Protein AF-0000000080291249 (afdb_homodimer)

Structure (mmCIF, N/CA/C/O backbone):
data_AF-0000000080291249-model_v1
#
loop_
_entity.id
_entity.type
_entity.pdbx_description
1 polymer Serpin
#
loop_
_atom_site.group_PDB
_atom_site.id
_atom_site.type_symbol
_atom_site.label_atom_id
_atom_site.label_alt_id
_atom_site.label_comp_id
_atom_site.label_asym_id
_atom_site.label_entity_id
_atom_site.label_seq_id
_atom_site.pdbx_PDB_ins_code
_atom_site.Cartn_x
_atom_site.Cartn_y
_atom_site.Cartn_z
_atom_site.occupancy
_atom_site.B_iso_or_equiv
_atom_site.auth_seq_id
_atom_site.auth_comp_id
_atom_site.auth_asym_id
_atom_site.auth_atom_id
_atom_site.pdbx_PDB_model_num
ATOM 1 N N . MET A 1 1 ? 54.781 2.268 -13.32 1 18.75 1 MET A N 1
ATOM 2 C CA . MET A 1 1 ? 55.75 1.278 -12.797 1 18.75 1 MET A CA 1
ATOM 3 C C . MET A 1 1 ? 55.531 1.074 -11.305 1 18.75 1 MET A C 1
ATOM 5 O O . MET A 1 1 ? 56.094 0.142 -10.719 1 18.75 1 MET A O 1
ATOM 9 N N . ILE A 1 2 ? 55.094 2.141 -10.609 1 20.12 2 ILE A N 1
ATOM 10 C CA . ILE A 1 2 ? 55.5 2.18 -9.211 1 20.12 2 ILE A CA 1
ATOM 11 C C . ILE A 1 2 ? 54.844 1.035 -8.438 1 20.12 2 ILE A C 1
ATOM 13 O O . ILE A 1 2 ? 53.625 0.86 -8.492 1 20.12 2 ILE A O 1
ATOM 17 N N . ARG A 1 3 ? 55.656 0.105 -7.914 1 17.25 3 ARG A N 1
ATOM 18 C CA . ARG A 1 3 ? 55.844 -1.175 -7.242 1 17.25 3 ARG A CA 1
ATOM 19 C C . ARG A 1 3 ? 55.344 -1.119 -5.805 1 17.25 3 ARG A C 1
ATOM 21 O O . ARG A 1 3 ? 56.094 -0.794 -4.887 1 17.25 3 ARG A O 1
ATOM 28 N N . LYS A 1 4 ? 54.219 -0.349 -5.617 1 20.56 4 LYS A N 1
ATOM 29 C CA . LYS A 1 4 ? 53.938 -0.054 -4.219 1 20.56 4 LYS A CA 1
ATOM 30 C C . LYS A 1 4 ? 53.875 -1.331 -3.387 1 20.56 4 LYS A C 1
ATOM 32 O O . LYS A 1 4 ? 53.312 -2.34 -3.816 1 20.56 4 LYS A O 1
ATOM 37 N N . LYS A 1 5 ? 54.625 -1.367 -2.299 1 19.59 5 LYS A N 1
ATOM 38 C CA . LYS A 1 5 ? 55.281 -2.182 -1.276 1 19.59 5 LYS A CA 1
ATOM 39 C C . LYS A 1 5 ? 54.25 -2.893 -0.403 1 19.59 5 LYS A C 1
ATOM 41 O O . LYS A 1 5 ? 53.406 -2.244 0.234 1 19.59 5 LYS A O 1
ATOM 46 N N . TYR A 1 6 ? 53.719 -4.094 -0.68 1 19.66 6 TYR A N 1
ATOM 47 C CA . TYR A 1 6 ? 52.688 -5.008 -0.162 1 19.66 6 TYR A CA 1
ATOM 48 C C . TYR A 1 6 ? 53.062 -5.52 1.22 1 19.66 6 TYR A C 1
ATOM 50 O O . TYR A 1 6 ? 53.594 -6.629 1.354 1 19.66 6 TYR A O 1
ATOM 58 N N . GLU A 1 7 ? 53.812 -4.602 2.094 1 20.09 7 GLU A N 1
ATOM 59 C CA . GLU A 1 7 ? 54.5 -5.379 3.115 1 20.09 7 GLU A CA 1
ATOM 60 C C . GLU A 1 7 ? 53.531 -6.16 3.979 1 20.09 7 GLU A C 1
ATOM 62 O O . GLU A 1 7 ? 52.406 -5.68 4.262 1 20.09 7 GLU A O 1
ATOM 67 N N . PRO A 1 8 ? 53.719 -7.508 4.27 1 19.94 8 PRO A N 1
ATOM 68 C CA . PRO A 1 8 ? 53.062 -8.695 4.828 1 19.94 8 PRO A CA 1
ATOM 69 C C . PRO A 1 8 ? 52.875 -8.617 6.344 1 19.94 8 PRO A C 1
ATOM 71 O O . PRO A 1 8 ? 53.844 -8.43 7.074 1 19.94 8 PRO A O 1
ATOM 74 N N . PHE A 1 9 ? 51.938 -7.75 6.875 1 20.11 9 PHE A N 1
ATOM 75 C CA . PHE A 1 9 ? 51.844 -7.473 8.305 1 20.11 9 PHE A CA 1
ATOM 76 C C . PHE A 1 9 ? 51.812 -8.766 9.109 1 20.11 9 PHE A C 1
ATOM 78 O O . PHE A 1 9 ? 51.062 -9.695 8.781 1 20.11 9 PHE A O 1
ATOM 85 N N . VAL A 1 10 ? 52.875 -9.109 9.859 1 18.33 10 VAL A N 1
ATOM 86 C CA . VAL A 1 10 ? 53.438 -10.18 10.664 1 18.33 10 VAL A CA 1
ATOM 87 C C . VAL A 1 10 ? 52.469 -10.578 11.773 1 18.33 10 VAL A C 1
ATOM 89 O O . VAL A 1 10 ? 51.719 -9.742 12.281 1 18.33 10 VAL A O 1
ATOM 92 N N . CYS A 1 11 ? 52.281 -11.93 12.125 1 18.94 11 CYS A N 1
ATOM 93 C CA . CYS A 1 11 ? 51.625 -13.047 12.773 1 18.94 11 CYS A CA 1
ATOM 94 C C . CYS A 1 11 ? 51.812 -13 14.289 1 18.94 11 CYS A C 1
ATOM 96 O O . CYS A 1 11 ? 51.594 -14 14.977 1 18.94 11 CYS A O 1
ATOM 98 N N . GLY A 1 12 ? 52.031 -11.742 14.945 1 18.14 12 GLY A N 1
ATOM 99 C CA . GLY A 1 12 ? 52.719 -11.914 16.219 1 18.14 12 GLY A CA 1
ATOM 100 C C . GLY A 1 12 ? 51.938 -12.781 17.203 1 18.14 12 GLY A C 1
ATOM 101 O O . GLY A 1 12 ? 50.719 -12.812 17.172 1 18.14 12 GLY A O 1
ATOM 102 N N . THR A 1 13 ? 52.594 -13.766 17.875 1 19.3 13 THR A N 1
ATOM 103 C CA . THR A 1 13 ? 52.531 -14.953 18.719 1 19.3 13 THR A CA 1
ATOM 104 C C . THR A 1 13 ? 52.062 -14.602 20.125 1 19.3 13 THR A C 1
ATOM 106 O O . THR A 1 13 ? 51.938 -15.484 20.969 1 19.3 13 THR A O 1
ATOM 109 N N . VAL A 1 14 ? 51.062 -13.672 20.375 1 18.58 14 VAL A N 1
ATOM 110 C CA . VAL A 1 14 ? 51.031 -13.25 21.781 1 18.58 14 VAL A CA 1
ATOM 111 C C . VAL A 1 14 ? 50.812 -14.461 22.672 1 18.58 14 VAL A C 1
ATOM 113 O O . VAL A 1 14 ? 49.812 -15.18 22.516 1 18.58 14 VAL A O 1
ATOM 116 N N . LEU A 1 15 ? 51.812 -15 23.359 1 18.58 15 LEU A N 1
ATOM 117 C CA . LEU A 1 15 ? 52.125 -16.062 24.297 1 18.58 15 LEU A CA 1
ATOM 118 C C . LEU A 1 15 ? 51.312 -15.891 25.594 1 18.58 15 LEU A C 1
ATOM 120 O O . LEU A 1 15 ? 51.625 -15.023 26.406 1 18.58 15 LEU A O 1
ATOM 124 N N . VAL A 1 16 ? 50.031 -15.594 25.641 1 18.75 16 VAL A N 1
ATOM 125 C CA . VAL A 1 16 ? 49.531 -15.266 26.969 1 18.75 16 VAL A CA 1
ATOM 126 C C . VAL A 1 16 ? 49.688 -16.469 27.906 1 18.75 16 VAL A C 1
ATOM 128 O O . VAL A 1 16 ? 49.281 -17.578 27.562 1 18.75 16 VAL A O 1
ATOM 131 N N . SER A 1 17 ? 50.625 -16.375 28.891 1 18.33 17 SER A N 1
ATOM 132 C CA . SER A 1 17 ? 51.156 -17.203 29.969 1 18.33 17 SER A CA 1
ATOM 133 C C . SER A 1 17 ? 50.062 -17.734 30.859 1 18.33 17 SER A C 1
ATOM 135 O O . SER A 1 17 ? 49.125 -17 31.203 1 18.33 17 SER A O 1
ATOM 137 N N . PHE A 1 18 ? 49.906 -19.125 31 1 19.25 18 PHE A N 1
ATOM 138 C CA . PHE A 1 18 ? 49.094 -20.156 31.656 1 19.25 18 PHE A CA 1
ATOM 139 C C . PHE A 1 18 ? 49.25 -20.078 33.188 1 19.25 18 PHE A C 1
ATOM 141 O O . PHE A 1 18 ? 50 -20.828 33.781 1 19.25 18 PHE A O 1
ATOM 148 N N . MET A 1 19 ? 49.5 -18.906 33.844 1 17.97 19 MET A N 1
ATOM 149 C CA . MET A 1 19 ? 49.938 -19.109 35.219 1 17.97 19 MET A CA 1
ATOM 150 C C . MET A 1 19 ? 48.938 -19.906 36.031 1 17.97 19 MET A C 1
ATOM 152 O O . MET A 1 19 ? 47.75 -19.562 36.062 1 17.97 19 MET A O 1
ATOM 156 N N . ALA A 1 20 ? 49.312 -21.25 36.406 1 19.53 20 ALA A N 1
ATOM 157 C CA . ALA A 1 20 ? 48.875 -22.438 37.125 1 19.53 20 ALA A CA 1
ATOM 158 C C . ALA A 1 20 ? 48.594 -22.094 38.594 1 19.53 20 ALA A C 1
ATOM 160 O O . ALA A 1 20 ? 49.531 -21.859 39.375 1 19.53 20 ALA A O 1
ATOM 161 N N . LEU A 1 21 ? 47.594 -21.25 38.969 1 18.16 21 LEU A N 1
ATOM 162 C CA . LEU A 1 21 ? 47.406 -20.938 40.375 1 18.16 21 LEU A CA 1
ATOM 163 C C . LEU A 1 21 ? 47.281 -22.219 41.188 1 18.16 21 LEU A C 1
ATOM 165 O O . LEU A 1 21 ? 46.375 -23.016 40.969 1 18.16 21 LEU A O 1
ATOM 169 N N . SER A 1 22 ? 48.375 -22.781 41.812 1 18.95 22 SER A N 1
ATOM 170 C CA . SER A 1 22 ? 48.719 -23.906 42.688 1 18.95 22 SER A CA 1
ATOM 171 C C . SER A 1 22 ? 47.781 -23.984 43.906 1 18.95 22 SER A C 1
ATOM 173 O O . SER A 1 22 ? 47.406 -25.062 44.344 1 18.95 22 SER A O 1
ATOM 175 N N . LEU A 1 23 ? 47.656 -23 44.75 1 19.19 23 LEU A N 1
ATOM 176 C CA . LEU A 1 23 ? 47.875 -23.297 46.156 1 19.19 23 LEU A CA 1
ATOM 177 C C . LEU A 1 23 ? 46.656 -23.938 46.812 1 19.19 23 LEU A C 1
ATOM 179 O O . LEU A 1 23 ? 46.656 -24.234 48 1 19.19 23 LEU A O 1
ATOM 183 N N . ILE A 1 24 ? 45.406 -23.719 46.344 1 19.92 24 ILE A N 1
ATOM 184 C CA . ILE A 1 24 ? 44.469 -23.719 47.469 1 19.92 24 ILE A CA 1
ATOM 185 C C . ILE A 1 24 ? 44.375 -25.109 48.062 1 19.92 24 ILE A C 1
ATOM 187 O O . ILE A 1 24 ? 44.188 -26.094 47.344 1 19.92 24 ILE A O 1
ATOM 191 N N . GLY A 1 25 ? 44.844 -25.344 49.375 1 19.56 25 GLY A N 1
ATOM 192 C CA . GLY A 1 25 ? 44.938 -26.359 50.438 1 19.56 25 GLY A CA 1
ATOM 193 C C . GLY A 1 25 ? 43.688 -27.203 50.562 1 19.56 25 GLY A C 1
ATOM 194 O O . GLY A 1 25 ? 42.625 -26.844 50.031 1 19.56 25 GLY A O 1
ATOM 195 N N . ALA A 1 26 ? 43.688 -28.25 51.531 1 21.97 26 ALA A N 1
ATOM 196 C CA . ALA A 1 26 ? 43.156 -29.562 51.844 1 21.97 26 ALA A CA 1
ATOM 197 C C . ALA A 1 26 ? 41.688 -29.484 52.281 1 21.97 26 ALA A C 1
ATOM 199 O O . ALA A 1 26 ? 41.094 -30.484 52.656 1 21.97 26 ALA A O 1
ATOM 200 N N . THR A 1 27 ? 41.156 -28.234 52.5 1 21.72 27 THR A N 1
ATOM 201 C CA . THR A 1 27 ? 40.188 -28.297 53.594 1 21.72 27 THR A CA 1
ATOM 202 C C . THR A 1 27 ? 39.031 -29.203 53.188 1 21.72 27 THR A C 1
ATOM 204 O O . THR A 1 27 ? 38.75 -29.406 52 1 21.72 27 THR A O 1
ATOM 207 N N . VAL A 1 28 ? 38.125 -29.516 54.25 1 24.14 28 VAL A N 1
ATOM 208 C CA . VAL A 1 28 ? 37.156 -30.547 54.562 1 24.14 28 VAL A CA 1
ATOM 209 C C . VAL A 1 28 ? 36.031 -30.516 53.531 1 24.14 28 VAL A C 1
ATOM 211 O O . VAL A 1 28 ? 35.625 -29.453 53.062 1 24.14 28 VAL A O 1
ATOM 214 N N . ARG A 1 29 ? 35.812 -31.703 52.938 1 25.09 29 ARG A N 1
ATOM 215 C CA . ARG A 1 29 ? 34.906 -32.156 51.875 1 25.09 29 ARG A CA 1
ATOM 216 C C . ARG A 1 29 ? 33.469 -31.75 52.188 1 25.09 29 ARG A C 1
ATOM 218 O O . ARG A 1 29 ? 32.781 -32.406 52.969 1 25.09 29 ARG A O 1
ATOM 225 N N . PRO A 1 30 ? 33.156 -30.391 52.5 1 25.97 30 PRO A N 1
ATOM 226 C CA . PRO A 1 30 ? 31.766 -30.328 52.938 1 25.97 30 PRO A CA 1
ATOM 227 C C . PRO A 1 30 ? 30.797 -30.906 51.906 1 25.97 30 PRO A C 1
ATOM 229 O O . PRO A 1 30 ? 31.094 -30.938 50.719 1 25.97 30 PRO A O 1
ATOM 232 N N . ASP A 1 31 ? 29.75 -31.625 52.406 1 24.52 31 ASP A N 1
ATOM 233 C CA . ASP A 1 31 ? 28.703 -32.406 51.719 1 24.52 31 ASP A CA 1
ATOM 234 C C . ASP A 1 31 ? 28.047 -31.594 50.625 1 24.52 31 ASP A C 1
ATOM 236 O O . ASP A 1 31 ? 27.688 -30.438 50.812 1 24.52 31 ASP A O 1
ATOM 240 N N . ALA A 1 32 ? 28.312 -31.953 49.344 1 26.94 32 ALA A N 1
ATOM 241 C CA . ALA A 1 32 ? 28.047 -31.516 48 1 26.94 32 ALA A CA 1
ATOM 242 C C . ALA A 1 32 ? 26.547 -31.25 47.781 1 26.94 32 ALA A C 1
ATOM 244 O O . ALA A 1 32 ? 26.141 -30.703 46.781 1 26.94 32 ALA A O 1
ATOM 245 N N . LYS A 1 33 ? 25.703 -32.031 48.625 1 31.77 33 LYS A N 1
ATOM 246 C CA . LYS A 1 33 ? 24.344 -32.25 48.125 1 31.77 33 LYS A CA 1
ATOM 247 C C . LYS A 1 33 ? 23.531 -30.953 48.219 1 31.77 33 LYS A C 1
ATOM 249 O O . LYS A 1 33 ? 22.688 -30.672 47.375 1 31.77 33 LYS A O 1
ATOM 254 N N . SER A 1 34 ? 23.562 -30.375 49.531 1 30.98 34 SER A N 1
ATOM 255 C CA . SER A 1 34 ? 22.5 -29.438 49.812 1 30.98 34 SER A CA 1
ATOM 256 C C . SER A 1 34 ? 22.719 -28.094 49.125 1 30.98 34 SER A C 1
ATOM 258 O O . SER A 1 34 ? 21.812 -27.266 49.094 1 30.98 34 SER A O 1
ATOM 260 N N . LEU A 1 35 ? 24.047 -27.828 48.906 1 30.36 35 LEU A N 1
ATOM 261 C CA . LEU A 1 35 ? 24.266 -26.469 48.406 1 30.36 35 LEU A CA 1
ATOM 262 C C . LEU A 1 35 ? 23.797 -26.344 46.969 1 30.36 35 LEU A C 1
ATOM 264 O O . LEU A 1 35 ? 23.484 -25.234 46.5 1 30.36 35 LEU A O 1
ATOM 268 N N . ASP A 1 36 ? 23.891 -27.562 46.375 1 32.16 36 ASP A N 1
ATOM 269 C CA . ASP A 1 36 ? 23.609 -27.438 44.969 1 32.16 36 ASP A CA 1
ATOM 270 C C . ASP A 1 36 ? 22.125 -27.141 44.719 1 32.16 36 ASP A C 1
ATOM 272 O O . ASP A 1 36 ? 21.766 -26.438 43.781 1 32.16 36 ASP A O 1
ATOM 276 N N . GLU A 1 37 ? 21.328 -27.703 45.688 1 31.78 37 GLU A N 1
ATOM 277 C CA . GLU A 1 37 ? 19.906 -27.516 45.438 1 31.78 37 GLU A CA 1
ATOM 278 C C . GLU A 1 37 ? 19.469 -26.094 45.75 1 31.78 37 GLU A C 1
ATOM 280 O O . GLU A 1 37 ? 18.656 -25.516 45.031 1 31.78 37 GLU A O 1
ATOM 285 N N . LYS A 1 38 ? 20.031 -25.5 46.812 1 39.62 38 LYS A N 1
ATOM 286 C CA . LYS A 1 38 ? 19.641 -24.141 47.125 1 39.62 38 LYS A CA 1
ATOM 287 C C . LYS A 1 38 ? 20.141 -23.156 46.062 1 39.62 38 LYS A C 1
ATOM 289 O O . LYS A 1 38 ? 19.453 -22.203 45.719 1 39.62 38 LYS A O 1
ATOM 294 N N . ASN A 1 39 ? 21.438 -23.375 45.75 1 37 39 ASN A N 1
ATOM 295 C CA . ASN A 1 39 ? 21.922 -22.5 44.688 1 37 39 ASN A CA 1
ATOM 296 C C . ASN A 1 39 ? 21.188 -22.75 43.375 1 37 39 ASN A C 1
ATOM 298 O O . ASN A 1 39 ? 21.031 -21.844 42.562 1 37 39 ASN A O 1
ATOM 302 N N . LEU A 1 40 ? 20.797 -24.062 43.188 1 35.59 40 LEU A N 1
ATOM 303 C CA . LEU A 1 40 ? 19.938 -24.312 42.062 1 35.59 40 LEU A CA 1
ATOM 304 C C . LEU A 1 40 ? 18.562 -23.672 42.25 1 35.59 40 LEU A C 1
ATOM 306 O O . LEU A 1 40 ? 18.016 -23.078 41.312 1 35.59 40 LEU A O 1
ATOM 310 N N . LEU A 1 41 ? 18.031 -23.766 43.562 1 36.97 41 LEU A N 1
ATOM 311 C CA . LEU A 1 41 ? 16.734 -23.141 43.781 1 36.97 41 LEU A CA 1
ATOM 312 C C . LEU A 1 41 ? 16.844 -21.625 43.719 1 36.97 41 LEU A C 1
ATOM 314 O O . LEU A 1 41 ? 15.945 -20.953 43.188 1 36.97 41 LEU A O 1
ATOM 318 N N . LYS A 1 42 ? 17.859 -21.047 44.281 1 38.44 42 LYS A N 1
ATOM 319 C CA . LYS A 1 42 ? 18.047 -19.609 44.156 1 38.44 42 LYS A CA 1
ATOM 320 C C . LYS A 1 42 ? 18.297 -19.234 42.688 1 38.44 42 LYS A C 1
ATOM 322 O O . LYS A 1 42 ? 17.859 -18.172 42.25 1 38.44 42 LYS A O 1
ATOM 327 N N . ARG A 1 43 ? 19.109 -20.016 41.969 1 37.06 43 ARG A N 1
ATOM 328 C CA . ARG A 1 43 ? 19.234 -19.75 40.531 1 37.06 43 ARG A CA 1
ATOM 329 C C . ARG A 1 43 ? 17.922 -19.969 39.812 1 37.06 43 ARG A C 1
ATOM 331 O O . ARG A 1 43 ? 17.578 -19.234 38.875 1 37.06 43 ARG A O 1
ATOM 338 N N . MET A 1 44 ? 17.188 -21.031 40.281 1 37.44 44 MET A N 1
ATOM 339 C CA . MET A 1 44 ? 15.852 -21.172 39.719 1 37.44 44 MET A CA 1
ATOM 340 C C . MET A 1 44 ? 14.945 -20.031 40.188 1 37.44 44 MET A C 1
ATOM 342 O O . MET A 1 44 ? 14.086 -19.578 39.438 1 37.44 44 MET A O 1
ATOM 346 N N . GLU A 1 45 ? 15.047 -19.578 41.438 1 39.81 45 GLU A N 1
ATOM 347 C CA . GLU A 1 45 ? 14.281 -18.422 41.844 1 39.81 45 GLU A CA 1
ATOM 348 C C . GLU A 1 45 ? 14.758 -17.156 41.125 1 39.81 45 GLU A C 1
ATOM 350 O O . GLU A 1 45 ? 13.953 -16.297 40.781 1 39.81 45 GLU A O 1
ATOM 355 N N . ILE A 1 46 ? 16.078 -16.922 40.969 1 36.75 46 ILE A N 1
ATOM 356 C CA . ILE A 1 46 ? 16.562 -15.805 40.156 1 36.75 46 ILE A CA 1
ATOM 357 C C . ILE A 1 46 ? 16.172 -16 38.688 1 36.75 46 ILE A C 1
ATOM 359 O O . ILE A 1 46 ? 15.727 -15.062 38.031 1 36.75 46 ILE A O 1
ATOM 363 N N . PHE A 1 47 ? 16.406 -17.25 38.094 1 34.38 47 PHE A N 1
ATOM 364 C CA . PHE A 1 47 ? 15.859 -17.469 36.75 1 34.38 47 PHE A CA 1
ATOM 365 C C . PHE A 1 47 ? 14.344 -17.328 36.75 1 34.38 47 PHE A C 1
ATOM 367 O O . PHE A 1 47 ? 13.766 -16.781 35.812 1 34.38 47 PHE A O 1
ATOM 374 N N . ASP A 1 48 ? 13.641 -17.844 37.781 1 36.56 48 ASP A N 1
ATOM 375 C CA . ASP A 1 48 ? 12.203 -17.609 37.906 1 36.56 48 ASP A CA 1
ATOM 376 C C . ASP A 1 48 ? 11.906 -16.125 38.125 1 36.56 48 ASP A C 1
ATOM 378 O O . ASP A 1 48 ? 10.914 -15.602 37.625 1 36.56 48 ASP A O 1
ATOM 382 N N . SER A 1 49 ? 12.656 -15.461 38.969 1 35.28 49 SER A N 1
ATOM 383 C CA . SER A 1 49 ? 12.469 -14.031 39.156 1 35.28 49 SER A CA 1
ATOM 384 C C . SER A 1 49 ? 12.914 -13.258 37.906 1 35.28 49 SER A C 1
ATOM 386 O O . SER A 1 49 ? 12.336 -12.227 37.562 1 35.28 49 SER A O 1
ATOM 388 N N . ILE A 1 50 ? 14.148 -13.5 37.312 1 31.72 50 ILE A N 1
ATOM 389 C CA . ILE A 1 50 ? 14.492 -12.883 36.031 1 31.72 50 ILE A CA 1
ATOM 390 C C . ILE A 1 50 ? 13.508 -13.328 34.969 1 31.72 50 ILE A C 1
ATOM 392 O O . ILE A 1 50 ? 13.062 -12.523 34.125 1 31.72 50 ILE A O 1
ATOM 396 N N . ASN A 1 51 ? 13.148 -14.656 34.844 1 31.22 51 ASN A N 1
ATOM 397 C CA . ASN A 1 51 ? 12.047 -14.992 33.938 1 31.22 51 ASN A CA 1
ATOM 398 C C . ASN A 1 51 ? 10.75 -14.328 34.375 1 31.22 51 ASN A C 1
ATOM 400 O O . ASN A 1 51 ? 9.875 -14.055 33.531 1 31.22 51 ASN A O 1
ATOM 404 N N . LYS A 1 52 ? 10.344 -14.102 35.562 1 32.81 52 LYS A N 1
ATOM 405 C CA . LYS A 1 52 ? 9.164 -13.359 36.031 1 32.81 52 LYS A CA 1
ATOM 406 C C . LYS A 1 52 ? 9.32 -11.867 35.75 1 32.81 52 LYS A C 1
ATOM 408 O O . LYS A 1 52 ? 8.336 -11.164 35.531 1 32.81 52 LYS A O 1
ATOM 413 N N . GLN A 1 53 ? 10.328 -11.094 36.25 1 29.89 53 GLN A N 1
ATOM 414 C CA . GLN A 1 53 ? 10.531 -9.68 35.969 1 29.89 53 GLN A CA 1
ATOM 415 C C . GLN A 1 53 ? 10.82 -9.453 34.469 1 29.89 53 GLN A C 1
ATOM 417 O O . GLN A 1 53 ? 10.398 -8.453 33.906 1 29.89 53 GLN A O 1
ATOM 422 N N . PHE A 1 54 ? 11.875 -10.023 33.812 1 30.77 54 PHE A N 1
ATOM 423 C CA . PHE A 1 54 ? 12.141 -9.875 32.375 1 30.77 54 PHE A CA 1
ATOM 424 C C . PHE A 1 54 ? 11.055 -10.562 31.562 1 30.77 54 PHE A C 1
ATOM 426 O O . PHE A 1 54 ? 10.992 -10.398 30.344 1 30.77 54 PHE A O 1
ATOM 433 N N . LEU A 1 55 ? 10.508 -11.641 32.062 1 31.28 55 LEU A N 1
ATOM 434 C CA . LEU A 1 55 ? 9.281 -12.148 31.469 1 31.28 55 LEU A CA 1
ATOM 435 C C . LEU A 1 55 ? 8.094 -11.25 31.812 1 31.28 55 LEU A C 1
ATOM 437 O O . LEU A 1 55 ? 7.289 -11.586 32.688 1 31.28 55 LEU A O 1
ATOM 441 N N . SER A 1 56 ? 8.375 -10.039 32.188 1 29.97 56 SER A N 1
ATOM 442 C CA . SER A 1 56 ? 7.066 -9.391 32.188 1 29.97 56 SER A CA 1
ATOM 443 C C . SER A 1 56 ? 6.203 -9.883 31.031 1 29.97 56 SER A C 1
ATOM 445 O O . SER A 1 56 ? 6.668 -9.969 29.891 1 29.97 56 SER A O 1
ATOM 447 N N . PRO A 1 57 ? 5.137 -10.461 31.359 1 31.98 57 PRO A N 1
ATOM 448 C CA . PRO A 1 57 ? 4.277 -11.234 30.469 1 31.98 57 PRO A CA 1
ATOM 449 C C . PRO A 1 57 ? 4.258 -10.68 29.047 1 31.98 57 PRO A C 1
ATOM 451 O O . PRO A 1 57 ? 4.273 -11.445 28.078 1 31.98 57 PRO A O 1
ATOM 454 N N . GLY A 1 58 ? 3.738 -9.516 28.844 1 33.38 58 GLY A N 1
ATOM 455 C CA . GLY A 1 58 ? 2.881 -9.062 27.766 1 33.38 58 GLY A CA 1
ATOM 456 C C . GLY A 1 58 ? 3.65 -8.695 26.516 1 33.38 58 GLY A C 1
ATOM 457 O O . GLY A 1 58 ? 3.115 -8.031 25.625 1 33.38 58 GLY A O 1
ATOM 458 N N . ILE A 1 59 ? 4.93 -8.336 26.625 1 35.38 59 ILE A N 1
ATOM 459 C CA . ILE A 1 59 ? 5.379 -7.832 25.344 1 35.38 59 ILE A CA 1
ATOM 460 C C . ILE A 1 59 ? 5.297 -8.945 24.297 1 35.38 59 ILE A C 1
ATOM 462 O O . ILE A 1 59 ? 6.016 -9.938 24.375 1 35.38 59 ILE A O 1
ATOM 466 N N . SER A 1 60 ? 4.227 -9.336 23.828 1 38.75 60 SER A N 1
ATOM 467 C CA . SER A 1 60 ? 3.918 -10.266 22.75 1 38.75 60 SER A CA 1
ATOM 468 C C . SER A 1 60 ? 4.969 -10.195 21.641 1 38.75 60 SER A C 1
ATOM 470 O O . SER A 1 60 ? 5.398 -9.109 21.25 1 38.75 60 SER A O 1
ATOM 472 N N . THR A 1 61 ? 5.953 -11.133 21.516 1 41.78 61 THR A N 1
ATOM 473 C CA . THR A 1 61 ? 6.953 -11.508 20.516 1 41.78 61 THR A CA 1
ATOM 474 C C . THR A 1 61 ? 6.516 -11.07 19.125 1 41.78 61 THR A C 1
ATOM 476 O O . THR A 1 61 ? 7.34 -10.977 18.219 1 41.78 61 THR A O 1
ATOM 479 N N . TYR A 1 62 ? 5.227 -11.07 18.953 1 43.19 62 TYR A N 1
ATOM 480 C CA . TYR A 1 62 ? 4.773 -10.875 17.578 1 43.19 62 TYR A CA 1
ATOM 481 C C . TYR A 1 62 ? 5.316 -9.57 17.016 1 43.19 62 TYR A C 1
ATOM 483 O O . TYR A 1 62 ? 5.648 -9.492 15.828 1 43.19 62 TYR A O 1
ATOM 491 N N . ASP A 1 63 ? 5.383 -8.438 18.016 1 50.53 63 ASP A N 1
ATOM 492 C CA . ASP A 1 63 ? 5.805 -7.125 17.547 1 50.53 63 ASP A CA 1
ATOM 493 C C . ASP A 1 63 ? 7.262 -7.145 17.094 1 50.53 63 ASP A C 1
ATOM 495 O O . ASP A 1 63 ? 7.777 -6.145 16.594 1 50.53 63 ASP A O 1
ATOM 499 N N . ASP A 1 64 ? 7.906 -8.312 17.125 1 57.22 64 ASP A N 1
ATOM 500 C CA . ASP A 1 64 ? 9.352 -8.133 17.125 1 57.22 64 ASP A CA 1
ATOM 501 C C . ASP A 1 64 ? 9.906 -8.203 15.703 1 57.22 64 ASP A C 1
ATOM 503 O O . ASP A 1 64 ? 11.031 -7.762 15.445 1 57.22 64 ASP A O 1
ATOM 507 N N . PHE A 1 65 ? 9.023 -8.617 14.789 1 69.12 65 PHE A N 1
ATOM 508 C CA . PHE A 1 65 ? 9.711 -8.664 13.5 1 69.12 65 PHE A CA 1
ATOM 509 C C . PHE A 1 65 ? 9.359 -7.438 12.664 1 69.12 65 PHE A C 1
ATOM 511 O O . PHE A 1 65 ? 8.188 -7.125 12.469 1 69.12 65 PHE A O 1
ATOM 518 N N . ASP A 1 66 ? 10.383 -6.59 12.516 1 79 66 ASP A N 1
ATOM 519 C CA . ASP A 1 66 ? 10.219 -5.465 11.602 1 79 66 ASP A CA 1
ATOM 520 C C . ASP A 1 66 ? 10.641 -5.848 10.18 1 79 66 ASP A C 1
ATOM 522 O O . ASP A 1 66 ? 11.836 -5.879 9.867 1 79 66 ASP A O 1
ATOM 526 N N . ASP A 1 67 ? 9.742 -6.234 9.43 1 83.94 67 ASP A N 1
ATOM 527 C CA . ASP A 1 67 ? 9.969 -6.555 8.023 1 83.94 67 ASP A CA 1
ATOM 528 C C . ASP A 1 67 ? 9.398 -5.461 7.117 1 83.94 67 ASP A C 1
ATOM 530 O O . ASP A 1 67 ? 8.406 -5.676 6.418 1 83.94 67 ASP A O 1
ATOM 534 N N . TYR A 1 68 ? 10.227 -4.449 6.988 1 88.88 68 TYR A N 1
ATOM 535 C CA . TYR A 1 68 ? 9.75 -3.252 6.309 1 88.88 68 TYR A CA 1
ATOM 536 C C . TYR A 1 68 ? 9.852 -3.406 4.793 1 88.88 68 TYR A C 1
ATOM 538 O O . TYR A 1 68 ? 10.93 -3.709 4.27 1 88.88 68 TYR A O 1
ATOM 546 N N . VAL A 1 69 ? 8.742 -3.246 4.078 1 90.81 69 VAL A N 1
ATOM 547 C CA . VAL A 1 69 ? 8.648 -3.07 2.631 1 90.81 69 VAL A CA 1
ATOM 548 C C . VAL A 1 69 ? 7.906 -1.772 2.314 1 90.81 69 VAL A C 1
ATOM 550 O O . VAL A 1 69 ? 6.77 -1.576 2.748 1 90.81 69 VAL A O 1
ATOM 553 N N . PRO A 1 70 ? 8.594 -0.871 1.562 1 93 70 PRO A N 1
ATOM 554 C CA . PRO A 1 70 ? 7.918 0.389 1.243 1 93 70 PRO A CA 1
ATOM 555 C C . PRO A 1 70 ? 6.633 0.182 0.447 1 93 70 PRO A C 1
ATOM 557 O O . PRO A 1 70 ? 6.48 -0.832 -0.24 1 93 70 PRO A O 1
ATOM 560 N N . PHE A 1 71 ? 5.719 1.112 0.612 1 91.56 71 PHE A N 1
ATOM 561 C CA . PHE A 1 71 ? 4.516 1.136 -0.209 1 91.56 71 PHE A CA 1
ATOM 562 C C . PHE A 1 71 ? 4.867 1.033 -1.688 1 91.56 71 PHE A C 1
ATOM 564 O O . PHE A 1 71 ? 5.781 1.711 -2.164 1 91.56 71 PHE A O 1
ATOM 571 N N . SER A 1 72 ? 4.164 0.194 -2.393 1 89.06 72 SER A N 1
ATOM 572 C CA . SER A 1 72 ? 4.512 -0.166 -3.764 1 89.06 72 SER A CA 1
ATOM 573 C C . SER A 1 72 ? 4.137 0.946 -4.738 1 89.06 72 SER A C 1
ATOM 575 O O . SER A 1 72 ? 3.053 0.928 -5.32 1 89.06 72 SER A O 1
ATOM 577 N N . SER A 1 73 ? 5.055 1.871 -4.977 1 90.75 73 SER A N 1
ATOM 578 C CA . SER A 1 73 ? 4.902 2.973 -5.922 1 90.75 73 SER A CA 1
ATOM 579 C C . SER A 1 73 ? 6.254 3.561 -6.305 1 90.75 73 SER A C 1
ATOM 581 O O . SER A 1 73 ? 7.23 3.428 -5.562 1 90.75 73 SER A O 1
ATOM 583 N N . ASP A 1 74 ? 6.289 4.203 -7.457 1 90.75 74 ASP A N 1
ATOM 584 C CA . ASP A 1 74 ? 7.527 4.828 -7.926 1 90.75 74 ASP A CA 1
ATOM 585 C C . ASP A 1 74 ? 7.777 6.156 -7.211 1 90.75 74 ASP A C 1
ATOM 587 O O . ASP A 1 74 ? 8.914 6.633 -7.16 1 90.75 74 ASP A O 1
ATOM 591 N N . ALA A 1 75 ? 6.664 6.688 -6.812 1 92.31 75 ALA A N 1
ATOM 592 C CA . ALA A 1 75 ? 6.742 8.008 -6.199 1 92.31 75 ALA A CA 1
ATOM 593 C C . ALA A 1 75 ? 5.613 8.219 -5.195 1 92.31 75 ALA A C 1
ATOM 595 O O . ALA A 1 75 ? 4.645 7.453 -5.172 1 92.31 75 ALA A O 1
ATOM 596 N N . HIS A 1 76 ? 5.801 9.188 -4.328 1 93 76 HIS A N 1
ATOM 597 C CA . HIS A 1 76 ? 4.684 9.625 -3.498 1 93 76 HIS A CA 1
ATOM 598 C C . HIS A 1 76 ? 3.648 10.383 -4.32 1 93 76 HIS A C 1
ATOM 600 O O . HIS A 1 76 ? 3.924 10.789 -5.453 1 93 76 HIS A O 1
ATOM 606 N N . ASP A 1 77 ? 2.479 10.5 -3.715 1 92.81 77 ASP A N 1
ATOM 607 C CA . ASP A 1 77 ? 1.412 11.281 -4.336 1 92.81 77 ASP A CA 1
ATOM 608 C C . ASP A 1 77 ? 1.93 12.641 -4.812 1 92.81 77 ASP A C 1
ATOM 610 O O . ASP A 1 77 ? 2.516 13.391 -4.031 1 92.81 77 ASP A O 1
ATOM 614 N N . ARG A 1 78 ? 1.719 12.945 -6.094 1 92.81 78 ARG A N 1
ATOM 615 C CA . ARG A 1 78 ? 2.338 14.109 -6.727 1 92.81 78 ARG A CA 1
ATOM 616 C C . ARG A 1 78 ? 1.823 15.406 -6.113 1 92.81 78 ARG A C 1
ATOM 618 O O . ARG A 1 78 ? 2.57 16.375 -5.992 1 92.81 78 ARG A O 1
ATOM 625 N N . PHE A 1 79 ? 0.581 15.484 -5.852 1 95 79 PHE A N 1
ATOM 626 C CA . PHE A 1 79 ? 0.042 16.688 -5.23 1 95 79 PHE A CA 1
ATOM 627 C C . PHE A 1 79 ? 0.679 16.922 -3.867 1 95 79 PHE A C 1
ATOM 629 O O . PHE A 1 79 ? 1.11 18.031 -3.562 1 95 79 PHE A O 1
ATOM 636 N N . SER A 1 80 ? 0.672 15.883 -3.076 1 94.88 80 SER A N 1
ATOM 637 C CA . SER A 1 80 ? 1.268 15.992 -1.747 1 94.88 80 SER A CA 1
ATOM 638 C C . SER A 1 80 ? 2.723 16.438 -1.829 1 94.88 80 SER A C 1
ATOM 640 O O . SER A 1 80 ? 3.154 17.297 -1.059 1 94.88 80 SER A O 1
ATOM 642 N N . TRP A 1 81 ? 3.404 15.883 -2.756 1 95.19 81 TRP A N 1
ATOM 643 C CA . TRP A 1 81 ? 4.805 16.234 -2.951 1 95.19 81 TRP A CA 1
ATOM 644 C C . TRP A 1 81 ? 4.941 17.703 -3.365 1 95.19 81 TRP A C 1
ATOM 646 O O . TRP A 1 81 ? 5.793 18.422 -2.842 1 95.19 81 TRP A O 1
ATOM 656 N N . GLY A 1 82 ? 4.125 18.094 -4.344 1 95.44 82 GLY A N 1
ATOM 657 C CA . GLY A 1 82 ? 4.148 19.484 -4.766 1 95.44 82 GLY A CA 1
ATOM 658 C C . GLY A 1 82 ? 3.871 20.453 -3.635 1 95.44 82 GLY A C 1
ATOM 659 O O . GLY A 1 82 ? 4.559 21.469 -3.496 1 95.44 82 GLY A O 1
ATOM 660 N N . LEU A 1 83 ? 2.881 20.156 -2.834 1 96.19 83 LEU A N 1
ATOM 661 C CA . LEU A 1 83 ? 2.525 21 -1.69 1 96.19 83 LEU A CA 1
ATOM 662 C C . LEU A 1 83 ? 3.682 21.078 -0.699 1 96.19 83 LEU A C 1
ATOM 664 O O . LEU A 1 83 ? 4.023 22.156 -0.226 1 96.19 83 LEU A O 1
ATOM 668 N N . LEU A 1 84 ? 4.277 19.969 -0.433 1 95.62 84 LEU A N 1
ATOM 669 C CA . LEU A 1 84 ? 5.383 19.906 0.516 1 95.62 84 LEU A CA 1
ATOM 670 C C . LEU A 1 84 ? 6.57 20.719 0.023 1 95.62 84 LEU A C 1
ATOM 672 O O . LEU A 1 84 ? 7.125 21.531 0.772 1 95.62 84 LEU A O 1
ATOM 676 N N . LYS A 1 85 ? 6.91 20.5 -1.184 1 94.56 85 LYS A N 1
ATOM 677 C CA . LYS A 1 85 ? 8.047 21.219 -1.751 1 94.56 85 LYS A CA 1
ATOM 678 C C . LYS A 1 85 ? 7.84 22.719 -1.691 1 94.56 85 LYS A C 1
ATOM 680 O O . LYS A 1 85 ? 8.75 23.469 -1.314 1 94.56 85 LYS A O 1
ATOM 685 N N . LEU A 1 86 ? 6.68 23.141 -2.037 1 94.88 86 LEU A N 1
ATOM 686 C CA . LEU A 1 86 ? 6.367 24.578 -2.057 1 94.88 86 LEU A CA 1
ATOM 687 C C . LEU A 1 86 ? 6.441 25.172 -0.654 1 94.88 86 LEU A C 1
ATOM 689 O O . LEU A 1 86 ? 7.078 26.203 -0.447 1 94.88 86 LEU A O 1
ATOM 693 N N . VAL A 1 87 ? 5.836 24.562 0.305 1 95.75 87 VAL A N 1
ATOM 694 C CA . VAL A 1 87 ? 5.742 25.094 1.657 1 95.75 87 VAL A CA 1
ATOM 695 C C . VAL A 1 87 ? 7.109 25.031 2.336 1 95.75 87 VAL A C 1
ATOM 697 O O . VAL A 1 87 ? 7.523 25.984 3.006 1 95.75 87 VAL A O 1
ATOM 700 N N . LEU A 1 88 ? 7.801 23.922 2.168 1 95.06 88 LEU A N 1
ATOM 701 C CA . LEU A 1 88 ? 9.102 23.75 2.803 1 95.06 88 LEU A CA 1
ATOM 702 C C . LEU A 1 88 ? 10.102 24.781 2.262 1 95.06 88 LEU A C 1
ATOM 704 O O . LEU A 1 88 ? 10.938 25.281 3.01 1 95.06 88 LEU A O 1
ATOM 708 N N . LYS A 1 89 ? 10 25.078 1.031 1 93 89 LYS A N 1
ATOM 709 C CA . LYS A 1 89 ? 10.93 26.016 0.413 1 93 89 LYS A CA 1
ATOM 710 C C . LYS A 1 89 ? 10.586 27.469 0.778 1 93 89 LYS A C 1
ATOM 712 O O . LYS A 1 89 ? 11.477 28.297 0.946 1 93 89 LYS A O 1
ATOM 717 N N . GLU A 1 90 ? 9.383 27.719 0.895 1 93.19 90 GLU A N 1
ATOM 718 C CA . GLU A 1 90 ? 8.914 29.078 1.139 1 93.19 90 GLU A CA 1
ATOM 719 C C . GLU A 1 90 ? 9.219 29.516 2.568 1 93.19 90 GLU A C 1
ATOM 721 O O . GLU A 1 90 ? 9.562 30.672 2.807 1 93.19 90 GLU A O 1
ATOM 726 N N . GLU A 1 91 ? 9.086 28.641 3.492 1 94.12 91 GLU A N 1
ATOM 727 C CA . GLU A 1 91 ? 9.172 29 4.906 1 94.12 91 GLU A CA 1
ATOM 728 C C . GLU A 1 91 ? 10.617 29 5.391 1 94.12 91 GLU A C 1
ATOM 730 O O . GLU A 1 91 ? 11.414 28.141 4.996 1 94.12 91 GLU A O 1
ATOM 735 N N . LYS A 1 92 ? 10.961 29.922 6.262 1 92.19 92 LYS A N 1
ATOM 736 C CA . LYS A 1 92 ? 12.32 30.047 6.766 1 92.19 92 LYS A CA 1
ATOM 737 C C . LYS A 1 92 ? 12.414 29.609 8.227 1 92.19 92 LYS A C 1
ATOM 739 O O . LYS A 1 92 ? 13.391 29.922 8.914 1 92.19 92 LYS A O 1
ATOM 744 N N . THR A 1 93 ? 11.438 28.953 8.711 1 93.88 93 THR A N 1
ATOM 745 C CA . THR A 1 93 ? 11.375 28.406 10.062 1 93.88 93 THR A CA 1
ATOM 746 C C . THR A 1 93 ? 11.094 26.906 10.023 1 93.88 93 THR A C 1
ATOM 748 O O . THR A 1 93 ? 11.07 26.297 8.945 1 93.88 93 THR A O 1
ATOM 751 N N . ASN A 1 94 ? 11.055 26.297 11.242 1 94.94 94 ASN A N 1
ATOM 752 C CA . ASN A 1 94 ? 10.57 24.922 11.289 1 94.94 94 ASN A CA 1
ATOM 753 C C . ASN A 1 94 ? 9.164 24.812 10.711 1 94.94 94 ASN A C 1
ATOM 755 O O . ASN A 1 94 ? 8.328 25.703 10.906 1 94.94 94 ASN A O 1
ATOM 759 N N . VAL A 1 95 ? 9.016 23.781 9.977 1 95.62 95 VAL A N 1
ATOM 760 C CA . VAL A 1 95 ? 7.738 23.594 9.297 1 95.62 95 VAL A CA 1
ATOM 761 C C . VAL A 1 95 ? 7.219 22.188 9.555 1 95.62 95 VAL A C 1
ATOM 763 O O . VAL A 1 95 ? 7.996 21.234 9.586 1 95.62 95 VAL A O 1
ATOM 766 N N . ILE A 1 96 ? 5.949 22.094 9.797 1 94.5 96 ILE A N 1
ATOM 767 C CA . ILE A 1 96 ? 5.25 20.812 9.773 1 94.5 96 ILE A CA 1
ATOM 768 C C . ILE A 1 96 ? 3.869 21 9.148 1 94.5 96 ILE A C 1
ATOM 770 O O . ILE A 1 96 ? 3.123 21.906 9.523 1 94.5 96 ILE A O 1
ATOM 774 N N . ILE A 1 97 ? 3.533 20.219 8.195 1 95.19 97 ILE A N 1
ATOM 775 C CA . ILE A 1 97 ? 2.225 20.25 7.555 1 95.19 97 ILE A CA 1
ATOM 776 C C . ILE A 1 97 ? 1.734 18.812 7.32 1 95.19 97 ILE A C 1
ATOM 778 O O . ILE A 1 97 ? 2.514 17.859 7.398 1 95.19 97 ILE A O 1
ATOM 782 N N . SER A 1 98 ? 0.504 18.672 7.098 1 95.94 98 SER A N 1
ATOM 783 C CA . SER A 1 98 ? -0.099 17.375 6.777 1 95.94 98 SER A CA 1
ATOM 784 C C . SER A 1 98 ? -0.74 17.391 5.395 1 95.94 98 SER A C 1
ATOM 786 O O . SER A 1 98 ? -1.918 17.734 5.254 1 95.94 98 SER A O 1
ATOM 788 N N . PRO A 1 99 ? -0.004 16.953 4.402 1 95.62 99 PRO A N 1
ATOM 789 C CA . PRO A 1 99 ? -0.609 16.875 3.072 1 95.62 99 PRO A CA 1
ATOM 790 C C . PRO A 1 99 ? -1.863 16 3.041 1 95.62 99 PRO A C 1
ATOM 792 O O . PRO A 1 99 ? -2.791 16.281 2.275 1 95.62 99 PRO A O 1
ATOM 795 N N . PHE A 1 100 ? -1.904 15 3.828 1 94.75 100 PHE A N 1
ATOM 796 C CA . PHE A 1 100 ? -3.059 14.109 3.895 1 94.75 100 PHE A CA 1
ATOM 797 C C . PHE A 1 100 ? -4.32 14.891 4.254 1 94.75 100 PHE A C 1
ATOM 799 O O . PHE A 1 100 ? -5.363 14.719 3.615 1 94.75 100 PHE A O 1
ATOM 806 N N . SER A 1 101 ? -4.219 15.711 5.227 1 94.5 101 SER A N 1
ATOM 807 C CA . SER A 1 101 ? -5.375 16.453 5.711 1 94.5 101 SER A CA 1
ATOM 808 C C . SER A 1 101 ? -5.84 17.484 4.688 1 94.5 101 SER A C 1
ATOM 810 O O . SER A 1 101 ? -7.035 17.766 4.574 1 94.5 101 SER A O 1
ATOM 812 N N . ILE A 1 102 ? -4.887 18.062 4.039 1 94.75 102 ILE A N 1
ATOM 813 C CA . ILE A 1 102 ? -5.25 19.016 3.004 1 94.75 102 ILE A CA 1
ATOM 814 C C . ILE A 1 102 ? -5.984 18.312 1.872 1 94.75 102 ILE A C 1
ATOM 816 O O . ILE A 1 102 ? -6.992 18.812 1.365 1 94.75 102 ILE A O 1
ATOM 820 N N . LYS A 1 103 ? -5.488 17.203 1.517 1 94.38 103 LYS A N 1
ATOM 821 C CA . LYS A 1 103 ? -6.168 16.406 0.493 1 94.38 103 LYS A CA 1
ATOM 822 C C . LYS A 1 103 ? -7.578 16.031 0.938 1 94.38 103 LYS A C 1
ATOM 824 O O . LYS A 1 103 ? -8.5 15.992 0.125 1 94.38 103 LYS A O 1
ATOM 829 N N . LEU A 1 104 ? -7.68 15.68 2.154 1 94.31 104 LEU A N 1
ATOM 830 C CA . LEU A 1 104 ? -8.992 15.375 2.713 1 94.31 104 LEU A CA 1
ATOM 831 C C . LEU A 1 104 ? -9.953 16.547 2.527 1 94.31 104 LEU A C 1
ATOM 833 O O . LEU A 1 104 ? -11.086 16.359 2.086 1 94.31 104 LEU A O 1
ATOM 837 N N . LEU A 1 105 ? -9.492 17.734 2.803 1 94.06 105 LEU A N 1
ATOM 838 C CA . LEU A 1 105 ? -10.312 18.938 2.643 1 94.06 105 LEU A CA 1
ATOM 839 C C . LEU A 1 105 ? -10.711 19.141 1.183 1 94.06 105 LEU A C 1
ATOM 841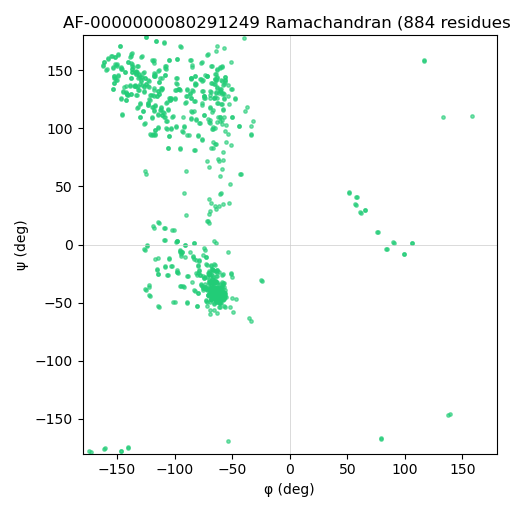 O O . LEU A 1 105 ? -11.852 19.484 0.891 1 94.06 105 LEU A O 1
ATOM 845 N N . LEU A 1 106 ? -9.805 18.938 0.314 1 94.56 106 LEU A N 1
ATOM 846 C CA . LEU A 1 106 ? -10.078 19.125 -1.106 1 94.56 106 LEU A CA 1
ATOM 847 C C . LEU A 1 106 ? -11.039 18.047 -1.616 1 94.56 106 LEU A C 1
ATOM 849 O O . LEU A 1 106 ? -11.875 18.328 -2.479 1 94.56 106 LEU A O 1
ATOM 853 N N . ALA A 1 107 ? -10.859 16.828 -1.125 1 93.88 107 ALA A N 1
ATOM 854 C CA . ALA A 1 107 ? -11.781 15.75 -1.482 1 93.88 107 ALA A CA 1
ATOM 855 C C . ALA A 1 107 ? -13.211 16.078 -1.056 1 93.88 107 ALA A C 1
ATOM 857 O O . ALA A 1 107 ? -14.156 15.852 -1.808 1 93.88 107 ALA A O 1
ATOM 858 N N . VAL A 1 108 ? -13.305 16.609 0.1 1 93.19 108 VAL A N 1
ATOM 859 C CA . VAL A 1 108 ? -14.602 17.016 0.634 1 93.19 108 VAL A CA 1
ATOM 860 C C . VAL A 1 108 ? -15.219 18.094 -0.257 1 93.19 108 VAL A C 1
ATOM 862 O O . VAL A 1 108 ? -16.422 18.047 -0.548 1 93.19 108 VAL A O 1
ATOM 865 N N . LEU A 1 109 ? -14.469 19.016 -0.689 1 93.12 109 LEU A N 1
ATOM 866 C CA . LEU A 1 109 ? -14.961 20.078 -1.555 1 93.12 109 LEU A CA 1
ATOM 867 C C . LEU A 1 109 ? -15.359 19.531 -2.92 1 93.12 109 LEU A C 1
ATOM 869 O O . LEU A 1 109 ? -16.297 20.031 -3.545 1 93.12 109 LEU A O 1
ATOM 873 N N . ALA A 1 110 ? -14.617 18.594 -3.363 1 93.06 110 ALA A N 1
ATOM 874 C CA . ALA A 1 110 ? -14.906 17.984 -4.66 1 93.06 110 ALA A CA 1
ATOM 875 C C . ALA A 1 110 ? -16.312 17.391 -4.684 1 93.06 110 ALA A C 1
ATOM 877 O O . ALA A 1 110 ? -16.984 17.406 -5.715 1 93.06 110 ALA A O 1
ATOM 878 N N . GLU A 1 111 ? -16.766 16.891 -3.588 1 91.75 111 GLU A N 1
ATOM 879 C CA . GLU A 1 111 ? -18.109 16.312 -3.477 1 91.75 111 GLU A CA 1
ATOM 880 C C . GLU A 1 111 ? -19.188 17.359 -3.727 1 91.75 111 GLU A C 1
ATOM 882 O O . GLU A 1 111 ? -20.312 17.031 -4.07 1 91.75 111 GLU A O 1
ATOM 887 N N . ALA A 1 112 ? -18.859 18.562 -3.57 1 92.12 112 ALA A N 1
ATOM 888 C CA . ALA A 1 112 ? -19.844 19.641 -3.666 1 92.12 112 ALA A CA 1
ATOM 889 C C . ALA A 1 112 ? -19.875 20.234 -5.07 1 92.12 112 ALA A C 1
ATOM 891 O O . ALA A 1 112 ? -20.719 21.078 -5.383 1 92.12 112 ALA A O 1
ATOM 892 N N . THR A 1 113 ? -18.969 19.844 -5.902 1 92.12 113 THR A N 1
ATOM 893 C CA . THR A 1 113 ? -18.828 20.5 -7.199 1 92.12 113 THR A CA 1
ATOM 894 C C . THR A 1 113 ? -19.922 20.047 -8.156 1 92.12 113 THR A C 1
ATOM 896 O O . THR A 1 113 ? -20.5 18.969 -7.977 1 92.12 113 THR A O 1
ATOM 899 N N . SER A 1 114 ? -20.156 20.891 -9.109 1 89.06 114 SER A N 1
ATOM 900 C CA . SER A 1 114 ? -21.031 20.516 -10.219 1 89.06 114 SER A CA 1
ATOM 901 C C . SER A 1 114 ? -20.25 19.766 -11.297 1 89.06 114 SER A C 1
ATOM 903 O O . SER A 1 114 ? -19.062 20 -11.484 1 89.06 114 SER A O 1
ATOM 905 N N . ASN A 1 115 ? -20.984 18.953 -11.992 1 89.94 115 ASN A N 1
ATOM 906 C CA . ASN A 1 115 ? -20.328 18.094 -12.984 1 89.94 115 ASN A CA 1
ATOM 907 C C . ASN A 1 115 ? -19.766 18.906 -14.148 1 89.94 115 ASN A C 1
ATOM 909 O O . ASN A 1 115 ? -20.375 19.891 -14.586 1 89.94 115 ASN A O 1
ATOM 913 N N . ASN A 1 116 ? -18.625 18.578 -14.594 1 92.5 116 ASN A N 1
ATOM 914 C CA . ASN A 1 116 ? -17.953 19.078 -15.789 1 92.5 116 ASN A CA 1
ATOM 915 C C . ASN A 1 116 ? -17.609 20.562 -15.656 1 92.5 116 ASN A C 1
ATOM 917 O O . ASN A 1 116 ? -17.781 21.328 -16.609 1 92.5 116 ASN A O 1
ATOM 921 N N . THR A 1 117 ? -17.375 21.047 -14.508 1 93.62 117 THR A N 1
ATOM 922 C CA . THR A 1 117 ? -16.922 22.422 -14.273 1 93.62 117 THR A CA 1
ATOM 923 C C . THR A 1 117 ? -15.406 22.469 -14.086 1 93.62 117 THR A C 1
ATOM 925 O O . THR A 1 117 ? -14.781 21.438 -13.82 1 93.62 117 THR A O 1
ATOM 928 N N . GLN A 1 118 ? -14.883 23.641 -14.289 1 94.69 118 GLN A N 1
ATOM 929 C CA . GLN A 1 118 ? -13.461 23.844 -14.039 1 94.69 118 GLN A CA 1
ATOM 930 C C . GLN A 1 118 ? -13.109 23.562 -12.578 1 94.69 118 GLN A C 1
ATOM 932 O O . GLN A 1 118 ? -12.062 22.984 -12.281 1 94.69 118 GLN A O 1
ATOM 937 N N . THR A 1 119 ? -13.961 23.922 -11.688 1 95.25 119 THR A N 1
ATOM 938 C CA . THR A 1 119 ? -13.789 23.672 -10.266 1 95.25 119 THR A CA 1
ATOM 939 C C . THR A 1 119 ? -13.617 22.188 -9.984 1 95.25 119 THR A C 1
ATOM 941 O O . THR A 1 119 ? -12.695 21.781 -9.273 1 95.25 119 THR A O 1
ATOM 944 N N . GLN A 1 120 ? -14.422 21.422 -10.586 1 94.69 120 GLN A N 1
ATOM 945 C CA . GLN A 1 120 ? -14.359 19.984 -10.391 1 94.69 120 GLN A CA 1
ATOM 946 C C . GLN A 1 120 ? -13.062 19.406 -10.953 1 94.69 120 GLN A C 1
ATOM 948 O O . GLN A 1 120 ? -12.422 18.578 -10.305 1 94.69 120 GLN A O 1
ATOM 953 N N . ARG A 1 121 ? -12.719 19.859 -12.07 1 95.31 121 ARG A N 1
ATOM 954 C CA . ARG A 1 121 ? -11.516 19.359 -12.727 1 95.31 121 ARG A CA 1
ATOM 955 C C . ARG A 1 121 ? -10.273 19.641 -11.891 1 95.31 121 ARG A C 1
ATOM 957 O O . ARG A 1 121 ? -9.414 18.766 -11.727 1 95.31 121 ARG A O 1
ATOM 964 N N . GLU A 1 122 ? -10.188 20.844 -11.375 1 95.81 122 GLU A N 1
ATOM 965 C CA . GLU A 1 122 ? -9.047 21.219 -10.555 1 95.81 122 GLU A CA 1
ATOM 966 C C . GLU A 1 122 ? -8.977 20.375 -9.281 1 95.81 122 GLU A C 1
ATOM 968 O O . GLU A 1 122 ? -7.902 19.891 -8.914 1 95.81 122 GLU A O 1
ATOM 973 N N . LEU A 1 123 ? -10.078 20.156 -8.68 1 95.19 123 LEU A N 1
ATOM 974 C CA . LEU A 1 123 ? -10.094 19.406 -7.434 1 95.19 123 LEU A CA 1
ATOM 975 C C . LEU A 1 123 ? -9.812 17.922 -7.684 1 95.19 123 LEU A C 1
ATOM 977 O O . LEU A 1 123 ? -9.062 17.297 -6.934 1 95.19 123 LEU A O 1
ATOM 981 N N . LEU A 1 124 ? -10.312 17.359 -8.727 1 92.69 124 LEU A N 1
ATOM 982 C CA . LEU A 1 124 ? -10.102 15.945 -9.039 1 92.69 124 LEU A CA 1
ATOM 983 C C . LEU A 1 124 ? -8.656 15.68 -9.445 1 92.69 124 LEU A C 1
ATOM 985 O O . LEU A 1 124 ? -8.164 14.562 -9.305 1 92.69 124 LEU A O 1
ATOM 989 N N . SER A 1 125 ? -8 16.672 -9.891 1 92.75 125 SER A N 1
ATOM 990 C CA . SER A 1 125 ? -6.613 16.516 -10.305 1 92.75 125 SER A CA 1
ATOM 991 C C . SER A 1 125 ? -5.707 16.234 -9.109 1 92.75 125 SER A C 1
ATOM 993 O O . SER A 1 125 ? -4.562 15.797 -9.281 1 92.75 125 SER A O 1
ATOM 995 N N . THR A 1 126 ? -6.199 16.531 -7.906 1 92.56 126 THR A N 1
ATOM 996 C CA . THR A 1 126 ? -5.395 16.297 -6.711 1 92.56 126 THR A CA 1
ATOM 997 C C . THR A 1 126 ? -5.523 14.852 -6.238 1 92.56 126 THR A C 1
ATOM 999 O O . THR A 1 126 ? -4.773 14.414 -5.363 1 92.56 126 THR A O 1
ATOM 1002 N N . LEU A 1 127 ? -6.461 14.172 -6.848 1 86.94 127 LEU A N 1
ATOM 1003 C CA . LEU A 1 127 ? -6.734 12.789 -6.477 1 86.94 127 LEU A CA 1
ATOM 1004 C C . LEU A 1 127 ? -6.059 11.828 -7.445 1 86.94 127 LEU A C 1
ATOM 1006 O O . LEU A 1 127 ? -6.539 11.625 -8.562 1 86.94 127 LEU A O 1
ATOM 1010 N N . GLU A 1 128 ? -4.965 11.211 -7.129 1 81.31 128 GLU A N 1
ATOM 1011 C CA . GLU A 1 128 ? -4.164 10.477 -8.102 1 81.31 128 GLU A CA 1
ATOM 1012 C C . GLU A 1 128 ? -4.406 8.969 -7.984 1 81.31 128 GLU A C 1
ATOM 1014 O O . GLU A 1 128 ? -4.723 8.312 -8.977 1 81.31 128 GLU A O 1
ATOM 1019 N N . ASP A 1 129 ? -4.348 8.406 -6.867 1 79.88 129 ASP A N 1
ATOM 1020 C CA . ASP A 1 129 ? -4.352 6.953 -6.711 1 79.88 129 ASP A CA 1
ATOM 1021 C C . ASP A 1 129 ? -5.777 6.402 -6.758 1 79.88 129 ASP A C 1
ATOM 1023 O O . ASP A 1 129 ? -6.004 5.305 -7.27 1 79.88 129 ASP A O 1
ATOM 1027 N N . ILE A 1 130 ? -6.703 7.105 -6.141 1 85.88 130 ILE A N 1
ATOM 1028 C CA . ILE A 1 130 ? -8.109 6.723 -6.137 1 85.88 130 ILE A CA 1
ATOM 1029 C C . ILE A 1 130 ? -8.945 7.82 -6.789 1 85.88 130 ILE A C 1
ATOM 1031 O O . ILE A 1 130 ? -9.039 8.93 -6.262 1 85.88 130 ILE A O 1
ATOM 1035 N N . LYS A 1 131 ? -9.594 7.445 -7.867 1 84.31 131 LYS A N 1
ATOM 1036 C CA . LYS A 1 131 ? -10.289 8.461 -8.656 1 84.31 131 LYS A CA 1
ATOM 1037 C C . LYS A 1 131 ? -11.797 8.234 -8.625 1 84.31 131 LYS A C 1
ATOM 1039 O O . LYS A 1 131 ? -12.578 9.18 -8.773 1 84.31 131 LYS A O 1
ATOM 1044 N N . SER A 1 132 ? -12.164 7.004 -8.391 1 88.25 132 SER A N 1
ATOM 1045 C CA . SER A 1 132 ? -13.586 6.707 -8.281 1 88.25 132 SER A CA 1
ATOM 1046 C C . SER A 1 132 ? -14.18 7.316 -7.016 1 88.25 132 SER A C 1
ATOM 1048 O O . SER A 1 132 ? -13.633 7.156 -5.926 1 88.25 132 SER A O 1
ATOM 1050 N N . ALA A 1 133 ? -15.336 8 -7.215 1 87.38 133 ALA A N 1
ATOM 1051 C CA . ALA A 1 133 ? -15.977 8.656 -6.074 1 87.38 133 ALA A CA 1
ATOM 1052 C C . ALA A 1 133 ? -16.328 7.641 -4.988 1 87.38 133 ALA A C 1
ATOM 1054 O O . ALA A 1 133 ? -16.109 7.895 -3.801 1 87.38 133 ALA A O 1
ATOM 1055 N N . ASP A 1 134 ? -16.781 6.512 -5.406 1 88.38 134 ASP A N 1
ATOM 1056 C CA . ASP A 1 134 ? -17.172 5.484 -4.441 1 88.38 134 ASP A CA 1
ATOM 1057 C C . ASP A 1 134 ? -15.953 4.938 -3.701 1 88.38 134 ASP A C 1
ATOM 1059 O O . ASP A 1 134 ? -15.984 4.766 -2.48 1 88.38 134 ASP A O 1
ATOM 1063 N N . ASN A 1 135 ? -14.922 4.703 -4.438 1 90.81 135 ASN A N 1
ATOM 1064 C CA . ASN A 1 135 ? -13.711 4.184 -3.811 1 90.81 135 ASN A CA 1
ATOM 1065 C C . ASN A 1 135 ? -13.055 5.227 -2.91 1 90.81 135 ASN A C 1
ATOM 1067 O O . ASN A 1 135 ? -12.5 4.887 -1.864 1 90.81 135 ASN A O 1
ATOM 1071 N N . LEU A 1 136 ? -13.188 6.434 -3.381 1 92.19 136 LEU A N 1
ATOM 1072 C CA . LEU A 1 136 ? -12.617 7.512 -2.584 1 92.19 136 LEU A CA 1
ATOM 1073 C C . LEU A 1 136 ? -13.336 7.645 -1.247 1 92.19 136 LEU A C 1
ATOM 1075 O O . LEU A 1 136 ? -12.695 7.785 -0.203 1 92.19 136 LEU A O 1
ATOM 1079 N N . ARG A 1 137 ? -14.656 7.609 -1.291 1 93.25 137 ARG A N 1
ATOM 1080 C CA . ARG A 1 137 ? -15.453 7.645 -0.072 1 93.25 137 ARG A CA 1
ATOM 1081 C C . ARG A 1 137 ? -15.117 6.469 0.84 1 93.25 137 ARG A C 1
ATOM 1083 O O . ARG A 1 137 ? -14.922 6.648 2.045 1 93.25 137 ARG A O 1
ATOM 1090 N N . GLY A 1 138 ? -15.039 5.324 0.239 1 92.12 138 GLY A N 1
ATOM 1091 C CA . GLY A 1 138 ? -14.672 4.152 1.014 1 92.12 138 GLY A CA 1
ATOM 1092 C C . GLY A 1 138 ? -13.289 4.254 1.633 1 92.12 138 GLY A C 1
ATOM 1093 O O . GLY A 1 138 ? -13.094 3.879 2.791 1 92.12 138 GLY A O 1
ATOM 1094 N N . PHE A 1 139 ? -12.359 4.75 0.938 1 92.62 139 PHE A N 1
ATOM 1095 C CA . PHE A 1 139 ? -10.977 4.91 1.385 1 92.62 139 PHE A CA 1
ATOM 1096 C C . PHE A 1 139 ? -10.906 5.824 2.602 1 92.62 139 PHE A C 1
ATOM 1098 O O . PHE A 1 139 ? -10.352 5.449 3.637 1 92.62 139 PHE A O 1
ATOM 1105 N N . TYR A 1 140 ? -11.469 7.012 2.48 1 94.31 140 TYR A N 1
ATOM 1106 C CA . TYR A 1 140 ? -11.383 7.965 3.582 1 94.31 140 TYR A CA 1
ATOM 1107 C C . TYR A 1 140 ? -12.164 7.469 4.793 1 94.31 140 TYR A C 1
ATOM 1109 O O . TYR A 1 140 ? -11.727 7.637 5.934 1 94.31 140 TYR A O 1
ATOM 1117 N N . ARG A 1 141 ? -13.305 6.887 4.562 1 94 141 ARG A N 1
ATOM 1118 C CA . ARG A 1 141 ? -14.078 6.355 5.676 1 94 141 ARG A CA 1
ATOM 1119 C C . ARG A 1 141 ? -13.273 5.32 6.457 1 94 141 ARG A C 1
ATOM 1121 O O . ARG A 1 141 ? -13.18 5.398 7.684 1 94 141 ARG A O 1
ATOM 1128 N N . LYS A 1 142 ? -12.656 4.453 5.785 1 92.75 142 LYS A N 1
ATOM 1129 C CA . LYS A 1 142 ? -11.906 3.379 6.426 1 92.75 142 LYS A CA 1
ATOM 1130 C C . LYS A 1 142 ? -10.625 3.904 7.066 1 92.75 142 LYS A C 1
ATOM 1132 O O . LYS A 1 142 ? -10.305 3.551 8.203 1 92.75 142 LYS A O 1
ATOM 1137 N N . LEU A 1 143 ? -9.938 4.648 6.328 1 93 143 LEU A N 1
ATOM 1138 C CA . LEU A 1 143 ? -8.664 5.141 6.832 1 93 143 LEU A CA 1
ATOM 1139 C C . LEU A 1 143 ? -8.867 6.027 8.055 1 93 143 LEU A C 1
ATOM 1141 O O . LEU A 1 143 ? -8.148 5.895 9.047 1 93 143 LEU A O 1
ATOM 1145 N N . LEU A 1 144 ? -9.852 6.926 7.98 1 93.75 144 LEU A N 1
ATOM 1146 C CA . LEU A 1 144 ? -10.102 7.812 9.109 1 93.75 144 LEU A CA 1
ATOM 1147 C C . LEU A 1 144 ? -10.57 7.02 10.328 1 93.75 144 LEU A C 1
ATOM 1149 O O . LEU A 1 144 ? -10.164 7.309 11.461 1 93.75 144 LEU A O 1
ATOM 1153 N N . ALA A 1 145 ? -11.375 6.035 10.117 1 90.25 145 ALA A N 1
ATOM 1154 C CA . ALA A 1 145 ? -11.789 5.168 11.219 1 90.25 145 ALA A CA 1
ATOM 1155 C C . ALA A 1 145 ? -10.578 4.477 11.852 1 90.25 145 ALA A C 1
ATOM 1157 O O . ALA A 1 145 ? -10.484 4.383 13.078 1 90.25 145 ALA A O 1
ATOM 1158 N N . SER A 1 146 ? -9.727 4.043 11 1 89.25 146 SER A N 1
ATOM 1159 C CA . SER A 1 146 ? -8.508 3.375 11.469 1 89.25 146 SER A CA 1
ATOM 1160 C C . SER A 1 146 ? -7.609 4.34 12.227 1 89.25 146 SER A C 1
ATOM 1162 O O . SER A 1 146 ? -7.078 4 13.289 1 89.25 146 SER A O 1
ATOM 1164 N N . LEU A 1 147 ? -7.457 5.504 11.703 1 89.62 147 LEU A N 1
ATOM 1165 C CA . LEU A 1 147 ? -6.562 6.5 12.281 1 89.62 147 LEU A CA 1
ATOM 1166 C C . LEU A 1 147 ? -7.09 6.988 13.633 1 89.62 147 LEU A C 1
ATOM 1168 O O . LEU A 1 147 ? -6.305 7.305 14.531 1 89.62 147 LEU A O 1
ATOM 1172 N N . LYS A 1 148 ? -8.32 7.02 13.742 1 86.94 148 LYS A N 1
ATOM 1173 C CA . LYS A 1 148 ? -8.93 7.598 14.938 1 86.94 148 LYS A CA 1
ATOM 1174 C C . LYS A 1 148 ? -9.266 6.52 15.961 1 86.94 148 LYS A C 1
ATOM 1176 O O . LYS A 1 148 ? -9.75 6.82 17.047 1 86.94 148 LYS A O 1
ATOM 1181 N N . LYS A 1 149 ? -9.055 5.32 15.539 1 82.69 149 LYS A N 1
ATOM 1182 C CA . LYS A 1 149 ? -9.305 4.23 16.469 1 82.69 149 LYS A CA 1
ATOM 1183 C C . LYS A 1 149 ? -8.367 4.316 17.672 1 82.69 149 LYS A C 1
ATOM 1185 O O . LYS A 1 149 ? -7.18 4.609 17.531 1 82.69 149 LYS A O 1
ATOM 1190 N N . GLU A 1 150 ? -8.945 4.141 18.828 1 80.06 150 GLU A N 1
ATOM 1191 C CA . GLU A 1 150 ? -8.141 4.199 20.062 1 80.06 150 GLU A CA 1
ATOM 1192 C C . GLU A 1 150 ? -7.047 3.137 20.047 1 80.06 150 GLU A C 1
ATOM 1194 O O . GLU A 1 150 ? -7.281 1.997 19.641 1 80.06 150 GLU A O 1
ATOM 1199 N N . ASN A 1 151 ? -5.836 3.564 20.359 1 79.62 151 ASN A N 1
ATOM 1200 C CA . ASN A 1 151 ? -4.648 2.717 20.422 1 79.62 151 ASN A CA 1
ATOM 1201 C C . ASN A 1 151 ? -3.727 3.115 21.562 1 79.62 151 ASN A C 1
ATOM 1203 O O . ASN A 1 151 ? -3.543 4.305 21.844 1 79.62 151 ASN A O 1
ATOM 1207 N N . PRO A 1 152 ? -3.26 2.146 22.234 1 78.19 152 PRO A N 1
ATOM 1208 C CA . PRO A 1 152 ? -2.422 2.479 23.391 1 78.19 152 PRO A CA 1
ATOM 1209 C C . PRO A 1 152 ? -1.047 3.008 23 1 78.19 152 PRO A C 1
ATOM 1211 O O . PRO A 1 152 ? -0.343 3.594 23.828 1 78.19 152 PRO A O 1
ATOM 1214 N N . TYR A 1 153 ? -0.689 2.779 21.812 1 80.44 153 TYR A N 1
ATOM 1215 C CA . TYR A 1 153 ? 0.685 3.078 21.422 1 80.44 153 TYR A CA 1
ATOM 1216 C C . TYR A 1 153 ? 0.773 4.43 20.719 1 80.44 153 TYR A C 1
ATOM 1218 O O . TYR A 1 153 ? 1.857 5.008 20.609 1 80.44 153 TYR A O 1
ATOM 1226 N N . TYR A 1 154 ? -0.34 4.852 20.188 1 82.88 154 TYR A N 1
ATOM 1227 C CA . TYR A 1 154 ? -0.321 6.148 19.516 1 82.88 154 TYR A CA 1
ATOM 1228 C C . TYR A 1 154 ? -1.691 6.812 19.578 1 82.88 154 TYR A C 1
ATOM 1230 O O . TYR A 1 154 ? -2.707 6.141 19.766 1 82.88 154 TYR A O 1
ATOM 1238 N N . SER A 1 155 ? -1.685 8.133 19.484 1 83.25 155 SER A N 1
ATOM 1239 C CA . SER A 1 155 ? -2.895 8.938 19.344 1 83.25 155 SER A CA 1
ATOM 1240 C C . SER A 1 155 ? -2.738 9.984 18.25 1 83.25 155 SER A C 1
ATOM 1242 O O . SER A 1 155 ? -1.685 10.609 18.125 1 83.25 155 SER A O 1
ATOM 1244 N N . LEU A 1 156 ? -3.658 9.977 17.422 1 88.12 156 LEU A N 1
ATOM 1245 C CA . LEU A 1 156 ? -3.723 10.961 16.344 1 88.12 156 LEU A CA 1
ATOM 1246 C C . LEU A 1 156 ? -5 11.789 16.438 1 88.12 156 LEU A C 1
ATOM 1248 O O . LEU A 1 156 ? -6.102 11.25 16.344 1 88.12 156 LEU A O 1
ATOM 1252 N N . ASN A 1 157 ? -4.836 13.047 16.812 1 89.44 157 ASN A N 1
ATOM 1253 C CA . ASN A 1 157 ? -5.938 13.992 16.688 1 89.44 157 ASN A CA 1
ATOM 1254 C C . ASN A 1 157 ? -5.996 14.617 15.297 1 89.44 157 ASN A C 1
ATOM 1256 O O . ASN A 1 157 ? -5.105 15.375 14.914 1 89.44 157 ASN A O 1
ATOM 1260 N N . LEU A 1 158 ? -6.941 14.234 14.562 1 92.38 158 LEU A N 1
ATOM 1261 C CA . LEU A 1 158 ? -7.152 14.719 13.203 1 92.38 158 LEU A CA 1
ATOM 1262 C C . LEU A 1 158 ? -8.594 15.172 13 1 92.38 158 LEU A C 1
ATOM 1264 O O . LEU A 1 158 ? -9.516 14.352 12.984 1 92.38 158 LEU A O 1
ATOM 1268 N N . GLU A 1 159 ? -8.75 16.469 12.875 1 92.56 159 GLU A N 1
ATOM 1269 C CA . GLU A 1 159 ? -10.109 16.984 12.719 1 92.56 159 GLU A CA 1
ATOM 1270 C C . GLU A 1 159 ? -10.172 18.031 11.594 1 92.56 159 GLU A C 1
ATOM 1272 O O . GLU A 1 159 ? -9.266 18.844 11.445 1 92.56 159 GLU A O 1
ATOM 1277 N N . THR A 1 160 ? -11.188 17.891 10.828 1 94 160 THR A N 1
ATOM 1278 C CA . THR A 1 160 ? -11.484 18.797 9.734 1 94 160 THR A CA 1
ATOM 1279 C C . THR A 1 160 ? -12.875 19.406 9.898 1 94 160 THR A C 1
ATOM 1281 O O . THR A 1 160 ? -13.812 18.719 10.32 1 94 160 THR A O 1
ATOM 1284 N N . ARG A 1 161 ? -12.953 20.688 9.562 1 94.94 161 ARG A N 1
ATOM 1285 C CA . ARG A 1 161 ? -14.242 21.359 9.633 1 94.94 161 ARG A CA 1
ATOM 1286 C C . ARG A 1 161 ? -14.328 22.484 8.609 1 94.94 161 ARG A C 1
ATOM 1288 O O . ARG A 1 161 ? -13.344 23.188 8.359 1 94.94 161 ARG A O 1
ATOM 1295 N N . ILE A 1 162 ? -15.516 22.594 8.039 1 94.62 162 ILE A N 1
ATOM 1296 C CA . ILE A 1 162 ? -15.82 23.719 7.152 1 94.62 162 ILE A CA 1
ATOM 1297 C C . ILE A 1 162 ? -16.672 24.734 7.887 1 94.62 162 ILE A C 1
ATOM 1299 O O . ILE A 1 162 ? -17.703 24.391 8.469 1 94.62 162 ILE A O 1
ATOM 1303 N N . PHE A 1 163 ? -16.234 25.984 7.906 1 94.94 163 PHE A N 1
ATOM 1304 C CA . PHE A 1 163 ? -17.031 27.078 8.445 1 94.94 163 PHE A CA 1
ATOM 1305 C C . PHE A 1 163 ? -17.562 27.969 7.324 1 94.94 163 PHE A C 1
ATOM 1307 O O . PHE A 1 163 ? -16.781 28.484 6.523 1 94.94 163 PHE A O 1
ATOM 1314 N N . ALA A 1 164 ? -18.812 28.078 7.293 1 93.69 164 ALA A N 1
ATOM 1315 C CA . ALA A 1 164 ? -19.469 28.875 6.258 1 93.69 164 ALA A CA 1
ATOM 1316 C C . ALA A 1 164 ? -20.156 30.094 6.855 1 93.69 164 ALA A C 1
ATOM 1318 O O . ALA A 1 164 ? -20.594 30.062 8.008 1 93.69 164 ALA A O 1
ATOM 1319 N N . SER A 1 165 ? -20.203 31.141 5.992 1 92.88 165 SER A N 1
ATOM 1320 C CA . SER A 1 165 ? -20.953 32.312 6.41 1 92.88 165 SER A CA 1
ATOM 1321 C C . SER A 1 165 ? -22.406 31.984 6.691 1 92.88 165 SER A C 1
ATOM 1323 O O . SER A 1 165 ? -22.969 31.062 6.094 1 92.88 165 SER A O 1
ATOM 1325 N N . GLU A 1 166 ? -23.031 32.719 7.527 1 89.88 166 GLU A N 1
ATOM 1326 C CA . GLU A 1 166 ? -24.391 32.469 7.996 1 89.88 166 GLU A CA 1
ATOM 1327 C C . GLU A 1 166 ? -25.391 32.5 6.844 1 89.88 166 GLU A C 1
ATOM 1329 O O . GLU A 1 166 ? -26.438 31.859 6.898 1 89.88 166 GLU A O 1
ATOM 1334 N N . PHE A 1 167 ? -25.078 33.156 5.793 1 86 167 PHE A N 1
ATOM 1335 C CA . PHE A 1 167 ? -26.047 33.312 4.703 1 86 167 PHE A CA 1
ATOM 1336 C C . PHE A 1 167 ? -26 32.062 3.795 1 86 167 PHE A C 1
ATOM 1338 O O . PHE A 1 167 ? -26.891 31.891 2.957 1 86 167 PHE A O 1
ATOM 1345 N N . ILE A 1 168 ? -25.016 31.281 3.977 1 87.25 168 ILE A N 1
ATOM 1346 C CA . ILE A 1 168 ? -24.938 30.016 3.234 1 87.25 168 ILE A CA 1
ATOM 1347 C C . ILE A 1 168 ? -25.703 28.922 3.979 1 87.25 168 ILE A C 1
ATOM 1349 O O . ILE A 1 168 ? -25.5 28.734 5.18 1 87.25 168 ILE A O 1
ATOM 1353 N N . GLU A 1 169 ? -26.547 28.219 3.287 1 86.38 169 GLU A N 1
ATOM 1354 C CA . GLU A 1 169 ? -27.266 27.062 3.838 1 86.38 169 GLU A CA 1
ATOM 1355 C C . GLU A 1 169 ? -26.844 25.781 3.143 1 86.38 169 GLU A C 1
ATOM 1357 O O . GLU A 1 169 ? -27.391 25.438 2.09 1 86.38 169 GLU A O 1
ATOM 1362 N N . PRO A 1 170 ? -25.984 25.062 3.82 1 86.56 170 PRO A N 1
ATOM 1363 C CA . PRO A 1 170 ? -25.531 23.828 3.176 1 86.56 170 PRO A CA 1
ATOM 1364 C C . PRO A 1 170 ? -26.656 22.812 2.988 1 86.56 170 PRO A C 1
ATOM 1366 O O . PRO A 1 170 ? -27.531 22.688 3.852 1 86.56 170 PRO A O 1
ATOM 1369 N N . GLU A 1 171 ? -26.594 22.047 1.915 1 87.06 171 GLU A N 1
ATOM 1370 C CA . GLU A 1 171 ? -27.531 20.969 1.693 1 87.06 171 GLU A CA 1
ATOM 1371 C C . GLU A 1 171 ? -27.375 19.875 2.742 1 87.06 171 GLU A C 1
ATOM 1373 O O . GLU A 1 171 ? -26.25 19.5 3.084 1 87.06 171 GLU A O 1
ATOM 1378 N N . GLN A 1 172 ? -28.516 19.391 3.205 1 87.5 172 GLN A N 1
ATOM 1379 C CA . GLN A 1 172 ? -28.5 18.375 4.242 1 87.5 172 GLN A CA 1
ATOM 1380 C C . GLN A 1 172 ? -27.797 17.109 3.754 1 87.5 172 GLN A C 1
ATOM 1382 O O . GLN A 1 172 ? -27.078 16.453 4.512 1 87.5 172 GLN A O 1
ATOM 1387 N N . ARG A 1 173 ? -28.078 16.828 2.537 1 90.5 173 ARG A N 1
ATOM 1388 C CA . ARG A 1 173 ? -27.469 15.633 1.972 1 90.5 173 ARG A CA 1
ATOM 1389 C C . ARG A 1 173 ? -25.953 15.758 1.946 1 90.5 173 ARG A C 1
ATOM 1391 O O . ARG A 1 173 ? -25.234 14.781 2.201 1 90.5 173 ARG A O 1
ATOM 1398 N N . TYR A 1 174 ? -25.516 16.922 1.637 1 91.69 174 TYR A N 1
ATOM 1399 C CA . TYR A 1 174 ? -24.078 17.156 1.593 1 91.69 174 TYR A CA 1
ATOM 1400 C C . TYR A 1 174 ? -23.469 17.062 2.986 1 91.69 174 TYR A C 1
ATOM 1402 O O . TYR A 1 174 ? -22.438 16.406 3.18 1 91.69 174 TYR A O 1
ATOM 1410 N N . ALA A 1 175 ? -24.078 17.641 3.953 1 91.12 175 ALA A N 1
ATOM 1411 C CA . ALA A 1 175 ? -23.578 17.625 5.328 1 91.12 175 ALA A CA 1
ATOM 1412 C C . ALA A 1 175 ? -23.531 16.188 5.863 1 91.12 175 ALA A C 1
ATOM 1414 O O . ALA A 1 175 ? -22.562 15.82 6.551 1 91.12 175 ALA A O 1
ATOM 1415 N N . ALA A 1 176 ? -24.531 15.438 5.535 1 92.56 176 ALA A N 1
ATOM 1416 C CA . ALA A 1 176 ? -24.578 14.047 5.98 1 92.56 176 ALA A CA 1
ATOM 1417 C C . ALA A 1 176 ? -23.453 13.234 5.352 1 92.56 176 ALA A C 1
ATOM 1419 O O . ALA A 1 176 ? -22.828 12.406 6.016 1 92.56 176 ALA A O 1
ATOM 1420 N N . MET A 1 177 ? -23.234 13.453 4.125 1 92 177 MET A N 1
ATOM 1421 C CA . MET A 1 177 ? -22.172 12.758 3.406 1 92 177 MET A CA 1
ATOM 1422 C C . MET A 1 177 ? -20.812 13.086 3.996 1 92 177 MET A C 1
ATOM 1424 O O . MET A 1 177 ? -19.969 12.203 4.18 1 92 177 MET A O 1
ATOM 1428 N N . LEU A 1 178 ? -20.594 14.367 4.32 1 93.62 178 LEU A N 1
ATOM 1429 C CA . LEU A 1 178 ? -19.328 14.805 4.914 1 93.62 178 LEU A CA 1
ATOM 1430 C C . LEU A 1 178 ? -19.062 14.07 6.223 1 93.62 178 LEU A C 1
ATOM 1432 O O . LEU A 1 178 ? -17.938 13.617 6.461 1 93.62 178 LEU A O 1
ATOM 1436 N N . PHE A 1 179 ? -20.031 13.977 6.961 1 92.44 179 PHE A N 1
ATOM 1437 C CA . PHE A 1 179 ? -19.891 13.344 8.266 1 92.44 179 PHE A CA 1
ATOM 1438 C C . PHE A 1 179 ? -19.688 11.836 8.109 1 92.44 179 PHE A C 1
ATOM 1440 O O . PHE A 1 179 ? -18.797 11.258 8.734 1 92.44 179 PHE A O 1
ATOM 1447 N N . SER A 1 180 ? -20.422 11.172 7.254 1 93.06 180 SER A N 1
ATOM 1448 C CA . SER A 1 180 ? -20.453 9.711 7.141 1 93.06 180 SER A CA 1
ATOM 1449 C C . SER A 1 180 ? -19.188 9.18 6.492 1 93.06 180 SER A C 1
ATOM 1451 O O . SER A 1 180 ? -18.672 8.133 6.895 1 93.06 180 SER A O 1
ATOM 1453 N N . TYR A 1 181 ? -18.641 9.891 5.516 1 93.38 181 TYR A N 1
ATOM 1454 C CA . TYR A 1 181 ? -17.547 9.328 4.738 1 93.38 181 TYR A CA 1
ATOM 1455 C C . TYR A 1 181 ? -16.219 9.984 5.109 1 93.38 181 TYR A C 1
ATOM 1457 O O . TYR A 1 181 ? -15.164 9.359 5.004 1 93.38 181 TYR A O 1
ATOM 1465 N N . TYR A 1 182 ? -16.297 11.227 5.602 1 94.56 182 TYR A N 1
ATOM 1466 C CA . TYR A 1 182 ? -15.055 11.977 5.742 1 94.56 182 TYR A CA 1
ATOM 1467 C C . TYR A 1 182 ? -14.867 12.461 7.172 1 94.56 182 TYR A C 1
ATOM 1469 O O . TYR A 1 182 ? -13.875 13.117 7.488 1 94.56 182 TYR A O 1
ATOM 1477 N N . ASP A 1 183 ? -15.758 12.188 8.008 1 93.94 183 ASP A N 1
ATOM 1478 C CA . ASP A 1 183 ? -15.703 12.633 9.398 1 93.94 183 ASP A CA 1
ATOM 1479 C C . ASP A 1 183 ? -15.445 14.133 9.484 1 93.94 183 ASP A C 1
ATOM 1481 O O . ASP A 1 183 ? -14.547 14.57 10.203 1 93.94 183 ASP A O 1
ATOM 1485 N N . THR A 1 184 ? -16.109 14.828 8.695 1 93.62 184 THR A N 1
ATOM 1486 C CA . THR A 1 184 ? -15.977 16.281 8.617 1 93.62 184 THR A CA 1
ATOM 1487 C C . THR A 1 184 ? -17.312 16.969 8.867 1 93.62 184 THR A C 1
ATOM 1489 O O . THR A 1 184 ? -18.344 16.5 8.391 1 93.62 184 THR A O 1
ATOM 1492 N N . GLY A 1 185 ? -17.281 18.031 9.68 1 92.88 185 GLY A N 1
ATOM 1493 C CA . GLY A 1 185 ? -18.484 18.828 9.922 1 92.88 185 GLY A CA 1
ATOM 1494 C C . GLY A 1 185 ? -18.484 20.156 9.188 1 92.88 185 GLY A C 1
ATOM 1495 O O . GLY A 1 185 ? -17.438 20.609 8.719 1 92.88 185 GLY A O 1
ATOM 1496 N N . ILE A 1 186 ? -19.688 20.656 9.039 1 93.38 186 ILE A N 1
ATOM 1497 C CA . ILE A 1 186 ? -19.875 22 8.492 1 93.38 186 ILE A CA 1
ATOM 1498 C C . ILE A 1 186 ? -20.734 22.828 9.453 1 93.38 186 ILE A C 1
ATOM 1500 O O . ILE A 1 186 ? -21.734 22.344 9.977 1 93.38 186 ILE A O 1
ATOM 1504 N N . GLU A 1 187 ? -20.266 24.016 9.727 1 93.38 187 GLU A N 1
ATOM 1505 C CA . GLU A 1 187 ? -20.938 24.906 10.656 1 93.38 187 GLU A CA 1
ATOM 1506 C C . GLU A 1 187 ? -21.047 26.328 10.094 1 93.38 187 GLU A C 1
ATOM 1508 O O . GLU A 1 187 ? -20.141 26.797 9.406 1 93.38 187 GLU A O 1
ATOM 1513 N N . ARG A 1 188 ? -22.109 26.969 10.438 1 93.94 188 ARG A N 1
ATOM 1514 C CA . ARG A 1 188 ? -22.312 28.359 10.023 1 93.94 188 ARG A CA 1
ATOM 1515 C C . ARG A 1 188 ? -21.922 29.328 11.133 1 93.94 188 ARG A C 1
ATOM 1517 O O . ARG A 1 188 ? -22.188 29.078 12.312 1 93.94 188 ARG A O 1
ATOM 1524 N N . LEU A 1 189 ? -21.25 30.391 10.656 1 95.69 189 LEU A N 1
ATOM 1525 C CA . LEU A 1 189 ? -20.828 31.422 11.594 1 95.69 189 LEU A CA 1
ATOM 1526 C C . LEU A 1 189 ? -21.156 32.812 11.062 1 95.69 189 LEU A C 1
ATOM 1528 O O . LEU A 1 189 ? -21.25 33 9.844 1 95.69 189 LEU A O 1
ATOM 1532 N N . ASN A 1 190 ? -21.422 33.75 11.961 1 96.06 190 ASN A N 1
ATOM 1533 C CA . ASN A 1 190 ? -21.5 35.156 11.594 1 96.06 190 ASN A CA 1
ATOM 1534 C C . ASN A 1 190 ? -20.125 35.812 11.469 1 96.06 190 ASN A C 1
ATOM 1536 O O . ASN A 1 190 ? -19.609 36.375 12.438 1 96.06 190 ASN A O 1
ATOM 1540 N N . PHE A 1 191 ? -19.578 35.844 10.273 1 94.38 191 PHE A N 1
ATOM 1541 C CA . PHE A 1 191 ? -18.203 36.281 10.055 1 94.38 191 PHE A CA 1
ATOM 1542 C C . PHE A 1 191 ? -18.078 37.781 10.234 1 94.38 191 PHE A C 1
ATOM 1544 O O . PHE A 1 191 ? -16.984 38.344 10.281 1 94.38 191 PHE A O 1
ATOM 1551 N N . THR A 1 192 ? -19.156 38.469 10.336 1 94.81 192 THR A N 1
ATOM 1552 C CA . THR A 1 192 ? -19.094 39.875 10.648 1 94.81 192 THR A CA 1
ATOM 1553 C C . THR A 1 192 ? -18.625 40.094 12.086 1 94.81 192 THR A C 1
ATOM 1555 O O . THR A 1 192 ? -18.078 41.156 12.422 1 94.81 192 THR A O 1
ATOM 1558 N N . ASP A 1 193 ? -18.969 39.156 12.914 1 96.19 193 ASP A N 1
ATOM 1559 C CA . ASP A 1 193 ? -18.344 39.125 14.234 1 96.19 193 ASP A CA 1
ATOM 1560 C C . ASP A 1 193 ? -16.984 38.438 14.172 1 96.19 193 ASP A C 1
ATOM 1562 O O . ASP A 1 193 ? -16.844 37.281 14.602 1 96.19 193 ASP A O 1
ATOM 1566 N N . GLU A 1 194 ? -16.047 39.188 13.766 1 95.75 194 GLU A N 1
ATOM 1567 C CA . GLU A 1 194 ? -14.727 38.656 13.453 1 95.75 194 GLU A CA 1
ATOM 1568 C C . GLU A 1 194 ? -14.086 38 14.68 1 95.75 194 GLU A C 1
ATOM 1570 O O . GLU A 1 194 ? -13.578 36.875 14.609 1 95.75 194 GLU A O 1
ATOM 1575 N N . GLN A 1 195 ? -14.125 38.719 15.82 1 95.88 195 GLN A N 1
ATOM 1576 C CA . GLN A 1 195 ? -13.5 38.188 17.031 1 95.88 195 GLN A CA 1
ATOM 1577 C C . GLN A 1 195 ? -14.242 36.969 17.562 1 95.88 195 GLN A C 1
ATOM 1579 O O . GLN A 1 195 ? -13.625 35.969 17.953 1 95.88 195 GLN A O 1
ATOM 1584 N N . GLY A 1 196 ? -15.516 37.094 17.656 1 96.62 196 GLY A N 1
ATOM 1585 C CA . GLY A 1 196 ? -16.312 35.969 18.109 1 96.62 196 GLY A CA 1
ATOM 1586 C C . GLY A 1 196 ? -16.125 34.719 17.266 1 96.62 196 GLY A C 1
ATOM 1587 O O . GLY A 1 196 ? -16.047 33.594 17.781 1 96.62 196 GLY A O 1
ATOM 1588 N N . SER A 1 197 ? -16.094 34.906 15.961 1 96.88 197 SER A N 1
ATOM 1589 C CA . SER A 1 197 ? -15.883 33.812 15.047 1 96.88 197 SER A CA 1
ATOM 1590 C C . SER A 1 197 ? -14.5 33.188 15.234 1 96.88 197 SER A C 1
ATOM 1592 O O . SER A 1 197 ? -14.359 31.953 15.242 1 96.88 197 SER A O 1
ATOM 1594 N N . ALA A 1 198 ? -13.508 34.031 15.336 1 96.56 198 ALA A N 1
ATOM 1595 C CA . ALA A 1 198 ? -12.148 33.531 15.562 1 96.56 198 ALA A CA 1
ATOM 1596 C C . ALA A 1 198 ? -12.07 32.719 16.844 1 96.56 198 ALA A C 1
ATOM 1598 O O . ALA A 1 198 ? -11.469 31.641 16.875 1 96.56 198 ALA A O 1
ATOM 1599 N N . ASP A 1 199 ? -12.672 33.25 17.922 1 96.88 199 ASP A N 1
ATOM 1600 C CA . ASP A 1 199 ? -12.672 32.531 19.203 1 96.88 199 ASP A CA 1
ATOM 1601 C C . ASP A 1 199 ? -13.359 31.172 19.078 1 96.88 199 ASP A C 1
ATOM 1603 O O . ASP A 1 199 ? -12.898 30.188 19.656 1 96.88 199 ASP A O 1
ATOM 1607 N N . PHE A 1 200 ? -14.43 31.172 18.391 1 96.56 200 PHE A N 1
ATOM 1608 C CA . PHE A 1 200 ? -15.172 29.938 18.219 1 96.56 200 PHE A CA 1
ATOM 1609 C C . PHE A 1 200 ? -14.328 28.891 17.5 1 96.56 200 PHE A C 1
ATOM 1611 O O . PHE A 1 200 ? -14.25 27.734 17.938 1 96.56 200 PHE A O 1
ATOM 1618 N N . ILE A 1 201 ? -13.727 29.266 16.438 1 95.88 201 ILE A N 1
ATOM 1619 C CA . ILE A 1 201 ? -12.906 28.359 15.633 1 95.88 201 ILE A CA 1
ATOM 1620 C C . ILE A 1 201 ? -11.703 27.891 16.438 1 95.88 201 ILE A C 1
ATOM 1622 O O . ILE A 1 201 ? -11.352 26.703 16.422 1 95.88 201 ILE A O 1
ATOM 1626 N N . ASN A 1 202 ? -11.078 28.781 17.156 1 96.5 202 ASN A N 1
ATOM 1627 C CA . ASN A 1 202 ? -9.922 28.438 17.984 1 96.5 202 ASN A CA 1
ATOM 1628 C C . ASN A 1 202 ? -10.305 27.5 19.125 1 96.5 202 ASN A C 1
ATOM 1630 O O . ASN A 1 202 ? -9.531 26.609 19.5 1 96.5 202 ASN A O 1
ATOM 1634 N N . ASN A 1 203 ? -11.453 27.719 19.672 1 96.56 203 ASN A N 1
ATOM 1635 C CA . ASN A 1 203 ? -11.945 26.797 20.688 1 96.56 203 ASN A CA 1
ATOM 1636 C C . ASN A 1 203 ? -12.18 25.391 20.094 1 96.56 203 ASN A C 1
ATOM 1638 O O . ASN A 1 203 ? -11.883 24.391 20.75 1 96.56 203 ASN A O 1
ATOM 1642 N N . TRP A 1 204 ? -12.727 25.328 18.969 1 94.44 204 TRP A N 1
ATOM 1643 C CA . TRP A 1 204 ? -12.875 24.047 18.281 1 94.44 204 TRP A CA 1
ATOM 1644 C C . TRP A 1 204 ? -11.516 23.391 18.078 1 94.44 204 TRP A C 1
ATOM 1646 O O . TRP A 1 204 ? -11.367 22.188 18.312 1 94.44 204 TRP A O 1
ATOM 1656 N N . CYS A 1 205 ? -10.602 24.141 17.609 1 94.12 205 CYS A N 1
ATOM 1657 C CA . CYS A 1 205 ? -9.258 23.625 17.359 1 94.12 205 CYS A CA 1
ATOM 1658 C C . CYS A 1 205 ? -8.656 23.047 18.641 1 94.12 205 CYS A C 1
ATOM 1660 O O . CYS A 1 205 ? -8.094 21.953 18.641 1 94.12 205 CYS A O 1
ATOM 1662 N N . ALA A 1 206 ? -8.781 23.75 19.734 1 94.81 206 ALA A N 1
ATOM 1663 C CA . ALA A 1 206 ? -8.258 23.312 21.031 1 94.81 206 ALA A CA 1
ATOM 1664 C C . ALA A 1 206 ? -8.922 22.016 21.484 1 94.81 206 ALA A C 1
ATOM 1666 O O . ALA A 1 206 ? -8.25 21.094 21.938 1 94.81 206 ALA A O 1
ATOM 1667 N N . ASN A 1 207 ? -10.188 21.984 21.359 1 93.44 207 ASN A N 1
ATOM 1668 C CA . ASN A 1 207 ? -10.93 20.797 21.734 1 93.44 207 ASN A CA 1
ATOM 1669 C C . ASN A 1 207 ? -10.57 19.594 20.859 1 93.44 207 ASN A C 1
ATOM 1671 O O . ASN A 1 207 ? -10.406 18.484 21.359 1 93.44 207 ASN A O 1
ATOM 1675 N N . ALA A 1 208 ? -10.43 19.875 19.594 1 89.75 208 ALA A N 1
ATOM 1676 C CA . ALA A 1 208 ? -10.141 18.828 18.609 1 89.75 208 ALA A CA 1
ATOM 1677 C C . ALA A 1 208 ? -8.773 18.203 18.859 1 89.75 208 ALA A C 1
ATOM 1679 O O . ALA A 1 208 ? -8.531 17.062 18.469 1 89.75 208 ALA A O 1
ATOM 1680 N N . THR A 1 209 ? -7.879 18.859 19.516 1 90.62 209 THR A N 1
ATOM 1681 C CA . THR A 1 209 ? -6.516 18.375 19.703 1 90.62 209 THR A CA 1
ATOM 1682 C C . THR A 1 209 ? -6.223 18.188 21.188 1 90.62 209 THR A C 1
ATOM 1684 O O . THR A 1 209 ? -5.062 18.188 21.609 1 90.62 209 THR A O 1
ATOM 1687 N N . ASN A 1 210 ? -7.297 18.172 21.953 1 89.06 210 ASN A N 1
ATOM 1688 C CA . ASN A 1 210 ? -7.188 17.984 23.406 1 89.06 210 ASN A CA 1
ATOM 1689 C C . ASN A 1 210 ? -6.293 19.031 24.031 1 89.06 210 ASN A C 1
ATOM 1691 O O . ASN A 1 210 ? -5.453 18.719 24.875 1 89.06 210 ASN A O 1
ATOM 1695 N N . GLY A 1 211 ? -6.348 20.188 23.5 1 90.94 211 GLY A N 1
ATOM 1696 C CA . GLY A 1 211 ? -5.668 21.328 24.078 1 90.94 211 GLY A CA 1
ATOM 1697 C C . GLY A 1 211 ? -4.25 21.5 23.578 1 90.94 211 GLY A C 1
ATOM 1698 O O . GLY A 1 211 ? -3.564 22.469 23.938 1 90.94 211 GLY A O 1
ATOM 1699 N N . HIS A 1 212 ? -3.76 20.703 22.688 1 86.88 212 HIS A N 1
ATOM 1700 C CA . HIS A 1 212 ? -2.381 20.781 22.219 1 86.88 212 HIS A CA 1
ATOM 1701 C C . HIS A 1 212 ? -2.188 21.938 21.25 1 86.88 212 HIS A C 1
ATOM 1703 O O . HIS A 1 212 ? -1.13 22.578 21.25 1 86.88 212 HIS A O 1
ATOM 1709 N N . LEU A 1 213 ? -3.225 22.172 20.438 1 89.69 213 LEU A N 1
ATOM 1710 C CA . LEU A 1 213 ? -3.191 23.281 19.5 1 89.69 213 LEU A CA 1
ATOM 1711 C C . LEU A 1 213 ? -4.242 24.328 19.859 1 89.69 213 LEU A C 1
ATOM 1713 O O . LEU A 1 213 ? -5.426 24 19.969 1 89.69 213 LEU A O 1
ATOM 1717 N N . LYS A 1 214 ? -3.951 25.609 19.922 1 87.19 214 LYS A N 1
ATOM 1718 C CA . LYS A 1 214 ? -4.906 26.562 20.484 1 87.19 214 LYS A CA 1
ATOM 1719 C C . LYS A 1 214 ? -5.246 27.656 19.469 1 87.19 214 LYS A C 1
ATOM 1721 O O . LYS A 1 214 ? -6.336 28.234 19.5 1 87.19 214 LYS A O 1
ATOM 1726 N N . SER A 1 215 ? -4.398 28.109 18.656 1 89.62 215 SER A N 1
ATOM 1727 C CA . SER A 1 215 ? -4.637 29.266 17.797 1 89.62 215 SER A CA 1
ATOM 1728 C C . SER A 1 215 ? -4.484 28.906 16.312 1 89.62 215 SER A C 1
ATOM 1730 O O . SER A 1 215 ? -3.42 29.109 15.734 1 89.62 215 SER A O 1
ATOM 1732 N N . LEU A 1 216 ? -5.641 28.594 15.727 1 92.31 216 LEU A N 1
ATOM 1733 C CA . LEU A 1 216 ? -5.66 28.203 14.32 1 92.31 216 LEU A CA 1
ATOM 1734 C C . LEU A 1 216 ? -5.902 29.422 13.43 1 92.31 216 LEU A C 1
ATOM 1736 O O . LEU A 1 216 ? -5.383 29.5 12.312 1 92.31 216 LEU A O 1
ATOM 1740 N N . VAL A 1 217 ? -6.758 30.375 13.93 1 93.56 217 VAL A N 1
ATOM 1741 C CA . VAL A 1 217 ? -7.117 31.516 13.102 1 93.56 217 VAL A CA 1
ATOM 1742 C C . VAL A 1 217 ? -6.98 32.812 13.906 1 93.56 217 VAL A C 1
ATOM 1744 O O . VAL A 1 217 ? -7.031 32.781 15.133 1 93.56 217 VAL A O 1
ATOM 1747 N N . SER A 1 218 ? -6.738 33.875 13.133 1 92.25 218 SER A N 1
ATOM 1748 C CA . SER A 1 218 ? -6.793 35.219 13.672 1 92.25 218 SER A CA 1
ATOM 1749 C C . SER A 1 218 ? -8.008 36 13.148 1 92.25 218 SER A C 1
ATOM 1751 O O . SER A 1 218 ? -8.719 35.5 12.273 1 92.25 218 SER A O 1
ATOM 1753 N N . LYS A 1 219 ? -8.195 37.156 13.68 1 92.5 219 LYS A N 1
ATOM 1754 C CA . LYS A 1 219 ? -9.281 38 13.211 1 92.5 219 LYS A CA 1
ATOM 1755 C C . LYS A 1 219 ? -9.141 38.312 11.727 1 92.5 219 LYS A C 1
ATOM 1757 O O . LYS A 1 219 ? -10.133 38.406 11.008 1 92.5 219 LYS A O 1
ATOM 1762 N N . ASP A 1 220 ? -7.961 38.469 11.32 1 91 220 ASP A N 1
ATOM 1763 C CA . ASP A 1 220 ? -7.684 38.812 9.938 1 91 220 ASP A CA 1
ATOM 1764 C C . ASP A 1 220 ? -8.07 37.688 8.992 1 91 220 ASP A C 1
ATOM 1766 O O . ASP A 1 220 ? -8.477 37.938 7.852 1 91 220 ASP A O 1
ATOM 1770 N N . ASN A 1 221 ? -8 36.5 9.453 1 91.31 221 ASN A N 1
ATOM 1771 C CA . ASN A 1 221 ? -8.391 35.344 8.664 1 91.31 221 ASN A CA 1
ATOM 1772 C C . ASN A 1 221 ? -9.906 35.281 8.453 1 91.31 221 ASN A C 1
ATOM 1774 O O . ASN A 1 221 ? -10.383 34.625 7.512 1 91.31 221 ASN A O 1
ATOM 1778 N N . ILE A 1 222 ? -10.617 35.875 9.344 1 93 222 ILE A N 1
ATOM 1779 C CA . ILE A 1 222 ? -12.07 35.812 9.352 1 93 222 ILE A CA 1
ATOM 1780 C C . ILE A 1 222 ? -12.648 36.938 8.484 1 93 222 ILE A C 1
ATOM 1782 O O . ILE A 1 222 ? -13.719 36.781 7.895 1 93 222 ILE A O 1
ATOM 1786 N N . LYS A 1 223 ? -11.93 38 8.367 1 92.94 223 LYS A N 1
ATOM 1787 C CA . LYS A 1 223 ? -12.414 39.188 7.668 1 92.94 223 LYS A CA 1
ATOM 1788 C C . LYS A 1 223 ? -12.82 38.875 6.234 1 92.94 223 LYS A C 1
ATOM 1790 O O . LYS A 1 223 ? -12.055 38.25 5.5 1 92.94 223 LYS A O 1
ATOM 1795 N N . ASN A 1 224 ? -14.031 39.219 5.887 1 89.94 224 ASN A N 1
ATOM 1796 C CA . ASN A 1 224 ? -14.586 39.062 4.547 1 89.94 224 ASN A CA 1
ATOM 1797 C C . ASN A 1 224 ? -14.633 37.594 4.121 1 89.94 224 ASN A C 1
ATOM 1799 O O . ASN A 1 224 ? -14.547 37.281 2.934 1 89.94 224 ASN A O 1
ATOM 1803 N N . SER A 1 225 ? -14.727 36.688 5.117 1 92.69 225 SER A N 1
ATOM 1804 C CA . SER A 1 225 ? -14.719 35.25 4.797 1 92.69 225 SER A CA 1
ATOM 1805 C C . SER A 1 225 ? -16.109 34.781 4.379 1 92.69 225 SER A C 1
ATOM 1807 O O . SER A 1 225 ? -17.109 35.312 4.848 1 92.69 225 SER A O 1
ATOM 1809 N N . VAL A 1 226 ? -16.172 33.875 3.465 1 92.19 226 VAL A N 1
ATOM 1810 C CA . VAL A 1 226 ? -17.391 33.188 3.061 1 92.19 226 VAL A CA 1
ATOM 1811 C C . VAL A 1 226 ? -17.312 31.703 3.438 1 92.19 226 VAL A C 1
ATOM 1813 O O . VAL A 1 226 ? -18.219 31.188 4.098 1 92.19 226 VAL A O 1
ATOM 1816 N N . LEU A 1 227 ? -16.266 31.047 3.014 1 93.38 227 LEU A N 1
ATOM 1817 C CA . LEU A 1 227 ? -16 29.656 3.336 1 93.38 227 LEU A CA 1
ATOM 1818 C C . LEU A 1 227 ? -14.57 29.484 3.844 1 93.38 227 LEU A C 1
ATOM 1820 O O . LEU A 1 227 ? -13.617 29.859 3.164 1 93.38 227 LEU A O 1
ATOM 1824 N N . LEU A 1 228 ? -14.453 28.969 5.062 1 94.88 228 LEU A N 1
ATOM 1825 C CA . LEU A 1 228 ? -13.156 28.641 5.637 1 94.88 228 LEU A CA 1
ATOM 1826 C C . LEU A 1 228 ? -12.984 27.141 5.785 1 94.88 228 LEU A C 1
ATOM 1828 O O . LEU A 1 228 ? -13.797 26.484 6.43 1 94.88 228 LEU A O 1
ATOM 1832 N N . LEU A 1 229 ? -11.969 26.562 5.082 1 95.5 229 LEU A N 1
ATOM 1833 C CA . LEU A 1 229 ? -11.578 25.172 5.27 1 95.5 229 LEU A CA 1
ATOM 1834 C C . LEU A 1 229 ? -10.5 25.062 6.34 1 95.5 229 LEU A C 1
ATOM 1836 O O . LEU A 1 229 ? -9.438 25.672 6.227 1 95.5 229 LEU A O 1
ATOM 1840 N N . THR A 1 230 ? -10.789 24.266 7.383 1 95.25 230 THR A N 1
ATOM 1841 C CA . THR A 1 230 ? -9.867 24.234 8.516 1 95.25 230 THR A CA 1
ATOM 1842 C C . THR A 1 230 ? -9.5 22.797 8.875 1 95.25 230 THR A C 1
ATOM 1844 O O . THR A 1 230 ? -10.32 21.891 8.742 1 95.25 230 THR A O 1
ATOM 1847 N N . ASN A 1 231 ? -8.297 22.672 9.266 1 94.5 231 ASN A N 1
ATOM 1848 C CA . ASN A 1 231 ? -7.777 21.375 9.695 1 94.5 231 ASN A CA 1
ATOM 1849 C C . ASN A 1 231 ? -6.832 21.531 10.883 1 94.5 231 ASN A C 1
ATOM 1851 O O . ASN A 1 231 ? -5.977 22.406 10.898 1 94.5 231 ASN A O 1
ATOM 1855 N N . ALA A 1 232 ? -7.043 20.781 11.875 1 93.69 232 ALA A N 1
ATOM 1856 C CA . ALA A 1 232 ? -6.145 20.656 13.023 1 93.69 232 ALA A CA 1
ATOM 1857 C C . ALA A 1 232 ? -5.66 19.219 13.188 1 93.69 232 ALA A C 1
ATOM 1859 O O . ALA A 1 232 ? -6.461 18.281 13.203 1 93.69 232 ALA A O 1
ATOM 1860 N N . ILE A 1 233 ? -4.363 19.047 13.289 1 92.94 233 ILE A N 1
ATOM 1861 C CA . ILE A 1 233 ? -3.822 17.703 13.375 1 92.94 233 ILE A CA 1
ATOM 1862 C C . ILE A 1 233 ? -2.658 17.672 14.359 1 92.94 233 ILE A C 1
ATOM 1864 O O . ILE A 1 233 ? -1.77 18.516 14.312 1 92.94 233 ILE A O 1
ATOM 1868 N N . TYR A 1 234 ? -2.699 16.766 15.266 1 90.62 234 TYR A N 1
ATOM 1869 C CA . TYR A 1 234 ? -1.666 16.562 16.281 1 90.62 234 TYR A CA 1
ATOM 1870 C C . TYR A 1 234 ? -1.377 15.07 16.469 1 90.62 234 TYR A C 1
ATOM 1872 O O . TYR A 1 234 ? -2.299 14.273 16.656 1 90.62 234 TYR A O 1
ATOM 1880 N N . PHE A 1 235 ? -0.095 14.734 16.422 1 86.69 235 PHE A N 1
ATOM 1881 C CA . PHE A 1 235 ? 0.292 13.328 16.531 1 86.69 235 PHE A CA 1
ATOM 1882 C C . PHE A 1 235 ? 1.151 13.094 17.766 1 86.69 235 PHE A C 1
ATOM 1884 O O . PHE A 1 235 ? 2.051 13.883 18.062 1 86.69 235 PHE A O 1
ATOM 1891 N N . HIS A 1 236 ? 0.756 12.031 18.422 1 83.5 236 HIS A N 1
ATOM 1892 C CA . HIS A 1 236 ? 1.564 11.5 19.516 1 83.5 236 HIS A CA 1
ATOM 1893 C C . HIS A 1 236 ? 1.737 9.992 19.391 1 83.5 236 HIS A C 1
ATOM 1895 O O . HIS A 1 236 ? 0.752 9.25 19.359 1 83.5 236 HIS A O 1
ATOM 1901 N N . GLY A 1 237 ? 2.977 9.531 19.219 1 85.44 237 GLY A N 1
ATOM 1902 C CA . GLY A 1 237 ? 3.234 8.109 19.109 1 85.44 237 GLY A CA 1
ATOM 1903 C C . GLY A 1 237 ? 4.449 7.656 19.891 1 85.44 237 GLY A C 1
ATOM 1904 O O . GLY A 1 237 ? 5.344 8.453 20.172 1 85.44 237 GLY A O 1
ATOM 1905 N N . THR A 1 238 ? 4.434 6.398 20.234 1 84.5 238 THR A N 1
ATOM 1906 C CA . THR A 1 238 ? 5.547 5.781 20.938 1 84.5 238 THR A CA 1
ATOM 1907 C C . THR A 1 238 ? 6.453 5.023 19.969 1 84.5 238 THR A C 1
ATOM 1909 O O . THR A 1 238 ? 5.969 4.262 19.125 1 84.5 238 THR A O 1
ATOM 1912 N N . TRP A 1 239 ? 7.746 5.32 20.188 1 87.62 239 TRP A N 1
ATOM 1913 C CA . TRP A 1 239 ? 8.695 4.629 19.328 1 87.62 239 TRP A CA 1
ATOM 1914 C C . TRP A 1 239 ? 8.664 3.125 19.578 1 87.62 239 TRP A C 1
ATOM 1916 O O . TRP A 1 239 ? 8.562 2.682 20.719 1 87.62 239 TRP A O 1
ATOM 1926 N N . ARG A 1 240 ? 8.805 2.379 18.469 1 84.81 240 ARG A N 1
ATOM 1927 C CA . ARG A 1 240 ? 9.008 0.944 18.641 1 84.81 240 ARG A CA 1
ATOM 1928 C C . ARG A 1 240 ? 10.266 0.662 19.469 1 84.81 240 ARG A C 1
ATOM 1930 O O . ARG A 1 240 ? 10.258 -0.201 20.344 1 84.81 240 ARG A O 1
ATOM 1937 N N . ARG A 1 241 ? 11.328 1.395 19.094 1 85.12 241 ARG A N 1
ATOM 1938 C CA . ARG A 1 241 ? 12.57 1.394 19.859 1 85.12 241 ARG A CA 1
ATOM 1939 C C . ARG A 1 241 ? 12.797 2.736 20.547 1 85.12 241 ARG A C 1
ATOM 1941 O O . ARG A 1 241 ? 13.148 3.721 19.891 1 85.12 241 ARG A O 1
ATOM 1948 N N . GLN A 1 242 ? 12.711 2.713 21.812 1 85.94 242 GLN A N 1
ATOM 1949 C CA . GLN A 1 242 ? 12.758 3.971 22.547 1 85.94 242 GLN A CA 1
ATOM 1950 C C . GLN A 1 242 ? 14.195 4.395 22.828 1 85.94 242 GLN A C 1
ATOM 1952 O O . GLN A 1 242 ? 15.062 3.555 23.078 1 85.94 242 GLN A O 1
ATOM 1957 N N . PHE A 1 243 ? 14.336 5.645 22.75 1 88.88 243 PHE A N 1
ATOM 1958 C CA . PHE A 1 243 ? 15.641 6.211 23.062 1 88.88 243 PHE A CA 1
ATOM 1959 C C . PHE A 1 243 ? 15.93 6.141 24.562 1 88.88 243 PHE A C 1
ATOM 1961 O O . PHE A 1 243 ? 15.023 6.316 25.375 1 88.88 243 PHE A O 1
ATOM 1968 N N . ASN A 1 244 ? 17.141 5.938 24.938 1 83.06 244 ASN A N 1
ATOM 1969 C CA . ASN A 1 244 ? 17.406 5.641 26.344 1 83.06 244 ASN A CA 1
ATOM 1970 C C . ASN A 1 244 ? 18.438 6.586 26.922 1 83.06 244 ASN A C 1
ATOM 1972 O O . ASN A 1 244 ? 18.75 6.516 28.125 1 83.06 244 ASN A O 1
ATOM 1976 N N . GLU A 1 245 ? 19 7.422 26.172 1 84.88 245 GLU A N 1
ATOM 1977 C CA . GLU A 1 245 ? 20.016 8.375 26.641 1 84.88 245 GLU A CA 1
ATOM 1978 C C . GLU A 1 245 ? 19.75 9.766 26.078 1 84.88 245 GLU A C 1
ATOM 1980 O O . GLU A 1 245 ? 19.344 9.922 24.922 1 84.88 245 GLU A O 1
ATOM 1985 N N . THR A 1 246 ? 19.906 10.695 27.016 1 89.56 246 THR A N 1
ATOM 1986 C CA . THR A 1 246 ? 19.781 12.086 26.594 1 89.56 246 THR A CA 1
ATOM 1987 C C . THR A 1 246 ? 21.016 12.883 27 1 89.56 246 THR A C 1
ATOM 1989 O O . THR A 1 246 ? 21.609 12.609 28.047 1 89.56 246 THR A O 1
ATOM 1992 N N . TYR A 1 247 ? 21.438 13.805 26.188 1 90.81 247 TYR A N 1
ATOM 1993 C CA . TYR A 1 247 ? 22.547 14.688 26.516 1 90.81 247 TYR A CA 1
ATOM 1994 C C . TYR A 1 247 ? 22.438 16 25.734 1 90.81 247 TYR A C 1
ATOM 1996 O O . TYR A 1 247 ? 21.688 16.094 24.766 1 90.81 247 TYR A O 1
ATOM 2004 N N . GLU A 1 248 ? 23.188 16.938 26.266 1 93.62 248 GLU A N 1
ATOM 2005 C CA . GLU A 1 248 ? 23.266 18.219 25.562 1 93.62 248 GLU A CA 1
ATOM 2006 C C . GLU A 1 248 ? 24.406 18.219 24.547 1 93.62 248 GLU A C 1
ATOM 2008 O O . GLU A 1 248 ? 25.5 17.734 24.844 1 93.62 248 GLU A O 1
ATOM 2013 N N . GLY A 1 249 ? 24.109 18.656 23.391 1 93.38 249 GLY A N 1
ATOM 2014 C CA . GLY A 1 249 ? 25.094 18.734 22.328 1 93.38 249 GLY A CA 1
ATOM 2015 C C . GLY A 1 249 ? 24.891 19.906 21.391 1 93.38 249 GLY A C 1
ATOM 2016 O O . GLY A 1 249 ? 23.984 20.719 21.609 1 93.38 249 GLY A O 1
ATOM 2017 N N . LEU A 1 250 ? 25.734 20 20.359 1 93.75 250 LEU A N 1
ATOM 2018 C CA . LEU A 1 250 ? 25.688 21.141 19.453 1 93.75 250 LEU A CA 1
ATOM 2019 C C . LEU A 1 250 ? 24.875 20.812 18.203 1 93.75 250 LEU A C 1
ATOM 2021 O O . LEU A 1 250 ? 24.984 19.703 17.672 1 93.75 250 LEU A O 1
ATOM 2025 N N . PHE A 1 251 ? 24 21.719 17.828 1 94.44 251 PHE A N 1
ATOM 2026 C CA . PHE A 1 251 ? 23.281 21.703 16.562 1 94.44 251 PHE A CA 1
ATOM 2027 C C . PHE A 1 251 ? 23.734 22.844 15.672 1 94.44 251 PHE A C 1
ATOM 2029 O O . PHE A 1 251 ? 23.812 23.984 16.109 1 94.44 251 PHE A O 1
ATOM 2036 N N . PHE A 1 252 ? 24 22.531 14.414 1 92.62 252 PHE A N 1
ATOM 2037 C CA . PHE A 1 252 ? 24.531 23.516 13.484 1 92.62 252 PHE A CA 1
ATOM 2038 C C . PHE A 1 252 ? 23.469 23.953 12.484 1 92.62 252 PHE A C 1
ATOM 2040 O O . PHE A 1 252 ? 23.281 23.297 11.453 1 92.62 252 PHE A O 1
ATOM 2047 N N . LYS A 1 253 ? 22.875 25.062 12.727 1 91.38 253 LYS A N 1
ATOM 2048 C CA . LYS A 1 253 ? 21.938 25.594 11.742 1 91.38 253 LYS A CA 1
ATOM 2049 C C . LYS A 1 253 ? 22.625 25.875 10.414 1 91.38 253 LYS A C 1
ATOM 2051 O O . LYS A 1 253 ? 22.047 25.641 9.352 1 91.38 253 LYS A O 1
ATOM 2056 N N . THR A 1 254 ? 23.734 26.547 10.508 1 86.94 254 THR A N 1
ATOM 2057 C CA . THR A 1 254 ? 24.734 26.719 9.461 1 86.94 254 THR A CA 1
ATOM 2058 C C . THR A 1 254 ? 26.125 26.375 9.992 1 86.94 254 THR A C 1
ATOM 2060 O O . THR A 1 254 ? 26.328 26.234 11.203 1 86.94 254 THR A O 1
ATOM 2063 N N . PRO A 1 255 ? 26.969 26.141 9.07 1 82.69 255 PRO A N 1
ATOM 2064 C CA . PRO A 1 255 ? 28.312 25.797 9.547 1 82.69 255 PRO A CA 1
ATOM 2065 C C . PRO A 1 255 ? 28.859 26.797 10.562 1 82.69 255 PRO A C 1
ATOM 2067 O O . PRO A 1 255 ? 29.672 26.438 11.406 1 82.69 255 PRO A O 1
ATOM 2070 N N . ASN A 1 256 ? 28.391 28 10.516 1 85.88 256 ASN A N 1
ATOM 2071 C CA . ASN A 1 256 ? 28.922 29.047 11.391 1 85.88 256 ASN A CA 1
ATOM 2072 C C . ASN A 1 256 ? 27.938 29.422 12.484 1 85.88 256 ASN A C 1
ATOM 2074 O O . ASN A 1 256 ? 28.172 30.359 13.25 1 85.88 256 ASN A O 1
ATOM 2078 N N . ALA A 1 257 ? 26.812 28.766 12.594 1 89.69 257 ALA A N 1
ATOM 2079 C CA . ALA A 1 257 ? 25.797 29.062 13.602 1 89.69 257 ALA A CA 1
ATOM 2080 C C . ALA A 1 257 ? 25.453 27.812 14.398 1 89.69 257 ALA A C 1
ATOM 2082 O O . ALA A 1 257 ? 24.734 26.938 13.906 1 89.69 257 ALA A O 1
ATOM 2083 N N . GLU A 1 258 ? 26 27.844 15.617 1 90.62 258 GLU A N 1
ATOM 2084 C CA . GLU A 1 258 ? 25.766 26.672 16.453 1 90.62 258 GLU A CA 1
ATOM 2085 C C . GLU A 1 258 ? 24.891 27 17.656 1 90.62 258 GLU A C 1
ATOM 2087 O O . GLU A 1 258 ? 24.953 28.125 18.172 1 90.62 258 GLU A O 1
ATOM 2092 N N . THR A 1 259 ? 24.047 26.125 18.031 1 92.5 259 THR A N 1
ATOM 2093 C CA . THR A 1 259 ? 23.219 26.219 19.219 1 92.5 259 THR A CA 1
ATOM 2094 C C . THR A 1 259 ? 23.266 24.906 20.016 1 92.5 259 THR A C 1
ATOM 2096 O O . THR A 1 259 ? 23.469 23.828 19.438 1 92.5 259 THR A O 1
ATOM 2099 N N . ARG A 1 260 ? 23.141 25.016 21.328 1 93.44 260 ARG A N 1
ATOM 2100 C CA . ARG A 1 260 ? 23.062 23.812 22.156 1 93.44 260 ARG A CA 1
ATOM 2101 C C . ARG A 1 260 ? 21.625 23.297 22.234 1 93.44 260 ARG A C 1
ATOM 2103 O O . ARG A 1 260 ? 20.688 24.062 22.422 1 93.44 260 ARG A O 1
ATOM 2110 N N . VAL A 1 261 ? 21.547 22 22.031 1 94.06 261 VAL A N 1
ATOM 2111 C CA . VAL A 1 261 ? 20.219 21.375 22.078 1 94.06 261 VAL A CA 1
ATOM 2112 C C . VAL A 1 261 ? 20.297 20.062 22.828 1 94.06 261 VAL A C 1
ATOM 2114 O O . VAL A 1 261 ? 21.391 19.547 23.109 1 94.06 261 VAL A O 1
ATOM 2117 N N . GLN A 1 262 ? 19.094 19.562 23.234 1 93.81 262 GLN A N 1
ATOM 2118 C CA . GLN A 1 262 ? 19 18.25 23.859 1 93.81 262 GLN A CA 1
ATOM 2119 C C . GLN A 1 262 ? 18.891 17.141 22.812 1 93.81 262 GLN A C 1
ATOM 2121 O O . GLN A 1 262 ? 18 17.172 21.969 1 93.81 262 GLN A O 1
ATOM 2126 N N . TYR A 1 263 ? 19.812 16.203 22.969 1 94.12 263 TYR A N 1
ATOM 2127 C CA . TYR A 1 263 ? 19.797 15.062 22.062 1 94.12 263 TYR A CA 1
ATOM 2128 C C . TYR A 1 263 ? 19.328 13.805 22.781 1 94.12 263 TYR A C 1
ATOM 2130 O O . TYR A 1 263 ? 19.453 13.695 24 1 94.12 263 TYR A O 1
ATOM 2138 N N . MET A 1 264 ? 18.75 12.938 22.016 1 93.62 264 MET A N 1
ATOM 2139 C CA . MET A 1 264 ? 18.453 11.57 22.438 1 93.62 264 MET A CA 1
ATOM 2140 C C . MET A 1 264 ? 19.203 10.562 21.562 1 93.62 264 MET A C 1
ATOM 2142 O O . MET A 1 264 ? 19.359 10.773 20.359 1 93.62 264 MET A O 1
ATOM 2146 N N . THR A 1 265 ? 19.609 9.445 22.172 1 93.19 265 THR A N 1
ATOM 2147 C CA . THR A 1 265 ? 20.422 8.492 21.438 1 93.19 265 THR A CA 1
ATOM 2148 C C . THR A 1 265 ? 19.969 7.059 21.703 1 93.19 265 THR A C 1
ATOM 2150 O O . THR A 1 265 ? 19.438 6.77 22.781 1 93.19 265 THR A O 1
ATOM 2153 N N . ILE A 1 266 ? 20.125 6.234 20.734 1 91.75 266 ILE A N 1
ATOM 2154 C CA . ILE A 1 266 ? 19.875 4.801 20.844 1 91.75 266 ILE A CA 1
ATOM 2155 C C . ILE A 1 266 ? 20.766 4.047 19.844 1 91.75 266 ILE A C 1
ATOM 2157 O O . ILE A 1 266 ? 21.062 4.559 18.766 1 91.75 266 ILE A O 1
ATOM 2161 N N . THR A 1 267 ? 21.25 2.881 20.234 1 91.25 267 THR A N 1
ATOM 2162 C CA . THR A 1 267 ? 21.906 1.958 19.312 1 91.25 267 THR A CA 1
ATOM 2163 C C . THR A 1 267 ? 21.078 0.694 19.125 1 91.25 267 THR A C 1
ATOM 2165 O O . THR A 1 267 ? 20.766 -0.007 20.094 1 91.25 267 THR A O 1
ATOM 2168 N N . ASP A 1 268 ? 20.625 0.497 17.938 1 91.62 268 ASP A N 1
ATOM 2169 C CA . ASP A 1 268 ? 19.812 -0.651 17.578 1 91.62 268 ASP A CA 1
ATOM 2170 C C . ASP A 1 268 ? 19.812 -0.882 16.062 1 91.62 268 ASP A C 1
ATOM 2172 O O . ASP A 1 268 ? 20.609 -0.275 15.344 1 91.62 268 ASP A O 1
ATOM 2176 N N . TYR A 1 269 ? 19.031 -1.832 15.625 1 90.81 269 TYR A N 1
ATOM 2177 C CA . TYR A 1 269 ? 18.891 -2.082 14.195 1 90.81 269 TYR A CA 1
ATOM 2178 C C . TYR A 1 269 ? 17.75 -1.247 13.609 1 90.81 269 TYR A C 1
ATOM 2180 O O . TYR A 1 269 ? 16.656 -1.209 14.164 1 90.81 269 TYR A O 1
ATOM 2188 N N . PHE A 1 270 ? 18.094 -0.527 12.531 1 94.25 270 PHE A N 1
ATOM 2189 C CA . PHE A 1 270 ? 17.125 0.292 11.812 1 94.25 270 PHE A CA 1
ATOM 2190 C C . PHE A 1 270 ? 17.297 0.128 10.305 1 94.25 270 PHE A C 1
ATOM 2192 O O . PHE A 1 270 ? 18.344 -0.308 9.836 1 94.25 270 PHE A O 1
ATOM 2199 N N . TYR A 1 271 ? 16.219 0.35 9.641 1 95.88 271 TYR A N 1
ATOM 2200 C CA . TYR A 1 271 ? 16.359 0.496 8.195 1 95.88 271 TYR A CA 1
ATOM 2201 C C . TYR A 1 271 ? 16.969 1.851 7.844 1 95.88 271 TYR A C 1
ATOM 2203 O O . TYR A 1 271 ? 16.484 2.891 8.297 1 95.88 271 TYR A O 1
ATOM 2211 N N . TYR A 1 272 ? 18.031 1.773 7.039 1 95.31 272 TYR A N 1
ATOM 2212 C CA . TYR A 1 272 ? 18.922 2.908 6.797 1 95.31 272 TYR A CA 1
ATOM 2213 C C . TYR A 1 272 ? 19.578 2.807 5.43 1 95.31 272 TYR A C 1
ATOM 2215 O O . TYR A 1 272 ? 19.781 1.704 4.918 1 95.31 272 TYR A O 1
ATOM 2223 N N . TYR A 1 273 ? 19.766 3.998 4.82 1 96.12 273 TYR A N 1
ATOM 2224 C CA . TYR A 1 273 ? 20.531 4.043 3.582 1 96.12 273 TYR A CA 1
ATOM 2225 C C . TYR A 1 273 ? 21.359 5.324 3.496 1 96.12 273 TYR A C 1
ATOM 2227 O O . TYR A 1 273 ? 20.875 6.402 3.838 1 96.12 273 TYR A O 1
ATOM 2235 N N . ASP A 1 274 ? 22.609 5.148 3.168 1 94.25 274 ASP A N 1
ATOM 2236 C CA . ASP A 1 274 ? 23.531 6.266 2.984 1 94.25 274 ASP A CA 1
ATOM 2237 C C . ASP A 1 274 ? 23.766 6.535 1.502 1 94.25 274 ASP A C 1
ATOM 2239 O O . ASP A 1 274 ? 24.594 5.871 0.874 1 94.25 274 ASP A O 1
ATOM 2243 N N . HIS A 1 275 ? 23.094 7.527 0.975 1 88.75 275 HIS A N 1
ATOM 2244 C CA . HIS A 1 275 ? 23.219 7.93 -0.422 1 88.75 275 HIS A CA 1
ATOM 2245 C C . HIS A 1 275 ? 24.234 9.062 -0.574 1 88.75 275 HIS A C 1
ATOM 2247 O O . HIS A 1 275 ? 24.672 9.648 0.42 1 88.75 275 HIS A O 1
ATOM 2253 N N . MET A 1 276 ? 24.578 9.375 -1.799 1 82.44 276 MET A N 1
ATOM 2254 C CA . MET A 1 276 ? 25.562 10.414 -2.088 1 82.44 276 MET A CA 1
ATOM 2255 C C . MET A 1 276 ? 25.078 11.781 -1.625 1 82.44 276 MET A C 1
ATOM 2257 O O . MET A 1 276 ? 25.859 12.586 -1.118 1 82.44 276 MET A O 1
ATOM 2261 N N . ASN A 1 277 ? 23.781 12.023 -1.658 1 88.19 277 ASN A N 1
ATOM 2262 C CA . ASN A 1 277 ? 23.281 13.359 -1.39 1 88.19 277 ASN A CA 1
ATOM 2263 C C . ASN A 1 277 ? 22.578 13.438 -0.032 1 88.19 277 ASN A C 1
ATOM 2265 O O . ASN A 1 277 ? 22.391 14.531 0.506 1 88.19 277 ASN A O 1
ATOM 2269 N N . ALA A 1 278 ? 22.188 12.375 0.52 1 93.69 278 ALA A N 1
ATOM 2270 C CA . ALA A 1 278 ? 21.453 12.391 1.786 1 93.69 278 ALA A CA 1
ATOM 2271 C C . ALA A 1 278 ? 21.484 11.008 2.445 1 93.69 278 ALA A C 1
ATOM 2273 O O . ALA A 1 278 ? 21.641 9.992 1.769 1 93.69 278 ALA A O 1
ATOM 2274 N N . LYS A 1 279 ? 21.344 11 3.748 1 95.88 279 LYS A N 1
ATOM 2275 C CA . LYS A 1 279 ? 21.031 9.797 4.508 1 95.88 279 LYS A CA 1
ATOM 2276 C C . LYS A 1 279 ? 19.547 9.711 4.832 1 95.88 279 LYS A C 1
ATOM 2278 O O . LYS A 1 279 ? 18.906 10.727 5.086 1 95.88 279 LYS A O 1
ATOM 2283 N N . ILE A 1 280 ? 19.047 8.477 4.785 1 97.62 280 ILE A N 1
ATOM 2284 C CA . ILE A 1 280 ? 17.656 8.289 5.176 1 97.62 280 ILE A CA 1
ATOM 2285 C C . ILE A 1 280 ? 17.562 7.242 6.289 1 97.62 280 ILE A C 1
ATOM 2287 O O . ILE A 1 280 ? 18.281 6.234 6.258 1 97.62 280 ILE A O 1
ATOM 2291 N N . LEU A 1 281 ? 16.703 7.559 7.266 1 97.88 281 LEU A N 1
ATOM 2292 C CA . LEU A 1 281 ? 16.469 6.695 8.422 1 97.88 281 LEU A CA 1
ATOM 2293 C C . LEU A 1 281 ? 14.984 6.492 8.664 1 97.88 281 LEU A C 1
ATOM 2295 O O . LEU A 1 281 ? 14.195 7.441 8.594 1 97.88 281 LEU A O 1
ATOM 2299 N N . ARG A 1 282 ? 14.578 5.199 8.891 1 97.69 282 ARG A N 1
ATOM 2300 C CA . ARG A 1 282 ? 13.203 4.879 9.281 1 97.69 282 ARG A CA 1
ATOM 2301 C C . ARG A 1 282 ? 13.109 4.648 10.789 1 97.69 282 ARG A C 1
ATOM 2303 O O . ARG A 1 282 ? 13.875 3.861 11.352 1 97.69 282 ARG A O 1
ATOM 2310 N N . LEU A 1 283 ? 12.234 5.359 11.43 1 95.81 283 LEU A N 1
ATOM 2311 C CA . LEU A 1 283 ? 11.914 5.203 12.844 1 95.81 283 LEU A CA 1
ATOM 2312 C C . LEU A 1 283 ? 10.461 4.781 13.031 1 95.81 283 LEU A C 1
ATOM 2314 O O . LEU A 1 283 ? 9.562 5.625 13.07 1 95.81 283 LEU A O 1
ATOM 2318 N N . PRO A 1 284 ? 10.242 3.479 13.219 1 94.12 284 PRO A N 1
ATOM 2319 C CA . PRO A 1 284 ? 8.859 3.004 13.344 1 94.12 284 PRO A CA 1
ATOM 2320 C C . PRO A 1 284 ? 8.266 3.287 14.719 1 94.12 284 PRO A C 1
ATOM 2322 O O . PRO A 1 284 ? 8.969 3.211 15.734 1 94.12 284 PRO A O 1
ATOM 2325 N N . TYR A 1 285 ? 7.027 3.627 14.719 1 90 285 TYR A N 1
ATOM 2326 C CA . TYR A 1 285 ? 6.25 3.717 15.953 1 90 285 TYR A CA 1
ATOM 2327 C C . TYR A 1 285 ? 5.664 2.359 16.328 1 90 285 TYR A C 1
ATOM 2329 O O . TYR A 1 285 ? 5.555 1.47 15.484 1 90 285 TYR A O 1
ATOM 2337 N N . ARG A 1 286 ? 5.348 2.232 17.531 1 84.94 286 ARG A N 1
ATOM 2338 C CA . ARG A 1 286 ? 4.641 1.028 17.953 1 84.94 286 ARG A CA 1
ATOM 2339 C C . ARG A 1 286 ? 3.275 0.932 17.281 1 84.94 286 ARG A C 1
ATOM 2341 O O . ARG A 1 286 ? 2.664 1.951 16.953 1 84.94 286 ARG A O 1
ATOM 2348 N N . GLY A 1 287 ? 2.84 -0.311 17.094 1 79.62 287 GLY A N 1
ATOM 2349 C CA . GLY A 1 287 ? 1.538 -0.529 16.484 1 79.62 287 GLY A CA 1
ATOM 2350 C C . GLY A 1 287 ? 1.622 -0.856 15.008 1 79.62 287 GLY A C 1
ATOM 2351 O O . GLY A 1 287 ? 0.623 -1.234 14.391 1 79.62 287 GLY A O 1
ATOM 2352 N N . LYS A 1 288 ? 2.775 -0.75 14.391 1 81.56 288 LYS A N 1
ATOM 2353 C CA . LYS A 1 288 ? 3.055 -1.132 13.008 1 81.56 288 LYS A CA 1
ATOM 2354 C C . LYS A 1 288 ? 2.143 -0.385 12.039 1 81.56 288 LYS A C 1
ATOM 2356 O O . LYS A 1 288 ? 1.574 -0.987 11.125 1 81.56 288 LYS A O 1
ATOM 2361 N N . LYS A 1 289 ? 1.971 0.812 12.328 1 86.94 289 LYS A N 1
ATOM 2362 C CA . LYS A 1 289 ? 1.112 1.621 11.469 1 86.94 289 LYS A CA 1
ATOM 2363 C C . LYS A 1 289 ? 1.868 2.824 10.914 1 86.94 289 LYS A C 1
ATOM 2365 O O . LYS A 1 289 ? 1.794 3.113 9.719 1 86.94 289 LYS A O 1
ATOM 2370 N N . PHE A 1 290 ? 2.635 3.465 11.828 1 91.44 290 PHE A N 1
ATOM 2371 C CA . PHE A 1 290 ? 3.307 4.703 11.453 1 91.44 290 PHE A CA 1
ATOM 2372 C C . PHE A 1 290 ? 4.82 4.551 11.555 1 91.44 290 PHE A C 1
ATOM 2374 O O . PHE A 1 290 ? 5.32 3.875 12.461 1 91.44 290 PHE A O 1
ATOM 2381 N N . SER A 1 291 ? 5.484 5.211 10.641 1 95.44 291 SER A N 1
ATOM 2382 C CA . SER A 1 291 ? 6.934 5.371 10.742 1 95.44 291 SER A CA 1
ATOM 2383 C C . SER A 1 291 ? 7.359 6.789 10.367 1 95.44 291 SER A C 1
ATOM 2385 O O . SER A 1 291 ? 6.797 7.395 9.461 1 95.44 291 SER A O 1
ATOM 2387 N N . MET A 1 292 ? 8.305 7.23 11.047 1 95.56 292 MET A N 1
ATOM 2388 C CA . MET A 1 292 ? 8.945 8.484 10.68 1 95.56 292 MET A CA 1
ATOM 2389 C C . MET A 1 2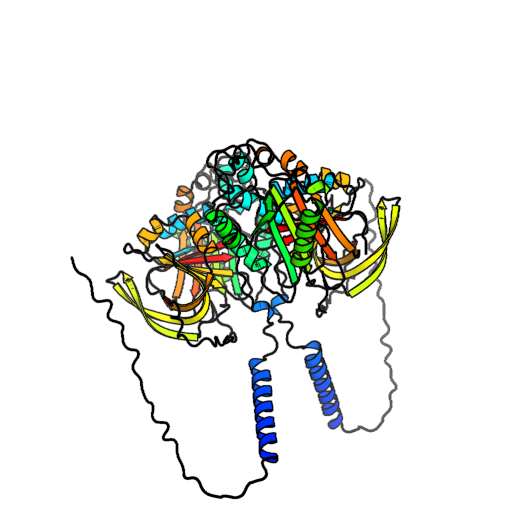92 ? 10.203 8.234 9.852 1 95.56 292 MET A C 1
ATOM 2391 O O . MET A 1 292 ? 10.992 7.344 10.18 1 95.56 292 MET A O 1
ATOM 2395 N N . PHE A 1 293 ? 10.305 8.961 8.836 1 97.62 293 PHE A N 1
ATOM 2396 C CA . PHE A 1 293 ? 11.516 8.953 8.016 1 97.62 293 PHE A CA 1
ATOM 2397 C C . PHE A 1 293 ? 12.258 10.273 8.141 1 97.62 293 PHE A C 1
ATOM 2399 O O . PHE A 1 293 ? 11.648 11.344 8.109 1 97.62 293 PHE A O 1
ATOM 2406 N N . ILE A 1 294 ? 13.539 10.203 8.312 1 97.56 294 ILE A N 1
ATOM 2407 C CA . ILE A 1 294 ? 14.391 11.391 8.375 1 97.56 294 ILE A CA 1
ATOM 2408 C C . ILE A 1 294 ? 15.344 11.406 7.188 1 97.56 294 ILE A C 1
ATOM 2410 O O . ILE A 1 294 ? 16.016 10.414 6.91 1 97.56 294 ILE A O 1
ATOM 2414 N N . LEU A 1 295 ? 15.367 12.469 6.5 1 97.38 295 LEU A N 1
ATOM 2415 C CA . LEU A 1 295 ? 16.344 12.742 5.453 1 97.38 295 LEU A CA 1
ATOM 2416 C C . LEU A 1 295 ? 17.375 13.773 5.922 1 97.38 295 LEU A C 1
ATOM 2418 O O . LEU A 1 295 ? 17.016 14.922 6.199 1 97.38 295 LEU A O 1
ATOM 2422 N N . LEU A 1 296 ? 18.578 13.336 5.992 1 96.38 296 LEU A N 1
ATOM 2423 C CA . LEU A 1 296 ? 19.672 14.195 6.43 1 96.38 296 LEU A CA 1
ATOM 2424 C C . LEU A 1 296 ? 20.562 14.578 5.258 1 96.38 296 LEU A C 1
ATOM 2426 O O . LEU A 1 296 ? 21.344 13.758 4.781 1 96.38 296 LEU A O 1
ATOM 2430 N N . PRO A 1 297 ? 20.469 15.844 4.805 1 94.56 297 PRO A N 1
ATOM 2431 C CA . PRO A 1 297 ? 21.266 16.266 3.656 1 94.56 297 PRO A CA 1
ATOM 2432 C C . PRO A 1 297 ? 22.766 16.219 3.934 1 94.56 297 PRO A C 1
ATOM 2434 O O . PRO A 1 297 ? 23.203 16.516 5.047 1 94.56 297 PRO A O 1
ATOM 2437 N N . LYS A 1 298 ? 23.594 15.805 2.941 1 86.88 298 LYS A N 1
ATOM 2438 C CA . LYS A 1 298 ? 25.047 15.766 3.039 1 86.88 298 LYS A CA 1
ATOM 2439 C C . LYS A 1 298 ? 25.672 17 2.396 1 86.88 298 LYS A C 1
ATOM 2441 O O . LYS A 1 298 ? 26.812 17.359 2.699 1 86.88 298 LYS A O 1
ATOM 2446 N N . ASN A 1 299 ? 25.031 17.594 1.548 1 69.56 299 ASN A N 1
ATOM 2447 C CA . ASN A 1 299 ? 25.641 18.578 0.661 1 69.56 299 ASN A CA 1
ATOM 2448 C C . ASN A 1 299 ? 26.062 19.828 1.422 1 69.56 299 ASN A C 1
ATOM 2450 O O . ASN A 1 299 ? 25.469 20.172 2.441 1 69.56 299 ASN A O 1
ATOM 2454 N N . ASP A 1 300 ? 26.984 20.391 0.875 1 70.75 300 ASP A N 1
ATOM 2455 C CA . ASP A 1 300 ? 27.547 21.625 1.385 1 70.75 300 ASP A CA 1
ATOM 2456 C C . ASP A 1 300 ? 26.547 22.781 1.267 1 70.75 300 ASP A C 1
ATOM 2458 O O . ASP A 1 300 ? 26.656 23.781 1.988 1 70.75 300 ASP A O 1
ATOM 2462 N N . GLY A 1 301 ? 25.641 22.625 0.436 1 74.69 301 GLY A N 1
ATOM 2463 C CA . GLY A 1 301 ? 24.719 23.719 0.192 1 74.69 301 GLY A CA 1
ATOM 2464 C C . GLY A 1 301 ? 23.578 23.781 1.199 1 74.69 301 GLY A C 1
ATOM 2465 O O . GLY A 1 301 ? 22.766 24.703 1.171 1 74.69 301 GLY A O 1
ATOM 2466 N N . GLY A 1 302 ? 23.531 22.953 2.133 1 83.44 302 GLY A N 1
ATOM 2467 C CA . GLY A 1 302 ? 22.562 23 3.207 1 83.44 302 GLY A CA 1
ATOM 2468 C C . GLY A 1 302 ? 21.203 22.453 2.803 1 83.44 302 GLY A C 1
ATOM 2469 O O . GLY A 1 302 ? 21.062 21.812 1.76 1 83.44 302 GLY A O 1
ATOM 2470 N N . ILE A 1 303 ? 20.156 22.672 3.564 1 91.12 303 ILE A N 1
ATOM 2471 C CA . ILE A 1 303 ? 18.812 22.094 3.414 1 91.12 303 ILE A CA 1
ATOM 2472 C C . ILE A 1 303 ? 18.094 22.766 2.25 1 91.12 303 ILE A C 1
ATOM 2474 O O . ILE A 1 303 ? 17.297 22.141 1.557 1 91.12 303 ILE A O 1
ATOM 2478 N N . GLU A 1 304 ? 18.438 24.031 1.975 1 90.38 304 GLU A N 1
ATOM 2479 C CA . GLU A 1 304 ? 17.797 24.75 0.878 1 90.38 304 GLU A CA 1
ATOM 2480 C C . GLU A 1 304 ? 18.141 24.125 -0.47 1 90.38 304 GLU A C 1
ATOM 2482 O O . GLU A 1 304 ? 17.25 23.875 -1.29 1 90.38 304 GLU A O 1
ATOM 2487 N N . GLN A 1 305 ? 19.406 23.938 -0.675 1 91.06 305 GLN A N 1
ATOM 2488 C CA . GLN A 1 305 ? 19.828 23.297 -1.911 1 91.06 305 GLN A CA 1
ATOM 2489 C C . GLN A 1 305 ? 19.281 21.875 -2.012 1 91.06 305 GLN A C 1
ATOM 2491 O O . GLN A 1 305 ? 18.906 21.422 -3.096 1 91.06 305 GLN A O 1
ATOM 2496 N N . PHE A 1 306 ? 19.312 21.25 -0.955 1 93.06 306 PHE A N 1
ATOM 2497 C CA . PHE A 1 306 ? 18.781 19.891 -0.916 1 93.06 306 PHE A CA 1
ATOM 2498 C C . PHE A 1 306 ? 17.312 19.859 -1.35 1 93.06 306 PHE A C 1
ATOM 2500 O O . PHE A 1 306 ? 16.938 19.047 -2.195 1 93.06 306 PHE A O 1
ATOM 2507 N N . LEU A 1 307 ? 16.531 20.766 -0.819 1 93.5 307 LEU A N 1
ATOM 2508 C CA . LEU A 1 307 ? 15.109 20.844 -1.146 1 93.5 307 LEU A CA 1
ATOM 2509 C C . LEU A 1 307 ? 14.914 21.203 -2.613 1 93.5 307 LEU A C 1
ATOM 2511 O O . LEU A 1 307 ? 13.953 20.734 -3.244 1 93.5 307 LEU A O 1
ATOM 2515 N N . ASP A 1 308 ? 15.812 21.938 -3.148 1 91.12 308 ASP A N 1
ATOM 2516 C CA . ASP A 1 308 ? 15.719 22.328 -4.551 1 91.12 308 ASP A CA 1
ATOM 2517 C C . ASP A 1 308 ? 15.961 21.141 -5.473 1 91.12 308 ASP A C 1
ATOM 2519 O O . ASP A 1 308 ? 15.336 21.031 -6.527 1 91.12 308 ASP A O 1
ATOM 2523 N N . THR A 1 309 ? 16.797 20.234 -5.047 1 91.19 309 THR A N 1
ATOM 2524 C CA . THR A 1 309 ? 17.25 19.188 -5.953 1 91.19 309 THR A CA 1
ATOM 2525 C C . THR A 1 309 ? 16.531 17.875 -5.676 1 91.19 309 THR A C 1
ATOM 2527 O O . THR A 1 309 ? 16.531 16.953 -6.508 1 91.19 309 THR A O 1
ATOM 2530 N N . LEU A 1 310 ? 15.969 17.781 -4.535 1 91.44 310 LEU A N 1
ATOM 2531 C CA . LEU A 1 310 ? 15.312 16.531 -4.145 1 91.44 310 LEU A CA 1
ATOM 2532 C C . LEU A 1 310 ? 14.102 16.25 -5.031 1 91.44 310 LEU A C 1
ATOM 2534 O O . LEU A 1 310 ? 13.227 17.109 -5.176 1 91.44 310 LEU A O 1
ATOM 2538 N N . LYS A 1 311 ? 14.102 15.062 -5.605 1 93.88 311 LYS A N 1
ATOM 2539 C CA . LYS A 1 311 ? 12.984 14.664 -6.465 1 93.88 311 LYS A CA 1
ATOM 2540 C C . LYS A 1 311 ? 12.117 13.609 -5.785 1 93.88 311 LYS A C 1
ATOM 2542 O O . LYS A 1 311 ? 12.602 12.836 -4.961 1 93.88 311 LYS A O 1
ATOM 2547 N N . ASN A 1 312 ? 10.859 13.602 -6.207 1 94.38 312 ASN A N 1
ATOM 2548 C CA . ASN A 1 312 ? 9.867 12.711 -5.625 1 94.38 312 ASN A CA 1
ATOM 2549 C C . ASN A 1 312 ? 10.258 11.242 -5.797 1 94.38 312 ASN A C 1
ATOM 2551 O O . ASN A 1 312 ? 10.219 10.469 -4.836 1 94.38 312 ASN A O 1
ATOM 2555 N N . ASP A 1 313 ? 10.609 10.828 -6.961 1 92.19 313 ASP A N 1
ATOM 2556 C CA . ASP A 1 313 ? 10.953 9.445 -7.25 1 92.19 313 ASP A CA 1
ATOM 2557 C C . ASP A 1 313 ? 12.266 9.047 -6.566 1 92.19 313 ASP A C 1
ATOM 2559 O O . ASP A 1 313 ? 12.477 7.879 -6.238 1 92.19 313 ASP A O 1
ATOM 2563 N N . GLN A 1 314 ? 13.125 10.008 -6.293 1 92.31 314 GLN A N 1
ATOM 2564 C CA . GLN A 1 314 ? 14.375 9.742 -5.59 1 92.31 314 GLN A CA 1
ATOM 2565 C C . GLN A 1 314 ? 14.125 9.359 -4.137 1 92.31 314 GLN A C 1
ATOM 2567 O O . GLN A 1 314 ? 14.812 8.492 -3.59 1 92.31 314 GLN A O 1
ATOM 2572 N N . VAL A 1 315 ? 13.195 10.047 -3.521 1 94.56 315 VAL A N 1
ATOM 2573 C CA . VAL A 1 315 ? 12.875 9.711 -2.139 1 94.56 315 VAL A CA 1
ATOM 2574 C C . VAL A 1 315 ? 12.398 8.258 -2.055 1 94.56 315 VAL A C 1
ATOM 2576 O O . VAL A 1 315 ? 12.797 7.523 -1.148 1 94.56 315 VAL A O 1
ATOM 2579 N N . LYS A 1 316 ? 11.57 7.867 -2.967 1 94.06 316 LYS A N 1
ATOM 2580 C CA . LYS A 1 316 ? 11.094 6.488 -3 1 94.06 316 LYS A CA 1
ATOM 2581 C C . LYS A 1 316 ? 12.242 5.52 -3.268 1 94.06 316 LYS A C 1
ATOM 2583 O O . LYS A 1 316 ? 12.305 4.438 -2.68 1 94.06 316 LYS A O 1
ATOM 2588 N N . THR A 1 317 ? 13.141 5.902 -4.164 1 94.19 317 THR A N 1
ATOM 2589 C CA . THR A 1 317 ? 14.32 5.086 -4.422 1 94.19 317 THR A CA 1
ATOM 2590 C C . THR A 1 317 ? 15.125 4.887 -3.143 1 94.19 317 THR A C 1
ATOM 2592 O O . THR A 1 317 ? 15.562 3.771 -2.848 1 94.19 317 THR A O 1
ATOM 2595 N N . LEU A 1 318 ? 15.297 5.957 -2.428 1 95.38 318 LEU A N 1
ATOM 2596 C CA . LEU A 1 318 ? 16.016 5.863 -1.162 1 95.38 318 LEU A CA 1
ATOM 2597 C C . LEU A 1 318 ? 15.328 4.879 -0.219 1 95.38 318 LEU A C 1
ATOM 2599 O O . LEU A 1 318 ? 16 4.074 0.436 1 95.38 318 LEU A O 1
ATOM 2603 N N . GLN A 1 319 ? 14.039 4.934 -0.137 1 95.94 319 GLN A N 1
ATOM 2604 C CA . GLN A 1 319 ? 13.297 4.023 0.728 1 95.94 319 GLN A CA 1
ATOM 2605 C C . GLN A 1 319 ? 13.5 2.572 0.306 1 95.94 319 GLN A C 1
ATOM 2607 O O . GLN A 1 319 ? 13.695 1.695 1.15 1 95.94 319 GLN A O 1
ATOM 2612 N N . PHE A 1 320 ? 13.453 2.32 -1.011 1 93.31 320 PHE A N 1
ATOM 2613 C CA . PHE A 1 320 ? 13.594 0.962 -1.521 1 93.31 320 PHE A CA 1
ATOM 2614 C C . PHE A 1 320 ? 15.008 0.437 -1.265 1 93.31 320 PHE A C 1
ATOM 2616 O O . PHE A 1 320 ? 15.211 -0.774 -1.154 1 93.31 320 PHE A O 1
ATOM 2623 N N . MET A 1 321 ? 15.969 1.305 -1.081 1 93.31 321 MET A N 1
ATOM 2624 C CA . MET A 1 321 ? 17.359 0.898 -0.958 1 93.31 321 MET A CA 1
ATOM 2625 C C . MET A 1 321 ? 17.75 0.713 0.505 1 93.31 321 MET A C 1
ATOM 2627 O O . MET A 1 321 ? 18.828 0.204 0.807 1 93.31 321 MET A O 1
ATOM 2631 N N . MET A 1 322 ? 16.906 1.048 1.382 1 95.12 322 MET A N 1
ATOM 2632 C CA . MET A 1 322 ? 17.219 0.931 2.801 1 95.12 322 MET A CA 1
ATOM 2633 C C . MET A 1 322 ? 17.453 -0.526 3.189 1 95.12 322 MET A C 1
ATOM 2635 O O . MET A 1 322 ? 16.766 -1.421 2.699 1 95.12 322 MET A O 1
ATOM 2639 N N . GLU A 1 323 ? 18.375 -0.745 4.059 1 91.56 323 GLU A N 1
ATOM 2640 C CA . GLU A 1 323 ? 18.688 -2.062 4.605 1 91.56 323 GLU A CA 1
ATOM 2641 C C . GLU A 1 323 ? 18.766 -2.02 6.129 1 91.56 323 GLU A C 1
ATOM 2643 O O . GLU A 1 323 ? 19.156 -1.001 6.707 1 91.56 323 GLU A O 1
ATOM 2648 N N . GLU A 1 324 ? 18.312 -3.088 6.738 1 90.5 324 GLU A N 1
ATOM 2649 C CA . GLU A 1 324 ? 18.469 -3.172 8.188 1 90.5 324 GLU A CA 1
ATOM 2650 C C . GLU A 1 324 ? 19.922 -3.107 8.602 1 90.5 324 GLU A C 1
ATOM 2652 O O . GLU A 1 324 ? 20.734 -3.938 8.18 1 90.5 324 GLU A O 1
ATOM 2657 N N . THR A 1 325 ? 20.281 -2.127 9.414 1 91.81 325 THR A N 1
ATOM 2658 C CA . THR A 1 325 ? 21.656 -1.84 9.797 1 91.81 325 THR A CA 1
ATOM 2659 C C . THR A 1 325 ? 21.75 -1.495 11.281 1 91.81 325 THR A C 1
ATOM 2661 O O . THR A 1 325 ? 20.875 -0.803 11.82 1 91.81 325 THR A O 1
ATOM 2664 N N . LYS A 1 326 ? 22.703 -1.998 11.945 1 91.38 326 LYS A N 1
ATOM 2665 C CA . LYS A 1 326 ? 22.969 -1.545 13.305 1 91.38 326 LYS A CA 1
ATOM 2666 C C . LYS A 1 326 ? 23.516 -0.12 13.312 1 91.38 326 LYS A C 1
ATOM 2668 O O . LYS A 1 326 ? 24.562 0.15 12.742 1 91.38 326 LYS A O 1
ATOM 2673 N N . LEU A 1 327 ? 22.766 0.756 13.93 1 93.44 327 LEU A N 1
ATOM 2674 C CA . LEU A 1 327 ? 23.047 2.186 13.859 1 93.44 327 LEU A CA 1
ATOM 2675 C C . LEU A 1 327 ? 23.016 2.812 15.25 1 93.44 327 LEU A C 1
ATOM 2677 O O . LEU A 1 327 ? 22.156 2.467 16.062 1 93.44 327 LEU A O 1
ATOM 2681 N N . LYS A 1 328 ? 23.984 3.645 15.484 1 94.06 328 LYS A N 1
ATOM 2682 C CA . LYS A 1 328 ? 23.797 4.602 16.578 1 94.06 328 LYS A CA 1
ATOM 2683 C C . LYS A 1 328 ? 23.062 5.848 16.094 1 94.06 328 LYS A C 1
ATOM 2685 O O . LYS A 1 328 ? 23.594 6.633 15.305 1 94.06 328 LYS A O 1
ATOM 2690 N N . VAL A 1 329 ? 21.922 6.027 16.609 1 95.75 329 VAL A N 1
ATOM 2691 C CA . VAL A 1 329 ? 21.078 7.121 16.172 1 95.75 329 VAL A CA 1
ATOM 2692 C C . VAL A 1 329 ? 21.078 8.234 17.219 1 95.75 329 VAL A C 1
ATOM 2694 O O . VAL A 1 329 ? 20.875 7.977 18.406 1 95.75 329 VAL A O 1
ATOM 2697 N N . THR A 1 330 ? 21.391 9.398 16.797 1 95.38 330 THR A N 1
ATOM 2698 C CA . THR A 1 330 ? 21.328 10.594 17.641 1 95.38 330 THR A CA 1
ATOM 2699 C C . THR A 1 330 ? 20.422 11.648 17.016 1 95.38 330 THR A C 1
ATOM 2701 O O . THR A 1 330 ? 20.672 12.141 15.914 1 95.38 330 THR A O 1
ATOM 2704 N N . LEU A 1 331 ? 19.375 12 17.75 1 95.75 331 LEU A N 1
ATOM 2705 C CA . LEU A 1 331 ? 18.391 12.953 17.266 1 95.75 331 LEU A CA 1
ATOM 2706 C C . LEU A 1 331 ? 18.141 14.055 18.297 1 95.75 331 LEU A C 1
ATOM 2708 O O . LEU A 1 331 ? 18.109 13.789 19.5 1 95.75 331 LEU A O 1
ATOM 2712 N N . PRO A 1 332 ? 17.984 15.25 17.828 1 95.12 332 PRO A N 1
ATOM 2713 C CA . PRO A 1 332 ? 17.562 16.297 18.766 1 95.12 332 PRO A CA 1
ATOM 2714 C C . PRO A 1 332 ? 16.109 16.156 19.203 1 95.12 332 PRO A C 1
ATOM 2716 O O . PRO A 1 332 ? 15.258 15.766 18.406 1 95.12 332 PRO A O 1
ATOM 2719 N N . LYS A 1 333 ? 15.844 16.5 20.422 1 92.31 333 LYS A N 1
ATOM 2720 C CA . LYS A 1 333 ? 14.469 16.656 20.875 1 92.31 333 LYS A CA 1
ATOM 2721 C C . LYS A 1 333 ? 13.859 17.953 20.359 1 92.31 333 LYS A C 1
ATOM 2723 O O . LYS A 1 333 ? 14.539 18.984 20.297 1 92.31 333 LYS A O 1
ATOM 2728 N N . PHE A 1 334 ? 12.656 17.844 20.016 1 89.62 334 PHE A N 1
ATOM 2729 C CA . PHE A 1 334 ? 12.016 19.078 19.578 1 89.62 334 PHE A CA 1
ATOM 2730 C C . PHE A 1 334 ? 10.5 18.953 19.672 1 89.62 334 PHE A C 1
ATOM 2732 O O . PHE A 1 334 ? 9.953 17.859 19.656 1 89.62 334 PHE A O 1
ATOM 2739 N N . HIS A 1 335 ? 9.898 20.031 19.891 1 88.19 335 HIS A N 1
ATOM 2740 C CA . HIS A 1 335 ? 8.453 20.234 19.891 1 88.19 335 HIS A CA 1
ATOM 2741 C C . HIS A 1 335 ? 8.086 21.594 19.281 1 88.19 335 HIS A C 1
ATOM 2743 O O . HIS A 1 335 ? 8.656 22.625 19.672 1 88.19 335 HIS A O 1
ATOM 2749 N N . PHE A 1 336 ? 7.254 21.531 18.281 1 85.62 336 PHE A N 1
ATOM 2750 C CA . PHE A 1 336 ? 6.797 22.797 17.719 1 85.62 336 PHE A CA 1
ATOM 2751 C C . PHE A 1 336 ? 5.477 22.625 16.984 1 85.62 336 PHE A C 1
ATOM 2753 O O . PHE A 1 336 ? 5.023 21.484 16.766 1 85.62 336 PHE A O 1
ATOM 2760 N N . GLU A 1 337 ? 4.844 23.672 16.828 1 89.62 337 GLU A N 1
ATOM 2761 C CA . GLU A 1 337 ? 3.623 23.766 16.031 1 89.62 337 GLU A CA 1
ATOM 2762 C C . GLU A 1 337 ? 3.799 24.703 14.844 1 89.62 337 GLU A C 1
ATOM 2764 O O . GLU A 1 337 ? 4.707 25.531 14.836 1 89.62 337 GLU A O 1
ATOM 2769 N N . PHE A 1 338 ? 3.008 24.5 13.875 1 90.44 338 PHE A N 1
ATOM 2770 C CA . PHE A 1 338 ? 3.059 25.312 12.656 1 90.44 338 PHE A CA 1
ATOM 2771 C C . PHE A 1 338 ? 1.663 25.484 12.07 1 90.44 338 PHE A C 1
ATOM 2773 O O . PHE A 1 338 ? 0.871 24.547 12.039 1 90.44 338 PHE A O 1
ATOM 2780 N N . ASP A 1 339 ? 1.292 26.703 11.867 1 91.69 339 ASP A N 1
ATOM 2781 C CA . ASP A 1 339 ? 0.032 26.984 11.188 1 91.69 339 ASP A CA 1
ATOM 2782 C C . ASP A 1 339 ? 0.273 27.734 9.883 1 91.69 339 ASP A C 1
ATOM 2784 O O . ASP A 1 339 ? 1.218 28.516 9.773 1 91.69 339 ASP A O 1
ATOM 2788 N N . LYS A 1 340 ? -0.551 27.5 8.898 1 91.75 340 LYS A N 1
ATOM 2789 C CA . LYS A 1 340 ? -0.376 28.125 7.59 1 91.75 340 LYS A CA 1
ATOM 2790 C C . LYS A 1 340 ? -1.71 28.25 6.863 1 91.75 340 LYS A C 1
ATOM 2792 O O . LYS A 1 340 ? -2.553 27.359 6.934 1 91.75 340 LYS A O 1
ATOM 2797 N N . ASN A 1 341 ? -1.892 29.453 6.32 1 94.19 341 ASN A N 1
ATOM 2798 C CA . ASN A 1 341 ? -2.904 29.594 5.281 1 94.19 341 ASN A CA 1
ATOM 2799 C C . ASN A 1 341 ? -2.418 29.031 3.947 1 94.19 341 ASN A C 1
ATOM 2801 O O . ASN A 1 341 ? -1.453 29.547 3.371 1 94.19 341 ASN A O 1
ATOM 2805 N N . LEU A 1 342 ? -3.078 28.047 3.385 1 95.31 342 LEU A N 1
ATOM 2806 C CA . LEU A 1 342 ? -2.568 27.297 2.24 1 95.31 342 LEU A CA 1
ATOM 2807 C C . LEU A 1 342 ? -3.219 27.781 0.946 1 95.31 342 LEU A C 1
ATOM 2809 O O . LEU A 1 342 ? -3.066 27.141 -0.099 1 95.31 342 LEU A O 1
ATOM 2813 N N . LYS A 1 343 ? -3.91 28.906 1 1 94.44 343 LYS A N 1
ATOM 2814 C CA . LYS A 1 343 ? -4.566 29.438 -0.193 1 94.44 343 LYS A CA 1
ATOM 2815 C C . LYS A 1 343 ? -3.561 29.641 -1.325 1 94.44 343 LYS A C 1
ATOM 2817 O O . LYS A 1 343 ? -3.729 29.094 -2.418 1 94.44 343 LYS A O 1
ATOM 2822 N N . GLU A 1 344 ? -2.502 30.359 -1.06 1 94.5 344 GLU A N 1
ATOM 2823 C CA . GLU A 1 344 ? -1.552 30.703 -2.113 1 94.5 344 GLU A CA 1
ATOM 2824 C C . GLU A 1 344 ? -0.842 29.469 -2.643 1 94.5 344 GLU A C 1
ATOM 2826 O O . GLU A 1 344 ? -0.749 29.266 -3.855 1 94.5 344 GLU A O 1
ATOM 2831 N N . PRO A 1 345 ? -0.375 28.594 -1.725 1 95.06 345 PRO A N 1
ATOM 2832 C CA . PRO A 1 345 ? 0.222 27.344 -2.23 1 95.06 345 PRO A CA 1
ATOM 2833 C C . PRO A 1 345 ? -0.735 26.547 -3.113 1 95.06 345 PRO A C 1
ATOM 2835 O O . PRO A 1 345 ? -0.316 25.969 -4.121 1 95.06 345 PRO A O 1
ATOM 2838 N N . LEU A 1 346 ? -1.971 26.469 -2.756 1 96.06 346 LEU A N 1
ATOM 2839 C CA . LEU A 1 346 ? -2.943 25.719 -3.537 1 96.06 346 LEU A CA 1
ATOM 2840 C C . LEU A 1 346 ? -3.146 26.344 -4.91 1 96.06 346 LEU A C 1
ATOM 2842 O O . LEU A 1 346 ? -3.238 25.641 -5.918 1 96.06 346 LEU A O 1
ATOM 2846 N N . ILE A 1 347 ? -3.209 27.672 -4.984 1 96.25 347 ILE A N 1
ATOM 2847 C CA . ILE A 1 347 ? -3.324 28.391 -6.25 1 96.25 347 ILE A CA 1
ATOM 2848 C C . ILE A 1 347 ? -2.113 28.078 -7.129 1 96.25 347 ILE A C 1
ATOM 2850 O O . ILE A 1 347 ? -2.26 27.781 -8.32 1 96.25 347 ILE A O 1
ATOM 2854 N N . ASP A 1 348 ? -0.943 28.078 -6.535 1 95.88 348 ASP A N 1
ATOM 2855 C CA . ASP A 1 348 ? 0.292 27.812 -7.262 1 95.88 348 ASP A CA 1
ATOM 2856 C C . ASP A 1 348 ? 0.299 26.391 -7.82 1 95.88 348 ASP A C 1
ATOM 2858 O O . ASP A 1 348 ? 0.922 26.125 -8.852 1 95.88 348 ASP A O 1
ATOM 2862 N N . LEU A 1 349 ? -0.42 25.516 -7.176 1 96.31 349 LEU A N 1
ATOM 2863 C CA . LEU A 1 349 ? -0.458 24.109 -7.598 1 96.31 349 LEU A CA 1
ATOM 2864 C C . LEU A 1 349 ? -1.594 23.875 -8.586 1 96.31 349 LEU A C 1
ATOM 2866 O O . LEU A 1 349 ? -1.835 22.734 -9 1 96.31 349 LEU A O 1
ATOM 2870 N N . GLY A 1 350 ? -2.346 24.891 -8.898 1 95.75 350 GLY A N 1
ATOM 2871 C CA . GLY A 1 350 ? -3.336 24.781 -9.953 1 95.75 350 GLY A CA 1
ATOM 2872 C C . GLY A 1 350 ? -4.762 24.703 -9.438 1 95.75 350 GLY A C 1
ATOM 2873 O O . GLY A 1 350 ? -5.699 24.531 -10.211 1 95.75 350 GLY A O 1
ATOM 2874 N N . ILE A 1 351 ? -4.977 24.766 -8.188 1 96.44 351 ILE A N 1
ATOM 2875 C CA . ILE A 1 351 ? -6.309 24.875 -7.609 1 96.44 351 ILE A CA 1
ATOM 2876 C C . ILE A 1 351 ? -6.672 26.359 -7.426 1 96.44 351 ILE A C 1
ATOM 2878 O O . ILE A 1 351 ? -6.324 26.969 -6.414 1 96.44 351 ILE A O 1
ATOM 2882 N N . ARG A 1 352 ? -7.457 26.859 -8.305 1 97.19 352 ARG A N 1
ATOM 2883 C CA . ARG A 1 352 ? -7.645 28.312 -8.367 1 97.19 352 ARG A CA 1
ATOM 2884 C C . ARG A 1 352 ? -9.125 28.672 -8.289 1 97.19 352 ARG A C 1
ATOM 2886 O O . ARG A 1 352 ? -9.5 29.609 -7.59 1 97.19 352 ARG A O 1
ATOM 2893 N N . ASP A 1 353 ? -9.922 27.875 -8.914 1 95.56 353 ASP A N 1
ATOM 2894 C CA . ASP A 1 353 ? -11.305 28.266 -9.148 1 95.56 353 ASP A CA 1
ATOM 2895 C C . ASP A 1 353 ? -12.086 28.375 -7.84 1 95.56 353 ASP A C 1
ATOM 2897 O O . ASP A 1 353 ? -12.977 29.203 -7.703 1 95.56 353 ASP A O 1
ATOM 2901 N N . ILE A 1 354 ? -11.75 27.562 -6.93 1 94.69 354 ILE A N 1
ATOM 2902 C CA . ILE A 1 354 ? -12.516 27.531 -5.688 1 94.69 354 ILE A CA 1
ATOM 2903 C C . ILE A 1 354 ? -12.352 28.859 -4.941 1 94.69 354 ILE A C 1
ATOM 2905 O O . ILE A 1 354 ? -13.141 29.172 -4.047 1 94.69 354 ILE A O 1
ATOM 2909 N N . PHE A 1 355 ? -11.367 29.625 -5.277 1 95 355 PHE A N 1
ATOM 2910 C CA . PHE A 1 355 ? -11.07 30.875 -4.578 1 95 355 PHE A CA 1
ATOM 2911 C C . PHE A 1 355 ? -11.656 32.062 -5.328 1 95 355 PHE A C 1
ATOM 2913 O O . PHE A 1 355 ? -11.43 33.219 -4.945 1 95 355 PHE A O 1
ATOM 2920 N N . THR A 1 356 ? -12.336 31.828 -6.371 1 94.38 356 THR A N 1
ATOM 2921 C CA . THR A 1 356 ? -12.859 32.906 -7.207 1 94.38 356 THR A CA 1
ATOM 2922 C C . THR A 1 356 ? -14.391 32.875 -7.195 1 94.38 356 THR A C 1
ATOM 2924 O O . THR A 1 356 ? -15.008 31.969 -6.664 1 94.38 356 THR A O 1
ATOM 2927 N N . ASP A 1 357 ? -14.969 33.875 -7.836 1 90.94 357 ASP A N 1
ATOM 2928 C CA . ASP A 1 357 ? -16.422 34 -7.938 1 90.94 357 ASP A CA 1
ATOM 2929 C C . ASP A 1 357 ? -16.984 32.969 -8.938 1 90.94 357 ASP A C 1
ATOM 2931 O O . ASP A 1 357 ? -18.203 32.812 -9.031 1 90.94 357 ASP A O 1
ATOM 2935 N N . HIS A 1 358 ? -16.156 32.25 -9.578 1 90 358 HIS A N 1
ATOM 2936 C CA . HIS A 1 358 ? -16.594 31.266 -10.578 1 90 358 HIS A CA 1
ATOM 2937 C C . HIS A 1 358 ? -16.641 29.859 -9.984 1 90 358 HIS A C 1
ATOM 2939 O O . HIS A 1 358 ? -16.984 28.906 -10.68 1 90 358 HIS A O 1
ATOM 2945 N N . ALA A 1 359 ? -16.344 29.828 -8.703 1 92.44 359 ALA A N 1
ATOM 2946 C CA . ALA A 1 359 ? -16.359 28.516 -8.055 1 92.44 359 ALA A CA 1
ATOM 2947 C C . ALA A 1 359 ? -17.734 27.859 -8.195 1 92.44 359 ALA A C 1
ATOM 2949 O O . ALA A 1 359 ? -18.766 28.516 -8.008 1 92.44 359 ALA A O 1
ATOM 2950 N N . SER A 1 360 ? -17.734 26.578 -8.641 1 90.88 360 SER A N 1
ATOM 2951 C CA . SER A 1 360 ? -18.969 25.812 -8.789 1 90.88 360 SER A CA 1
ATOM 2952 C C . SER A 1 360 ? -19.109 24.781 -7.672 1 90.88 360 SER A C 1
ATOM 2954 O O . SER A 1 360 ? -18.688 23.625 -7.824 1 90.88 360 SER A O 1
ATOM 2956 N N . LEU A 1 361 ? -19.797 25.172 -6.637 1 90.75 361 LEU A N 1
ATOM 2957 C CA . LEU A 1 361 ? -19.969 24.328 -5.457 1 90.75 361 LEU A CA 1
ATOM 2958 C C . LEU A 1 361 ? -21.453 24.156 -5.133 1 90.75 361 LEU A C 1
ATOM 2960 O O . LEU A 1 361 ? -21.875 24.422 -4.008 1 90.75 361 LEU A O 1
ATOM 2964 N N . ALA A 1 362 ? -22.125 23.578 -6.004 1 84 362 ALA A N 1
ATOM 2965 C CA . ALA A 1 362 ? -23.578 23.5 -5.938 1 84 362 ALA A CA 1
ATOM 2966 C C . ALA A 1 362 ? -24.031 22.594 -4.785 1 84 362 ALA A C 1
ATOM 2968 O O . ALA A 1 362 ? -25.125 22.766 -4.254 1 84 362 ALA A O 1
ATOM 2969 N N . GLY A 1 363 ? -23.203 21.703 -4.461 1 81.69 363 GLY A N 1
ATOM 2970 C CA . GLY A 1 363 ? -23.547 20.812 -3.361 1 81.69 363 GLY A CA 1
ATOM 2971 C C . GLY A 1 363 ? -23.547 21.516 -2.012 1 81.69 363 GLY A C 1
ATOM 2972 O O . GLY A 1 363 ? -24.188 21.047 -1.065 1 81.69 363 GLY A O 1
ATOM 2973 N N . LEU A 1 364 ? -22.828 22.531 -1.932 1 84.31 364 LEU A N 1
ATOM 2974 C CA . LEU A 1 364 ? -22.781 23.297 -0.694 1 84.31 364 LEU A CA 1
ATOM 2975 C C . LEU A 1 364 ? -23.984 24.219 -0.589 1 84.31 364 LEU A C 1
ATOM 2977 O O . LEU A 1 364 ? -24.703 24.219 0.421 1 84.31 364 LEU A O 1
ATOM 2981 N N . ALA A 1 365 ? -24.219 25 -1.573 1 78.44 365 ALA A N 1
ATOM 2982 C CA . ALA A 1 365 ? -25.375 25.891 -1.599 1 78.44 365 ALA A CA 1
ATOM 2983 C C . ALA A 1 365 ? -25.812 26.188 -3.031 1 78.44 365 ALA A C 1
ATOM 2985 O O . ALA A 1 365 ? -24.969 26.234 -3.943 1 78.44 365 ALA A O 1
ATOM 2986 N N . ARG A 1 366 ? -27.141 26.156 -3.076 1 70.75 366 ARG A N 1
ATOM 2987 C CA . ARG A 1 366 ? -27.734 26.453 -4.379 1 70.75 366 ARG A CA 1
ATOM 2988 C C . ARG A 1 366 ? -28.609 27.703 -4.309 1 70.75 366 ARG A C 1
ATOM 2990 O O . ARG A 1 366 ? -29 28.141 -3.223 1 70.75 366 ARG A O 1
ATOM 2997 N N . GLY A 1 367 ? -28.828 28.281 -5.344 1 66.44 367 GLY A N 1
ATOM 2998 C CA . GLY A 1 367 ? -29.812 29.344 -5.477 1 66.44 367 GLY A CA 1
ATOM 2999 C C . GLY A 1 367 ? -29.188 30.672 -5.859 1 66.44 367 GLY A C 1
ATOM 3000 O O . GLY A 1 367 ? -27.969 30.859 -5.73 1 66.44 367 GLY A O 1
ATOM 3001 N N . ALA A 1 368 ? -29.953 31.531 -6.414 1 59.88 368 ALA A N 1
ATOM 3002 C CA . ALA A 1 368 ? -29.562 32.812 -6.984 1 59.88 368 ALA A CA 1
ATOM 3003 C C . ALA A 1 368 ? -28.891 33.688 -5.938 1 59.88 368 ALA A C 1
ATOM 3005 O O . ALA A 1 368 ? -27.984 34.469 -6.262 1 59.88 368 ALA A O 1
ATOM 3006 N N . GLY A 1 369 ? -29.156 33.531 -4.723 1 65.62 369 GLY A N 1
ATOM 3007 C CA . GLY A 1 369 ? -28.625 34.406 -3.682 1 65.62 369 GLY A CA 1
ATOM 3008 C C . GLY A 1 369 ? -27.188 34.094 -3.303 1 65.62 369 GLY A C 1
ATOM 3009 O O . GLY A 1 369 ? -26.5 34.906 -2.709 1 65.62 369 GLY A O 1
ATOM 3010 N N . VAL A 1 370 ? -26.734 32.906 -3.744 1 72.44 370 VAL A N 1
ATOM 3011 C CA . VAL A 1 370 ? -25.375 32.531 -3.328 1 72.44 370 VAL A CA 1
ATOM 3012 C C . VAL A 1 370 ? -24.469 32.469 -4.551 1 72.44 370 VAL A C 1
ATOM 3014 O O . VAL A 1 370 ? -23.234 32.531 -4.422 1 72.44 370 VAL A O 1
ATOM 3017 N N . ALA A 1 371 ? -25.219 32.531 -5.641 1 66.81 371 ALA A N 1
ATOM 3018 C CA . ALA A 1 371 ? -24.453 32.438 -6.875 1 66.81 371 ALA A CA 1
ATOM 3019 C C . ALA A 1 371 ? -23.453 33.594 -6.992 1 66.81 371 ALA A C 1
ATOM 3021 O O . ALA A 1 371 ? -23.797 34.75 -6.766 1 66.81 371 ALA A O 1
ATOM 3022 N N . GLY A 1 372 ? -22.25 33.25 -7.273 1 73.88 372 GLY A N 1
ATOM 3023 C CA . GLY A 1 372 ? -21.219 34.25 -7.445 1 73.88 372 GLY A CA 1
ATOM 3024 C C . GLY A 1 372 ? -20.594 34.688 -6.137 1 73.88 372 GLY A C 1
ATOM 3025 O O . GLY A 1 372 ? -19.688 35.531 -6.125 1 73.88 372 GLY A O 1
ATOM 3026 N N . ARG A 1 373 ? -21.109 34.188 -5.078 1 81.81 373 ARG A N 1
ATOM 3027 C CA . ARG A 1 373 ? -20.578 34.594 -3.787 1 81.81 373 ARG A CA 1
ATOM 3028 C C . ARG A 1 373 ? -19.922 33.438 -3.061 1 81.81 373 ARG A C 1
ATOM 3030 O O . ARG A 1 373 ? -19.078 33.625 -2.188 1 81.81 373 ARG A O 1
ATOM 3037 N N . LEU A 1 374 ? -20.328 32.312 -3.455 1 88.25 374 LEU A N 1
ATOM 3038 C CA . LEU A 1 374 ? -19.828 31.109 -2.781 1 88.25 374 LEU A CA 1
ATOM 3039 C C . LEU A 1 374 ? -18.422 30.766 -3.258 1 88.25 374 LEU A C 1
ATOM 3041 O O . LEU A 1 374 ? -18.25 30.297 -4.383 1 88.25 374 LEU A O 1
ATOM 3045 N N . LYS A 1 375 ? -17.453 31.078 -2.387 1 90.56 375 LYS A N 1
ATOM 3046 C CA . LYS A 1 375 ? -16.062 30.75 -2.689 1 90.56 375 LYS A CA 1
ATOM 3047 C C . LYS A 1 375 ? -15.273 30.484 -1.411 1 90.56 375 LYS A C 1
ATOM 3049 O O . LYS A 1 375 ? -15.617 31 -0.344 1 90.56 375 LYS A O 1
ATOM 3054 N N . VAL A 1 376 ? -14.258 29.766 -1.498 1 93.25 376 VAL A N 1
ATOM 3055 C CA . VAL A 1 376 ? -13.352 29.516 -0.381 1 93.25 376 VAL A CA 1
ATOM 3056 C C . VAL A 1 376 ? -12.492 30.766 -0.138 1 93.25 376 VAL A C 1
ATOM 3058 O O . VAL A 1 376 ? -11.914 31.312 -1.074 1 93.25 376 VAL A O 1
ATOM 3061 N N . THR A 1 377 ? -12.523 31.203 1.039 1 94.12 377 THR A N 1
ATOM 3062 C CA . THR A 1 377 ? -11.734 32.375 1.357 1 94.12 377 THR A CA 1
ATOM 3063 C C . THR A 1 377 ? -10.32 31.984 1.798 1 94.12 377 THR A C 1
ATOM 3065 O O . THR A 1 377 ? -9.336 32.562 1.335 1 94.12 377 THR A O 1
ATOM 3068 N N . ASN A 1 378 ? -10.266 31.062 2.73 1 93.56 378 ASN A N 1
ATOM 3069 C CA . ASN A 1 378 ? -8.984 30.594 3.23 1 93.56 378 ASN A CA 1
ATOM 3070 C C . ASN A 1 378 ? -9.016 29.094 3.523 1 93.56 378 ASN A C 1
ATOM 3072 O O . ASN A 1 378 ? -10.078 28.531 3.777 1 93.56 378 ASN A O 1
ATOM 3076 N N . VAL A 1 379 ? -7.887 28.469 3.354 1 94.81 379 VAL A N 1
ATOM 3077 C CA . VAL A 1 379 ? -7.613 27.109 3.807 1 94.81 379 VAL A CA 1
ATOM 3078 C C . VAL A 1 379 ? -6.539 27.141 4.891 1 94.81 379 VAL A C 1
ATOM 3080 O O . VAL A 1 379 ? -5.379 27.453 4.621 1 94.81 379 VAL A O 1
ATOM 3083 N N . LEU A 1 380 ? -6.953 26.797 6.094 1 94.69 380 LEU A N 1
ATOM 3084 C CA . LEU A 1 380 ? -6.066 26.969 7.238 1 94.69 380 LEU A CA 1
ATOM 3085 C C . LEU A 1 380 ? -5.773 25.625 7.898 1 94.69 380 LEU A C 1
ATOM 3087 O O . LEU A 1 380 ? -6.691 24.844 8.18 1 94.69 380 LEU A O 1
ATOM 3091 N N . GLN A 1 381 ? -4.516 25.344 8.086 1 94.44 381 GLN A N 1
ATOM 3092 C CA . GLN A 1 381 ? -4.086 24.141 8.781 1 94.44 381 GLN A CA 1
ATOM 3093 C C . GLN A 1 381 ? -3.137 24.469 9.93 1 94.44 381 GLN A C 1
ATOM 3095 O O . GLN A 1 381 ? -2.264 25.328 9.797 1 94.44 381 GLN A O 1
ATOM 3100 N N . LYS A 1 382 ? -3.357 23.844 11.016 1 94.31 382 LYS A N 1
ATOM 3101 C CA . LYS A 1 382 ? -2.418 23.859 12.133 1 94.31 382 LYS A CA 1
ATOM 3102 C C . LYS A 1 382 ? -1.982 22.453 12.508 1 94.31 382 LYS A C 1
ATOM 3104 O O . LYS A 1 382 ? -2.818 21.562 12.672 1 94.31 382 LYS A O 1
ATOM 3109 N N . ALA A 1 383 ? -0.712 22.297 12.5 1 92.75 383 ALA A N 1
ATOM 3110 C CA . ALA A 1 383 ? -0.132 21 12.828 1 92.75 383 ALA A CA 1
ATOM 3111 C C . ALA A 1 383 ? 0.917 21.125 13.93 1 92.75 383 ALA A C 1
ATOM 3113 O O . ALA A 1 383 ? 1.55 22.172 14.07 1 92.75 383 ALA A O 1
ATOM 3114 N N . GLY A 1 384 ? 1.041 20.125 14.727 1 89.44 384 GLY A N 1
ATOM 3115 C CA . GLY A 1 384 ? 2.025 20.078 15.797 1 89.44 384 GLY A CA 1
ATOM 3116 C C . GLY A 1 384 ? 2.555 18.672 16.062 1 89.44 384 GLY A C 1
ATOM 3117 O O . GLY A 1 384 ? 1.899 17.688 15.727 1 89.44 384 GLY A O 1
ATOM 3118 N N . ILE A 1 385 ? 3.766 18.656 16.562 1 84.62 385 ILE A N 1
ATOM 3119 C CA . ILE A 1 385 ? 4.391 17.375 16.875 1 84.62 385 ILE A CA 1
ATOM 3120 C C . ILE A 1 385 ? 5.293 17.531 18.094 1 84.62 385 ILE A C 1
ATOM 3122 O O . ILE A 1 385 ? 5.785 18.625 18.375 1 84.62 385 ILE A O 1
ATOM 3126 N N . ASP A 1 386 ? 5.43 16.453 18.828 1 84.69 386 ASP A N 1
ATOM 3127 C CA . ASP A 1 386 ? 6.34 16.375 19.953 1 84.69 386 ASP A CA 1
ATOM 3128 C C . ASP A 1 386 ? 7.266 15.164 19.828 1 84.69 386 ASP A C 1
ATOM 3130 O O . ASP A 1 386 ? 6.809 14.016 19.844 1 84.69 386 ASP A O 1
ATOM 3134 N N . PHE A 1 387 ? 8.531 15.391 19.672 1 84.06 387 PHE A N 1
ATOM 3135 C CA . PHE A 1 387 ? 9.547 14.367 19.484 1 84.06 387 PHE A CA 1
ATOM 3136 C C . PHE A 1 387 ? 10.422 14.242 20.734 1 84.06 387 PHE A C 1
ATOM 3138 O O . PHE A 1 387 ? 11.219 15.133 21.031 1 84.06 387 PHE A O 1
ATOM 3145 N N . ASN A 1 388 ? 10.266 13.102 21.469 1 82.31 38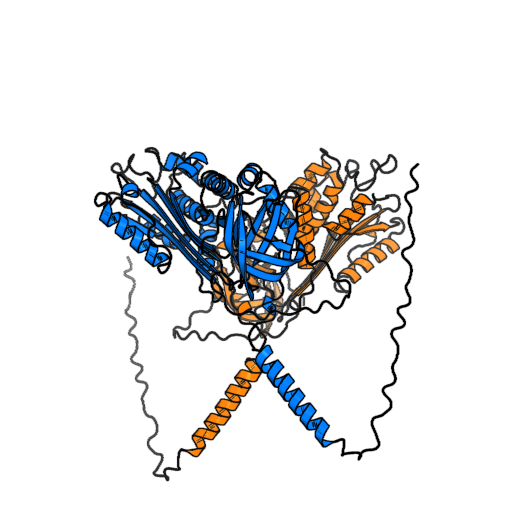8 ASN A N 1
ATOM 3146 C CA . ASN A 1 388 ? 11.031 12.852 22.688 1 82.31 388 ASN A CA 1
ATOM 3147 C C . ASN A 1 388 ? 11.461 11.391 22.781 1 82.31 388 ASN A C 1
ATOM 3149 O O . ASN A 1 388 ? 11.344 10.633 21.828 1 82.31 388 ASN A O 1
ATOM 3153 N N . GLU A 1 389 ? 12.055 10.969 23.844 1 79.12 389 GLU A N 1
ATOM 3154 C CA . GLU A 1 389 ? 12.68 9.656 24 1 79.12 389 GLU A CA 1
ATOM 3155 C C . GLU A 1 389 ? 11.656 8.539 23.844 1 79.12 389 GLU A C 1
ATOM 3157 O O . GLU A 1 389 ? 11.969 7.48 23.281 1 79.12 389 GLU A O 1
ATOM 3162 N N . LYS A 1 390 ? 10.617 8.641 24.297 1 70.56 390 LYS A N 1
ATOM 3163 C CA . LYS A 1 390 ? 9.586 7.602 24.297 1 70.56 390 LYS A CA 1
ATOM 3164 C C . LYS A 1 390 ? 8.859 7.531 22.953 1 70.56 390 LYS A C 1
ATOM 3166 O O . LYS A 1 390 ? 8.391 6.469 22.562 1 70.56 390 LYS A O 1
ATOM 3171 N N . GLY A 1 391 ? 8.93 8.25 22.375 1 65 391 GLY A N 1
ATOM 3172 C CA . GLY A 1 391 ? 8.18 8.477 21.141 1 65 391 GLY A CA 1
ATOM 3173 C C . GLY A 1 391 ? 7.719 9.914 20.984 1 65 391 GLY A C 1
ATOM 3174 O O . GLY A 1 391 ? 8.477 10.844 21.25 1 65 391 GLY A O 1
ATOM 3175 N N . THR A 1 392 ? 6.754 9.773 20.453 1 42.62 392 THR A N 1
ATOM 3176 C CA . THR A 1 392 ? 6.02 11.016 20.688 1 42.62 392 THR A CA 1
ATOM 3177 C C . THR A 1 392 ? 5.141 10.891 21.938 1 42.62 392 THR A C 1
ATOM 3179 O O . THR A 1 392 ? 4.066 10.281 21.875 1 42.62 392 THR A O 1
ATOM 3182 N N . GLU A 1 393 ? 5.473 10.344 23.172 1 33.97 393 GLU A N 1
ATOM 3183 C CA . GLU A 1 393 ? 5.23 10.094 24.578 1 33.97 393 GLU A CA 1
ATOM 3184 C C . GLU A 1 393 ? 5.441 8.625 24.922 1 33.97 393 GLU A C 1
ATOM 3186 O O . GLU A 1 393 ? 4.891 7.742 24.266 1 33.97 393 GLU A O 1
ATOM 3191 N N . ALA A 1 394 ? 6.465 8.078 25.672 1 31.11 394 ALA A N 1
ATOM 3192 C CA . ALA A 1 394 ? 7.352 6.922 25.766 1 31.11 394 ALA A CA 1
ATOM 3193 C C . ALA A 1 394 ? 6.766 5.855 26.688 1 31.11 394 ALA A C 1
ATOM 3195 O O . ALA A 1 394 ? 6.242 6.172 27.766 1 31.11 394 ALA A O 1
ATOM 3196 N N . TYR A 1 395 ? 6.066 4.75 26.25 1 26.66 395 TYR A N 1
ATOM 3197 C CA . TYR A 1 395 ? 6.059 3.627 27.172 1 26.66 395 TYR A CA 1
ATOM 3198 C C . TYR A 1 395 ? 7.336 2.807 27.047 1 26.66 395 TYR A C 1
ATOM 3200 O O . TYR A 1 395 ? 7.953 2.766 25.984 1 26.66 395 TYR A O 1
ATOM 3208 N N . ALA A 1 396 ? 8.062 2.309 28.047 1 26.2 396 ALA A N 1
ATOM 3209 C CA . ALA A 1 396 ? 9.352 1.678 28.297 1 26.2 396 ALA A CA 1
ATOM 3210 C C . ALA A 1 396 ? 9.445 0.322 27.609 1 26.2 396 ALA A C 1
ATOM 3212 O O . ALA A 1 396 ? 8.602 -0.549 27.812 1 26.2 396 ALA A O 1
ATOM 3213 N N . SER A 1 397 ? 9.852 0.243 26.359 1 27.81 397 SER A N 1
ATOM 3214 C CA . SER A 1 397 ? 9.977 -1.055 25.703 1 27.81 397 SER A CA 1
ATOM 3215 C C . SER A 1 397 ? 11.297 -1.732 26.062 1 27.81 397 SER A C 1
ATOM 3217 O O . SER A 1 397 ? 12.289 -1.059 26.344 1 27.81 397 SER A O 1
ATOM 3219 N N . THR A 1 398 ? 11.336 -3.02 26.312 1 25.59 398 THR A N 1
ATOM 3220 C CA . THR A 1 398 ? 12.43 -3.928 26.641 1 25.59 398 THR A CA 1
ATOM 3221 C C . THR A 1 398 ? 13.328 -4.16 25.438 1 25.59 398 THR A C 1
ATOM 3223 O O . THR A 1 398 ? 12.844 -4.445 24.344 1 25.59 398 THR A O 1
ATOM 3226 N N . VAL A 1 399 ? 14.492 -3.629 25.453 1 27.16 399 VAL A N 1
ATOM 3227 C CA . VAL A 1 399 ? 15.586 -3.701 24.484 1 27.16 399 VAL A CA 1
ATOM 3228 C C . VAL A 1 399 ? 16.125 -5.129 24.422 1 27.16 399 VAL A C 1
ATOM 3230 O O . VAL A 1 399 ? 16.438 -5.727 25.453 1 27.16 399 VAL A O 1
ATOM 3233 N N . PHE A 1 400 ? 15.742 -5.883 23.406 1 25.73 400 PHE A N 1
ATOM 3234 C CA . PHE A 1 400 ? 16.375 -7.176 23.188 1 25.73 400 PHE A CA 1
ATOM 3235 C C . PHE A 1 400 ? 17.812 -6.992 22.719 1 25.73 400 PHE A C 1
ATOM 3237 O O . PHE A 1 400 ? 18.094 -6.18 21.844 1 25.73 400 PHE A O 1
ATOM 3244 N N . GLU A 1 401 ? 18.734 -7.246 23.594 1 25.84 401 GLU A N 1
ATOM 3245 C CA . GLU A 1 401 ? 20.172 -7.289 23.297 1 25.84 401 GLU A CA 1
ATOM 3246 C C . GLU A 1 401 ? 20.5 -8.477 22.406 1 25.84 401 GLU A C 1
ATOM 3248 O O . GLU A 1 401 ? 20.281 -9.625 22.781 1 25.84 401 GLU A O 1
ATOM 3253 N N . ILE A 1 402 ? 20.328 -8.375 21.125 1 27.47 402 ILE A N 1
ATOM 3254 C CA . ILE A 1 402 ? 20.875 -9.453 20.312 1 27.47 402 ILE A CA 1
ATOM 3255 C C . ILE A 1 402 ? 22.406 -9.422 20.375 1 27.47 402 ILE A C 1
ATOM 3257 O O . ILE A 1 402 ? 23.031 -8.406 20.062 1 27.47 402 ILE A O 1
ATOM 3261 N N . GLY A 1 403 ? 22.984 -10.234 21.172 1 27.47 403 GLY A N 1
ATOM 3262 C CA . GLY A 1 403 ? 24.406 -10.484 21.375 1 27.47 403 GLY A CA 1
ATOM 3263 C C . GLY A 1 403 ? 25.125 -10.93 20.109 1 27.47 403 GLY A C 1
ATOM 3264 O O . GLY A 1 403 ? 24.797 -11.977 19.547 1 27.47 403 GLY A O 1
ATOM 3265 N N . ASN A 1 404 ? 25.359 -10.07 19.172 1 29.91 404 ASN A N 1
ATOM 3266 C CA . ASN A 1 404 ? 26.25 -10.531 18.109 1 29.91 404 ASN A CA 1
ATOM 3267 C C . ASN A 1 404 ? 27.625 -10.906 18.656 1 29.91 404 ASN A C 1
ATOM 3269 O O . ASN A 1 404 ? 28.281 -10.094 19.312 1 29.91 404 ASN A O 1
ATOM 3273 N N . LYS A 1 405 ? 28.031 -12.148 18.703 1 30.25 405 LYS A N 1
ATOM 3274 C CA . LYS A 1 405 ? 29.266 -12.828 19.078 1 30.25 405 LYS A CA 1
ATOM 3275 C C . LYS A 1 405 ? 30.438 -12.367 18.219 1 30.25 405 LYS A C 1
ATOM 3277 O O . LYS A 1 405 ? 31.562 -12.828 18.406 1 30.25 405 LYS A O 1
ATOM 3282 N N . PHE A 1 406 ? 30.328 -12.07 16.844 1 32.25 406 PHE A N 1
ATOM 3283 C CA . PHE A 1 406 ? 31.609 -12.062 16.156 1 32.25 406 PHE A CA 1
ATOM 3284 C C . PHE A 1 406 ? 32.438 -10.875 16.609 1 32.25 406 PHE A C 1
ATOM 3286 O O . PHE A 1 406 ? 31.922 -9.82 16.953 1 32.25 406 PHE A O 1
ATOM 3293 N N . GLY A 1 407 ? 33.688 -11.023 17.031 1 34.47 407 GLY A N 1
ATOM 3294 C CA . GLY A 1 407 ? 34.781 -10.297 17.641 1 34.47 407 GLY A CA 1
ATOM 3295 C C . GLY A 1 407 ? 35.094 -8.992 16.938 1 34.47 407 GLY A C 1
ATOM 3296 O O . GLY A 1 407 ? 35.938 -8.227 17.391 1 34.47 407 GLY A O 1
ATOM 3297 N N . GLY A 1 408 ? 35.188 -8.953 15.531 1 37.69 408 GLY A N 1
ATOM 3298 C CA . GLY A 1 408 ? 35.75 -7.684 15.086 1 37.69 408 GLY A CA 1
ATOM 3299 C C . GLY A 1 408 ? 34.875 -6.5 15.438 1 37.69 408 GLY A C 1
ATOM 3300 O O . GLY A 1 408 ? 33.656 -6.66 15.68 1 37.69 408 GLY A O 1
ATOM 3301 N N . ASN A 1 409 ? 35.219 -5.52 16.125 1 39.34 409 ASN A N 1
ATOM 3302 C CA . ASN A 1 409 ? 34.5 -4.328 16.547 1 39.34 409 ASN A CA 1
ATOM 3303 C C . ASN A 1 409 ? 33.656 -3.766 15.406 1 39.34 409 ASN A C 1
ATOM 3305 O O . ASN A 1 409 ? 34.156 -3.084 14.516 1 39.34 409 ASN A O 1
ATOM 3309 N N . PRO A 1 410 ? 32.719 -4.363 14.812 1 47.88 410 PRO A N 1
ATOM 3310 C CA . PRO A 1 410 ? 32.062 -3.795 13.633 1 47.88 410 PRO A CA 1
ATOM 3311 C C . PRO A 1 410 ? 31.75 -2.311 13.797 1 47.88 410 PRO A C 1
ATOM 3313 O O . PRO A 1 410 ? 31.312 -1.883 14.867 1 47.88 410 PRO A O 1
ATOM 3316 N N . LEU A 1 411 ? 32.594 -1.375 13.172 1 58.97 411 LEU A N 1
ATOM 3317 C CA . LEU A 1 411 ? 32.281 0.052 13.141 1 58.97 411 LEU A CA 1
ATOM 3318 C C . LEU A 1 411 ? 30.781 0.287 13.055 1 58.97 411 LEU A C 1
ATOM 3320 O O . LEU A 1 411 ? 30.125 -0.195 12.133 1 58.97 411 LEU A O 1
ATOM 3324 N N . ILE A 1 412 ? 30.156 0.483 14.117 1 78.31 412 ILE A N 1
ATOM 3325 C CA . ILE A 1 412 ? 28.75 0.833 14.156 1 78.31 412 ILE A CA 1
ATOM 3326 C C . ILE A 1 412 ? 28.516 2.121 13.367 1 78.31 412 ILE A C 1
ATOM 3328 O O . ILE A 1 412 ? 29.172 3.133 13.609 1 78.31 412 ILE A O 1
ATOM 3332 N N . GLU A 1 413 ? 27.781 2.062 12.312 1 88.06 413 GLU A N 1
ATOM 3333 C CA . GLU A 1 413 ? 27.391 3.232 11.531 1 88.06 413 GLU A CA 1
ATOM 3334 C C . GLU A 1 413 ? 26.609 4.223 12.391 1 88.06 413 GLU A C 1
ATOM 3336 O O . GLU A 1 413 ? 25.938 3.83 13.359 1 88.06 413 GLU A O 1
ATOM 3341 N N . GLU A 1 414 ? 26.891 5.492 12.133 1 92.31 414 GLU A N 1
ATOM 3342 C CA . GLU A 1 414 ? 26.219 6.516 12.938 1 92.31 414 GLU A CA 1
ATOM 3343 C C . GLU A 1 414 ? 25.266 7.348 12.078 1 92.31 414 GLU A C 1
ATOM 3345 O O . GLU A 1 414 ? 25.562 7.645 10.922 1 92.31 414 GLU A O 1
ATOM 3350 N N . PHE A 1 415 ? 24.188 7.637 12.617 1 95.56 415 PHE A N 1
ATOM 3351 C CA . PHE A 1 415 ? 23.234 8.602 12.094 1 95.56 415 PHE A CA 1
ATOM 3352 C C . PHE A 1 415 ? 23.031 9.75 13.078 1 95.56 415 PHE A C 1
ATOM 3354 O O . PHE A 1 415 ? 22.203 9.664 13.992 1 95.56 415 PHE A O 1
ATOM 3361 N N . ASN A 1 416 ? 23.75 10.766 12.891 1 94.75 416 ASN A N 1
ATOM 3362 C CA . ASN A 1 416 ? 23.766 11.914 13.789 1 94.75 416 ASN A CA 1
ATOM 3363 C C . ASN A 1 416 ? 23.094 13.133 13.156 1 94.75 416 ASN A C 1
ATOM 3365 O O . ASN A 1 416 ? 23.641 13.734 12.234 1 94.75 416 ASN A O 1
ATOM 3369 N N . VAL A 1 417 ? 21.969 13.539 13.711 1 95.62 417 VAL A N 1
ATOM 3370 C CA . VAL A 1 417 ? 21.219 14.656 13.156 1 95.62 417 VAL A CA 1
ATOM 3371 C C . VAL A 1 417 ? 21.609 15.945 13.891 1 95.62 417 VAL A C 1
ATOM 3373 O O . VAL A 1 417 ? 20.859 16.422 14.742 1 95.62 417 VAL A O 1
ATOM 3376 N N . ASN A 1 418 ? 22.688 16.516 13.469 1 94.38 418 ASN A N 1
ATOM 3377 C CA . ASN A 1 418 ? 23.188 17.734 14.109 1 94.38 418 ASN A CA 1
ATOM 3378 C C . ASN A 1 418 ? 23.125 18.938 13.156 1 94.38 418 ASN A C 1
ATOM 3380 O O . ASN A 1 418 ? 23.906 19.875 13.297 1 94.38 418 ASN A O 1
ATOM 3384 N N . ARG A 1 419 ? 22.375 18.828 12.203 1 94.75 419 ARG A N 1
ATOM 3385 C CA . ARG A 1 419 ? 22.125 19.891 11.219 1 94.75 419 ARG A CA 1
ATOM 3386 C C . ARG A 1 419 ? 20.688 19.812 10.695 1 94.75 419 ARG A C 1
ATOM 3388 O O . ARG A 1 419 ? 19.969 18.859 10.984 1 94.75 419 ARG A O 1
ATOM 3395 N N . PRO A 1 420 ? 20.281 20.859 9.93 1 95.75 420 PRO A N 1
ATOM 3396 C CA . PRO A 1 420 ? 18.906 20.875 9.438 1 95.75 420 PRO A CA 1
ATOM 3397 C C . PRO A 1 420 ? 18.547 19.641 8.633 1 95.75 420 PRO A C 1
ATOM 3399 O O . PRO A 1 420 ? 19.375 19.125 7.871 1 95.75 420 PRO A O 1
ATOM 3402 N N . PHE A 1 421 ? 17.281 19.219 8.789 1 96.5 421 PHE A N 1
ATOM 3403 C CA . PHE A 1 421 ? 16.859 17.969 8.156 1 96.5 421 PHE A CA 1
ATOM 3404 C C . PHE A 1 421 ? 15.375 18.016 7.789 1 96.5 421 PHE A C 1
ATOM 3406 O O . PHE A 1 421 ? 14.648 18.906 8.234 1 96.5 421 PHE A O 1
ATOM 3413 N N . VAL A 1 422 ? 15.039 17.109 6.941 1 97.25 422 VAL A N 1
ATOM 3414 C CA . VAL A 1 422 ? 13.648 16.922 6.527 1 97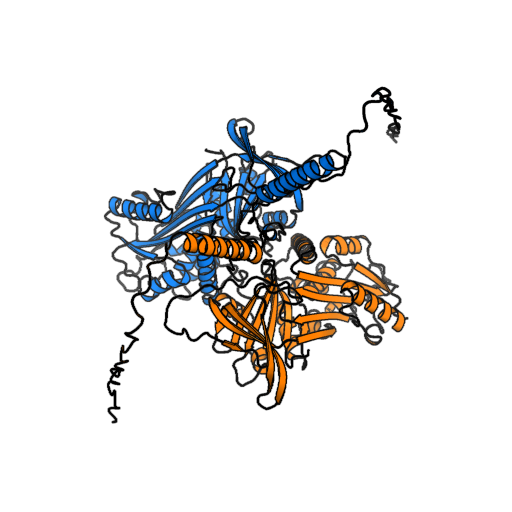.25 422 VAL A CA 1
ATOM 3415 C C . VAL A 1 422 ? 13.102 15.625 7.137 1 97.25 422 VAL A C 1
ATOM 3417 O O . VAL A 1 422 ? 13.844 14.656 7.316 1 97.25 422 VAL A O 1
ATOM 3420 N N . PHE A 1 423 ? 11.836 15.633 7.473 1 96.56 423 PHE A N 1
ATOM 3421 C CA . PHE A 1 423 ? 11.219 14.414 7.973 1 96.56 423 PHE A CA 1
ATOM 3422 C C . PHE A 1 423 ? 9.805 14.258 7.422 1 96.56 423 PHE A C 1
ATOM 3424 O O . PHE A 1 423 ? 9.203 15.227 6.957 1 96.56 423 PHE A O 1
ATOM 3431 N N . PHE A 1 424 ? 9.32 13.023 7.402 1 96.75 424 PHE A N 1
ATOM 3432 C CA . PHE A 1 424 ? 7.914 12.773 7.129 1 96.75 424 PHE A CA 1
ATOM 3433 C C . PHE A 1 424 ? 7.438 11.516 7.855 1 96.75 424 PHE A C 1
ATOM 3435 O O . PHE A 1 424 ? 8.227 10.609 8.125 1 96.75 424 PHE A O 1
ATOM 3442 N N . ILE A 1 425 ? 6.227 11.539 8.281 1 95.56 425 ILE A N 1
ATOM 3443 C CA . ILE A 1 425 ? 5.566 10.398 8.898 1 95.56 425 ILE A CA 1
ATOM 3444 C C . ILE A 1 425 ? 4.586 9.766 7.914 1 95.56 425 ILE A C 1
ATOM 3446 O O . ILE A 1 425 ? 3.68 10.438 7.414 1 95.56 425 ILE A O 1
ATOM 3450 N N . GLU A 1 426 ? 4.785 8.5 7.699 1 95.69 426 GLU A N 1
ATOM 3451 C CA . GLU A 1 426 ? 3.992 7.77 6.719 1 95.69 426 GLU A CA 1
ATOM 3452 C C . GLU A 1 426 ? 3.104 6.73 7.395 1 95.69 426 GLU A C 1
ATOM 3454 O O . GLU A 1 426 ? 3.531 6.055 8.336 1 95.69 426 GLU A O 1
ATOM 3459 N N . GLU A 1 427 ? 1.854 6.742 7.062 1 93.56 427 GLU A N 1
ATOM 3460 C CA . GLU A 1 427 ? 1.042 5.551 7.289 1 93.56 427 GLU A CA 1
ATOM 3461 C C . GLU A 1 427 ? 1.367 4.457 6.273 1 93.56 427 GLU A C 1
ATOM 3463 O O . GLU A 1 427 ? 1.05 4.59 5.09 1 93.56 427 GLU A O 1
ATOM 3468 N N . GLU A 1 428 ? 1.942 3.424 6.691 1 89.44 428 GLU A N 1
ATOM 3469 C CA . GLU A 1 428 ? 2.717 2.566 5.801 1 89.44 428 GLU A CA 1
ATOM 3470 C C . GLU A 1 428 ? 1.804 1.661 4.977 1 89.44 428 GLU A C 1
ATOM 3472 O O . GLU A 1 428 ? 2.193 1.184 3.908 1 89.44 428 GLU A O 1
ATOM 3477 N N . GLN A 1 429 ? 0.598 1.389 5.395 1 87.44 429 GLN A N 1
ATOM 3478 C CA . GLN A 1 429 ? -0.298 0.52 4.637 1 87.44 429 GLN A CA 1
ATOM 3479 C C . GLN A 1 429 ? -0.788 1.207 3.367 1 87.44 429 GLN A C 1
ATOM 3481 O O . GLN A 1 429 ? -0.935 0.564 2.326 1 87.44 429 GLN A O 1
ATOM 3486 N N . THR A 1 430 ? -1.018 2.494 3.514 1 90.62 430 THR A N 1
ATOM 3487 C CA . THR A 1 430 ? -1.578 3.205 2.369 1 90.62 430 THR A CA 1
ATOM 3488 C C . THR A 1 430 ? -0.512 4.055 1.688 1 90.62 430 THR A C 1
ATOM 3490 O O . THR A 1 430 ? -0.741 4.598 0.604 1 90.62 430 THR A O 1
ATOM 3493 N N . GLY A 1 431 ? 0.625 4.23 2.338 1 91.69 431 GLY A N 1
ATOM 3494 C CA . GLY A 1 431 ? 1.66 5.086 1.783 1 91.69 431 GLY A CA 1
ATOM 3495 C C . GLY A 1 431 ? 1.361 6.566 1.945 1 91.69 431 GLY A C 1
ATOM 3496 O O . GLY A 1 431 ? 2.078 7.414 1.406 1 91.69 431 GLY A O 1
ATOM 3497 N N . SER A 1 432 ? 0.389 6.906 2.713 1 92.81 432 SER A N 1
ATOM 3498 C CA . SER A 1 432 ? -0.003 8.305 2.895 1 92.81 432 SER A CA 1
ATOM 3499 C C . SER A 1 432 ? 0.975 9.039 3.805 1 92.81 432 SER A C 1
ATOM 3501 O O . SER A 1 432 ? 1.336 8.539 4.871 1 92.81 432 SER A O 1
ATOM 3503 N N . ILE A 1 433 ? 1.392 10.227 3.352 1 95.31 433 ILE A N 1
ATOM 3504 C CA . ILE A 1 433 ? 2.184 11.102 4.207 1 95.31 433 ILE A CA 1
ATOM 3505 C C . ILE A 1 433 ? 1.265 11.867 5.152 1 95.31 433 ILE A C 1
ATOM 3507 O O . ILE A 1 433 ? 0.599 12.82 4.738 1 95.31 433 ILE A O 1
ATOM 3511 N N . ILE A 1 434 ? 1.327 11.469 6.367 1 94.56 434 ILE A N 1
ATOM 3512 C CA . ILE A 1 434 ? 0.44 12.07 7.355 1 94.56 434 ILE A CA 1
ATOM 3513 C C . ILE A 1 434 ? 0.997 13.422 7.797 1 94.56 434 ILE A C 1
ATOM 3515 O O . ILE A 1 434 ? 0.25 14.391 7.93 1 94.56 434 ILE A O 1
ATOM 3519 N N . PHE A 1 435 ? 2.35 13.469 7.996 1 94.12 435 PHE A N 1
ATOM 3520 C CA . PHE A 1 435 ? 3.09 14.68 8.312 1 94.12 435 PHE A CA 1
ATOM 3521 C C . PHE A 1 435 ? 4.379 14.758 7.508 1 94.12 435 PHE A C 1
ATOM 3523 O O . PHE A 1 435 ? 4.965 13.727 7.168 1 94.12 435 PHE A O 1
ATOM 3530 N N . ALA A 1 436 ? 4.695 15.961 7.305 1 95.88 436 ALA A N 1
ATOM 3531 C CA . ALA A 1 436 ? 6.031 16.219 6.773 1 95.88 436 ALA A CA 1
ATOM 3532 C C . ALA A 1 436 ? 6.523 17.609 7.172 1 95.88 436 ALA A C 1
ATOM 3534 O O . ALA A 1 436 ? 5.719 18.5 7.453 1 95.88 436 ALA A O 1
ATOM 3535 N N . GLY A 1 437 ? 7.805 17.734 7.266 1 96 437 GLY A N 1
ATOM 3536 C CA . GLY A 1 437 ? 8.352 19.031 7.66 1 96 437 GLY A CA 1
ATOM 3537 C C . GLY A 1 437 ? 9.859 19.094 7.566 1 96 437 GLY A C 1
ATOM 3538 O O . GLY A 1 437 ? 10.492 18.188 7.02 1 96 437 GLY A O 1
ATOM 3539 N N . LYS A 1 438 ? 10.336 20.219 7.941 1 96.88 438 LYS A N 1
ATOM 3540 C CA . LYS A 1 438 ? 11.766 20.453 8.109 1 96.88 438 LYS A CA 1
ATOM 3541 C C . LYS A 1 438 ? 12.062 21.109 9.453 1 96.88 438 LYS A C 1
ATOM 3543 O O . LYS A 1 438 ? 11.234 21.859 9.977 1 96.88 438 LYS A O 1
ATOM 3548 N N . VAL A 1 439 ? 13.156 20.766 9.953 1 95.44 439 VAL A N 1
ATOM 3549 C CA . VAL A 1 439 ? 13.633 21.359 11.195 1 95.44 439 VAL A CA 1
ATOM 3550 C C . VAL A 1 439 ? 14.945 22.109 10.953 1 95.44 439 VAL A C 1
ATOM 3552 O O . VAL A 1 439 ? 15.945 21.5 10.562 1 95.44 439 VAL A O 1
ATOM 3555 N N . LEU A 1 440 ? 14.883 23.375 11.133 1 95.12 440 LEU A N 1
ATOM 3556 C CA . LEU A 1 440 ? 16.062 24.219 10.961 1 95.12 440 LEU A CA 1
ATOM 3557 C C . LEU A 1 440 ? 16.766 24.453 12.289 1 95.12 440 LEU A C 1
ATOM 3559 O O . LEU A 1 440 ? 17.984 24.609 12.336 1 95.12 440 LEU A O 1
ATOM 3563 N N . GLU A 1 441 ? 15.961 24.547 13.258 1 92.75 441 GLU A N 1
ATOM 3564 C CA . GLU A 1 441 ? 16.422 24.734 14.633 1 92.75 441 GLU A CA 1
ATOM 3565 C C . GLU A 1 441 ? 15.523 24.031 15.633 1 92.75 441 GLU A C 1
ATOM 3567 O O . GLU A 1 441 ? 14.406 24.484 15.898 1 92.75 441 GLU A O 1
ATOM 3572 N N . PRO A 1 442 ? 16.094 22.969 16.25 1 92.5 442 PRO A N 1
ATOM 3573 C CA . PRO A 1 442 ? 15.258 22.266 17.234 1 92.5 442 PRO A CA 1
ATOM 3574 C C . PRO A 1 442 ? 14.891 23.141 18.422 1 92.5 442 PRO A C 1
ATOM 3576 O O . PRO A 1 442 ? 15.742 23.859 18.953 1 92.5 442 PRO A O 1
ATOM 3579 N N . VAL A 1 443 ? 13.617 23.125 18.703 1 82.94 443 VAL A N 1
ATOM 3580 C CA . VAL A 1 443 ? 13.109 23.875 19.859 1 82.94 443 VAL A CA 1
ATOM 3581 C C . VAL A 1 443 ? 12.508 22.922 20.875 1 82.94 443 VAL A C 1
ATOM 3583 O O . VAL A 1 443 ? 11.719 22.031 20.516 1 82.94 443 VAL A O 1
ATOM 3586 N N . PHE A 1 444 ? 13.055 22.922 22.078 1 81.06 444 PHE A N 1
ATOM 3587 C CA . PHE A 1 444 ? 12.484 22.078 23.125 1 81.06 444 PHE A CA 1
ATOM 3588 C C . PHE A 1 444 ? 12.266 22.875 24.406 1 81.06 444 PHE A C 1
ATOM 3590 O O . PHE A 1 444 ? 13.109 23.688 24.797 1 81.06 444 PHE A O 1
ATOM 3597 N N . MET B 1 1 ? -59.188 -0.435 -3.225 1 18 1 MET B N 1
ATOM 3598 C CA . MET B 1 1 ? -60.062 -1.047 -2.232 1 18 1 MET B CA 1
ATOM 3599 C C . MET B 1 1 ? -59.375 -1.179 -0.888 1 18 1 MET B C 1
ATOM 3601 O O . MET B 1 1 ? -59.906 -0.757 0.142 1 18 1 MET B O 1
ATOM 3605 N N . ILE B 1 2 ? -58.719 -2.355 -0.656 1 19.03 2 ILE B N 1
ATOM 3606 C CA . ILE B 1 2 ? -58.812 -3.121 0.581 1 19.03 2 ILE B CA 1
ATOM 3607 C C . ILE B 1 2 ? -57.844 -2.555 1.624 1 19.03 2 ILE B C 1
ATOM 3609 O O . ILE B 1 2 ? -56.656 -2.361 1.346 1 19.03 2 ILE B O 1
ATOM 3613 N N . ARG B 1 3 ? -58.312 -1.993 2.756 1 18.02 3 ARG B N 1
ATOM 3614 C CA . ARG B 1 3 ? -58.156 -1.417 4.086 1 18.02 3 ARG B CA 1
ATOM 3615 C C . ARG B 1 3 ? -57.375 -2.35 4.996 1 18.02 3 ARG B C 1
ATOM 3617 O O . ARG B 1 3 ? -57.938 -3.178 5.703 1 18.02 3 ARG B O 1
ATOM 3624 N N . LYS B 1 4 ? -56.375 -3.027 4.312 1 21.11 4 LYS B N 1
ATOM 3625 C CA . LYS B 1 4 ? -55.969 -4.191 5.102 1 21.11 4 LYS B CA 1
ATOM 3626 C C . LYS B 1 4 ? -55.656 -3.797 6.539 1 21.11 4 LYS B C 1
ATOM 3628 O O . LYS B 1 4 ? -55.25 -2.662 6.805 1 21.11 4 LYS B O 1
ATOM 3633 N N . LYS B 1 5 ? -55.719 -4.699 7.473 1 19.97 5 LYS B N 1
ATOM 3634 C CA . LYS B 1 5 ? -56.062 -5.219 8.797 1 19.97 5 LYS B CA 1
ATOM 3635 C C . LYS B 1 5 ? -54.906 -4.992 9.781 1 19.97 5 LYS B C 1
ATOM 3637 O O . LYS B 1 5 ? -53.875 -5.652 9.695 1 19.97 5 LYS B O 1
ATOM 3642 N N . TYR B 1 6 ? -54.469 -3.787 10.141 1 20.12 6 TYR B N 1
ATOM 3643 C CA . TYR B 1 6 ? -53.312 -3.414 10.945 1 20.12 6 TYR B CA 1
ATOM 3644 C C . TYR B 1 6 ? -53.406 -3.984 12.352 1 20.12 6 TYR B C 1
ATOM 3646 O O . TYR B 1 6 ? -53.875 -3.297 13.281 1 20.12 6 TYR B O 1
ATOM 3654 N N . GLU B 1 7 ? -54.062 -5.266 12.477 1 20.05 7 GLU B N 1
ATOM 3655 C CA . GLU B 1 7 ? -54.531 -5.527 13.836 1 20.05 7 GLU B CA 1
ATOM 3656 C C . GLU B 1 7 ? -53.375 -5.523 14.828 1 20.05 7 GLU B C 1
ATOM 3658 O O . GLU B 1 7 ? -52.25 -5.91 14.484 1 20.05 7 GLU B O 1
ATOM 3663 N N . PRO B 1 8 ? -53.438 -4.859 16.016 1 21.22 8 PRO B N 1
ATOM 3664 C CA . PRO B 1 8 ? -52.656 -4.398 17.156 1 21.22 8 PRO B CA 1
ATOM 3665 C C . PRO B 1 8 ? -52.188 -5.547 18.047 1 21.22 8 PRO B C 1
ATOM 3667 O O . PRO B 1 8 ? -53 -6.289 18.594 1 21.22 8 PRO B O 1
ATOM 3670 N N . PHE B 1 9 ? -51.25 -6.484 17.562 1 19.55 9 PHE B N 1
ATOM 3671 C CA . PHE B 1 9 ? -51.031 -7.781 18.188 1 19.55 9 PHE B CA 1
ATOM 3672 C C . PHE B 1 9 ? -50.688 -7.625 19.672 1 19.55 9 PHE B C 1
ATOM 3674 O O . PHE B 1 9 ? -49.844 -6.805 20.031 1 19.55 9 PHE B O 1
ATOM 3681 N N . VAL B 1 10 ? -51.594 -7.867 20.594 1 19.56 10 VAL B N 1
ATOM 3682 C CA . VAL B 1 10 ? -51.844 -7.832 22.031 1 19.56 10 VAL B CA 1
ATOM 3683 C C . VAL B 1 10 ? -50.781 -8.648 22.766 1 19.56 10 VAL B C 1
ATOM 3685 O O . VAL B 1 10 ? -50.625 -9.836 22.5 1 19.56 10 VAL B O 1
ATOM 3688 N N . CYS B 1 11 ? -49.656 -8.039 23.125 1 19.08 11 CYS B N 1
ATOM 3689 C CA . CYS B 1 11 ? -48.5 -8.531 23.875 1 19.08 11 CYS B CA 1
ATOM 3690 C C . CYS B 1 11 ? -48.938 -9.195 25.172 1 19.08 11 CYS B C 1
ATOM 3692 O O . CYS B 1 11 ? -49.531 -8.555 26.031 1 19.08 11 CYS B O 1
ATOM 3694 N N . GLY B 1 12 ? -49.281 -10.484 25.156 1 18.34 12 GLY B N 1
ATOM 3695 C CA . GLY B 1 12 ? -49.844 -11.383 26.141 1 18.34 12 GLY B CA 1
ATOM 3696 C C . GLY B 1 12 ? -49.031 -11.414 27.438 1 18.34 12 GLY B C 1
ATOM 3697 O O . GLY B 1 12 ? -47.844 -11.172 27.422 1 18.34 12 GLY B O 1
ATOM 3698 N N . THR B 1 13 ? -49.625 -11.398 28.625 1 20.06 13 THR B N 1
ATOM 3699 C CA . THR B 1 13 ? -49.594 -11.242 30.062 1 20.06 13 THR B CA 1
ATOM 3700 C C . THR B 1 13 ? -48.844 -12.398 30.719 1 20.06 13 THR B C 1
ATOM 3702 O O . THR B 1 13 ? -48.719 -12.445 31.953 1 20.06 13 THR B O 1
ATOM 3705 N N . VAL B 1 14 ? -47.812 -13.117 30.109 1 19.14 14 VAL B N 1
ATOM 3706 C CA . VAL B 1 14 ? -47.656 -14.43 30.719 1 19.14 14 VAL B CA 1
ATOM 3707 C C . VAL B 1 14 ? -47.25 -14.266 32.188 1 19.14 14 VAL B C 1
ATOM 3709 O O . VAL B 1 14 ? -46.25 -13.594 32.5 1 19.14 14 VAL B O 1
ATOM 3712 N N . LEU B 1 15 ? -48.094 -14.477 33.156 1 19.41 15 LEU B N 1
ATOM 3713 C CA . LEU B 1 15 ? -48.219 -14.461 34.625 1 19.41 15 LEU B CA 1
ATOM 3714 C C . LEU B 1 15 ? -47.25 -15.453 35.281 1 19.41 15 LEU B C 1
ATOM 3716 O O . LEU B 1 15 ? -47.5 -16.672 35.25 1 19.41 15 LEU B O 1
ATOM 3720 N N . VAL B 1 16 ? -45.969 -15.57 34.875 1 18.95 16 VAL B N 1
ATOM 3721 C CA . VAL B 1 16 ? -45.281 -16.734 35.406 1 18.95 16 VAL B CA 1
ATOM 3722 C C . VAL B 1 16 ? -45.25 -16.672 36.938 1 18.95 16 VAL B C 1
ATOM 3724 O O . VAL B 1 16 ? -44.812 -15.672 37.5 1 18.95 16 VAL B O 1
ATOM 3727 N N . SER B 1 17 ? -45.969 -17.5 37.625 1 19.05 17 SER B N 1
ATOM 3728 C CA . SER B 1 17 ? -46.281 -17.781 39 1 19.05 17 SER B CA 1
ATOM 3729 C C . SER B 1 17 ? -45 -18.109 39.781 1 19.05 17 SER B C 1
ATOM 3731 O O . SER B 1 17 ? -44.188 -18.922 39.344 1 19.05 17 SER B O 1
ATOM 3733 N N . PHE B 1 18 ? -44.5 -17.172 40.688 1 19.41 18 PHE B N 1
ATOM 3734 C CA . PHE B 1 18 ? -43.438 -17.047 41.656 1 19.41 18 PHE B CA 1
ATOM 3735 C C . PHE B 1 18 ? -43.531 -18.141 42.719 1 19.41 18 PHE B C 1
ATOM 3737 O O . PHE B 1 18 ? -43.969 -17.906 43.844 1 19.41 18 PHE B O 1
ATOM 3744 N N . MET B 1 19 ? -43.938 -19.344 42.469 1 18.41 19 MET B N 1
ATOM 3745 C CA . MET B 1 19 ? -44.25 -20.156 43.625 1 18.41 19 MET B CA 1
ATOM 3746 C C . MET B 1 19 ? -43 -20.547 44.406 1 18.41 19 MET B C 1
ATOM 3748 O O . MET B 1 19 ? -42.5 -21.672 44.25 1 18.41 19 MET B O 1
ATOM 3752 N N . ALA B 1 20 ? -41.812 -19.906 44.281 1 17.69 20 ALA B N 1
ATOM 3753 C CA . ALA B 1 20 ? -40.719 -20.703 44.844 1 17.69 20 ALA B CA 1
ATOM 3754 C C . ALA B 1 20 ? -41 -21.016 46.312 1 17.69 20 ALA B C 1
ATOM 3756 O O . ALA B 1 20 ? -41.688 -20.25 47.031 1 17.69 20 ALA B O 1
ATOM 3757 N N . LEU B 1 21 ? -40.125 -22.031 47.031 1 18.19 21 LEU B N 1
ATOM 3758 C CA . LEU B 1 21 ? -40.031 -23.141 47.969 1 18.19 21 LEU B CA 1
ATOM 3759 C C . LEU B 1 21 ? -39.75 -22.641 49.375 1 18.19 21 LEU B C 1
ATOM 3761 O O . LEU B 1 21 ? -38.812 -21.875 49.625 1 18.19 21 LEU B O 1
ATOM 3765 N N . SER B 1 22 ? -40.688 -22.703 50.344 1 19.09 22 SER B N 1
ATOM 3766 C CA . SER B 1 22 ? -40.938 -22.406 51.75 1 19.09 22 SER B CA 1
ATOM 3767 C C . SER B 1 22 ? -39.844 -23.016 52.625 1 19.09 22 SER B C 1
ATOM 3769 O O . SER B 1 22 ? -39.438 -22.422 53.656 1 19.09 22 SER B O 1
ATOM 3771 N N . LEU B 1 23 ? -39.5 -24.312 52.594 1 19.09 23 LEU B N 1
ATOM 3772 C CA . LEU B 1 23 ? -39.562 -25.031 53.875 1 19.09 23 LEU B CA 1
ATOM 3773 C C . LEU B 1 23 ? -38.281 -24.859 54.688 1 19.09 23 LEU B C 1
ATOM 3775 O O . LEU B 1 23 ? -38.188 -25.312 55.812 1 19.09 23 LEU B O 1
ATOM 3779 N N . ILE B 1 24 ? -37 -24.719 54.094 1 20.88 24 ILE B N 1
ATOM 3780 C CA . ILE B 1 24 ? -36.031 -25.516 54.812 1 20.88 24 ILE B CA 1
ATOM 3781 C C . ILE B 1 24 ? -35.688 -24.828 56.156 1 20.88 24 ILE B C 1
ATOM 3783 O O . ILE B 1 24 ? -35.438 -23.625 56.188 1 20.88 24 ILE B O 1
ATOM 3787 N N . GLY B 1 25 ? -35.781 -25.547 57.312 1 19.94 25 GLY B N 1
ATOM 3788 C CA . GLY B 1 25 ? -35.719 -25.391 58.75 1 19.94 25 GLY B CA 1
ATOM 3789 C C . GLY B 1 25 ? -34.469 -24.703 59.25 1 19.94 25 GLY B C 1
ATOM 3790 O O . GLY B 1 25 ? -33.5 -24.562 58.469 1 19.94 25 GLY B O 1
ATOM 3791 N N . ALA B 1 26 ? -34.156 -24.688 60.594 1 22.33 26 ALA B N 1
ATOM 3792 C CA . ALA B 1 26 ? -33.625 -23.859 61.656 1 22.33 26 ALA B CA 1
ATOM 3793 C C . ALA B 1 26 ? -32.094 -23.938 61.719 1 22.33 26 ALA B C 1
ATOM 3795 O O . ALA B 1 26 ? -31.453 -23.359 62.594 1 22.33 26 ALA B O 1
ATOM 3796 N N . THR B 1 27 ? -31.438 -24.875 60.875 1 21.97 27 THR B N 1
ATOM 3797 C CA . THR B 1 27 ? -30.234 -25.375 61.5 1 21.97 27 THR B CA 1
ATOM 3798 C C . THR B 1 27 ? -29.219 -24.25 61.688 1 21.97 27 THR B C 1
ATOM 3800 O O . THR B 1 27 ? -29.234 -23.266 60.938 1 21.97 27 THR B O 1
ATOM 3803 N N . VAL B 1 28 ? -28.125 -24.562 62.562 1 24.77 28 VAL B N 1
ATOM 3804 C CA . VAL B 1 28 ? -27.125 -23.844 63.344 1 24.77 28 VAL B CA 1
ATOM 3805 C C . VAL B 1 28 ? -26.188 -23.078 62.406 1 24.77 28 VAL B C 1
ATOM 3807 O O . VAL B 1 28 ? -25.828 -23.594 61.344 1 24.77 28 VAL B O 1
ATOM 3810 N N . ARG B 1 29 ? -26.016 -21.766 62.625 1 25.39 29 ARG B N 1
ATOM 3811 C CA . ARG B 1 29 ? -25.359 -20.672 61.906 1 25.39 29 ARG B CA 1
ATOM 3812 C C . ARG B 1 29 ? -23.875 -20.938 61.719 1 25.39 29 ARG B C 1
ATOM 3814 O O . ARG B 1 29 ? -23.078 -20.797 62.656 1 25.39 29 ARG B O 1
ATOM 3821 N N . PRO B 1 30 ? -23.438 -22.125 61 1 26.33 30 PRO B N 1
ATOM 3822 C CA . PRO B 1 30 ? -22 -22.328 61.094 1 26.33 30 PRO B CA 1
ATOM 3823 C C . PRO B 1 30 ? -21.203 -21.125 60.594 1 26.33 30 PRO B C 1
ATOM 3825 O O . PRO B 1 30 ? -21.703 -20.344 59.781 1 26.33 30 PRO B O 1
ATOM 3828 N N . ASP B 1 31 ? -20.047 -20.844 61.344 1 25.67 31 ASP B N 1
ATOM 3829 C CA . ASP B 1 31 ? -19.141 -19.703 61.25 1 25.67 31 ASP B CA 1
ATOM 3830 C C . ASP B 1 31 ? -18.578 -19.562 59.844 1 25.67 31 ASP B C 1
ATOM 3832 O O . ASP B 1 31 ? -18 -20.516 59.281 1 25.67 31 ASP B O 1
ATOM 3836 N N . ALA B 1 32 ? -19.172 -18.672 59 1 27.39 32 ALA B N 1
ATOM 3837 C CA . ALA B 1 32 ? -19.047 -18.281 57.594 1 27.39 32 ALA B CA 1
ATOM 3838 C C . ALA B 1 32 ? -17.609 -17.906 57.281 1 27.39 32 ALA B C 1
ATOM 3840 O O . ALA B 1 32 ? -17.328 -17.438 56.156 1 27.39 32 ALA B O 1
ATOM 3841 N N . LYS B 1 33 ? -16.766 -17.875 58.344 1 32.06 33 LYS B N 1
ATOM 3842 C CA . LYS B 1 33 ? -15.508 -17.203 58.062 1 32.06 33 LYS B CA 1
ATOM 3843 C C . LYS B 1 33 ? -14.633 -18.062 57.156 1 32.06 33 LYS B C 1
ATOM 3845 O O . LYS B 1 33 ? -13.875 -17.531 56.312 1 32.06 33 LYS B O 1
ATOM 3850 N N . SER B 1 34 ? -14.508 -19.391 57.594 1 31.36 34 SER B N 1
ATOM 3851 C CA . SER B 1 34 ? -13.391 -20.172 57.062 1 31.36 34 SER B CA 1
ATOM 3852 C C . SER B 1 34 ? -13.641 -20.547 55.625 1 31.36 34 SER B C 1
ATOM 3854 O O . SER B 1 34 ? -12.711 -20.938 54.906 1 31.36 34 SER B O 1
ATOM 3856 N N . LEU B 1 35 ? -14.984 -20.781 55.375 1 30.98 35 LEU B N 1
ATOM 3857 C CA . LEU B 1 35 ? -15.219 -21.375 54.062 1 30.98 35 LEU B CA 1
ATOM 3858 C C . LEU B 1 35 ? -14.945 -20.359 52.938 1 30.98 35 LEU B C 1
ATOM 3860 O O . LEU B 1 35 ? -14.664 -20.734 51.812 1 30.98 35 LEU B O 1
ATOM 3864 N N . ASP B 1 36 ? -15.117 -19.094 53.438 1 32.16 36 ASP B N 1
ATOM 3865 C CA . ASP B 1 36 ? -15.055 -18.109 52.344 1 32.16 36 ASP B CA 1
ATOM 3866 C C . ASP B 1 36 ? -13.625 -17.922 51.844 1 32.16 36 ASP B C 1
ATOM 3868 O O . ASP B 1 36 ? -13.398 -17.672 50.656 1 32.16 36 ASP B O 1
ATOM 3872 N N . GLU B 1 37 ? -12.703 -18.172 52.844 1 32.78 37 GLU B N 1
ATOM 3873 C CA . GLU B 1 37 ? -11.32 -17.922 52.438 1 32.78 37 GLU B CA 1
ATOM 3874 C C . GLU B 1 37 ? -10.812 -19.047 51.531 1 32.78 37 GLU B C 1
ATOM 3876 O O . GLU B 1 37 ? -10.086 -18.797 50.562 1 32.78 37 GLU B O 1
ATOM 3881 N N . LYS B 1 38 ? -11.195 -20.297 51.844 1 38.84 38 LYS B N 1
ATOM 3882 C CA . LYS B 1 38 ? -10.719 -21.391 51 1 38.84 38 LYS B CA 1
ATOM 3883 C C . LYS B 1 38 ? -11.336 -21.328 49.594 1 38.84 38 LYS B C 1
ATOM 3885 O O . LYS B 1 38 ? -10.664 -21.625 48.625 1 38.84 38 LYS B O 1
ATOM 3890 N N . ASN B 1 39 ? -12.664 -21.109 49.625 1 37.22 39 ASN B N 1
ATOM 3891 C CA . ASN B 1 39 ? -13.266 -20.969 48.312 1 37.22 39 ASN B CA 1
ATOM 3892 C C . ASN B 1 39 ? -12.719 -19.75 47.562 1 37.22 39 ASN B C 1
ATOM 3894 O O . ASN B 1 39 ? -12.641 -19.75 46.312 1 37.22 39 ASN B O 1
ATOM 3898 N N . LEU B 1 40 ? -12.391 -18.719 48.375 1 35.84 40 LEU B N 1
ATOM 3899 C CA . LEU B 1 40 ? -11.734 -17.594 47.719 1 35.84 40 LEU B CA 1
ATOM 3900 C C . LEU B 1 40 ? -10.328 -17.969 47.25 1 35.84 40 LEU B C 1
ATOM 3902 O O . LEU B 1 40 ? -9.914 -17.609 46.156 1 35.84 40 LEU B O 1
ATOM 3906 N N . LEU B 1 41 ? -9.602 -18.781 48.125 1 37.81 41 LEU B N 1
ATOM 3907 C CA . LEU B 1 41 ? -8.258 -19.188 47.719 1 37.81 41 LEU B CA 1
ATOM 3908 C C . LEU B 1 41 ? -8.328 -20.156 46.531 1 37.81 41 LEU B C 1
ATOM 3910 O O . LEU B 1 41 ? -7.492 -20.094 45.625 1 37.81 41 LEU B O 1
ATOM 3914 N N . LYS B 1 42 ? -9.25 -21.078 46.594 1 39.12 42 LYS B N 1
ATOM 3915 C CA . LYS B 1 42 ? -9.406 -21.953 45.438 1 39.12 42 LYS B CA 1
ATOM 3916 C C . LYS B 1 42 ? -9.852 -21.172 44.219 1 39.12 42 LYS B C 1
ATOM 3918 O O . LYS B 1 42 ? -9.445 -21.484 43.094 1 39.12 42 LYS B O 1
ATOM 3923 N N . ARG B 1 43 ? -10.773 -20.203 44.344 1 37.44 43 ARG B N 1
ATOM 3924 C CA . ARG B 1 43 ? -11.117 -19.359 43.219 1 37.44 43 ARG B CA 1
ATOM 3925 C C . ARG B 1 43 ? -9.93 -18.5 42.812 1 37.44 43 ARG B C 1
ATOM 3927 O O . ARG B 1 43 ? -9.719 -18.266 41.594 1 37.44 43 ARG B O 1
ATOM 3934 N N . MET B 1 44 ? -9.172 -18.062 43.812 1 38.09 44 MET B N 1
ATOM 3935 C CA . MET B 1 44 ? -7.941 -17.375 43.438 1 38.09 44 MET B CA 1
ATOM 3936 C C . MET B 1 44 ? -6.938 -18.328 42.812 1 38.09 44 MET B C 1
ATOM 3938 O O . MET B 1 44 ? -6.191 -17.953 41.906 1 38.09 44 MET B O 1
ATOM 3942 N N . GLU B 1 45 ? -6.82 -19.547 43.312 1 40.41 45 GLU B N 1
ATOM 3943 C CA . GLU B 1 45 ? -5.957 -20.516 42.625 1 40.41 45 GLU B CA 1
ATOM 3944 C C . GLU B 1 45 ? -6.492 -20.875 41.25 1 40.41 45 GLU B C 1
ATOM 3946 O O . GLU B 1 45 ? -5.719 -21.094 40.312 1 40.41 45 GLU B O 1
ATOM 3951 N N . ILE B 1 46 ? -7.82 -21.094 41.062 1 37.28 46 ILE B N 1
ATOM 3952 C CA . ILE B 1 46 ? -8.383 -21.312 39.75 1 37.28 46 ILE B CA 1
ATOM 3953 C C . ILE B 1 46 ? -8.227 -20.047 38.906 1 37.28 46 ILE B C 1
ATOM 3955 O O . ILE B 1 46 ? -7.855 -20.109 37.719 1 37.28 46 ILE B O 1
ATOM 3959 N N . PHE B 1 47 ? -8.57 -18.812 39.469 1 35.12 47 PHE B N 1
ATOM 3960 C CA . PHE B 1 47 ? -8.266 -17.609 38.719 1 35.12 47 PHE B CA 1
ATOM 3961 C C . PHE B 1 47 ? -6.766 -17.484 38.469 1 35.12 47 PHE B C 1
ATOM 3963 O O . PHE B 1 47 ? -6.332 -17.062 37.406 1 35.12 47 PHE B O 1
ATOM 3970 N N . ASP B 1 48 ? -5.926 -17.781 39.469 1 36.94 48 ASP B N 1
ATOM 3971 C CA . ASP B 1 48 ? -4.484 -17.812 39.25 1 36.94 48 ASP B CA 1
ATOM 3972 C C . ASP B 1 48 ? -4.105 -18.922 38.25 1 36.94 48 ASP B C 1
ATOM 3974 O O . ASP B 1 48 ? -3.186 -18.75 37.469 1 36.94 48 ASP B O 1
ATOM 3978 N N . SER B 1 49 ? -4.676 -20.094 38.375 1 35.69 49 SER B N 1
ATOM 3979 C CA . SER B 1 49 ? -4.422 -21.156 37.375 1 35.69 49 SER B CA 1
ATOM 3980 C C . SER B 1 49 ? -5.035 -20.812 36.031 1 35.69 49 SER B C 1
ATOM 3982 O O . SER B 1 49 ? -4.492 -21.172 34.969 1 35.69 49 SER B O 1
ATOM 3984 N N . ILE B 1 50 ? -6.352 -20.344 35.938 1 31.84 50 ILE B N 1
ATOM 3985 C CA . ILE B 1 50 ? -6.879 -19.859 34.656 1 31.84 50 ILE B CA 1
ATOM 3986 C C . ILE B 1 50 ? -6.09 -18.625 34.219 1 31.84 50 ILE B C 1
ATOM 3988 O O . ILE B 1 50 ? -5.758 -18.5 33.031 1 31.84 50 ILE B O 1
ATOM 3992 N N . ASN B 1 51 ? -5.797 -17.609 35.062 1 31.77 51 ASN B N 1
ATOM 3993 C CA . ASN B 1 51 ? -4.871 -16.562 34.656 1 31.77 51 ASN B CA 1
ATOM 3994 C C . ASN B 1 51 ? -3.498 -17.141 34.312 1 31.77 51 ASN B C 1
ATOM 3996 O O . ASN B 1 51 ? -2.77 -16.562 33.5 1 31.77 51 ASN B O 1
ATOM 4000 N N . LYS B 1 52 ? -2.887 -18.141 34.906 1 33.12 52 LYS B N 1
ATOM 4001 C CA . LYS B 1 52 ? -1.633 -18.797 34.531 1 33.12 52 LYS B CA 1
ATOM 4002 C C . LYS B 1 52 ? -1.781 -19.594 33.25 1 33.12 52 LYS B C 1
ATOM 4004 O O . LYS B 1 52 ? -0.824 -19.734 32.469 1 33.12 52 LYS B O 1
ATOM 4009 N N . GLN B 1 53 ? -2.682 -20.578 33.031 1 30.14 53 GLN B N 1
ATOM 4010 C CA . GLN B 1 53 ? -2.893 -21.328 31.797 1 30.14 53 GLN B CA 1
ATOM 4011 C C . GLN B 1 53 ? -3.418 -20.406 30.688 1 30.14 53 GLN B C 1
ATOM 4013 O O . GLN B 1 53 ? -3.078 -20.578 29.516 1 30.14 53 GLN B O 1
ATOM 4018 N N . PHE B 1 54 ? -4.543 -19.656 30.828 1 31.27 54 PHE B N 1
ATOM 4019 C CA . PHE B 1 54 ? -5.051 -18.734 29.812 1 31.27 54 PHE B CA 1
ATOM 4020 C C . PHE B 1 54 ? -4.145 -17.516 29.688 1 31.27 54 PHE B C 1
ATOM 4022 O O . PHE B 1 54 ? -4.297 -16.719 28.75 1 31.27 54 PHE B O 1
ATOM 4029 N N . LEU B 1 55 ? -3.564 -17.078 30.75 1 31.36 55 LEU B N 1
ATOM 4030 C CA . LEU B 1 55 ? -2.473 -16.125 30.625 1 31.36 55 LEU B CA 1
ATOM 4031 C C . LEU B 1 55 ? -1.226 -16.797 30.047 1 31.36 55 LEU B C 1
ATOM 4033 O O . LEU B 1 55 ? -0.282 -17.094 30.781 1 31.36 55 LEU B O 1
ATOM 4037 N N . SER B 1 56 ? -1.424 -17.906 29.406 1 30.2 56 SER B N 1
ATOM 4038 C CA . SER B 1 56 ? -0.115 -18.125 28.797 1 30.2 56 SER B CA 1
ATOM 4039 C C . SER B 1 56 ? 0.503 -16.812 28.312 1 30.2 56 SER B C 1
ATOM 4041 O O . SER B 1 56 ? -0.155 -16.031 27.641 1 30.2 56 SER B O 1
ATOM 4043 N N . PRO B 1 57 ? 1.548 -16.469 28.906 1 32.38 57 PRO B N 1
ATOM 4044 C CA . PRO B 1 57 ? 2.178 -15.148 28.844 1 32.38 57 PRO B CA 1
ATOM 4045 C C . PRO B 1 57 ? 2.043 -14.5 27.469 1 32.38 57 PRO B C 1
ATOM 4047 O O . PRO B 1 57 ? 1.844 -13.289 27.375 1 32.38 57 PRO B O 1
ATOM 4050 N N . GLY B 1 58 ? 2.596 -15.078 26.453 1 33.5 58 GLY B N 1
ATOM 4051 C CA . GLY B 1 58 ? 3.254 -14.453 25.312 1 33.5 58 GLY B CA 1
ATOM 4052 C C . GLY B 1 58 ? 2.279 -13.938 24.266 1 33.5 58 GLY B C 1
ATOM 4053 O O . GLY B 1 58 ? 2.67 -13.656 23.141 1 33.5 58 GLY B O 1
ATOM 4054 N N . ILE B 1 59 ? 1.069 -14.484 24.188 1 35.59 59 ILE B N 1
ATOM 4055 C CA . ILE B 1 59 ? 0.363 -13.961 23.031 1 35.59 59 ILE B CA 1
ATOM 4056 C C . ILE B 1 59 ? 0.185 -12.453 23.156 1 35.59 59 ILE B C 1
ATOM 4058 O O . ILE B 1 59 ? -0.526 -11.984 24.047 1 35.59 59 ILE B O 1
ATOM 4062 N N . SER B 1 60 ? 1.119 -11.648 23.031 1 39.03 60 SER B N 1
ATOM 4063 C CA . SER B 1 60 ? 1.189 -10.195 22.984 1 39.03 60 SER B CA 1
ATOM 4064 C C . SER B 1 60 ? -0.062 -9.594 22.359 1 39.03 60 SER B C 1
ATOM 4066 O O . SER B 1 60 ? -0.575 -10.117 21.375 1 39.03 60 SER B O 1
ATOM 4068 N N . THR B 1 61 ? -1.032 -8.938 23.109 1 42.5 61 THR B N 1
ATOM 4069 C CA . THR B 1 61 ? -2.193 -8.078 22.891 1 42.5 61 THR B CA 1
ATOM 4070 C C . THR B 1 61 ? -2.061 -7.328 21.562 1 42.5 61 THR B C 1
ATOM 4072 O O . THR B 1 61 ? -3.049 -6.812 21.047 1 42.5 61 THR B O 1
ATOM 4075 N N . TYR B 1 62 ? -0.848 -7.078 21.234 1 43.34 62 TYR B N 1
ATOM 4076 C CA . TYR B 1 62 ? -0.706 -6.18 20.094 1 43.34 62 TYR B CA 1
ATOM 4077 C C . TYR B 1 62 ? -1.438 -6.727 18.875 1 43.34 62 TYR B C 1
ATOM 4079 O O . TYR B 1 62 ? -2.037 -5.969 18.109 1 43.34 62 TYR B O 1
ATOM 4087 N N . ASP B 1 63 ? -1.338 -8.211 18.703 1 50.91 63 ASP B N 1
ATOM 4088 C CA . ASP B 1 63 ? -1.952 -8.805 17.516 1 50.91 63 ASP B CA 1
ATOM 4089 C C . ASP B 1 63 ? -3.467 -8.617 17.531 1 50.91 63 ASP B C 1
ATOM 4091 O O . ASP B 1 63 ? -4.148 -8.953 16.562 1 50.91 63 ASP B O 1
ATOM 4095 N N . ASP B 1 64 ? -3.967 -7.949 18.562 1 57.47 64 ASP B N 1
ATOM 4096 C CA . ASP B 1 64 ? -5.402 -8.172 18.719 1 57.47 64 ASP B CA 1
ATOM 4097 C C . ASP B 1 64 ? -6.203 -7.121 17.953 1 57.47 64 ASP B C 1
ATOM 4099 O O . ASP B 1 64 ? -7.379 -7.336 17.641 1 57.47 64 ASP B O 1
ATOM 4103 N N . PHE B 1 65 ? -5.461 -6.09 17.5 1 68.94 65 PHE B N 1
ATOM 4104 C CA . PHE B 1 65 ? -6.355 -5.16 16.828 1 68.94 65 PHE B CA 1
ATOM 4105 C C . PHE B 1 65 ? -6.246 -5.312 15.312 1 68.94 65 PHE B C 1
ATOM 4107 O O . PHE B 1 65 ? -5.148 -5.273 14.758 1 68.94 65 PHE B O 1
ATOM 4114 N N . ASP B 1 66 ? -7.336 -5.859 14.75 1 79.12 66 ASP B N 1
ATOM 4115 C CA . ASP B 1 66 ? -7.414 -5.906 13.297 1 79.12 66 ASP B CA 1
ATOM 4116 C C . ASP B 1 66 ? -8.031 -4.629 12.734 1 79.12 66 ASP B C 1
ATOM 4118 O O . ASP B 1 66 ? -9.258 -4.465 12.766 1 79.12 66 ASP B O 1
ATOM 4122 N N . ASP B 1 67 ? -7.242 -3.75 12.383 1 83.94 67 ASP B N 1
ATOM 4123 C CA . ASP B 1 67 ? -7.672 -2.508 11.75 1 83.94 67 ASP B CA 1
ATOM 4124 C C . ASP B 1 67 ? -7.359 -2.521 10.25 1 83.94 67 ASP B C 1
ATOM 4126 O O . ASP B 1 67 ? -6.465 -1.805 9.797 1 83.94 67 ASP B O 1
ATOM 4130 N N . TYR B 1 68 ? -8.289 -3.145 9.555 1 88.94 68 TYR B N 1
ATOM 4131 C CA . TYR B 1 68 ? -8.031 -3.396 8.141 1 88.94 68 TYR B CA 1
ATOM 4132 C C . TYR B 1 68 ? -8.375 -2.178 7.293 1 88.94 68 TYR B C 1
ATOM 4134 O O . TYR B 1 68 ? -9.5 -1.665 7.363 1 88.94 68 TYR B O 1
ATOM 4142 N N . VAL B 1 69 ? -7.426 -1.661 6.527 1 90.88 69 VAL B N 1
ATOM 4143 C CA . VAL B 1 69 ? -7.59 -0.694 5.445 1 90.88 69 VAL B CA 1
ATOM 4144 C C . VAL B 1 69 ? -7.023 -1.264 4.148 1 90.88 69 VAL B C 1
ATOM 4146 O O . VAL B 1 69 ? -5.848 -1.625 4.086 1 90.88 69 VAL B O 1
ATOM 4149 N N . PRO B 1 70 ? -7.895 -1.354 3.113 1 93.19 70 PRO B N 1
ATOM 4150 C CA . PRO B 1 70 ? -7.387 -1.903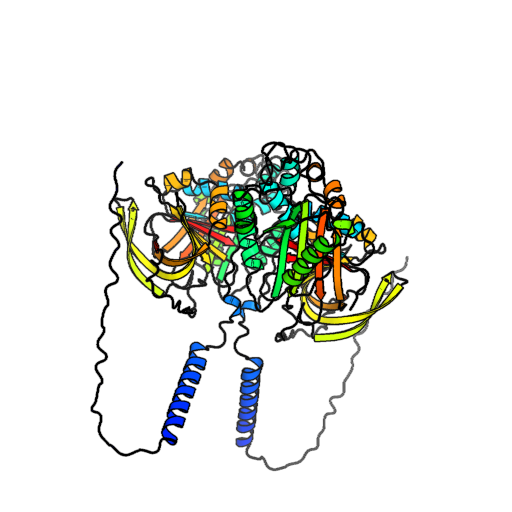 1.854 1 93.19 70 PRO B CA 1
ATOM 4151 C C . PRO B 1 70 ? -6.246 -1.073 1.266 1 93.19 70 PRO B C 1
ATOM 4153 O O . PRO B 1 70 ? -6.141 0.123 1.545 1 93.19 70 PRO B O 1
ATOM 4156 N N . PHE B 1 71 ? -5.402 -1.741 0.519 1 91.56 71 PHE B N 1
ATOM 4157 C CA . PHE B 1 71 ? -4.363 -1.056 -0.241 1 91.56 71 PHE B CA 1
ATOM 4158 C C . PHE B 1 71 ? -4.957 0.083 -1.063 1 91.56 71 PHE B C 1
ATOM 4160 O O . PHE B 1 71 ? -5.988 -0.086 -1.712 1 91.56 71 PHE B O 1
ATOM 4167 N N . SER B 1 72 ? -4.32 1.213 -1.018 1 89.12 72 SER B N 1
ATOM 4168 C CA . SER B 1 72 ? -4.867 2.441 -1.583 1 89.12 72 SER B CA 1
ATOM 4169 C C . SER B 1 72 ? -4.75 2.451 -3.104 1 89.12 72 SER B C 1
ATOM 4171 O O . SER B 1 72 ? -3.775 2.967 -3.652 1 89.12 72 SER B O 1
ATOM 4173 N N . SER B 1 73 ? -5.77 1.956 -3.787 1 90.88 73 SER B N 1
ATOM 4174 C CA . SER B 1 73 ? -5.867 1.938 -5.242 1 90.88 73 SER B CA 1
ATOM 4175 C C . SER B 1 73 ? -7.305 1.731 -5.699 1 90.88 73 SER B C 1
ATOM 4177 O O . SER B 1 73 ? -8.125 1.193 -4.953 1 90.88 73 SER B O 1
ATOM 4179 N N . ASP B 1 74 ? -7.582 2.16 -6.918 1 90.69 74 ASP B N 1
ATOM 4180 C CA . ASP B 1 74 ? -8.922 2.002 -7.473 1 90.69 74 ASP B CA 1
ATOM 4181 C C . ASP B 1 74 ? -9.156 0.57 -7.953 1 90.69 74 ASP B C 1
ATOM 4183 O O . ASP B 1 74 ? -10.297 0.129 -8.078 1 90.69 74 ASP B O 1
ATOM 4187 N N . ALA B 1 75 ? -8.031 0.004 -8.273 1 92.38 75 ALA B N 1
ATOM 4188 C CA . ALA B 1 75 ? -8.109 -1.338 -8.852 1 92.38 75 ALA B CA 1
ATOM 4189 C C . ALA B 1 75 ? -6.844 -2.137 -8.547 1 92.38 75 ALA B C 1
ATOM 4191 O O . ALA B 1 75 ? -5.828 -1.569 -8.141 1 92.38 75 ALA B O 1
ATOM 4192 N N . HIS B 1 76 ? -6.957 -3.449 -8.672 1 93.06 76 HIS B N 1
ATOM 4193 C CA . HIS B 1 76 ? -5.75 -4.27 -8.648 1 93.06 76 HIS B CA 1
ATOM 4194 C C . HIS B 1 76 ? -4.938 -4.086 -9.93 1 93.06 76 HIS B C 1
ATOM 4196 O O . HIS B 1 76 ? -5.438 -3.531 -10.914 1 93.06 76 HIS B O 1
ATOM 4202 N N . ASP B 1 77 ? -3.693 -4.512 -9.828 1 92.81 77 ASP B N 1
ATOM 4203 C CA . ASP B 1 77 ? -2.816 -4.48 -10.992 1 92.81 77 ASP B CA 1
ATOM 4204 C C . ASP B 1 77 ? -3.514 -5.07 -12.219 1 92.81 77 ASP B C 1
ATOM 4206 O O . ASP B 1 77 ? -4.016 -6.199 -12.172 1 92.81 77 ASP B O 1
ATOM 4210 N N . ARG B 1 78 ? -3.547 -4.312 -13.312 1 92.88 78 ARG B N 1
ATOM 4211 C CA . ARG B 1 78 ? -4.355 -4.66 -14.477 1 92.88 78 ARG B CA 1
ATOM 4212 C C . ARG B 1 78 ? -3.848 -5.938 -15.141 1 92.88 78 ARG B C 1
ATOM 4214 O O . ARG B 1 78 ? -4.637 -6.734 -15.648 1 92.88 78 ARG B O 1
ATOM 4221 N N . PHE B 1 79 ? -2.584 -6.086 -15.25 1 95.06 79 PHE B N 1
ATOM 4222 C CA . PHE B 1 79 ? -2.045 -7.305 -15.836 1 95.06 79 PHE B CA 1
ATOM 4223 C C . PHE B 1 79 ? -2.453 -8.523 -15.016 1 95.06 79 PHE B C 1
ATOM 4225 O O . PHE B 1 79 ? -2.914 -9.523 -15.57 1 95.06 79 PHE B O 1
ATOM 4232 N N . SER B 1 80 ? -2.23 -8.43 -13.734 1 94.88 80 SER B N 1
ATOM 4233 C CA . SER B 1 80 ? -2.594 -9.531 -12.852 1 94.88 80 SER B CA 1
ATOM 4234 C C . SER B 1 80 ? -4.07 -9.883 -12.984 1 94.88 80 SER B C 1
ATOM 4236 O O . SER B 1 80 ? -4.43 -11.062 -13.047 1 94.88 80 SER B O 1
ATOM 4238 N N . TRP B 1 81 ? -4.855 -8.875 -13.047 1 95.19 81 TRP B N 1
ATOM 4239 C CA . TRP B 1 81 ? -6.293 -9.078 -13.195 1 95.19 81 TRP B CA 1
ATOM 4240 C C . TRP B 1 81 ? -6.617 -9.75 -14.523 1 95.19 81 TRP B C 1
ATOM 4242 O O . TRP B 1 81 ? -7.418 -10.688 -14.578 1 95.19 81 TRP B O 1
ATOM 4252 N N . GLY B 1 82 ? -6.016 -9.211 -15.586 1 95.38 82 GLY B N 1
ATOM 4253 C CA . GLY B 1 82 ? -6.223 -9.82 -16.891 1 95.38 82 GLY B CA 1
ATOM 4254 C C . GLY B 1 82 ? -5.832 -11.289 -16.922 1 95.38 82 GLY B C 1
ATOM 4255 O O . GLY B 1 82 ? -6.566 -12.117 -17.469 1 95.38 82 GLY B O 1
ATOM 4256 N N . LEU B 1 83 ? -4.688 -11.617 -16.375 1 96.19 83 LEU B N 1
ATOM 4257 C CA . LEU B 1 83 ? -4.207 -12.992 -16.312 1 96.19 83 LEU B CA 1
ATOM 4258 C C . LEU B 1 83 ? -5.18 -13.875 -15.531 1 96.19 83 LEU B C 1
ATOM 4260 O O . LEU B 1 83 ? -5.52 -14.969 -15.977 1 96.19 83 LEU B O 1
ATOM 4264 N N . LEU B 1 84 ? -5.633 -13.391 -14.43 1 95.62 84 LEU B N 1
ATOM 4265 C CA . LEU B 1 84 ? -6.551 -14.141 -13.57 1 95.62 84 LEU B CA 1
ATOM 4266 C C . LEU B 1 84 ? -7.863 -14.406 -14.297 1 95.62 84 LEU B C 1
ATOM 4268 O O . LEU B 1 84 ? -8.344 -15.547 -14.32 1 95.62 84 LEU B O 1
ATOM 4272 N N . LYS B 1 85 ? -8.391 -13.383 -14.852 1 94.5 85 LYS B N 1
ATOM 4273 C CA . LYS B 1 85 ? -9.664 -13.523 -15.547 1 94.5 85 LYS B CA 1
ATOM 4274 C C . LYS B 1 85 ? -9.57 -14.555 -16.672 1 94.5 85 LYS B C 1
ATOM 4276 O O . LYS B 1 85 ? -10.453 -15.398 -16.812 1 94.5 85 LYS B O 1
ATOM 4281 N N . LEU B 1 86 ? -8.516 -14.484 -17.406 1 94.81 86 LEU B N 1
ATOM 4282 C CA . LEU B 1 86 ? -8.32 -15.391 -18.531 1 94.81 86 LEU B CA 1
ATOM 4283 C C . LEU B 1 86 ? -8.203 -16.844 -18.047 1 94.81 86 LEU B C 1
ATOM 4285 O O . LEU B 1 86 ? -8.875 -17.734 -18.578 1 94.81 86 LEU B O 1
ATOM 4289 N N . VAL B 1 87 ? -7.398 -17.094 -17.094 1 95.81 87 VAL B N 1
ATOM 4290 C CA . VAL B 1 87 ? -7.117 -18.453 -16.641 1 95.81 87 VAL B CA 1
ATOM 4291 C C . VAL B 1 87 ? -8.336 -19.016 -15.914 1 95.81 87 VAL B C 1
ATOM 4293 O O . VAL B 1 87 ? -8.703 -20.188 -16.125 1 95.81 87 VAL B O 1
ATOM 4296 N N . LEU B 1 88 ? -8.961 -18.219 -15.07 1 95.19 88 LEU B N 1
ATOM 4297 C CA . LEU B 1 88 ? -10.125 -18.672 -14.312 1 95.19 88 LEU B CA 1
ATOM 4298 C C . LEU B 1 88 ? -11.273 -19.031 -15.25 1 95.19 88 LEU B C 1
ATOM 4300 O O . LEU B 1 88 ? -12.008 -19.984 -15 1 95.19 88 LEU B O 1
ATOM 4304 N N . LYS B 1 89 ? -11.398 -18.297 -16.297 1 93.06 89 LYS B N 1
ATOM 4305 C CA . LYS B 1 89 ? -12.492 -18.547 -17.234 1 93.06 89 LYS B CA 1
ATOM 4306 C C . LYS B 1 89 ? -12.203 -19.75 -18.125 1 93.06 89 LYS B C 1
ATOM 4308 O O . LYS B 1 89 ? -13.117 -20.5 -18.484 1 93.06 89 LYS B O 1
ATOM 4313 N N . GLU B 1 90 ? -11.016 -19.922 -18.438 1 93.25 90 GLU B N 1
ATOM 4314 C CA . GLU B 1 90 ? -10.625 -20.969 -19.375 1 93.25 90 GLU B CA 1
ATOM 4315 C C . GLU B 1 90 ? -10.703 -22.344 -18.719 1 93.25 90 GLU B C 1
ATOM 4317 O O . GLU B 1 90 ? -11.102 -23.312 -19.375 1 93.25 90 GLU B O 1
ATOM 4322 N N . GLU B 1 91 ? -10.352 -22.438 -17.5 1 94.19 91 GLU B N 1
ATOM 4323 C CA . GLU B 1 91 ? -10.219 -23.734 -16.828 1 94.19 91 GLU B CA 1
ATOM 4324 C C . GLU B 1 91 ? -11.555 -24.203 -16.266 1 94.19 91 GLU B C 1
ATOM 4326 O O . GLU B 1 91 ? -12.336 -23.406 -15.75 1 94.19 91 GLU B O 1
ATOM 4331 N N . LYS B 1 92 ? -11.812 -25.484 -16.328 1 92.31 92 LYS B N 1
ATOM 4332 C CA . LYS B 1 92 ? -13.07 -26.062 -15.867 1 92.31 92 LYS B CA 1
ATOM 4333 C C . LYS B 1 92 ? -12.875 -26.859 -14.578 1 92.31 92 LYS B C 1
ATOM 4335 O O . LYS B 1 92 ? -13.742 -27.656 -14.203 1 92.31 92 LYS B O 1
ATOM 4340 N N . THR B 1 93 ? -11.789 -26.703 -13.938 1 93.94 93 THR B N 1
ATOM 4341 C CA . THR B 1 93 ? -11.453 -27.328 -12.664 1 93.94 93 THR B CA 1
ATOM 4342 C C . THR B 1 93 ? -11.07 -26.281 -11.625 1 93.94 93 THR B C 1
ATOM 4344 O O . THR B 1 93 ? -11.188 -25.078 -11.875 1 93.94 93 THR B O 1
ATOM 4347 N N . ASN B 1 94 ? -10.773 -26.797 -10.398 1 95.06 94 ASN B N 1
ATOM 4348 C CA . ASN B 1 94 ? -10.172 -25.875 -9.43 1 95.06 94 ASN B CA 1
ATOM 4349 C C . ASN B 1 94 ? -8.883 -25.266 -9.961 1 95.06 94 ASN B C 1
ATOM 4351 O O . ASN B 1 94 ? -8.109 -25.922 -10.648 1 95.06 94 ASN B O 1
ATOM 4355 N N . VAL B 1 95 ? -8.797 -24.016 -9.703 1 95.69 95 VAL B N 1
ATOM 4356 C CA . VAL B 1 95 ? -7.645 -23.281 -10.227 1 95.69 95 VAL B CA 1
ATOM 4357 C C . VAL B 1 95 ? -6.977 -22.5 -9.102 1 95.69 95 VAL B C 1
ATOM 4359 O O . VAL B 1 95 ? -7.656 -21.953 -8.234 1 95.69 95 VAL B O 1
ATOM 4362 N N . ILE B 1 96 ? -5.684 -22.531 -9.094 1 94.56 96 ILE B N 1
ATOM 4363 C CA . ILE B 1 96 ? -4.895 -21.609 -8.273 1 94.56 96 ILE B CA 1
ATOM 4364 C C . ILE B 1 96 ? -3.666 -21.156 -9.055 1 94.56 96 ILE B C 1
ATOM 4366 O O . ILE B 1 96 ? -2.941 -21.984 -9.625 1 94.56 96 ILE B O 1
ATOM 4370 N N . ILE B 1 97 ? -3.434 -19.906 -9.148 1 95.19 97 ILE B N 1
ATOM 4371 C CA . ILE B 1 97 ? -2.268 -19.344 -9.82 1 95.19 97 ILE B CA 1
ATOM 4372 C C . ILE B 1 97 ? -1.711 -18.172 -9 1 95.19 97 ILE B C 1
ATOM 4374 O O . ILE B 1 97 ? -2.387 -17.656 -8.102 1 95.19 97 ILE B O 1
ATOM 4378 N N . SER B 1 98 ? -0.533 -17.828 -9.242 1 95.94 98 SER B N 1
ATOM 4379 C CA . SER B 1 98 ? 0.107 -16.688 -8.602 1 95.94 98 SER B CA 1
ATOM 4380 C C . SER B 1 98 ? 0.493 -15.617 -9.617 1 95.94 98 SER B C 1
ATOM 4382 O O . SER B 1 98 ? 1.6 -15.641 -10.164 1 95.94 98 SER B O 1
ATOM 4384 N N . PRO B 1 99 ? -0.359 -14.641 -9.797 1 95.62 99 PRO B N 1
ATOM 4385 C CA . PRO B 1 99 ? 0.011 -13.555 -10.711 1 95.62 99 PRO B CA 1
ATOM 4386 C C . PRO B 1 99 ? 1.307 -12.852 -10.297 1 95.62 99 PRO B C 1
ATOM 4388 O O . PRO B 1 99 ? 2.062 -12.391 -11.156 1 95.62 99 PRO B O 1
ATOM 4391 N N . PHE B 1 100 ? 1.565 -12.766 -9.047 1 94.69 100 PHE B N 1
ATOM 4392 C CA . PHE B 1 100 ? 2.781 -12.141 -8.539 1 94.69 100 PHE B CA 1
ATOM 4393 C C . PHE B 1 100 ? 4.02 -12.82 -9.109 1 94.69 100 PHE B C 1
ATOM 4395 O O . PHE B 1 100 ? 4.945 -12.156 -9.578 1 94.69 100 PHE B O 1
ATOM 4402 N N . SER B 1 101 ? 4.02 -14.094 -9.07 1 94.5 101 SER B N 1
ATOM 4403 C CA . SER B 1 101 ? 5.18 -14.867 -9.516 1 94.5 101 SER B CA 1
ATOM 4404 C C . SER B 1 101 ? 5.375 -14.758 -11.023 1 94.5 101 SER B C 1
ATOM 4406 O O . SER B 1 101 ? 6.508 -14.766 -11.508 1 94.5 101 SER B O 1
ATOM 4408 N N . ILE B 1 102 ? 4.285 -14.727 -11.703 1 94.69 102 ILE B N 1
ATOM 4409 C CA . ILE B 1 102 ? 4.387 -14.57 -13.148 1 94.69 102 ILE B CA 1
ATOM 4410 C C . ILE B 1 102 ? 4.969 -13.195 -13.484 1 94.69 102 ILE B C 1
ATOM 4412 O O . ILE B 1 102 ? 5.832 -13.078 -14.352 1 94.69 102 ILE B O 1
ATOM 4416 N N . LYS B 1 103 ? 4.496 -12.227 -12.805 1 94.38 103 LYS B N 1
ATOM 4417 C CA . LYS B 1 103 ? 5.051 -10.891 -13 1 94.38 103 LYS B CA 1
ATOM 4418 C C . LYS B 1 103 ? 6.543 -10.867 -12.672 1 94.38 103 LYS B C 1
ATOM 4420 O O . LYS B 1 103 ? 7.312 -10.164 -13.336 1 94.38 103 LYS B O 1
ATOM 4425 N N . LEU B 1 104 ? 6.883 -11.539 -11.648 1 94.38 104 LEU B N 1
ATOM 4426 C CA . LEU B 1 104 ? 8.289 -11.648 -11.281 1 94.38 104 LEU B CA 1
ATOM 4427 C C . LEU B 1 104 ? 9.109 -12.219 -12.438 1 94.38 104 LEU B C 1
ATOM 4429 O O . LEU B 1 104 ? 10.156 -11.68 -12.781 1 94.38 104 LEU B O 1
ATOM 4433 N N . LEU B 1 105 ? 8.609 -13.242 -13.07 1 94.12 105 LEU B N 1
ATOM 4434 C CA . LEU B 1 105 ? 9.289 -13.859 -14.203 1 94.12 105 LEU B CA 1
ATOM 4435 C C . LEU B 1 105 ? 9.414 -12.867 -15.359 1 94.12 105 LEU B C 1
ATOM 4437 O O . LEU B 1 105 ? 10.461 -12.797 -16 1 94.12 105 LEU B O 1
ATOM 4441 N N . LEU B 1 106 ? 8.406 -12.164 -15.609 1 94.62 106 LEU B N 1
ATOM 4442 C CA . LEU B 1 106 ? 8.414 -11.203 -16.719 1 94.62 106 LEU B CA 1
ATOM 4443 C C . LEU B 1 106 ? 9.352 -10.039 -16.406 1 94.62 106 LEU B C 1
ATOM 4445 O O . LEU B 1 106 ? 10.008 -9.516 -17.312 1 94.62 106 LEU B O 1
ATOM 4449 N N . ALA B 1 107 ? 9.352 -9.609 -15.156 1 93.94 107 ALA B N 1
ATOM 4450 C CA . ALA B 1 107 ? 10.273 -8.555 -14.75 1 93.94 107 ALA B CA 1
ATOM 4451 C C . ALA B 1 107 ? 11.727 -8.984 -14.961 1 93.94 107 ALA B C 1
ATOM 4453 O O . ALA B 1 107 ? 12.547 -8.203 -15.445 1 93.94 107 ALA B O 1
ATOM 4454 N N . VAL B 1 108 ? 11.977 -10.188 -14.625 1 93.31 108 VAL B N 1
ATOM 4455 C CA . VAL B 1 108 ? 13.305 -10.758 -14.805 1 93.31 108 VAL B CA 1
ATOM 4456 C C . VAL B 1 108 ? 13.672 -10.766 -16.281 1 93.31 108 VAL B C 1
ATOM 4458 O O . VAL B 1 108 ? 14.805 -10.43 -16.656 1 93.31 108 VAL B O 1
ATOM 4461 N N . LEU B 1 109 ? 12.797 -11.109 -17.109 1 93.19 109 LEU B N 1
ATOM 4462 C CA . LEU B 1 109 ? 13.047 -11.141 -18.547 1 93.19 109 LEU B CA 1
ATOM 4463 C C . LEU B 1 109 ? 13.25 -9.734 -19.094 1 93.19 109 LEU B C 1
ATOM 4465 O O . LEU B 1 109 ? 14.031 -9.531 -20.031 1 93.19 109 LEU B O 1
ATOM 4469 N N . ALA B 1 110 ? 12.516 -8.828 -18.562 1 93.19 110 ALA B N 1
ATOM 4470 C CA . ALA B 1 110 ? 12.625 -7.441 -19.016 1 93.19 110 ALA B CA 1
ATOM 4471 C C . ALA B 1 110 ? 14.047 -6.918 -18.828 1 93.19 110 ALA B C 1
ATOM 4473 O O . ALA B 1 110 ? 14.531 -6.113 -19.625 1 93.19 110 ALA B O 1
ATOM 4474 N N . GLU B 1 111 ? 14.727 -7.375 -17.812 1 92 111 GLU B N 1
ATOM 4475 C CA . GLU B 1 111 ? 16.109 -6.969 -17.547 1 92 111 GLU B CA 1
ATOM 4476 C C . GLU B 1 111 ? 17.031 -7.398 -18.688 1 92 111 GLU B C 1
ATOM 4478 O O . GLU B 1 111 ? 18.125 -6.836 -18.859 1 92 111 GLU B O 1
ATOM 4483 N N . ALA B 1 112 ? 16.656 -8.344 -19.438 1 92.25 112 ALA B N 1
ATOM 4484 C CA . ALA B 1 112 ? 17.516 -8.906 -20.469 1 92.25 112 ALA B CA 1
ATOM 4485 C C . ALA B 1 112 ? 17.25 -8.258 -21.828 1 92.25 112 ALA B C 1
ATOM 4487 O O . ALA B 1 112 ? 17.969 -8.516 -22.797 1 92.25 112 ALA B O 1
ATOM 4488 N N . THR B 1 113 ? 16.266 -7.453 -21.906 1 92.12 113 THR B N 1
ATOM 4489 C CA . THR B 1 113 ? 15.844 -6.93 -23.203 1 92.12 113 THR B CA 1
ATOM 4490 C C . THR B 1 113 ? 16.781 -5.82 -23.672 1 92.12 113 THR B C 1
ATOM 4492 O O . THR B 1 113 ? 17.469 -5.199 -22.859 1 92.12 113 THR B O 1
ATOM 4495 N N . SER B 1 114 ? 16.797 -5.652 -24.953 1 89.12 114 SER B N 1
ATOM 4496 C CA . SER B 1 114 ? 17.484 -4.512 -25.531 1 89.12 114 SER B CA 1
ATOM 4497 C C . SER B 1 114 ? 16.594 -3.271 -25.547 1 89.12 114 SER B C 1
ATOM 4499 O O . SER B 1 114 ? 15.367 -3.383 -25.641 1 89.12 114 SER B O 1
ATOM 4501 N N . ASN B 1 115 ? 17.25 -2.164 -25.547 1 90 115 ASN B N 1
ATOM 4502 C CA . ASN B 1 115 ? 16.516 -0.908 -25.438 1 90 115 ASN B CA 1
ATOM 4503 C C . ASN B 1 115 ? 15.695 -0.628 -26.688 1 90 115 ASN B C 1
ATOM 4505 O O . ASN B 1 115 ? 16.156 -0.905 -27.812 1 90 115 ASN B O 1
ATOM 4509 N N . ASN B 1 116 ? 14.523 -0.155 -26.531 1 92.62 116 ASN B N 1
ATOM 4510 C CA . ASN B 1 116 ? 13.625 0.345 -27.562 1 92.62 116 ASN B CA 1
ATOM 4511 C C . ASN B 1 116 ? 13.195 -0.765 -28.516 1 92.62 116 ASN B C 1
ATOM 4513 O O . ASN B 1 116 ? 13.141 -0.557 -29.734 1 92.62 116 ASN B O 1
ATOM 4517 N N . THR B 1 117 ? 13.117 -1.968 -28.094 1 93.75 117 THR B N 1
ATOM 4518 C CA . THR B 1 117 ? 12.602 -3.088 -28.875 1 93.75 117 THR B CA 1
ATOM 4519 C C . THR B 1 117 ? 11.141 -3.369 -28.531 1 93.75 117 THR B C 1
ATOM 4521 O O . THR B 1 117 ? 10.656 -2.932 -27.484 1 93.75 117 THR B O 1
ATOM 4524 N N . GLN B 1 118 ? 10.5 -4.047 -29.438 1 94.81 118 GLN B N 1
ATOM 4525 C CA . GLN B 1 118 ? 9.133 -4.477 -29.188 1 94.81 118 GLN B CA 1
ATOM 4526 C C . GLN B 1 118 ? 9.062 -5.402 -27.969 1 94.81 118 GLN B C 1
ATOM 4528 O O . GLN B 1 118 ? 8.125 -5.32 -27.172 1 94.81 118 GLN B O 1
ATOM 4533 N N . THR B 1 119 ? 10.023 -6.242 -27.812 1 95.25 119 THR B N 1
ATOM 4534 C CA . THR B 1 119 ? 10.109 -7.152 -26.672 1 95.25 119 THR B CA 1
ATOM 4535 C C . THR B 1 119 ? 10.102 -6.379 -25.359 1 95.25 119 THR B C 1
ATOM 4537 O O . THR B 1 119 ? 9.352 -6.715 -24.438 1 95.25 119 THR B O 1
ATOM 4540 N N . GLN B 1 120 ? 10.859 -5.367 -25.312 1 94.81 120 GLN B N 1
ATOM 4541 C CA . GLN B 1 120 ? 10.953 -4.555 -24.109 1 94.81 120 GLN B CA 1
ATOM 4542 C C . GLN B 1 120 ? 9.625 -3.855 -23.812 1 94.81 120 GLN B C 1
ATOM 4544 O O . GLN B 1 120 ? 9.172 -3.836 -22.672 1 94.81 120 GLN B O 1
ATOM 4549 N N . ARG B 1 121 ? 9.047 -3.346 -24.812 1 95.31 121 ARG B N 1
ATOM 4550 C CA . ARG B 1 121 ? 7.793 -2.615 -24.656 1 95.31 121 ARG B CA 1
ATOM 4551 C C . ARG B 1 121 ? 6.695 -3.523 -24.109 1 95.31 121 ARG B C 1
ATOM 4553 O O . ARG B 1 121 ? 5.949 -3.135 -23.219 1 95.31 121 ARG B O 1
ATOM 4560 N N . GLU B 1 122 ? 6.617 -4.707 -24.656 1 95.81 122 GLU B N 1
ATOM 4561 C CA . GLU B 1 122 ? 5.605 -5.66 -24.219 1 95.81 122 GLU B CA 1
ATOM 4562 C C . GLU B 1 122 ? 5.82 -6.055 -22.766 1 95.81 122 GLU B C 1
ATOM 4564 O O . GLU B 1 122 ? 4.871 -6.086 -21.969 1 95.81 122 GLU B O 1
ATOM 4569 N N . LEU B 1 123 ? 7.02 -6.273 -22.391 1 95.25 123 LEU B N 1
ATOM 4570 C CA . LEU B 1 123 ? 7.312 -6.699 -21.031 1 95.25 123 LEU B CA 1
ATOM 4571 C C . LEU B 1 123 ? 7.105 -5.555 -20.047 1 95.25 123 LEU B C 1
ATOM 4573 O O . LEU B 1 123 ? 6.543 -5.75 -18.953 1 95.25 123 LEU B O 1
ATOM 4577 N N . LEU B 1 124 ? 7.469 -4.355 -20.375 1 92.81 124 LEU B N 1
ATOM 4578 C CA . LEU B 1 124 ? 7.324 -3.203 -19.5 1 92.81 124 LEU B CA 1
ATOM 4579 C C . LEU B 1 124 ? 5.855 -2.834 -19.312 1 92.81 124 LEU B C 1
ATOM 4581 O O . LEU B 1 124 ? 5.48 -2.238 -18.297 1 92.81 124 LEU B O 1
ATOM 4585 N N . SER B 1 125 ? 5.059 -3.205 -20.219 1 92.81 125 SER B N 1
ATOM 4586 C CA . SER B 1 125 ? 3.633 -2.898 -20.141 1 92.81 125 SER B CA 1
ATOM 4587 C C . SER B 1 125 ? 2.969 -3.672 -19 1 92.81 125 SER B C 1
ATOM 4589 O O . SER B 1 125 ? 1.854 -3.342 -18.594 1 92.81 125 SER B O 1
ATOM 4591 N N . THR B 1 126 ? 3.629 -4.727 -18.531 1 92.69 126 THR B N 1
ATOM 4592 C CA . THR B 1 126 ? 3.061 -5.523 -17.453 1 92.69 126 THR B CA 1
ATOM 4593 C C . THR B 1 126 ? 3.381 -4.906 -16.094 1 92.69 126 THR B C 1
ATOM 4595 O O . THR B 1 126 ? 2.83 -5.32 -15.062 1 92.69 126 THR B O 1
ATOM 4598 N N . LEU B 1 127 ? 4.258 -3.938 -16.125 1 87.19 127 LEU B N 1
ATOM 4599 C CA . LEU B 1 127 ? 4.703 -3.275 -14.906 1 87.19 127 LEU B CA 1
ATOM 4600 C C . LEU B 1 127 ? 3.957 -1.962 -14.703 1 87.19 127 LEU B C 1
ATOM 4602 O O . LEU B 1 127 ? 4.281 -0.953 -15.328 1 87.19 127 LEU B O 1
ATOM 4606 N N . GLU B 1 128 ? 2.969 -1.87 -13.867 1 81.5 128 GLU B N 1
ATOM 4607 C CA . GLU B 1 128 ? 2.076 -0.717 -13.805 1 81.5 128 GLU B CA 1
ATOM 4608 C C . GLU B 1 128 ? 2.455 0.219 -12.664 1 81.5 128 GLU B C 1
ATOM 4610 O O . GLU B 1 128 ? 2.643 1.419 -12.875 1 81.5 128 GLU B O 1
ATOM 4615 N N . ASP B 1 129 ? 2.639 -0.24 -11.516 1 80 129 ASP B N 1
ATOM 4616 C CA . ASP B 1 129 ? 2.785 0.615 -10.344 1 80 129 ASP B CA 1
ATOM 4617 C C . ASP B 1 129 ? 4.219 1.124 -10.203 1 80 129 ASP B C 1
ATOM 4619 O O . ASP B 1 129 ? 4.441 2.252 -9.758 1 80 129 ASP B O 1
ATOM 4623 N N . ILE B 1 130 ? 5.184 0.267 -10.492 1 85.94 130 ILE B N 1
ATOM 4624 C CA . ILE B 1 130 ? 6.598 0.625 -10.453 1 85.94 130 ILE B CA 1
ATOM 4625 C C . ILE B 1 130 ? 7.219 0.438 -11.836 1 85.94 130 ILE B C 1
ATOM 4627 O O . ILE B 1 130 ? 7.312 -0.685 -12.336 1 85.94 130 ILE B O 1
ATOM 4631 N N . LYS B 1 131 ? 7.688 1.538 -12.352 1 84.62 131 LYS B N 1
ATOM 4632 C CA . LYS B 1 131 ? 8.156 1.5 -13.734 1 84.62 131 LYS B CA 1
ATOM 4633 C C . LYS B 1 131 ? 9.664 1.735 -13.805 1 84.62 131 LYS B C 1
ATOM 4635 O O . LYS B 1 131 ? 10.328 1.281 -14.742 1 84.62 131 LYS B O 1
ATOM 4640 N N . SER B 1 132 ? 10.172 2.418 -12.805 1 88.19 132 SER B N 1
ATOM 4641 C CA . SER B 1 132 ? 11.609 2.639 -12.758 1 88.19 132 SER B CA 1
ATOM 4642 C C . SER B 1 132 ? 12.359 1.338 -12.492 1 88.19 132 SER B C 1
ATOM 4644 O O . SER B 1 132 ? 12.016 0.59 -11.578 1 88.19 132 SER B O 1
ATOM 4646 N N . ALA B 1 133 ? 13.398 1.109 -13.328 1 87.44 133 ALA B N 1
ATOM 4647 C CA . ALA B 1 133 ? 14.172 -0.123 -13.188 1 87.44 133 ALA B CA 1
ATOM 4648 C C . ALA B 1 133 ? 14.781 -0.231 -11.789 1 87.44 133 ALA B C 1
ATOM 4650 O O . ALA B 1 133 ? 14.75 -1.298 -11.172 1 87.44 133 ALA B O 1
ATOM 4651 N N . ASP B 1 134 ? 15.242 0.871 -11.297 1 88.44 134 ASP B N 1
ATOM 4652 C CA . ASP B 1 134 ? 15.875 0.866 -9.977 1 88.44 134 ASP B CA 1
ATOM 4653 C C . ASP B 1 134 ? 14.844 0.589 -8.883 1 88.44 134 ASP B C 1
ATOM 4655 O O . ASP B 1 134 ? 15.102 -0.202 -7.973 1 88.44 134 ASP B O 1
ATOM 4659 N N . ASN B 1 135 ? 13.727 1.211 -9.008 1 90.81 135 ASN B N 1
ATOM 4660 C CA . ASN B 1 135 ? 12.688 1.001 -8.008 1 90.81 135 ASN B CA 1
ATOM 4661 C C . ASN B 1 135 ? 12.117 -0.411 -8.086 1 90.81 135 ASN B C 1
ATOM 4663 O O . ASN B 1 135 ? 11.773 -1.003 -7.059 1 90.81 135 ASN B O 1
ATOM 4667 N N . LEU B 1 136 ? 12.062 -0.852 -9.305 1 92.31 136 LEU B N 1
ATOM 4668 C CA . LEU B 1 136 ? 11.555 -2.205 -9.492 1 92.31 136 LEU B CA 1
ATOM 4669 C C . LEU B 1 136 ? 12.484 -3.23 -8.844 1 92.31 136 LEU B C 1
ATOM 4671 O O . LEU B 1 136 ? 12.023 -4.148 -8.164 1 92.31 136 LEU B O 1
ATOM 4675 N N . ARG B 1 137 ? 13.773 -3.076 -9.078 1 93.31 137 ARG B N 1
ATOM 4676 C CA . ARG B 1 137 ? 14.766 -3.943 -8.453 1 93.31 137 ARG B CA 1
ATOM 4677 C C . ARG B 1 137 ? 14.68 -3.865 -6.938 1 93.31 137 ARG B C 1
ATOM 4679 O O . ARG B 1 137 ? 14.68 -4.895 -6.254 1 93.31 137 ARG B O 1
ATOM 4686 N N . GLY B 1 138 ? 14.586 -2.66 -6.461 1 92.06 138 GLY B N 1
ATOM 4687 C CA . GLY B 1 138 ? 14.445 -2.482 -5.027 1 92.06 138 GLY B CA 1
ATOM 4688 C C . GLY B 1 138 ? 13.195 -3.117 -4.465 1 92.06 138 GLY B C 1
ATOM 4689 O O . GLY B 1 138 ? 13.227 -3.74 -3.4 1 92.06 138 GLY B O 1
ATOM 4690 N N . PHE B 1 139 ? 12.117 -3.01 -5.121 1 92.69 139 PHE B N 1
ATOM 4691 C CA . PHE B 1 139 ? 10.828 -3.555 -4.711 1 92.69 139 PHE B CA 1
ATOM 4692 C C . PHE B 1 139 ? 10.898 -5.074 -4.59 1 92.69 139 PHE B C 1
ATOM 4694 O O . PHE B 1 139 ? 10.562 -5.633 -3.545 1 92.69 139 PHE B O 1
ATOM 4701 N N . TYR B 1 140 ? 11.336 -5.73 -5.645 1 94.38 140 TYR B N 1
ATOM 4702 C CA . TYR B 1 140 ? 11.367 -7.188 -5.625 1 94.38 140 TYR B CA 1
ATOM 4703 C C . TYR B 1 140 ? 12.391 -7.699 -4.613 1 94.38 140 TYR B C 1
ATOM 4705 O O . TYR B 1 140 ? 12.141 -8.688 -3.92 1 94.38 140 TYR B O 1
ATOM 4713 N N . ARG B 1 141 ? 13.516 -7.043 -4.523 1 94.06 141 ARG B N 1
ATOM 4714 C CA . ARG B 1 141 ? 14.508 -7.453 -3.539 1 94.06 141 ARG B CA 1
ATOM 4715 C C . ARG B 1 141 ? 13.93 -7.41 -2.127 1 94.06 141 ARG B C 1
ATOM 4717 O O . ARG B 1 141 ? 14.047 -8.375 -1.374 1 94.06 141 ARG B O 1
ATOM 4724 N N . LYS B 1 142 ? 13.281 -6.387 -1.814 1 92.81 142 LYS B N 1
ATOM 4725 C CA . LYS B 1 142 ? 12.742 -6.207 -0.469 1 92.81 142 LYS B CA 1
ATOM 4726 C C . LYS B 1 142 ? 11.555 -7.129 -0.224 1 92.81 142 LYS B C 1
ATOM 4728 O O . LYS B 1 142 ? 11.453 -7.762 0.829 1 92.81 142 LYS B O 1
ATOM 4733 N N . LEU B 1 143 ? 10.688 -7.125 -1.135 1 93.06 143 LEU B N 1
ATOM 4734 C CA . LEU B 1 143 ? 9.484 -7.926 -0.952 1 93.06 143 LEU B CA 1
ATOM 4735 C C . LEU B 1 143 ? 9.82 -9.406 -0.855 1 93.06 143 LEU B C 1
ATOM 4737 O O . LEU B 1 143 ? 9.305 -10.117 0.014 1 93.06 143 LEU B O 1
ATOM 4741 N N . LEU B 1 144 ? 10.711 -9.867 -1.745 1 93.81 144 LEU B N 1
ATOM 4742 C CA . LEU B 1 144 ? 11.086 -11.281 -1.714 1 93.81 144 LEU B CA 1
ATOM 4743 C C . LEU B 1 144 ? 11.812 -11.625 -0.419 1 93.81 144 LEU B C 1
ATOM 4745 O O . LEU B 1 144 ? 11.594 -12.688 0.164 1 93.81 144 LEU B O 1
ATOM 4749 N N . ALA B 1 145 ? 12.648 -10.75 0.036 1 90.31 145 ALA B N 1
ATOM 4750 C CA . ALA B 1 145 ? 13.312 -10.961 1.321 1 90.31 145 ALA B CA 1
ATOM 4751 C C . ALA B 1 145 ? 12.289 -11.062 2.451 1 90.31 145 ALA B C 1
ATOM 4753 O O . ALA B 1 145 ? 12.414 -11.914 3.332 1 90.31 145 ALA B O 1
ATOM 4754 N N . SER B 1 146 ? 11.336 -10.203 2.375 1 89.25 146 SER B N 1
ATOM 4755 C CA . SER B 1 146 ? 10.281 -10.195 3.381 1 89.25 146 SER B CA 1
ATOM 4756 C C . SER B 1 146 ? 9.445 -11.477 3.312 1 89.25 146 SER B C 1
ATOM 4758 O O . SER B 1 146 ? 9.133 -12.078 4.344 1 89.25 146 SER B O 1
ATOM 4760 N N . LEU B 1 147 ? 9.117 -11.875 2.137 1 89.69 147 LEU B N 1
ATOM 4761 C CA . LEU B 1 147 ? 8.258 -13.039 1.926 1 89.69 147 LEU B CA 1
ATOM 4762 C C . LEU B 1 147 ? 8.969 -14.32 2.344 1 89.69 147 LEU B C 1
ATOM 4764 O O . LEU B 1 147 ? 8.336 -15.258 2.83 1 89.69 147 LEU B O 1
ATOM 4768 N N . LYS B 1 148 ? 10.195 -14.336 2.162 1 87 148 LYS B N 1
ATOM 4769 C CA . LYS B 1 148 ? 10.953 -15.562 2.395 1 87 148 LYS B CA 1
ATOM 4770 C C . LYS B 1 148 ? 11.555 -15.578 3.797 1 87 148 LYS B C 1
ATOM 4772 O O . LYS B 1 148 ? 12.188 -16.562 4.191 1 87 148 LYS B O 1
ATOM 4777 N N . LYS B 1 149 ? 11.367 -14.484 4.457 1 82.75 149 LYS B N 1
ATOM 4778 C CA . LYS B 1 149 ? 11.867 -14.438 5.832 1 82.75 149 LYS B CA 1
ATOM 4779 C C . LYS B 1 149 ? 11.148 -15.461 6.707 1 82.75 149 LYS B C 1
ATOM 4781 O O . LYS B 1 149 ? 9.93 -15.633 6.602 1 82.75 149 LYS B O 1
ATOM 4786 N N . GLU B 1 150 ? 11.922 -16.156 7.492 1 79.94 150 GLU B N 1
ATOM 4787 C CA . GLU B 1 150 ? 11.344 -17.172 8.375 1 79.94 150 GLU B CA 1
ATOM 4788 C C . GLU B 1 150 ? 10.344 -16.531 9.344 1 79.94 150 GLU B C 1
ATOM 4790 O O . GLU B 1 150 ? 10.594 -15.453 9.891 1 79.94 150 GLU B O 1
ATOM 4795 N N . ASN B 1 151 ? 9.18 -17.156 9.445 1 79.62 151 ASN B N 1
ATOM 4796 C CA . ASN B 1 151 ? 8.094 -16.719 10.312 1 79.62 151 ASN B CA 1
ATOM 4797 C C . ASN B 1 151 ? 7.348 -17.906 10.914 1 79.62 151 ASN B C 1
ATOM 4799 O O . ASN B 1 151 ? 7.121 -18.906 10.242 1 79.62 151 ASN B O 1
ATOM 4803 N N . PRO B 1 152 ? 7.094 -17.797 12.156 1 77.94 152 PRO B N 1
ATOM 4804 C CA . PRO B 1 152 ? 6.441 -18.938 12.797 1 77.94 152 PRO B CA 1
ATOM 4805 C C . PRO B 1 152 ? 4.98 -19.094 12.383 1 77.94 152 PRO B C 1
ATOM 4807 O O . PRO B 1 152 ? 4.383 -20.156 12.609 1 77.94 152 PRO B O 1
ATOM 4810 N N . TYR B 1 153 ? 4.438 -18.094 11.859 1 80.31 153 TYR B N 1
ATOM 4811 C CA . TYR B 1 153 ? 2.998 -18.109 11.625 1 80.31 153 TYR B CA 1
ATOM 4812 C C . TYR B 1 153 ? 2.684 -18.516 10.188 1 80.31 153 TYR B C 1
ATOM 4814 O O . TYR B 1 153 ? 1.552 -18.891 9.867 1 80.31 153 TYR B O 1
ATOM 4822 N N . TYR B 1 154 ? 3.648 -18.297 9.32 1 83 154 TYR B N 1
ATOM 4823 C CA . TYR B 1 154 ? 3.412 -18.672 7.93 1 83 154 TYR B CA 1
ATOM 4824 C C . TYR B 1 154 ? 4.715 -19.047 7.238 1 83 154 TYR B C 1
ATOM 4826 O O . TYR B 1 154 ? 5.801 -18.672 7.688 1 83 154 TYR B O 1
ATOM 4834 N N . SER B 1 155 ? 4.578 -19.875 6.207 1 83.31 155 SER B N 1
ATOM 4835 C CA . SER B 1 155 ? 5.676 -20.203 5.309 1 83.31 155 SER B CA 1
ATOM 4836 C C . SER B 1 155 ? 5.25 -20.094 3.848 1 83.31 155 SER B C 1
ATOM 4838 O O . SER B 1 155 ? 4.145 -20.5 3.484 1 83.31 155 SER B O 1
ATOM 4840 N N . LEU B 1 156 ? 6.016 -19.406 3.166 1 88.19 156 LEU B N 1
ATOM 4841 C CA . LEU B 1 156 ? 5.82 -19.266 1.729 1 88.19 156 LEU B CA 1
ATOM 4842 C C . LEU B 1 156 ? 7.027 -19.781 0.958 1 88.19 156 LEU B C 1
ATOM 4844 O O . LEU B 1 156 ? 8.133 -19.266 1.108 1 88.19 156 LEU B O 1
ATOM 4848 N N . ASN B 1 157 ? 6.828 -20.906 0.281 1 89.5 157 ASN B N 1
ATOM 4849 C CA . ASN B 1 157 ? 7.816 -21.359 -0.694 1 89.5 157 ASN B CA 1
ATOM 4850 C C . ASN B 1 157 ? 7.578 -20.719 -2.064 1 89.5 157 ASN B C 1
ATOM 4852 O O . ASN B 1 157 ? 6.578 -21.016 -2.721 1 89.5 157 ASN B O 1
ATOM 4856 N N . LEU B 1 158 ? 8.414 -19.859 -2.416 1 92.44 158 LEU B N 1
ATOM 4857 C CA . LEU B 1 158 ? 8.344 -19.156 -3.691 1 92.44 158 LEU B CA 1
ATOM 4858 C C . LEU B 1 158 ? 9.688 -19.203 -4.41 1 92.44 158 LEU B C 1
ATOM 4860 O O . LEU B 1 158 ? 10.656 -18.562 -3.977 1 92.44 158 LEU B O 1
ATOM 4864 N N . GLU B 1 159 ? 9.719 -19.953 -5.484 1 92.56 159 GLU B N 1
ATOM 4865 C CA . GLU B 1 159 ? 10.984 -20.078 -6.203 1 92.56 159 GLU B CA 1
ATOM 4866 C C . GLU B 1 159 ? 10.773 -19.922 -7.711 1 92.56 159 GLU B C 1
ATOM 4868 O O . GLU B 1 159 ? 9.797 -20.422 -8.258 1 92.56 159 GLU B O 1
ATOM 4873 N N . THR B 1 160 ? 11.648 -19.188 -8.281 1 93.94 160 THR B N 1
ATOM 4874 C CA . THR B 1 160 ? 11.688 -18.969 -9.727 1 93.94 160 THR B CA 1
ATOM 4875 C C . THR B 1 160 ? 13.031 -19.375 -10.305 1 93.94 160 THR B C 1
ATOM 4877 O O . THR B 1 160 ? 14.078 -19.172 -9.688 1 93.94 160 THR B O 1
ATOM 4880 N N . ARG B 1 161 ? 12.953 -19.969 -11.484 1 95 161 ARG B N 1
ATOM 4881 C CA . ARG B 1 161 ? 14.18 -20.375 -12.172 1 95 161 ARG B CA 1
ATOM 4882 C C . ARG B 1 161 ? 13.992 -20.344 -13.68 1 95 161 ARG B C 1
ATOM 4884 O O . ARG B 1 161 ? 12.93 -20.719 -14.188 1 95 161 ARG B O 1
ATOM 4891 N N . ILE B 1 162 ? 15.047 -19.906 -14.328 1 94.62 162 ILE B N 1
ATOM 4892 C CA . ILE B 1 162 ? 15.102 -19.969 -15.789 1 94.62 162 ILE B CA 1
ATOM 4893 C C . ILE B 1 162 ? 15.984 -21.125 -16.219 1 94.62 162 ILE B C 1
ATOM 4895 O O . ILE B 1 162 ? 17.125 -21.25 -15.773 1 94.62 162 ILE B O 1
ATOM 4899 N N . PHE B 1 163 ? 15.461 -22.016 -17.047 1 94.94 163 PHE B N 1
ATOM 4900 C CA . PHE B 1 163 ? 16.25 -23.078 -17.656 1 94.94 163 PHE B CA 1
ATOM 4901 C C . PHE B 1 163 ? 16.5 -22.797 -19.125 1 94.94 163 PHE B C 1
ATOM 4903 O O . PHE B 1 163 ? 15.562 -22.594 -19.906 1 94.94 163 PHE B O 1
ATOM 4910 N N . ALA B 1 164 ? 17.719 -22.75 -19.453 1 93.75 164 ALA B N 1
ATOM 4911 C CA . ALA B 1 164 ? 18.125 -22.453 -20.828 1 93.75 164 ALA B CA 1
ATOM 4912 C C . ALA B 1 164 ? 18.812 -23.672 -21.469 1 93.75 164 ALA B C 1
ATOM 4914 O O . ALA B 1 164 ? 19.438 -24.484 -20.781 1 93.75 164 ALA B O 1
ATOM 4915 N N . SER B 1 165 ? 18.609 -23.719 -22.812 1 93 165 SER B N 1
ATOM 4916 C CA . SER B 1 165 ? 19.328 -24.766 -23.547 1 93 165 SER B CA 1
ATOM 4917 C C . SER B 1 165 ? 20.844 -24.625 -23.359 1 93 165 SER B C 1
ATOM 4919 O O . SER B 1 165 ? 21.344 -23.531 -23.156 1 93 165 SER B O 1
ATOM 4921 N N . GLU B 1 166 ? 21.531 -25.703 -23.484 1 89.94 166 GLU B N 1
ATOM 4922 C CA . GLU B 1 166 ? 22.953 -25.766 -23.203 1 89.94 166 GLU B CA 1
ATOM 4923 C C . GLU B 1 166 ? 23.734 -24.859 -24.156 1 89.94 166 GLU B C 1
ATOM 4925 O O . GLU B 1 166 ? 24.828 -24.391 -23.828 1 89.94 166 GLU B O 1
ATOM 4930 N N . PHE B 1 167 ? 23.219 -24.547 -25.281 1 86.06 167 PHE B N 1
ATOM 4931 C CA . PHE B 1 167 ? 23.969 -23.75 -26.25 1 86.06 167 PHE B CA 1
ATOM 4932 C C . PHE B 1 167 ? 23.875 -22.266 -25.906 1 86.06 167 PHE B C 1
ATOM 4934 O O . PHE B 1 167 ? 24.609 -21.453 -26.469 1 86.06 167 PHE B O 1
ATOM 4941 N N . ILE B 1 168 ? 23 -21.938 -25.047 1 87.38 168 ILE B N 1
ATOM 4942 C CA . ILE B 1 168 ? 22.891 -20.562 -24.578 1 87.38 168 ILE B CA 1
ATOM 4943 C C . ILE B 1 168 ? 23.844 -20.328 -23.406 1 87.38 168 ILE B C 1
ATOM 4945 O O . ILE B 1 168 ? 23.875 -21.109 -22.453 1 87.38 168 ILE B O 1
ATOM 4949 N N . GLU B 1 169 ? 24.625 -19.281 -23.484 1 86.69 169 GLU B N 1
ATOM 4950 C CA . GLU B 1 169 ? 25.516 -18.875 -22.391 1 86.69 169 GLU B CA 1
ATOM 4951 C C . GLU B 1 169 ? 25.094 -17.531 -21.812 1 86.69 169 GLU B C 1
ATOM 4953 O O . GLU B 1 169 ? 25.453 -16.484 -22.328 1 86.69 169 GLU B O 1
ATOM 4958 N N . PRO B 1 170 ? 24.406 -17.625 -20.703 1 86.88 170 PRO B N 1
ATOM 4959 C CA . PRO B 1 170 ? 23.938 -16.359 -20.125 1 86.88 170 PRO B CA 1
ATOM 4960 C C . PRO B 1 170 ? 25.094 -15.461 -19.688 1 86.88 170 PRO B C 1
ATOM 4962 O O . PRO B 1 170 ? 26.109 -15.945 -19.172 1 86.88 170 PRO B O 1
ATOM 4965 N N . GLU B 1 171 ? 24.906 -14.156 -19.812 1 87.12 171 GLU B N 1
ATOM 4966 C CA . GLU B 1 171 ? 25.891 -13.195 -19.312 1 87.12 171 GLU B CA 1
ATOM 4967 C C . GLU B 1 171 ? 25.984 -13.25 -17.781 1 87.12 171 GLU B C 1
ATOM 4969 O O . GLU B 1 171 ? 24.969 -13.336 -17.094 1 87.12 171 GLU B O 1
ATOM 4974 N N . GLN B 1 172 ? 27.219 -13.188 -17.328 1 87.81 172 GLN B N 1
ATOM 4975 C CA . GLN B 1 172 ? 27.453 -13.281 -15.891 1 87.81 172 GLN B CA 1
ATOM 4976 C C . GLN B 1 172 ? 26.797 -12.125 -15.148 1 87.81 172 GLN B C 1
ATOM 4978 O O . GLN B 1 172 ? 26.266 -12.312 -14.047 1 87.81 172 GLN B O 1
ATOM 4983 N N . ARG B 1 173 ? 26.875 -11.023 -15.797 1 90.88 173 ARG B N 1
ATOM 4984 C CA . ARG B 1 173 ? 26.266 -9.852 -15.164 1 90.88 173 ARG B CA 1
ATOM 4985 C C . ARG B 1 173 ? 24.766 -10.031 -15.016 1 90.88 173 ARG B C 1
ATOM 4987 O O . ARG B 1 173 ? 24.188 -9.641 -13.992 1 90.88 173 ARG B O 1
ATOM 4994 N N . TYR B 1 174 ? 24.172 -10.594 -16.016 1 91.88 174 TYR B N 1
ATOM 4995 C CA . TYR B 1 174 ? 22.734 -10.836 -15.977 1 91.88 174 TYR B CA 1
ATOM 4996 C C . TYR B 1 174 ? 22.391 -11.852 -14.898 1 91.88 174 TYR B C 1
ATOM 4998 O O . TYR B 1 174 ? 21.469 -11.633 -14.102 1 91.88 174 TYR B O 1
ATOM 5006 N N . ALA B 1 175 ? 23.125 -12.914 -14.781 1 91.5 175 ALA B N 1
ATOM 5007 C CA . ALA B 1 175 ? 22.891 -13.961 -13.789 1 91.5 175 ALA B CA 1
ATOM 5008 C C . ALA B 1 175 ? 23.031 -13.414 -12.375 1 91.5 175 ALA B C 1
ATOM 5010 O O . ALA B 1 175 ? 22.25 -13.75 -11.484 1 91.5 175 ALA B O 1
ATOM 5011 N N . ALA B 1 176 ? 24.016 -12.609 -12.188 1 92.69 176 ALA B N 1
ATOM 5012 C CA . ALA B 1 176 ? 24.25 -12.008 -10.875 1 92.69 176 ALA B CA 1
ATOM 5013 C C . ALA B 1 176 ? 23.094 -11.086 -10.484 1 92.69 176 ALA B C 1
ATOM 5015 O O . ALA B 1 176 ? 22.672 -11.078 -9.328 1 92.69 176 ALA B O 1
ATOM 5016 N N . MET B 1 177 ? 22.656 -10.328 -11.406 1 92.06 177 MET B N 1
ATOM 5017 C CA . MET B 1 177 ? 21.531 -9.414 -11.164 1 92.06 177 MET B CA 1
ATOM 5018 C C . MET B 1 177 ? 20.281 -10.188 -10.797 1 92.06 177 MET B C 1
ATOM 5020 O O . MET B 1 177 ? 19.562 -9.797 -9.875 1 92.06 177 MET B O 1
ATOM 5024 N N . LEU B 1 178 ? 20.031 -11.289 -11.5 1 93.75 178 LEU B N 1
ATOM 5025 C CA . LEU B 1 178 ? 18.859 -12.125 -11.227 1 93.75 178 LEU B CA 1
ATOM 5026 C C . LEU B 1 178 ? 18.875 -12.617 -9.781 1 93.75 178 LEU B C 1
ATOM 5028 O O . LEU B 1 178 ? 17.859 -12.586 -9.102 1 93.75 178 LEU B O 1
ATOM 5032 N N . PHE B 1 179 ? 19.953 -13.039 -9.398 1 92.62 179 PHE B N 1
ATOM 5033 C CA . PHE B 1 179 ? 20.094 -13.594 -8.055 1 92.62 179 PHE B CA 1
ATOM 5034 C C . PHE B 1 179 ? 19.984 -12.5 -7.004 1 92.62 179 PHE B C 1
ATOM 5036 O O . PHE B 1 179 ? 19.266 -12.641 -6.016 1 92.62 179 PHE B O 1
ATOM 5043 N N . SER B 1 180 ? 20.625 -11.344 -7.188 1 93.25 180 SER B N 1
ATOM 5044 C CA . SER B 1 180 ? 20.75 -10.297 -6.184 1 93.25 180 SER B CA 1
ATOM 5045 C C . SER B 1 180 ? 19.438 -9.555 -5.988 1 93.25 180 SER B C 1
ATOM 5047 O O . SER B 1 180 ? 19.078 -9.195 -4.859 1 93.25 180 SER B O 1
ATOM 5049 N N . TYR B 1 181 ? 18.688 -9.344 -7.055 1 93.56 181 TYR B N 1
ATOM 5050 C CA . TYR B 1 181 ? 17.516 -8.477 -6.949 1 93.56 181 TYR B CA 1
ATOM 5051 C C . TYR B 1 181 ? 16.234 -9.289 -6.965 1 93.56 181 TYR B C 1
ATOM 5053 O O . TYR B 1 181 ? 15.219 -8.875 -6.391 1 93.56 181 TYR B O 1
ATOM 5061 N N . TYR B 1 182 ? 16.297 -10.477 -7.586 1 94.69 182 TYR B N 1
ATOM 5062 C CA . TYR B 1 182 ? 15.039 -11.18 -7.836 1 94.69 182 TYR B CA 1
ATOM 5063 C C . TYR B 1 182 ? 15.062 -12.578 -7.238 1 94.69 182 TYR B C 1
ATOM 5065 O O . TYR B 1 182 ? 14.094 -13.328 -7.359 1 94.69 182 TYR B O 1
ATOM 5073 N N . ASP B 1 183 ? 16.094 -12.953 -6.66 1 94.06 183 ASP B N 1
ATOM 5074 C CA . ASP B 1 183 ? 16.25 -14.289 -6.086 1 94.06 183 ASP B CA 1
ATOM 5075 C C . ASP B 1 183 ? 15.891 -15.367 -7.102 1 94.06 183 ASP B C 1
ATOM 5077 O O . ASP B 1 183 ? 15.102 -16.266 -6.809 1 94.06 183 ASP B O 1
ATOM 5081 N N . THR B 1 184 ? 16.359 -15.195 -8.242 1 93.75 184 THR B N 1
ATOM 5082 C CA . THR B 1 184 ? 16.094 -16.109 -9.344 1 93.75 184 THR B CA 1
ATOM 5083 C C . THR B 1 184 ? 17.391 -16.656 -9.93 1 93.75 184 THR B C 1
ATOM 5085 O O . THR B 1 184 ? 18.359 -15.914 -10.07 1 93.75 184 THR B O 1
ATOM 5088 N N . GLY B 1 185 ? 17.422 -17.953 -10.195 1 93 185 GLY B N 1
ATOM 5089 C CA . GLY B 1 185 ? 18.578 -18.578 -10.828 1 93 185 GLY B CA 1
ATOM 5090 C C . GLY B 1 185 ? 18.344 -18.906 -12.289 1 93 185 GLY B C 1
ATOM 5091 O O . GLY B 1 185 ? 17.203 -18.953 -12.75 1 93 185 GLY B O 1
ATOM 5092 N N . ILE B 1 186 ? 19.469 -19.047 -12.969 1 93.44 186 ILE B N 1
ATOM 5093 C CA . ILE B 1 186 ? 19.453 -19.516 -14.352 1 93.44 186 ILE B CA 1
ATOM 5094 C C . ILE B 1 186 ? 20.391 -20.719 -14.5 1 93.44 186 ILE B C 1
ATOM 5096 O O . ILE B 1 186 ? 21.5 -20.719 -13.969 1 93.44 186 ILE B O 1
ATOM 5100 N N . GLU B 1 187 ? 19.875 -21.75 -15.125 1 93.44 187 GLU B N 1
ATOM 5101 C CA . GLU B 1 187 ? 20.625 -22.984 -15.297 1 93.44 187 GLU B CA 1
ATOM 5102 C C . GLU B 1 187 ? 20.516 -23.5 -16.734 1 93.44 187 GLU B C 1
ATOM 5104 O O . GLU B 1 187 ? 19.469 -23.359 -17.359 1 93.44 187 GLU B O 1
ATOM 5109 N N . ARG B 1 188 ? 21.578 -24.109 -17.172 1 93.94 188 ARG B N 1
ATOM 5110 C CA . ARG B 1 188 ? 21.594 -24.703 -18.5 1 93.94 188 ARG B CA 1
ATOM 5111 C C . ARG B 1 188 ? 21.328 -26.203 -18.438 1 93.94 188 ARG B C 1
ATOM 5113 O O . ARG B 1 188 ? 21.797 -26.891 -17.547 1 93.94 188 ARG B O 1
ATOM 5120 N N . LEU B 1 189 ? 20.516 -26.594 -19.438 1 95.75 189 LEU B N 1
ATOM 5121 C CA . LEU B 1 189 ? 20.156 -28.016 -19.516 1 95.75 189 LEU B CA 1
ATOM 5122 C C . LEU B 1 189 ? 20.281 -28.516 -20.953 1 95.75 189 LEU B C 1
ATOM 5124 O O . LEU B 1 189 ? 20.156 -27.734 -21.906 1 95.75 189 LEU B O 1
ATOM 5128 N N . ASN B 1 190 ? 20.625 -29.797 -21.125 1 96.12 190 ASN B N 1
ATOM 5129 C CA . ASN B 1 190 ? 20.531 -30.453 -22.422 1 96.12 190 ASN B CA 1
ATOM 5130 C C . ASN B 1 190 ? 19.094 -30.891 -22.734 1 96.12 190 ASN B C 1
ATOM 5132 O O . ASN B 1 190 ? 18.703 -32.031 -22.438 1 96.12 190 ASN B O 1
ATOM 5136 N N . PHE B 1 191 ? 18.359 -30.078 -23.438 1 94.38 191 PHE B N 1
ATOM 5137 C CA . PHE B 1 191 ? 16.938 -30.297 -23.672 1 94.38 191 PHE B CA 1
ATOM 5138 C C . PHE B 1 191 ? 16.734 -31.438 -24.656 1 94.38 191 PHE B C 1
ATOM 5140 O O . PHE B 1 191 ? 15.609 -31.922 -24.844 1 94.38 191 PHE B O 1
ATOM 5147 N N . THR B 1 192 ? 17.75 -31.891 -25.281 1 94.88 192 THR B N 1
ATOM 5148 C CA . THR B 1 192 ? 17.625 -33.094 -26.109 1 94.88 192 THR B CA 1
ATOM 5149 C C . THR B 1 192 ? 17.391 -34.312 -25.266 1 94.88 192 THR B C 1
ATOM 5151 O O . THR B 1 192 ? 16.828 -35.312 -25.734 1 94.88 192 THR B O 1
ATOM 5154 N N . ASP B 1 193 ? 17.953 -34.281 -24.078 1 96.25 193 ASP B N 1
ATOM 5155 C CA . ASP B 1 193 ? 17.578 -35.281 -23.094 1 96.25 193 ASP B CA 1
ATOM 5156 C C . ASP B 1 193 ? 16.281 -34.875 -22.375 1 96.25 193 ASP B C 1
ATOM 5158 O O . ASP B 1 193 ? 16.312 -34.438 -21.219 1 96.25 193 ASP B O 1
ATOM 5162 N N . GLU B 1 194 ? 15.227 -35.156 -23.047 1 95.81 194 GLU B N 1
ATOM 5163 C CA . GLU B 1 194 ? 13.922 -34.656 -22.625 1 95.81 194 GLU B CA 1
ATOM 5164 C C . GLU B 1 194 ? 13.562 -35.219 -21.234 1 95.81 194 GLU B C 1
ATOM 5166 O O . GLU B 1 194 ? 13.141 -34.438 -20.359 1 95.81 194 GLU B O 1
ATOM 5171 N N . GLN B 1 195 ? 13.742 -36.531 -21.031 1 95.94 195 GLN B N 1
ATOM 5172 C CA . GLN B 1 195 ? 13.383 -37.125 -19.75 1 95.94 195 GLN B CA 1
ATOM 5173 C C . GLN B 1 195 ? 14.297 -36.656 -18.625 1 95.94 195 GLN B C 1
ATOM 5175 O O . GLN B 1 195 ? 13.836 -36.312 -17.531 1 95.94 195 GLN B O 1
ATOM 5180 N N . GLY B 1 196 ? 15.547 -36.688 -18.891 1 96.69 196 GLY B N 1
ATOM 5181 C CA . GLY B 1 196 ? 16.5 -36.219 -17.891 1 96.69 196 GLY B CA 1
ATOM 5182 C C . GLY B 1 196 ? 16.266 -34.781 -17.484 1 96.69 196 GLY B C 1
ATOM 5183 O O . GLY B 1 196 ? 16.359 -34.438 -16.297 1 96.69 196 GLY B O 1
ATOM 5184 N N . SER B 1 197 ? 16 -33.938 -18.453 1 96.94 197 SER B N 1
ATOM 5185 C CA . SER B 1 197 ? 15.727 -32.531 -18.188 1 96.94 197 SER B CA 1
ATOM 5186 C C . SER B 1 197 ? 14.445 -32.375 -17.375 1 96.94 197 SER B C 1
ATOM 5188 O O . SER B 1 197 ? 14.406 -31.578 -16.422 1 96.94 197 SER B O 1
ATOM 5190 N N . ALA B 1 198 ? 13.422 -33.094 -17.766 1 96.69 198 ALA B N 1
ATOM 5191 C CA . ALA B 1 198 ? 12.164 -33.031 -17.016 1 96.69 198 ALA B CA 1
ATOM 5192 C C . ALA B 1 198 ? 12.375 -33.438 -15.562 1 96.69 198 ALA B C 1
ATOM 5194 O O . ALA B 1 198 ? 11.875 -32.781 -14.641 1 96.69 198 ALA B O 1
ATOM 5195 N N . ASP B 1 199 ? 13.102 -34.531 -15.352 1 96.94 199 ASP B N 1
ATOM 5196 C CA . ASP B 1 199 ? 13.383 -35.031 -14 1 96.94 199 ASP B CA 1
ATOM 5197 C C . ASP B 1 199 ? 14.148 -33.969 -13.188 1 96.94 199 ASP B C 1
ATOM 5199 O O . ASP B 1 199 ? 13.875 -33.781 -12 1 96.94 199 ASP B O 1
ATOM 5203 N N . PHE B 1 200 ? 15.086 -33.375 -13.82 1 96.69 200 PHE B N 1
ATOM 5204 C CA . PHE B 1 200 ? 15.883 -32.375 -13.148 1 96.69 200 PHE B CA 1
ATOM 5205 C C . PHE B 1 200 ? 15.008 -31.219 -12.688 1 96.69 200 PHE B C 1
ATOM 5207 O O . PHE B 1 200 ? 15.109 -30.781 -11.531 1 96.69 200 PHE B O 1
ATOM 5214 N N . ILE B 1 201 ? 14.211 -30.703 -13.547 1 96 201 ILE B N 1
ATOM 5215 C CA . ILE B 1 201 ? 13.336 -29.562 -13.25 1 96 201 ILE B CA 1
ATOM 5216 C C . ILE B 1 201 ? 12.328 -29.953 -12.172 1 96 201 ILE B C 1
ATOM 5218 O O . ILE B 1 201 ? 12.078 -29.188 -11.242 1 96 201 ILE B O 1
ATOM 5222 N N . ASN B 1 202 ? 11.773 -31.125 -12.25 1 96.56 202 ASN B N 1
ATOM 5223 C CA . ASN B 1 202 ? 10.812 -31.594 -11.266 1 96.56 202 ASN B CA 1
ATOM 5224 C C . ASN B 1 202 ? 11.461 -31.797 -9.898 1 96.56 202 ASN B C 1
ATOM 5226 O O . ASN B 1 202 ? 10.836 -31.547 -8.867 1 96.56 202 ASN B O 1
ATOM 5230 N N . ASN B 1 203 ? 12.656 -32.25 -9.906 1 96.62 203 ASN B N 1
ATOM 5231 C CA . ASN B 1 203 ? 13.391 -32.344 -8.648 1 96.62 203 ASN B CA 1
ATOM 5232 C C . ASN B 1 203 ? 13.625 -30.984 -8.031 1 96.62 203 ASN B C 1
ATOM 5234 O O . ASN B 1 203 ? 13.523 -30.812 -6.816 1 96.62 203 ASN B O 1
ATOM 5238 N N . TRP B 1 204 ? 13.977 -30.047 -8.82 1 94.5 204 TRP B N 1
ATOM 5239 C CA . TRP B 1 204 ? 14.102 -28.688 -8.344 1 94.5 204 TRP B CA 1
ATOM 5240 C C . TRP B 1 204 ? 12.789 -28.188 -7.742 1 94.5 204 TRP B C 1
ATOM 5242 O O . TRP B 1 204 ? 12.781 -27.578 -6.672 1 94.5 204 TRP B O 1
ATOM 5252 N N . CYS B 1 205 ? 11.75 -28.422 -8.438 1 94.12 205 CYS B N 1
ATOM 5253 C CA . CYS B 1 205 ? 10.43 -28 -7.977 1 94.12 205 CYS B CA 1
ATOM 5254 C C . CYS B 1 205 ? 10.109 -28.625 -6.617 1 94.12 205 CYS B C 1
ATOM 5256 O O . CYS B 1 205 ? 9.648 -27.922 -5.711 1 94.12 205 CYS B O 1
ATOM 5258 N N . ALA B 1 206 ? 10.359 -29.891 -6.449 1 94.88 206 ALA B N 1
ATOM 5259 C CA . ALA B 1 206 ? 10.109 -30.594 -5.195 1 94.88 206 ALA B CA 1
ATOM 5260 C C . ALA B 1 206 ? 10.945 -30.016 -4.059 1 94.88 206 ALA B C 1
ATOM 5262 O O . ALA B 1 206 ? 10.438 -29.781 -2.957 1 94.88 206 ALA B O 1
ATOM 5263 N N . ASN B 1 207 ? 12.172 -29.812 -4.34 1 93.5 207 ASN B N 1
ATOM 5264 C CA . ASN B 1 207 ? 13.062 -29.234 -3.334 1 93.5 207 ASN B CA 1
ATOM 5265 C C . ASN B 1 207 ? 12.648 -27.828 -2.951 1 93.5 207 ASN B C 1
ATOM 5267 O O . ASN B 1 207 ? 12.664 -27.469 -1.772 1 93.5 207 ASN B O 1
ATOM 5271 N N . ALA B 1 208 ? 12.266 -27.062 -3.965 1 89.81 208 ALA B N 1
ATOM 5272 C CA . ALA B 1 208 ? 11.891 -25.672 -3.777 1 89.81 208 ALA B CA 1
ATOM 5273 C C . ALA B 1 208 ? 10.648 -25.547 -2.91 1 89.81 208 ALA B C 1
ATOM 5275 O O . ALA B 1 208 ? 10.43 -24.516 -2.27 1 89.81 208 ALA B O 1
ATOM 5276 N N . THR B 1 209 ? 9.828 -26.531 -2.816 1 90.69 209 THR B N 1
ATOM 5277 C CA . THR B 1 209 ? 8.562 -26.469 -2.096 1 90.69 209 THR B CA 1
ATOM 5278 C C . THR B 1 209 ? 8.547 -27.453 -0.938 1 90.69 209 THR B C 1
ATOM 5280 O O . THR B 1 209 ? 7.477 -27.859 -0.473 1 90.69 209 THR B O 1
ATOM 5283 N N . ASN B 1 210 ? 9.727 -27.938 -0.623 1 89.06 210 ASN B N 1
ATOM 5284 C CA . ASN B 1 210 ? 9.883 -28.891 0.466 1 89.06 210 ASN B CA 1
ATOM 5285 C C . ASN B 1 210 ? 9.031 -30.141 0.248 1 89.06 210 ASN B C 1
ATOM 5287 O O . ASN B 1 210 ? 8.383 -30.625 1.178 1 89.06 210 ASN B O 1
ATOM 5291 N N . GLY B 1 211 ? 8.898 -30.484 -0.958 1 91.06 211 GLY B N 1
ATOM 5292 C CA . GLY B 1 211 ? 8.242 -31.734 -1.316 1 91.06 211 GLY B CA 1
ATOM 5293 C C . GLY B 1 211 ? 6.742 -31.578 -1.521 1 91.06 211 GLY B C 1
ATOM 5294 O O . GLY B 1 211 ? 6.059 -32.531 -1.875 1 91.06 211 GLY B O 1
ATOM 5295 N N . HIS B 1 212 ? 6.176 -30.438 -1.406 1 87 212 HIS B N 1
ATOM 5296 C CA . HIS B 1 212 ? 4.734 -30.234 -1.523 1 87 212 HIS B CA 1
ATOM 5297 C C . HIS B 1 212 ? 4.285 -30.312 -2.979 1 87 212 HIS B C 1
ATOM 5299 O O . HIS B 1 212 ? 3.188 -30.781 -3.271 1 87 212 HIS B O 1
ATOM 5305 N N . LEU B 1 213 ? 5.145 -29.781 -3.852 1 89.88 213 LEU B N 1
ATOM 5306 C CA . LEU B 1 213 ? 4.863 -29.828 -5.281 1 89.88 213 LEU B CA 1
ATOM 5307 C C . LEU B 1 213 ? 5.879 -30.703 -6.008 1 89.88 213 LEU B C 1
ATOM 5309 O O . LEU B 1 213 ? 7.086 -30.484 -5.898 1 89.88 213 LEU B O 1
ATOM 5313 N N . LYS B 1 214 ? 5.5 -31.625 -6.871 1 87.38 214 LYS B N 1
ATOM 5314 C CA . LYS B 1 214 ? 6.461 -32.594 -7.383 1 87.38 214 LYS B CA 1
ATOM 5315 C C . LYS B 1 214 ? 6.539 -32.531 -8.906 1 87.38 214 LYS B C 1
ATOM 5317 O O . LYS B 1 214 ? 7.582 -32.844 -9.492 1 87.38 214 LYS B O 1
ATOM 5322 N N . SER B 1 215 ? 5.527 -32.312 -9.625 1 89.81 215 SER B N 1
ATOM 5323 C CA . SER B 1 215 ? 5.527 -32.438 -11.078 1 89.81 215 SER B CA 1
ATOM 5324 C C . SER B 1 215 ? 5.152 -31.109 -11.742 1 89.81 215 SER B C 1
ATOM 5326 O O . SER B 1 215 ? 3.988 -30.875 -12.07 1 89.81 215 SER B O 1
ATOM 5328 N N . LEU B 1 216 ? 6.195 -30.359 -12.094 1 92.38 216 LEU B N 1
ATOM 5329 C CA . LEU B 1 216 ? 6.004 -29.062 -12.727 1 92.38 216 LEU B CA 1
ATOM 5330 C C . LEU B 1 216 ? 5.988 -29.188 -14.25 1 92.38 216 LEU B C 1
ATOM 5332 O O . LEU B 1 216 ? 5.281 -28.453 -14.93 1 92.38 216 LEU B O 1
ATOM 5336 N N . VAL B 1 217 ? 6.844 -30.125 -14.773 1 93.62 217 VAL B N 1
ATOM 5337 C CA . VAL B 1 217 ? 6.961 -30.25 -16.219 1 93.62 217 VAL B CA 1
ATOM 5338 C C . VAL B 1 217 ? 6.863 -31.719 -16.641 1 93.62 217 VAL B C 1
ATOM 5340 O O . VAL B 1 217 ? 7.141 -32.594 -15.836 1 93.62 217 VAL B O 1
ATOM 5343 N N . SER B 1 218 ? 6.406 -31.859 -17.891 1 92.38 218 SER B N 1
ATOM 5344 C CA . SER B 1 218 ? 6.445 -33.156 -18.547 1 92.38 218 SER B CA 1
ATOM 5345 C C . SER B 1 218 ? 7.488 -33.188 -19.656 1 92.38 218 SER B C 1
ATOM 5347 O O . SER B 1 218 ? 8.07 -32.156 -19.984 1 92.38 218 SER B O 1
ATOM 5349 N N . LYS B 1 219 ? 7.672 -34.344 -20.219 1 92.62 219 LYS B N 1
ATOM 5350 C CA . LYS B 1 219 ? 8.594 -34.469 -21.344 1 92.62 219 LYS B CA 1
ATOM 5351 C C . LYS B 1 219 ? 8.164 -33.594 -22.516 1 92.62 219 LYS B C 1
ATOM 5353 O O . LYS B 1 219 ? 9.008 -33.031 -23.219 1 92.62 219 LYS B O 1
ATOM 5358 N N . ASP B 1 220 ? 6.922 -33.469 -22.672 1 91.06 220 ASP B N 1
ATOM 5359 C CA . ASP B 1 220 ? 6.379 -32.688 -23.781 1 91.06 220 ASP B CA 1
ATOM 5360 C C . ASP B 1 220 ? 6.688 -31.203 -23.625 1 91.06 220 ASP B C 1
ATOM 5362 O O . ASP B 1 220 ? 6.863 -30.484 -24.609 1 91.06 220 ASP B O 1
ATOM 5366 N N . ASN B 1 221 ? 6.801 -30.766 -22.422 1 91.38 221 ASN B N 1
ATOM 5367 C CA . ASN B 1 221 ? 7.137 -29.375 -22.141 1 91.38 221 ASN B CA 1
ATOM 5368 C C . ASN B 1 221 ? 8.586 -29.078 -22.5 1 91.38 221 ASN B C 1
ATOM 5370 O O . ASN B 1 221 ? 8.953 -27.906 -22.703 1 91.38 221 ASN B O 1
ATOM 5374 N N . ILE B 1 222 ? 9.391 -30.094 -22.5 1 93.12 222 ILE B N 1
ATOM 5375 C CA . ILE B 1 222 ? 10.828 -29.938 -22.688 1 93.12 222 ILE B CA 1
ATOM 5376 C C . ILE B 1 222 ? 11.164 -30 -24.188 1 93.12 222 ILE B C 1
ATOM 5378 O O . ILE B 1 222 ? 12.125 -29.375 -24.641 1 93.12 222 ILE B O 1
ATOM 5382 N N . LYS B 1 223 ? 10.352 -30.672 -24.938 1 92.94 223 LYS B N 1
ATOM 5383 C CA . LYS B 1 223 ? 10.617 -30.906 -26.359 1 92.94 223 LYS B CA 1
ATOM 5384 C C . LYS B 1 223 ? 10.797 -29.594 -27.109 1 92.94 223 LYS B C 1
ATOM 5386 O O . LYS B 1 223 ? 9.969 -28.688 -26.984 1 92.94 223 LYS B O 1
ATOM 5391 N N . ASN B 1 224 ? 11.898 -29.469 -27.797 1 89.94 224 ASN B N 1
ATOM 5392 C CA . ASN B 1 224 ? 12.234 -28.328 -28.641 1 89.94 224 ASN B CA 1
ATOM 5393 C C . ASN B 1 224 ? 12.312 -27.047 -27.828 1 89.94 224 ASN B C 1
ATOM 5395 O O . ASN B 1 224 ? 12.047 -25.953 -28.359 1 89.94 224 ASN B O 1
ATOM 5399 N N . SER B 1 225 ? 12.648 -27.172 -26.531 1 92.81 225 SER B N 1
ATOM 5400 C CA . SER B 1 225 ? 12.703 -25.984 -25.688 1 92.81 225 SER B CA 1
ATOM 5401 C C . SER B 1 225 ? 14.031 -25.25 -25.844 1 92.81 225 SER B C 1
ATOM 5403 O O . SER B 1 225 ? 15.062 -25.859 -26.125 1 92.81 225 SER B O 1
ATOM 5405 N N . VAL B 1 226 ? 14 -23.953 -25.766 1 92.38 226 VAL B N 1
ATOM 5406 C CA . VAL B 1 226 ? 15.195 -23.109 -25.75 1 92.38 226 VAL B CA 1
ATOM 5407 C C . VAL B 1 226 ? 15.297 -22.406 -24.391 1 92.38 226 VAL B C 1
ATOM 5409 O O . VAL B 1 226 ? 16.344 -22.484 -23.719 1 92.38 226 VAL B O 1
ATOM 5412 N N . LEU B 1 227 ? 14.258 -21.734 -23.984 1 93.5 227 LEU B N 1
ATOM 5413 C CA . LEU B 1 227 ? 14.156 -21.078 -22.688 1 93.5 227 LEU B CA 1
ATOM 5414 C C . LEU B 1 227 ? 12.852 -21.453 -21.984 1 93.5 227 LEU B C 1
ATOM 5416 O O . LEU B 1 227 ? 11.766 -21.281 -22.547 1 93.5 227 LEU B O 1
ATOM 5420 N N . LEU B 1 228 ? 12.984 -22.016 -20.812 1 95 228 LEU B N 1
ATOM 5421 C CA . LEU B 1 228 ? 11.828 -22.328 -19.969 1 95 228 LEU B CA 1
ATOM 5422 C C . LEU B 1 228 ? 11.805 -21.453 -18.719 1 95 228 LEU B C 1
ATOM 5424 O O . LEU B 1 228 ? 12.773 -21.422 -17.953 1 95 228 LEU B O 1
ATOM 5428 N N . LEU B 1 229 ? 10.742 -20.625 -18.578 1 95.62 229 LEU B N 1
ATOM 5429 C CA . LEU B 1 229 ? 10.508 -19.859 -17.359 1 95.62 229 LEU B CA 1
ATOM 5430 C C . LEU B 1 229 ? 9.633 -20.656 -16.391 1 95.62 229 LEU B C 1
ATOM 5432 O O . LEU B 1 229 ? 8.523 -21.062 -16.734 1 95.62 229 LEU B O 1
ATOM 5436 N N . THR B 1 230 ? 10.164 -20.891 -15.18 1 95.31 230 THR B N 1
ATOM 5437 C CA . THR B 1 230 ? 9.461 -21.781 -14.266 1 95.31 230 THR B CA 1
ATOM 5438 C C . THR B 1 230 ? 9.273 -21.125 -12.906 1 95.31 230 THR B C 1
ATOM 5440 O O . THR B 1 230 ? 10.125 -20.359 -12.453 1 95.31 230 THR B O 1
ATOM 5443 N N . ASN B 1 231 ? 8.172 -21.422 -12.344 1 94.56 231 ASN B N 1
ATOM 5444 C CA . ASN B 1 231 ? 7.84 -20.922 -11.016 1 94.56 231 ASN B CA 1
ATOM 5445 C C . ASN B 1 231 ? 7.098 -21.984 -10.188 1 94.56 231 ASN B C 1
ATOM 5447 O O . ASN B 1 231 ? 6.191 -22.641 -10.695 1 94.56 231 ASN B O 1
ATOM 5451 N N . ALA B 1 232 ? 7.527 -22.188 -9.023 1 93.81 232 ALA B N 1
ATOM 5452 C CA . ALA B 1 232 ? 6.855 -23.031 -8.039 1 93.81 232 ALA B CA 1
ATOM 5453 C C . ALA B 1 232 ? 6.52 -22.234 -6.777 1 93.81 232 ALA B C 1
ATOM 5455 O O . ALA B 1 232 ? 7.387 -21.578 -6.211 1 93.81 232 ALA B O 1
ATOM 5456 N N . ILE B 1 233 ? 5.277 -22.312 -6.367 1 93.06 233 ILE B N 1
ATOM 5457 C CA . ILE B 1 233 ? 4.871 -21.516 -5.211 1 93.06 233 ILE B CA 1
ATOM 5458 C C . ILE B 1 233 ? 3.9 -22.328 -4.348 1 93.06 233 ILE B C 1
ATOM 5460 O O . ILE B 1 233 ? 2.949 -22.922 -4.863 1 93.06 233 ILE B O 1
ATOM 5464 N N . TYR B 1 234 ? 4.168 -22.391 -3.094 1 90.62 234 TYR B N 1
ATOM 5465 C CA . TYR B 1 234 ? 3.344 -23.094 -2.111 1 90.62 234 TYR B CA 1
ATOM 5466 C C . TYR B 1 234 ? 3.207 -22.266 -0.835 1 90.62 234 TYR B C 1
ATOM 5468 O O . TYR B 1 234 ? 4.203 -21.797 -0.281 1 90.62 234 TYR B O 1
ATOM 5476 N N . PHE B 1 235 ? 1.969 -22.109 -0.402 1 86.69 235 PHE B N 1
ATOM 5477 C CA . PHE B 1 235 ? 1.714 -21.281 0.769 1 86.69 235 PHE B CA 1
ATOM 5478 C C . PHE B 1 235 ? 1.101 -22.094 1.894 1 86.69 235 PHE B C 1
ATOM 5480 O O . PHE B 1 235 ? 0.206 -22.922 1.656 1 86.69 235 PHE B O 1
ATOM 5487 N N . HIS B 1 236 ? 1.688 -21.859 3.039 1 83.5 236 HIS B N 1
ATOM 5488 C CA . HIS B 1 236 ? 1.124 -22.375 4.281 1 83.5 236 HIS B CA 1
ATOM 5489 C C . HIS B 1 236 ? 1.056 -21.281 5.348 1 83.5 236 HIS B C 1
ATOM 5491 O O . HIS B 1 236 ? 2.076 -20.688 5.703 1 83.5 236 HIS B O 1
ATOM 5497 N N . GLY B 1 237 ? -0.141 -20.953 5.801 1 85.31 237 GLY B N 1
ATOM 5498 C CA . GLY B 1 237 ? -0.297 -19.953 6.832 1 85.31 237 GLY B CA 1
ATOM 5499 C C . GLY B 1 237 ? -1.318 -20.328 7.891 1 85.31 237 GLY B C 1
ATOM 5500 O O . GLY B 1 237 ? -2.215 -21.125 7.633 1 85.31 237 GLY B O 1
ATOM 5501 N N . THR B 1 238 ? -1.146 -19.734 9.039 1 84.31 238 THR B N 1
ATOM 5502 C CA . THR B 1 238 ? -2.068 -19.938 10.148 1 84.31 238 THR B CA 1
ATOM 5503 C C . THR B 1 238 ? -3.061 -18.781 10.242 1 84.31 238 THR B C 1
ATOM 5505 O O . THR B 1 238 ? -2.672 -17.609 10.18 1 84.31 238 THR B O 1
ATOM 5508 N N . TRP B 1 239 ? -4.324 -19.25 10.398 1 87.25 239 TRP B N 1
ATOM 5509 C CA . TRP B 1 239 ? -5.352 -18.219 10.516 1 87.25 239 TRP B CA 1
ATOM 5510 C C . TRP B 1 239 ? -5.16 -17.406 11.789 1 87.25 239 TRP B C 1
ATOM 5512 O O . TRP B 1 239 ? -4.828 -17.953 12.844 1 87.25 239 TRP B O 1
ATOM 5522 N N . ARG B 1 240 ? -5.43 -16.109 11.664 1 84.56 240 ARG B N 1
ATOM 5523 C CA . ARG B 1 240 ? -5.488 -15.289 12.875 1 84.56 240 ARG B CA 1
ATOM 5524 C C . ARG B 1 240 ? -6.555 -15.812 13.828 1 84.56 240 ARG B C 1
ATOM 5526 O O . ARG B 1 240 ? -6.324 -15.891 15.039 1 84.56 240 ARG B O 1
ATOM 5533 N N . ARG B 1 241 ? -7.727 -16.109 13.227 1 85.06 241 ARG B N 1
ATOM 5534 C CA . ARG B 1 241 ? -8.82 -16.766 13.93 1 85.06 241 ARG B CA 1
ATOM 5535 C C . ARG B 1 241 ? -9.023 -18.188 13.414 1 85.06 241 ARG B C 1
ATOM 5537 O O . ARG B 1 241 ? -9.547 -18.391 12.32 1 85.06 241 ARG B O 1
ATOM 5544 N N . GLN B 1 242 ? -8.727 -19.109 14.242 1 85.75 242 GLN B N 1
ATOM 5545 C CA . GLN B 1 242 ? -8.742 -20.5 13.789 1 85.75 242 GLN B CA 1
ATOM 5546 C C . GLN B 1 242 ? -10.141 -21.094 13.898 1 85.75 242 GLN B C 1
ATOM 5548 O O . GLN B 1 242 ? -10.875 -20.797 14.844 1 85.75 242 GLN B O 1
ATOM 5553 N N . PHE B 1 243 ? -10.391 -21.875 12.953 1 88.88 243 PHE B N 1
ATOM 5554 C CA . PHE B 1 243 ? -11.664 -22.578 12.953 1 88.88 243 PHE B CA 1
ATOM 5555 C C . PHE B 1 243 ? -11.688 -23.672 14.023 1 88.88 243 PHE B C 1
ATOM 5557 O O . PHE B 1 243 ? -10.672 -24.328 14.266 1 88.88 243 PHE B O 1
ATOM 5564 N N . ASN B 1 244 ? -12.789 -23.906 14.633 1 83.19 244 ASN B N 1
ATOM 5565 C CA . ASN B 1 244 ? -12.781 -24.766 15.812 1 83.19 244 ASN B CA 1
ATOM 5566 C C . ASN B 1 244 ? -13.781 -25.906 15.672 1 83.19 244 ASN B C 1
ATOM 5568 O O . ASN B 1 244 ? -13.875 -26.766 16.562 1 83.19 244 ASN B O 1
ATOM 5572 N N . GLU B 1 245 ? -14.523 -25.938 14.656 1 84.75 245 GLU B N 1
ATOM 5573 C CA . GLU B 1 245 ? -15.508 -27 14.422 1 84.75 245 GLU B CA 1
ATOM 5574 C C . GLU B 1 245 ? -15.445 -27.5 12.977 1 84.75 245 GLU B C 1
ATOM 5576 O O . GLU B 1 245 ? -15.266 -26.703 12.047 1 84.75 245 GLU B O 1
ATOM 5581 N N . THR B 1 246 ? -15.516 -28.828 12.914 1 89.5 246 THR B N 1
ATOM 5582 C CA . THR B 1 246 ? -15.578 -29.438 11.594 1 89.5 246 THR B CA 1
ATOM 5583 C C . THR B 1 246 ? -16.781 -30.359 11.477 1 89.5 246 THR B C 1
ATOM 5585 O O . THR B 1 246 ? -17.172 -31 12.453 1 89.5 246 THR B O 1
ATOM 5588 N N . TYR B 1 247 ? -17.406 -30.391 10.336 1 90.94 247 TYR B N 1
ATOM 5589 C CA . TYR B 1 247 ? -18.516 -31.312 10.078 1 90.94 247 TYR B CA 1
ATOM 5590 C C . TYR B 1 247 ? -18.641 -31.594 8.586 1 90.94 247 TYR B C 1
ATOM 5592 O O . TYR B 1 247 ? -18.078 -30.875 7.758 1 90.94 247 TYR B O 1
ATOM 5600 N N . GLU B 1 248 ? -19.359 -32.688 8.375 1 93.75 248 GLU B N 1
ATOM 5601 C CA . GLU B 1 248 ? -19.656 -33 6.98 1 93.75 248 GLU B CA 1
ATOM 5602 C C . GLU B 1 248 ? -20.953 -32.344 6.523 1 93.75 248 GLU B C 1
ATOM 5604 O O . GLU B 1 248 ? -21.938 -32.312 7.258 1 93.75 248 GLU B O 1
ATOM 5609 N N . GLY B 1 249 ? -20.891 -31.75 5.387 1 93.56 249 GLY B N 1
ATOM 5610 C CA . GLY B 1 249 ? -22.062 -31.094 4.816 1 93.56 249 GLY B CA 1
ATOM 5611 C C . GLY B 1 249 ? -22.109 -31.172 3.303 1 93.56 249 GLY B C 1
ATOM 5612 O O . GLY B 1 249 ? -21.25 -31.797 2.678 1 93.56 249 GLY B O 1
ATOM 5613 N N . LEU B 1 250 ? -23.125 -30.547 2.709 1 93.94 250 LEU B N 1
ATOM 5614 C CA . LEU B 1 250 ? -23.328 -30.609 1.266 1 93.94 250 LEU B CA 1
ATOM 5615 C C . LEU B 1 250 ? -22.719 -29.406 0.57 1 93.94 250 LEU B C 1
ATOM 5617 O O . LEU B 1 250 ? -22.828 -28.281 1.058 1 93.94 250 LEU B O 1
ATOM 5621 N N . PHE B 1 251 ? -21.984 -29.656 -0.489 1 94.56 251 PHE B N 1
ATOM 5622 C CA . PHE B 1 251 ? -21.5 -28.641 -1.42 1 94.56 251 PHE B CA 1
ATOM 5623 C C . PHE B 1 251 ? -22.188 -28.781 -2.773 1 94.56 251 PHE B C 1
ATOM 5625 O O . PHE B 1 251 ? -22.266 -29.875 -3.324 1 94.56 251 PHE B O 1
ATOM 5632 N N . PHE B 1 252 ? -22.641 -27.656 -3.311 1 92.69 252 PHE B N 1
ATOM 5633 C CA . PHE B 1 252 ? -23.391 -27.672 -4.555 1 92.69 252 PHE B CA 1
ATOM 5634 C C . PHE B 1 252 ? -22.562 -27.125 -5.707 1 92.69 252 PHE B C 1
ATOM 5636 O O . PHE B 1 252 ? -22.5 -25.906 -5.91 1 92.69 252 PHE B O 1
ATOM 5643 N N . LYS B 1 253 ? -22.016 -27.984 -6.484 1 91.44 253 LYS B N 1
ATOM 5644 C CA . LYS B 1 253 ? -21.297 -27.547 -7.672 1 91.44 253 LYS B CA 1
ATOM 5645 C C . LYS B 1 253 ? -22.234 -26.797 -8.625 1 91.44 253 LYS B C 1
ATOM 5647 O O . LYS B 1 253 ? -21.844 -25.781 -9.219 1 91.44 253 LYS B O 1
ATOM 5652 N N . THR B 1 254 ? -23.359 -27.391 -8.875 1 86.88 254 THR B N 1
ATOM 5653 C CA . THR B 1 254 ? -24.547 -26.797 -9.5 1 86.88 254 THR B CA 1
ATOM 5654 C C . THR B 1 254 ? -25.781 -27.062 -8.656 1 86.88 254 THR B C 1
ATOM 5656 O O . THR B 1 254 ? -25.75 -27.891 -7.734 1 86.88 254 THR B O 1
ATOM 5659 N N . PRO B 1 255 ? -26.75 -26.297 -8.93 1 82.62 255 PRO B N 1
ATOM 5660 C CA . PRO B 1 255 ? -27.953 -26.531 -8.133 1 82.62 255 PRO B CA 1
ATOM 5661 C C . PRO B 1 255 ? -28.391 -28 -8.133 1 82.62 255 PRO B C 1
ATOM 5663 O O . PRO B 1 255 ? -29.031 -28.453 -7.176 1 82.62 255 PRO B O 1
ATOM 5666 N N . ASN B 1 256 ? -28.031 -28.734 -9.133 1 86 256 ASN B N 1
ATOM 5667 C CA . ASN B 1 256 ? -28.5 -30.109 -9.258 1 86 256 ASN B CA 1
ATOM 5668 C C . ASN B 1 256 ? -27.359 -31.094 -9 1 86 256 ASN B C 1
ATOM 5670 O O . ASN B 1 256 ? -27.531 -32.312 -9.164 1 86 256 ASN B O 1
ATOM 5674 N N . ALA B 1 257 ? -26.203 -30.672 -8.641 1 89.75 257 ALA B N 1
ATOM 5675 C CA . ALA B 1 257 ? -25.062 -31.531 -8.383 1 89.75 257 ALA B CA 1
ATOM 5676 C C . ALA B 1 257 ? -24.469 -31.266 -7 1 89.75 257 ALA B C 1
ATOM 5678 O O . ALA B 1 257 ? -23.781 -30.25 -6.793 1 89.75 257 ALA B O 1
ATOM 5679 N N . GLU B 1 258 ? -24.812 -32.219 -6.137 1 90.69 258 GLU B N 1
ATOM 5680 C CA . GLU B 1 258 ? -24.344 -32.062 -4.766 1 90.69 258 GLU B CA 1
ATOM 5681 C C . GLU B 1 258 ? -23.297 -33.094 -4.391 1 90.69 258 GLU B C 1
ATOM 5683 O O . GLU B 1 258 ? -23.359 -34.25 -4.871 1 90.69 258 GLU B O 1
ATOM 5688 N N . THR B 1 259 ? -22.344 -32.719 -3.631 1 92.56 259 THR B N 1
ATOM 5689 C CA . THR B 1 259 ? -21.328 -33.625 -3.068 1 92.56 259 THR B CA 1
ATOM 5690 C C . THR B 1 259 ? -21.125 -33.344 -1.581 1 92.56 259 THR B C 1
ATOM 5692 O O . THR B 1 259 ? -21.344 -32.219 -1.122 1 92.56 259 THR B O 1
ATOM 5695 N N . ARG B 1 260 ? -20.797 -34.375 -0.827 1 93.5 260 ARG B N 1
ATOM 5696 C CA . ARG B 1 260 ? -20.484 -34.188 0.585 1 93.5 260 ARG B CA 1
ATOM 5697 C C . ARG B 1 260 ? -19.016 -33.781 0.773 1 93.5 260 ARG B C 1
ATOM 5699 O O . ARG B 1 260 ? -18.125 -34.375 0.163 1 93.5 260 ARG B O 1
ATOM 5706 N N . VAL B 1 261 ? -18.875 -32.75 1.585 1 94.19 261 VAL B N 1
ATOM 5707 C CA . VAL B 1 261 ? -17.516 -32.281 1.847 1 94.19 261 VAL B CA 1
ATOM 5708 C C . VAL B 1 261 ? -17.359 -31.969 3.332 1 94.19 261 VAL B C 1
ATOM 5710 O O . VAL B 1 261 ? -18.344 -31.906 4.07 1 94.19 261 VAL B O 1
ATOM 5713 N N . GLN B 1 262 ? -16.062 -31.844 3.758 1 93.88 262 GLN B N 1
ATOM 5714 C CA . GLN B 1 262 ? -15.766 -31.438 5.125 1 93.88 262 GLN B CA 1
ATOM 5715 C C . GLN B 1 262 ? -15.758 -29.906 5.246 1 93.88 262 GLN B C 1
ATOM 5717 O O . GLN B 1 262 ? -15.023 -29.234 4.523 1 93.88 262 GLN B O 1
ATOM 5722 N N . TYR B 1 263 ? -16.562 -29.469 6.188 1 94.19 263 TYR B N 1
ATOM 5723 C CA . TYR B 1 263 ? -16.609 -28.031 6.453 1 94.19 263 TYR B CA 1
ATOM 5724 C C . TYR B 1 263 ? -15.93 -27.688 7.773 1 94.19 263 TYR B C 1
ATOM 5726 O O . TYR B 1 263 ? -15.852 -28.531 8.672 1 94.19 263 TYR B O 1
ATOM 5734 N N . MET B 1 264 ? -15.406 -26.516 7.824 1 93.56 264 MET B N 1
ATOM 5735 C CA . MET B 1 264 ? -14.938 -25.891 9.062 1 93.56 264 MET B CA 1
ATOM 5736 C C . MET B 1 264 ? -15.742 -24.625 9.367 1 93.56 264 MET B C 1
ATOM 5738 O O . MET B 1 264 ? -16.125 -23.891 8.461 1 93.56 264 MET B O 1
ATOM 5742 N N . THR B 1 265 ? -15.961 -24.375 10.656 1 93.19 265 THR B N 1
ATOM 5743 C CA . THR B 1 265 ? -16.812 -23.266 11.031 1 93.19 265 THR B CA 1
ATOM 5744 C C . THR B 1 265 ? -16.203 -22.484 12.195 1 93.19 265 THR B C 1
ATOM 5746 O O . THR B 1 265 ? -15.477 -23.047 13.016 1 93.19 265 THR B O 1
ATOM 5749 N N . ILE B 1 266 ? -16.469 -21.219 12.203 1 91.81 266 ILE B N 1
ATOM 5750 C CA . ILE B 1 266 ? -16.094 -20.328 13.297 1 91.81 266 ILE B CA 1
ATOM 5751 C C . ILE B 1 266 ? -17.062 -19.156 13.367 1 91.81 266 ILE B C 1
ATOM 5753 O O . ILE B 1 266 ? -17.578 -18.703 12.344 1 91.81 266 ILE B O 1
ATOM 5757 N N . THR B 1 267 ? -17.391 -18.703 14.562 1 91.25 267 THR B N 1
ATOM 5758 C CA . THR B 1 267 ? -18.125 -17.469 14.773 1 91.25 267 THR B CA 1
ATOM 5759 C C . THR B 1 267 ? -17.234 -16.422 15.445 1 91.25 267 THR B C 1
ATOM 5761 O O . THR B 1 267 ? -16.719 -16.656 16.547 1 91.25 267 THR B O 1
ATOM 5764 N N . ASP B 1 268 ? -16.984 -15.375 14.742 1 91.69 268 ASP B N 1
ATOM 5765 C CA . ASP B 1 268 ? -16.141 -14.281 15.227 1 91.69 268 ASP B CA 1
ATOM 5766 C C . ASP B 1 268 ? -16.391 -13.008 14.422 1 91.69 268 ASP B C 1
ATOM 5768 O O . ASP B 1 268 ? -17.344 -12.938 13.641 1 91.69 268 ASP B O 1
ATOM 5772 N N . TYR B 1 269 ? -15.625 -11.984 14.711 1 91 269 TYR B N 1
ATOM 5773 C CA . TYR B 1 269 ? -15.711 -10.742 13.953 1 91 269 TYR B CA 1
ATOM 5774 C C . TYR B 1 269 ? -14.766 -10.773 12.758 1 91 269 TYR B C 1
ATOM 5776 O O . TYR B 1 269 ? -13.594 -11.117 12.891 1 91 269 TYR B O 1
ATOM 5784 N N . PHE B 1 270 ? -15.359 -10.477 11.578 1 94.25 270 PHE B N 1
ATOM 5785 C CA . PHE B 1 270 ? -14.594 -10.414 10.336 1 94.25 270 PHE B CA 1
ATOM 5786 C C . PHE B 1 270 ? -15 -9.195 9.516 1 94.25 270 PHE B C 1
ATOM 5788 O O . PHE B 1 270 ? -16.078 -8.633 9.719 1 94.25 270 PHE B O 1
ATOM 5795 N N . TYR B 1 271 ? -14.078 -8.758 8.742 1 95.94 271 TYR B N 1
ATOM 5796 C CA . TYR B 1 271 ? -14.477 -7.793 7.727 1 95.94 271 TYR B CA 1
ATOM 5797 C C . TYR B 1 271 ? -15.234 -8.477 6.59 1 95.94 271 TYR B C 1
ATOM 5799 O O . TYR B 1 271 ? -14.758 -9.461 6.023 1 95.94 271 TYR B O 1
ATOM 5807 N N . TYR B 1 272 ? -16.406 -7.918 6.309 1 95.38 272 TYR B N 1
ATOM 5808 C CA . TYR B 1 272 ? -17.406 -8.562 5.461 1 95.38 272 TYR B CA 1
ATOM 5809 C C . TYR B 1 272 ? -18.281 -7.527 4.77 1 95.38 272 TYR B C 1
ATOM 5811 O O . TYR B 1 272 ? -18.5 -6.434 5.297 1 95.38 272 TYR B O 1
ATOM 5819 N N . TYR B 1 273 ? -18.672 -7.871 3.525 1 96.12 273 TYR B N 1
ATOM 5820 C CA . TYR B 1 273 ? -19.641 -7.043 2.828 1 96.12 273 TYR B CA 1
ATOM 5821 C C . TYR B 1 273 ? -20.562 -7.891 1.962 1 96.12 273 TYR B C 1
ATOM 5823 O O . TYR B 1 273 ? -20.109 -8.828 1.299 1 96.12 273 TYR B O 1
ATOM 5831 N N . ASP B 1 274 ? -21.828 -7.629 2.092 1 94.19 274 ASP B N 1
ATOM 5832 C CA . ASP B 1 274 ? -22.859 -8.305 1.303 1 94.19 274 ASP B CA 1
ATOM 5833 C C . ASP B 1 274 ? -23.375 -7.402 0.185 1 94.19 274 ASP B C 1
ATOM 5835 O O . ASP B 1 274 ? -24.234 -6.551 0.417 1 94.19 274 ASP B O 1
ATOM 5839 N N . HIS B 1 275 ? -22.875 -7.617 -1.003 1 88.56 275 HIS B N 1
ATOM 5840 C CA . HIS B 1 275 ? -23.281 -6.852 -2.178 1 88.56 275 HIS B CA 1
ATOM 5841 C C . HIS B 1 275 ? -24.375 -7.566 -2.947 1 88.56 275 HIS B C 1
ATOM 5843 O O . HIS B 1 275 ? -24.688 -8.727 -2.668 1 88.56 275 HIS B O 1
ATOM 5849 N N . MET B 1 276 ? -24.953 -6.891 -3.92 1 82.31 276 MET B N 1
ATOM 5850 C CA . MET B 1 276 ? -26.062 -7.434 -4.707 1 82.31 276 MET B CA 1
ATOM 5851 C C . MET B 1 276 ? -25.609 -8.648 -5.508 1 82.31 276 MET B C 1
ATOM 5853 O O . MET B 1 276 ? -26.344 -9.625 -5.641 1 82.31 276 MET B O 1
ATOM 5857 N N . ASN B 1 277 ? -24.359 -8.695 -5.938 1 88 277 ASN B N 1
ATOM 5858 C CA . ASN B 1 277 ? -23.938 -9.75 -6.848 1 88 277 ASN B CA 1
ATOM 5859 C C . ASN B 1 277 ? -23.031 -10.758 -6.148 1 88 277 ASN B C 1
ATOM 5861 O O . ASN B 1 277 ? -22.828 -11.867 -6.641 1 88 277 ASN B O 1
ATOM 5865 N N . ALA B 1 278 ? -22.453 -10.438 -5.066 1 93.69 278 ALA B N 1
ATOM 5866 C CA . ALA B 1 278 ? -21.516 -11.336 -4.387 1 93.69 278 ALA B CA 1
ATOM 5867 C C . ALA B 1 278 ? -21.312 -10.914 -2.934 1 93.69 278 ALA B C 1
ATOM 5869 O O . ALA B 1 278 ? -21.516 -9.742 -2.588 1 93.69 278 ALA B O 1
ATOM 5870 N N . LYS B 1 279 ? -20.969 -11.859 -2.104 1 95.88 279 LYS B N 1
ATOM 5871 C CA . LYS B 1 279 ? -20.438 -11.594 -0.768 1 95.88 279 LYS B CA 1
ATOM 5872 C C . LYS B 1 279 ? -18.906 -11.664 -0.753 1 95.88 279 LYS B C 1
ATOM 5874 O O . LYS B 1 279 ? -18.312 -12.477 -1.464 1 95.88 279 LYS B O 1
ATOM 5879 N N . ILE B 1 280 ? -18.328 -10.781 0.04 1 97.69 280 ILE B N 1
ATOM 5880 C CA . ILE B 1 280 ? -16.875 -10.836 0.193 1 97.69 280 ILE B CA 1
ATOM 5881 C C . ILE B 1 280 ? -16.516 -10.961 1.672 1 97.69 280 ILE B C 1
ATOM 5883 O O . ILE B 1 280 ? -17.141 -10.32 2.525 1 97.69 280 ILE B O 1
ATOM 5887 N N . LEU B 1 281 ? -15.516 -11.828 1.92 1 97.94 281 LEU B N 1
ATOM 5888 C CA . LEU B 1 281 ? -15.031 -12.102 3.268 1 97.94 281 LEU B CA 1
ATOM 5889 C C . LEU B 1 281 ? -13.508 -12.031 3.32 1 97.94 281 LEU B C 1
ATOM 5891 O O . LEU B 1 281 ? -12.828 -12.547 2.432 1 97.94 281 LEU B O 1
ATOM 5895 N N . ARG B 1 282 ? -12.969 -11.305 4.355 1 97.69 282 ARG B N 1
ATOM 5896 C CA . ARG B 1 282 ? -11.531 -11.281 4.609 1 97.69 282 ARG B CA 1
ATOM 5897 C C . ARG B 1 282 ? -11.164 -12.242 5.738 1 97.69 282 ARG B C 1
ATOM 5899 O O . ARG B 1 282 ? -11.75 -12.195 6.82 1 97.69 282 ARG B O 1
ATOM 5906 N N . LEU B 1 283 ? -10.258 -13.117 5.48 1 95.75 283 LEU B N 1
ATOM 5907 C CA . LEU B 1 283 ? -9.688 -14.039 6.457 1 95.75 283 LEU B CA 1
ATOM 5908 C C . LEU B 1 283 ? -8.188 -13.781 6.637 1 95.75 283 LEU B C 1
ATOM 5910 O O . LEU B 1 283 ? -7.371 -14.297 5.875 1 95.75 283 LEU B O 1
ATOM 5914 N N . PRO B 1 284 ? -7.836 -13.047 7.68 1 94.06 284 PRO B N 1
ATOM 5915 C CA . PRO B 1 284 ? -6.422 -12.719 7.875 1 94.06 284 PRO B CA 1
ATOM 5916 C C . PRO B 1 284 ? -5.617 -13.883 8.453 1 94.06 284 PRO B C 1
ATOM 5918 O O . PRO B 1 284 ? -6.129 -14.641 9.281 1 94.06 284 PRO B O 1
ATOM 5921 N N . TYR B 1 285 ? -4.43 -14.008 7.992 1 89.88 285 TYR B N 1
ATOM 5922 C CA . TYR B 1 285 ? -3.461 -14.922 8.586 1 89.88 285 TYR B CA 1
ATOM 5923 C C . TYR B 1 285 ? -2.717 -14.258 9.734 1 89.88 285 TYR B C 1
ATOM 5925 O O . TYR B 1 285 ? -2.676 -13.031 9.828 1 89.88 285 TYR B O 1
ATOM 5933 N N . ARG B 1 286 ? -2.191 -15.047 10.555 1 84.94 286 ARG B N 1
ATOM 5934 C CA . ARG B 1 286 ? -1.329 -14.508 11.602 1 84.94 286 ARG B CA 1
ATOM 5935 C C . ARG B 1 286 ? -0.099 -13.836 11 1 84.94 286 ARG B C 1
ATOM 5937 O O . ARG B 1 286 ? 0.359 -14.219 9.922 1 84.94 286 ARG B O 1
ATOM 5944 N N . GLY B 1 287 ? 0.401 -12.828 11.727 1 79.56 287 GLY B N 1
ATOM 5945 C CA . GLY B 1 287 ? 1.59 -12.125 11.266 1 79.56 287 GLY B CA 1
ATOM 5946 C C . GLY B 1 287 ? 1.277 -10.82 10.57 1 79.56 287 GLY B C 1
ATOM 5947 O O . GLY B 1 287 ? 2.182 -10.031 10.281 1 79.56 287 GLY B O 1
ATOM 5948 N N . LYS B 1 288 ? 0.022 -10.516 10.289 1 81.5 288 LYS B N 1
ATOM 5949 C CA . LYS B 1 288 ? -0.461 -9.258 9.734 1 81.5 288 LYS B CA 1
ATOM 5950 C C . LYS B 1 288 ? 0.203 -8.961 8.391 1 81.5 288 LYS B C 1
ATOM 5952 O O . LYS B 1 288 ? 0.646 -7.836 8.148 1 81.5 288 LYS B O 1
ATOM 5957 N N . LYS B 1 289 ? 0.333 -9.961 7.656 1 86.94 289 LYS B N 1
ATOM 5958 C CA . LYS B 1 289 ? 0.963 -9.797 6.352 1 86.94 289 LYS B CA 1
ATOM 5959 C C . LYS B 1 289 ? 0.029 -10.242 5.23 1 86.94 289 LYS B C 1
ATOM 5961 O O . LYS B 1 289 ? -0.14 -9.531 4.238 1 86.94 289 LYS B O 1
ATOM 5966 N N . PHE B 1 290 ? -0.602 -11.406 5.473 1 91.44 290 PHE B N 1
ATOM 5967 C CA . PHE B 1 290 ? -1.425 -12.008 4.43 1 91.44 290 PHE B CA 1
ATOM 5968 C C . PHE B 1 290 ? -2.879 -12.102 4.875 1 91.44 290 PHE B C 1
ATOM 5970 O O . PHE B 1 290 ? -3.16 -12.367 6.047 1 91.44 290 PHE B O 1
ATOM 5977 N N . SER B 1 291 ? -3.744 -11.914 3.902 1 95.44 291 SER B N 1
ATOM 5978 C CA . SER B 1 291 ? -5.16 -12.211 4.102 1 95.44 291 SER B CA 1
ATOM 5979 C C . SER B 1 291 ? -5.754 -12.906 2.885 1 95.44 291 SER B C 1
ATOM 5981 O O . SER B 1 291 ? -5.406 -12.586 1.746 1 95.44 291 SER B O 1
ATOM 5983 N N . MET B 1 292 ? -6.605 -13.781 3.158 1 95.56 292 MET B N 1
ATOM 5984 C CA . MET B 1 292 ? -7.402 -14.391 2.098 1 95.56 292 MET B CA 1
ATOM 5985 C C . MET B 1 292 ? -8.758 -13.703 1.972 1 95.56 292 MET B C 1
ATOM 5987 O O . MET B 1 292 ? -9.414 -13.422 2.977 1 95.56 292 MET B O 1
ATOM 5991 N N . PHE B 1 293 ? -9.086 -13.43 0.787 1 97.69 293 PHE B N 1
ATOM 5992 C CA . PHE B 1 293 ? -10.414 -12.914 0.472 1 97.69 293 PHE B CA 1
ATOM 5993 C C . PHE B 1 293 ? -11.227 -13.938 -0.3 1 97.69 293 PHE B C 1
ATOM 5995 O O . PHE B 1 293 ? -10.719 -14.578 -1.224 1 97.69 293 PHE B O 1
ATOM 6002 N N . ILE B 1 294 ? -12.453 -14.109 0.089 1 97.56 294 ILE B N 1
ATOM 6003 C CA . ILE B 1 294 ? -13.367 -15.016 -0.599 1 97.56 294 ILE B CA 1
ATOM 6004 C C . ILE B 1 294 ? -14.516 -14.219 -1.217 1 97.56 294 ILE B C 1
ATOM 6006 O O . ILE B 1 294 ? -15.148 -13.406 -0.542 1 97.56 294 ILE B O 1
ATOM 6010 N N . LEU B 1 295 ? -14.742 -14.414 -2.449 1 97.38 295 LEU B N 1
ATOM 6011 C CA . LEU B 1 295 ? -15.898 -13.891 -3.156 1 97.38 295 LEU B CA 1
ATOM 6012 C C . LEU B 1 295 ? -16.906 -15 -3.443 1 97.38 295 LEU B C 1
ATOM 6014 O O . LEU B 1 295 ? -16.609 -15.945 -4.18 1 97.38 295 LEU B O 1
ATOM 6018 N N . LEU B 1 296 ? -18.031 -14.867 -2.863 1 96.44 296 LEU B N 1
ATOM 6019 C CA . LEU B 1 296 ? -19.109 -15.844 -3.029 1 96.44 296 LEU B CA 1
ATOM 6020 C C . LEU B 1 296 ? -20.219 -15.297 -3.916 1 96.44 296 LEU B C 1
ATOM 6022 O O . LEU B 1 296 ? -21 -14.453 -3.479 1 96.44 296 LEU B O 1
ATOM 6026 N N . PRO B 1 297 ? -20.312 -15.789 -5.164 1 94.56 297 PRO B N 1
ATOM 6027 C CA . PRO B 1 297 ? -21.328 -15.273 -6.082 1 94.56 297 PRO B CA 1
ATOM 6028 C C . PRO B 1 297 ? -22.75 -15.562 -5.602 1 94.56 297 PRO B C 1
ATOM 6030 O O . PRO B 1 297 ? -23.016 -16.625 -5.035 1 94.56 297 PRO B O 1
ATOM 6033 N N . LYS B 1 298 ? -23.688 -14.609 -5.789 1 86.81 298 LYS B N 1
ATOM 6034 C CA . LYS B 1 298 ? -25.094 -14.766 -5.441 1 86.81 298 LYS B CA 1
ATOM 6035 C C . LYS B 1 298 ? -25.922 -15.156 -6.664 1 86.81 298 LYS B C 1
ATOM 6037 O O . LYS B 1 298 ? -27.016 -15.703 -6.531 1 86.81 298 LYS B O 1
ATOM 6042 N N . ASN B 1 299 ? -25.484 -14.859 -7.77 1 69.56 299 ASN B N 1
ATOM 6043 C CA . ASN B 1 299 ? -26.312 -14.898 -8.969 1 69.56 299 ASN B CA 1
ATOM 6044 C C . ASN B 1 299 ? -26.703 -16.328 -9.336 1 69.56 299 ASN B C 1
ATOM 6046 O O . ASN B 1 299 ? -25.969 -17.266 -9.031 1 69.56 299 ASN B O 1
ATOM 6050 N N . ASP B 1 300 ? -27.734 -16.375 -9.953 1 70.81 300 ASP B N 1
ATOM 6051 C CA . ASP B 1 300 ? -28.297 -17.609 -10.445 1 70.81 300 ASP B CA 1
ATOM 6052 C C . ASP B 1 300 ? -27.438 -18.219 -11.555 1 70.81 300 ASP B C 1
ATOM 6054 O O . ASP B 1 300 ? -27.5 -19.422 -11.805 1 70.81 300 ASP B O 1
ATOM 6058 N N . GLY B 1 301 ? -26.672 -17.438 -12.133 1 74.94 301 GLY B N 1
ATOM 6059 C CA . GLY B 1 301 ? -25.891 -17.906 -13.258 1 74.94 301 GLY B CA 1
ATOM 6060 C C . GLY B 1 301 ? -24.609 -18.609 -12.852 1 74.94 301 GLY B C 1
ATOM 6061 O O . GLY B 1 301 ? -23.875 -19.125 -13.695 1 74.94 301 GLY B O 1
ATOM 6062 N N . GLY B 1 302 ? -24.344 -18.75 -11.633 1 83.44 302 GLY B N 1
ATOM 6063 C CA . GLY B 1 302 ? -23.203 -19.516 -11.148 1 83.44 302 GLY B CA 1
ATOM 6064 C C . GLY B 1 302 ? -21.891 -18.75 -11.242 1 83.44 302 GLY B C 1
ATOM 6065 O O . GLY B 1 302 ? -21.891 -17.531 -11.445 1 83.44 302 GLY B O 1
ATOM 6066 N N . ILE B 1 303 ? -20.75 -19.375 -11.086 1 91.19 303 ILE B N 1
ATOM 6067 C CA . ILE B 1 303 ? -19.422 -18.781 -10.992 1 91.19 303 ILE B CA 1
ATOM 6068 C C . ILE B 1 303 ? -18.969 -18.312 -12.367 1 91.19 303 ILE B C 1
ATOM 6070 O O . ILE B 1 303 ? -18.25 -17.312 -12.484 1 91.19 303 ILE B O 1
ATOM 6074 N N . GLU B 1 304 ? -19.438 -18.969 -13.43 1 90.44 304 GLU B N 1
ATOM 6075 C CA . GLU B 1 304 ? -19.047 -18.578 -14.781 1 90.44 304 GLU B CA 1
ATOM 6076 C C . GLU B 1 304 ? -19.578 -17.188 -15.133 1 90.44 304 GLU B C 1
ATOM 6078 O O . GLU B 1 304 ? -18.828 -16.344 -15.625 1 90.44 304 GLU B O 1
ATOM 6083 N N . GLN B 1 305 ? -20.844 -17.016 -14.906 1 91 305 GLN B N 1
ATOM 6084 C CA . GLN B 1 305 ? -21.422 -15.695 -15.148 1 91 305 GLN B CA 1
ATOM 6085 C C . GLN B 1 305 ? -20.797 -14.633 -14.25 1 91 305 GLN B C 1
ATOM 6087 O O . GLN B 1 305 ? -20.578 -13.5 -14.68 1 91 305 GLN B O 1
ATOM 6092 N N . PHE B 1 306 ? -20.562 -15.008 -13.094 1 93.12 306 PHE B N 1
ATOM 6093 C CA . PHE B 1 306 ? -19.938 -14.094 -12.148 1 93.12 306 PHE B CA 1
ATOM 6094 C C . PHE B 1 306 ? -18.578 -13.648 -12.664 1 93.12 306 PHE B C 1
ATOM 6096 O O . PHE B 1 306 ? -18.266 -12.453 -12.68 1 93.12 306 PHE B O 1
ATOM 6103 N N . LEU B 1 307 ? -17.797 -14.586 -13.133 1 93.56 307 LEU B N 1
ATOM 6104 C CA . LEU B 1 307 ? -16.469 -14.289 -13.648 1 93.56 307 LEU B CA 1
ATOM 6105 C C . LEU B 1 307 ? -16.547 -13.414 -14.898 1 93.56 307 LEU B C 1
ATOM 6107 O O . LEU B 1 307 ? -15.68 -12.562 -15.125 1 93.56 307 LEU B O 1
ATOM 6111 N N . ASP B 1 308 ? -17.562 -13.57 -15.641 1 91.06 308 ASP B N 1
ATOM 6112 C CA . ASP B 1 308 ? -17.75 -12.781 -16.859 1 91.06 308 ASP B CA 1
ATOM 6113 C C . ASP B 1 308 ? -18.062 -11.32 -16.531 1 91.06 308 ASP B C 1
ATOM 6115 O O . ASP B 1 308 ? -17.609 -10.414 -17.234 1 91.06 308 ASP B O 1
ATOM 6119 N N . THR B 1 309 ? -18.734 -11.094 -15.43 1 91.19 309 THR B N 1
ATOM 6120 C CA . THR B 1 309 ? -19.25 -9.758 -15.156 1 91.19 309 THR B CA 1
ATOM 6121 C C . THR B 1 309 ? -18.391 -9.039 -14.125 1 91.19 309 THR B C 1
ATOM 6123 O O . THR B 1 309 ? -18.484 -7.816 -13.984 1 91.19 309 THR B O 1
ATOM 6126 N N . LEU B 1 310 ? -17.641 -9.789 -13.422 1 91.44 310 LEU B N 1
ATOM 6127 C CA . LEU B 1 310 ? -16.844 -9.203 -12.359 1 91.44 310 LEU B CA 1
ATOM 6128 C C . LEU B 1 310 ? -15.781 -8.273 -12.93 1 91.44 310 LEU B C 1
ATOM 6130 O O . LEU B 1 310 ? -15 -8.664 -13.805 1 91.44 310 LEU B O 1
ATOM 6134 N N . LYS B 1 311 ? -15.781 -7.043 -12.422 1 93.81 311 LYS B N 1
ATOM 6135 C CA . LYS B 1 311 ? -14.805 -6.055 -12.875 1 93.81 311 LYS B CA 1
ATOM 6136 C C . LYS B 1 311 ? -13.75 -5.789 -11.805 1 93.81 311 LYS B C 1
ATOM 6138 O O . LYS B 1 311 ? -14.023 -5.926 -10.609 1 93.81 311 LYS B O 1
ATOM 6143 N N . ASN B 1 312 ? -12.594 -5.375 -12.289 1 94.38 312 ASN B N 1
ATOM 6144 C CA . ASN B 1 312 ? -11.445 -5.133 -11.422 1 94.38 312 ASN B CA 1
ATOM 6145 C C . ASN B 1 312 ? -11.742 -4.066 -10.375 1 94.38 312 ASN B C 1
ATOM 6147 O O . ASN B 1 312 ? -11.477 -4.262 -9.188 1 94.38 312 ASN B O 1
ATOM 6151 N N . ASP B 1 313 ? -12.25 -2.953 -10.766 1 92.25 313 ASP B N 1
ATOM 6152 C CA . ASP B 1 313 ? -12.539 -1.842 -9.859 1 92.25 313 ASP B CA 1
ATOM 6153 C C . ASP B 1 313 ? -13.672 -2.191 -8.898 1 92.25 313 ASP B C 1
ATOM 6155 O O . ASP B 1 313 ? -13.727 -1.674 -7.781 1 92.25 313 ASP B O 1
ATOM 6159 N N . GLN B 1 314 ? -14.547 -3.096 -9.281 1 92.31 314 GLN B N 1
ATOM 6160 C CA . GLN B 1 314 ? -15.633 -3.539 -8.414 1 92.31 314 GLN B CA 1
ATOM 6161 C C . GLN B 1 314 ? -15.094 -4.34 -7.23 1 92.31 314 GLN B C 1
ATOM 6163 O O . GLN B 1 314 ? -15.609 -4.227 -6.117 1 92.31 314 GLN B O 1
ATOM 6168 N N . VAL B 1 315 ? -14.148 -5.188 -7.504 1 94.56 315 VAL B N 1
ATOM 6169 C CA . VAL B 1 315 ? -13.562 -5.965 -6.418 1 94.56 315 VAL B CA 1
ATOM 6170 C C . VAL B 1 315 ? -12.969 -5.027 -5.371 1 94.56 315 VAL B C 1
ATOM 6172 O O . VAL B 1 315 ? -13.141 -5.242 -4.168 1 94.56 315 VAL B O 1
ATOM 6175 N N . LYS B 1 316 ? -12.273 -4.02 -5.812 1 94.19 316 LYS B N 1
ATOM 6176 C CA . LYS B 1 316 ? -11.703 -3.041 -4.891 1 94.19 316 LYS B CA 1
ATOM 6177 C C . LYS B 1 316 ? -12.805 -2.289 -4.145 1 94.19 316 LYS B C 1
ATOM 6179 O O . LYS B 1 316 ? -12.672 -2.016 -2.951 1 94.19 316 LYS B O 1
ATOM 6184 N N . THR B 1 317 ? -13.867 -1.949 -4.848 1 94.19 317 THR B N 1
ATOM 6185 C CA . THR B 1 317 ? -15.008 -1.305 -4.203 1 94.19 317 THR B CA 1
ATOM 6186 C C . THR B 1 317 ? -15.562 -2.184 -3.088 1 94.19 317 THR B C 1
ATOM 6188 O O . THR B 1 317 ? -15.852 -1.698 -1.993 1 94.19 317 THR B O 1
ATOM 6191 N N . LEU B 1 318 ? -15.688 -3.445 -3.389 1 95.38 318 LEU B N 1
ATOM 6192 C CA . LEU B 1 318 ? -16.172 -4.383 -2.379 1 95.38 318 LEU B CA 1
ATOM 6193 C C . LEU B 1 318 ? -15.25 -4.375 -1.156 1 95.38 318 LEU B C 1
ATOM 6195 O O . LEU B 1 318 ? -15.734 -4.379 -0.02 1 95.38 318 LEU B O 1
ATOM 6199 N N . GLN B 1 319 ? -13.977 -4.371 -1.372 1 96 319 GLN B N 1
ATOM 6200 C CA . GLN B 1 319 ? -13.023 -4.352 -0.268 1 96 319 GLN B CA 1
ATOM 6201 C C . GLN B 1 319 ? -13.18 -3.088 0.573 1 96 319 GLN B C 1
ATOM 6203 O O . GLN B 1 319 ? -13.164 -3.148 1.804 1 96 319 GLN B O 1
ATOM 6208 N N . PHE B 1 320 ? -13.344 -1.932 -0.089 1 93.44 320 PHE B N 1
ATOM 6209 C CA . PHE B 1 320 ? -13.469 -0.662 0.615 1 93.44 320 PHE B CA 1
ATOM 6210 C C . PHE B 1 320 ? -14.766 -0.612 1.415 1 93.44 320 PHE B C 1
ATOM 6212 O O . PHE B 1 320 ? -14.852 0.102 2.416 1 93.44 320 PHE B O 1
ATOM 6219 N N . MET B 1 321 ? -15.75 -1.399 1.06 1 93.31 321 MET B N 1
ATOM 6220 C CA . MET B 1 321 ? -17.062 -1.328 1.684 1 93.31 321 MET B CA 1
ATOM 6221 C C . MET B 1 321 ? -17.172 -2.324 2.832 1 93.31 321 MET B C 1
ATOM 6223 O O . MET B 1 321 ? -18.141 -2.293 3.594 1 93.31 321 MET B O 1
ATOM 6227 N N . MET B 1 322 ? -16.219 -3.139 3.006 1 95.19 322 MET B N 1
ATOM 6228 C CA . MET B 1 322 ? -16.281 -4.145 4.062 1 95.19 322 MET B CA 1
ATOM 6229 C C . MET B 1 322 ? -16.344 -3.484 5.438 1 95.19 322 MET B C 1
ATOM 6231 O O . MET B 1 322 ? -15.672 -2.473 5.672 1 95.19 322 MET B O 1
ATOM 6235 N N . GLU B 1 323 ? -17.062 -4.055 6.316 1 91.56 323 GLU B N 1
ATOM 6236 C CA . GLU B 1 323 ? -17.172 -3.615 7.703 1 91.56 323 GLU B CA 1
ATOM 6237 C C . GLU B 1 323 ? -17 -4.785 8.672 1 91.56 323 GLU B C 1
ATOM 6239 O O . GLU B 1 323 ? -17.375 -5.918 8.352 1 91.56 323 GLU B O 1
ATOM 6244 N N . GLU B 1 324 ? -16.359 -4.5 9.781 1 90.69 324 GLU B N 1
ATOM 6245 C CA . GLU B 1 324 ? -16.25 -5.535 10.805 1 90.69 324 GLU B CA 1
ATOM 6246 C C . GLU B 1 324 ? -17.625 -6 11.273 1 90.69 324 GLU B C 1
ATOM 6248 O O . GLU B 1 324 ? -18.422 -5.195 11.766 1 90.69 324 GLU B O 1
ATOM 6253 N N . THR B 1 325 ? -17.906 -7.27 11.125 1 91.88 325 THR B N 1
ATOM 6254 C CA . THR B 1 325 ? -19.219 -7.855 11.398 1 91.88 325 THR B CA 1
ATOM 6255 C C . THR B 1 325 ? -19.078 -9.195 12.117 1 91.88 325 THR B C 1
ATOM 6257 O O . THR B 1 325 ? -18.188 -9.984 11.789 1 91.88 325 THR B O 1
ATOM 6260 N N . LYS B 1 326 ? -19.844 -9.43 13.086 1 91.5 326 LYS B N 1
ATOM 6261 C CA . LYS B 1 326 ? -19.906 -10.766 13.672 1 91.5 326 LYS B CA 1
ATOM 6262 C C . LYS B 1 326 ? -20.562 -11.758 12.711 1 91.5 326 LYS B C 1
ATOM 6264 O O . LYS B 1 326 ? -21.719 -11.586 12.32 1 91.5 326 LYS B O 1
ATOM 6269 N N . LEU B 1 327 ? -19.797 -12.734 12.336 1 93.5 327 LEU B N 1
ATOM 6270 C CA . LEU B 1 327 ? -20.203 -13.656 11.273 1 93.5 327 LEU B CA 1
ATOM 6271 C C . LEU B 1 327 ? -19.969 -15.102 11.695 1 93.5 327 LEU B C 1
ATOM 6273 O O . LEU B 1 327 ? -18.953 -15.414 12.328 1 93.5 327 LEU B O 1
ATOM 6277 N N . LYS B 1 328 ? -20.953 -15.898 11.406 1 94 328 LYS B N 1
ATOM 6278 C CA . LYS B 1 328 ? -20.672 -17.328 11.367 1 94 328 LYS B CA 1
ATOM 6279 C C . LYS B 1 328 ? -20.125 -17.75 10.008 1 94 328 LYS B C 1
ATOM 6281 O O . LYS B 1 328 ? -20.844 -17.719 9.008 1 94 328 LYS B O 1
ATOM 6286 N N . VAL B 1 329 ? -18.938 -18.156 10.016 1 95.75 329 VAL B N 1
ATOM 6287 C CA . VAL B 1 329 ? -18.25 -18.484 8.766 1 95.75 329 VAL B CA 1
ATOM 6288 C C . VAL B 1 329 ? -18.172 -20 8.617 1 95.75 329 VAL B C 1
ATOM 6290 O O . VAL B 1 329 ? -17.734 -20.703 9.539 1 95.75 329 VAL B O 1
ATOM 6293 N N . THR B 1 330 ? -18.625 -20.484 7.535 1 95.38 330 THR B N 1
ATOM 6294 C CA . THR B 1 330 ? -18.531 -21.906 7.18 1 95.38 330 THR B CA 1
ATOM 6295 C C . THR B 1 330 ? -17.812 -22.062 5.84 1 95.38 330 THR B C 1
ATOM 6297 O O . THR B 1 330 ? -18.297 -21.594 4.809 1 95.38 330 THR B O 1
ATOM 6300 N N . LEU B 1 331 ? -16.703 -22.766 5.863 1 95.69 331 LEU B N 1
ATOM 6301 C CA . LEU B 1 331 ? -15.891 -22.969 4.672 1 95.69 331 LEU B CA 1
ATOM 6302 C C . LEU B 1 331 ? -15.57 -24.453 4.477 1 95.69 331 LEU B C 1
ATOM 6304 O O . LEU B 1 331 ? -15.305 -25.172 5.445 1 95.69 331 LEU B O 1
ATOM 6308 N N . PRO B 1 332 ? -15.57 -24.891 3.262 1 95.12 332 PRO B N 1
ATOM 6309 C CA . PRO B 1 332 ? -15.086 -26.25 3.029 1 95.12 332 PRO B CA 1
ATOM 6310 C C . PRO B 1 332 ? -13.57 -26.359 3.164 1 95.12 332 PRO B C 1
ATOM 6312 O O . PRO B 1 332 ? -12.836 -25.453 2.783 1 95.12 332 PRO B O 1
ATOM 6315 N N . LYS B 1 333 ? -13.125 -27.484 3.648 1 92.25 333 LYS B N 1
ATOM 6316 C CA . LYS B 1 333 ? -11.703 -27.812 3.588 1 92.25 333 LYS B CA 1
ATOM 6317 C C . LYS B 1 333 ? -11.297 -28.25 2.182 1 92.25 333 LYS B C 1
ATOM 6319 O O . LYS B 1 333 ? -12.055 -28.938 1.495 1 92.25 333 LYS B O 1
ATOM 6324 N N . PHE B 1 334 ? -10.172 -27.812 1.824 1 89.56 334 PHE B N 1
ATOM 6325 C CA . PHE B 1 334 ? -9.711 -28.266 0.514 1 89.56 334 PHE B CA 1
ATOM 6326 C C . PHE B 1 334 ? -8.195 -28.141 0.401 1 89.56 334 PHE B C 1
ATOM 6328 O O . PHE B 1 334 ? -7.578 -27.344 1.108 1 89.56 334 PHE B O 1
ATOM 6335 N N . HIS B 1 335 ? -7.66 -28.969 -0.354 1 88.31 335 HIS B N 1
ATOM 6336 C CA . HIS B 1 335 ? -6.262 -28.984 -0.762 1 88.31 335 HIS B CA 1
ATOM 6337 C C . HIS B 1 335 ? -6.113 -29.406 -2.219 1 88.31 335 HIS B C 1
ATOM 6339 O O . HIS B 1 335 ? -6.691 -30.406 -2.635 1 88.31 335 HIS B O 1
ATOM 6345 N N . PHE B 1 336 ? -5.453 -28.547 -2.967 1 85.88 336 PHE B N 1
ATOM 6346 C CA . PHE B 1 336 ? -5.203 -28.938 -4.348 1 85.88 336 PHE B CA 1
ATOM 6347 C C . PHE B 1 336 ? -4.016 -28.172 -4.922 1 85.88 336 PHE B C 1
ATOM 6349 O O . PHE B 1 336 ? -3.518 -27.234 -4.301 1 85.88 336 PHE B O 1
ATOM 6356 N N . GLU B 1 337 ? -3.523 -28.719 -5.926 1 89.75 337 GLU B N 1
ATOM 6357 C CA . GLU B 1 337 ? -2.465 -28.078 -6.711 1 89.75 337 GLU B CA 1
ATOM 6358 C C . GLU B 1 337 ? -2.916 -27.844 -8.148 1 89.75 337 GLU B C 1
ATOM 6360 O O . GLU B 1 337 ? -3.877 -28.453 -8.617 1 89.75 337 GLU B O 1
ATOM 6365 N N . PHE B 1 338 ? -2.283 -26.922 -8.773 1 90.56 338 PHE B N 1
ATOM 6366 C CA . PHE B 1 338 ? -2.604 -26.562 -10.141 1 90.56 338 PHE B CA 1
ATOM 6367 C C . PHE B 1 338 ? -1.349 -26.141 -10.898 1 90.56 338 PHE B C 1
ATOM 6369 O O . PHE B 1 338 ? -0.499 -25.438 -10.352 1 90.56 338 PHE B O 1
ATOM 6376 N N . ASP B 1 339 ? -1.12 -26.766 -11.984 1 91.88 339 ASP B N 1
ATOM 6377 C CA . ASP B 1 339 ? -0.021 -26.359 -12.859 1 91.88 339 ASP B CA 1
ATOM 6378 C C . ASP B 1 339 ? -0.541 -25.906 -14.219 1 91.88 339 ASP B C 1
ATOM 6380 O O . ASP B 1 339 ? -1.549 -26.422 -14.711 1 91.88 339 ASP B O 1
ATOM 6384 N N . LYS B 1 340 ? 0.117 -24.953 -14.828 1 91.94 340 LYS B N 1
ATOM 6385 C CA . LYS B 1 340 ? -0.329 -24.406 -16.109 1 91.94 340 LYS B CA 1
ATOM 6386 C C . LYS B 1 340 ? 0.845 -23.844 -16.906 1 91.94 340 LYS B C 1
ATOM 6388 O O . LYS B 1 340 ? 1.754 -23.234 -16.344 1 91.94 340 LYS B O 1
ATOM 6393 N N . ASN B 1 341 ? 0.83 -24.234 -18.188 1 94.38 341 ASN B N 1
ATOM 6394 C CA . ASN B 1 341 ? 1.635 -23.469 -19.125 1 94.38 341 ASN B CA 1
ATOM 6395 C C . ASN B 1 341 ? 0.975 -22.141 -19.484 1 94.38 341 ASN B C 1
ATOM 6397 O O . ASN B 1 341 ? -0.116 -22.125 -20.062 1 94.38 341 ASN B O 1
ATOM 6401 N N . LEU B 1 342 ? 1.612 -21.016 -19.25 1 95.44 342 LEU B N 1
ATOM 6402 C CA . LEU B 1 342 ? 0.977 -19.719 -19.344 1 95.44 342 LEU B CA 1
ATOM 6403 C C . LEU B 1 342 ? 1.355 -19.016 -20.641 1 95.44 342 LEU B C 1
ATOM 6405 O O . LEU B 1 342 ? 1.078 -17.828 -20.812 1 95.44 342 LEU B O 1
ATOM 6409 N N . LYS B 1 343 ? 1.951 -19.766 -21.562 1 94.69 343 LYS B N 1
ATOM 6410 C CA . LYS B 1 343 ? 2.344 -19.172 -22.844 1 94.69 343 LYS B CA 1
ATOM 6411 C C . LYS B 1 343 ? 1.146 -18.547 -23.562 1 94.69 343 LYS B C 1
ATOM 6413 O O . LYS B 1 343 ? 1.166 -17.359 -23.891 1 94.69 343 LYS B O 1
ATOM 6418 N N . GLU B 1 344 ? 0.095 -19.297 -23.734 1 94.69 344 GLU B N 1
ATOM 6419 C CA . GLU B 1 344 ? -1.047 -18.812 -24.5 1 94.69 344 GLU B CA 1
ATOM 6420 C C . GLU B 1 344 ? -1.735 -17.656 -23.797 1 94.69 344 GLU B C 1
ATOM 6422 O O . GLU B 1 344 ? -2.02 -16.625 -24.422 1 94.69 344 GLU B O 1
ATOM 6427 N N . PRO B 1 345 ? -1.962 -17.781 -22.469 1 95.12 345 PRO B N 1
ATOM 6428 C CA . PRO B 1 345 ? -2.535 -16.641 -21.766 1 95.12 345 PRO B CA 1
ATOM 6429 C C . PRO B 1 345 ? -1.686 -15.375 -21.922 1 95.12 345 PRO B C 1
ATOM 6431 O O . PRO B 1 345 ? -2.225 -14.273 -22.062 1 95.12 345 PRO B O 1
ATOM 6434 N N . LEU B 1 346 ? -0.406 -15.492 -21.844 1 96.19 346 LEU B N 1
ATOM 6435 C CA . LEU B 1 346 ? 0.476 -14.336 -21.953 1 96.19 346 LEU B CA 1
ATOM 6436 C C . LEU B 1 346 ? 0.389 -13.719 -23.344 1 96.19 346 LEU B C 1
ATOM 6438 O O . LEU B 1 346 ? 0.358 -12.492 -23.484 1 96.19 346 LEU B O 1
ATOM 6442 N N . ILE B 1 347 ? 0.332 -14.539 -24.391 1 96.38 347 ILE B N 1
ATOM 6443 C CA . ILE B 1 347 ? 0.169 -14.062 -25.75 1 96.38 347 ILE B CA 1
ATOM 6444 C C . ILE B 1 347 ? -1.146 -13.297 -25.891 1 96.38 347 ILE B C 1
ATOM 6446 O O . ILE B 1 347 ? -1.183 -12.203 -26.453 1 96.38 347 ILE B O 1
ATOM 6450 N N . ASP B 1 348 ? -2.188 -13.828 -25.312 1 95.88 348 ASP B N 1
ATOM 6451 C CA . ASP B 1 348 ? -3.504 -13.203 -25.359 1 95.88 348 ASP B CA 1
ATOM 6452 C C . ASP B 1 348 ? -3.492 -11.844 -24.656 1 95.88 348 ASP B C 1
ATOM 6454 O O . ASP B 1 348 ? -4.262 -10.953 -25.016 1 95.88 348 ASP B O 1
ATOM 6458 N N . LEU B 1 349 ? -2.607 -11.688 -23.719 1 96.38 349 LEU B N 1
ATOM 6459 C CA . LEU B 1 349 ? -2.533 -10.445 -22.953 1 96.38 349 LEU B CA 1
ATOM 6460 C C . LEU B 1 349 ? -1.565 -9.461 -23.609 1 96.38 349 LEU B C 1
ATOM 6462 O O . LEU B 1 349 ? -1.309 -8.383 -23.062 1 96.38 349 LEU B O 1
ATOM 6466 N N . GLY B 1 350 ? -0.97 -9.844 -24.703 1 95.81 350 GLY B N 1
ATOM 6467 C CA . GLY B 1 350 ? -0.171 -8.906 -25.469 1 95.81 350 GLY B CA 1
ATOM 6468 C C . GLY B 1 350 ? 1.321 -9.133 -25.328 1 95.81 350 GLY B C 1
ATOM 6469 O O . GLY B 1 350 ? 2.127 -8.367 -25.859 1 95.81 350 GLY B O 1
ATOM 6470 N N . ILE B 1 351 ? 1.741 -10.102 -24.609 1 96.62 351 ILE B N 1
ATOM 6471 C CA . ILE B 1 351 ? 3.143 -10.5 -24.547 1 96.62 351 ILE B CA 1
ATOM 6472 C C . ILE B 1 351 ? 3.412 -11.586 -25.594 1 96.62 351 ILE B C 1
ATOM 6474 O O . ILE B 1 351 ? 3.197 -12.773 -25.328 1 96.62 351 ILE B O 1
ATOM 6478 N N . ARG B 1 352 ? 3.99 -11.203 -26.672 1 97.31 352 ARG B N 1
ATOM 6479 C CA . ARG B 1 352 ? 4.047 -12.102 -27.828 1 97.31 352 ARG B CA 1
ATOM 6480 C C . ARG B 1 352 ? 5.484 -12.297 -28.297 1 97.31 352 ARG B C 1
ATOM 6482 O O . ARG B 1 352 ? 5.898 -13.414 -28.609 1 97.31 352 ARG B O 1
ATOM 6489 N N . ASP B 1 353 ? 6.223 -11.25 -28.266 1 95.75 353 ASP B N 1
ATOM 6490 C CA . ASP B 1 353 ? 7.512 -11.227 -28.953 1 95.75 353 ASP B CA 1
ATOM 6491 C C . ASP B 1 353 ? 8.492 -12.211 -28.297 1 95.75 353 ASP B C 1
ATOM 6493 O O . ASP B 1 353 ? 9.32 -12.805 -29 1 95.75 353 ASP B O 1
ATOM 6497 N N . ILE B 1 354 ? 8.391 -12.375 -27.062 1 94.88 354 ILE B N 1
ATOM 6498 C CA . ILE B 1 354 ? 9.359 -13.211 -26.359 1 94.88 354 ILE B CA 1
ATOM 6499 C C . ILE B 1 354 ? 9.219 -14.656 -26.828 1 94.88 354 ILE B C 1
ATOM 6501 O O . ILE B 1 354 ? 10.125 -15.469 -26.609 1 94.88 354 ILE B O 1
ATOM 6505 N N . PHE B 1 355 ? 8.133 -15.008 -27.453 1 95.19 355 PHE B N 1
ATOM 6506 C CA . PHE B 1 355 ? 7.867 -16.375 -27.875 1 95.19 355 PHE B CA 1
ATOM 6507 C C . PHE B 1 355 ? 8.219 -16.562 -29.344 1 95.19 355 PHE B C 1
ATOM 6509 O O . PHE B 1 355 ? 7.969 -17.641 -29.922 1 95.19 355 PHE B O 1
ATOM 6516 N N . THR B 1 356 ? 8.734 -15.578 -29.953 1 94.5 356 THR B N 1
ATOM 6517 C CA . THR B 1 356 ? 9.023 -15.633 -31.375 1 94.5 356 THR B CA 1
ATOM 6518 C C . THR B 1 356 ? 10.523 -15.516 -31.625 1 94.5 356 THR B C 1
ATOM 6520 O O . THR B 1 356 ? 11.297 -15.25 -30.703 1 94.5 356 THR B O 1
ATOM 6523 N N . ASP B 1 357 ? 10.906 -15.656 -32.875 1 90.94 357 ASP B N 1
ATOM 6524 C CA . ASP B 1 357 ? 12.305 -15.539 -33.281 1 90.94 357 ASP B CA 1
ATOM 6525 C C . ASP B 1 357 ? 12.766 -14.086 -33.281 1 90.94 357 ASP B C 1
ATOM 6527 O O . ASP B 1 357 ? 13.953 -13.797 -33.406 1 90.94 357 ASP B O 1
ATOM 6531 N N . HIS B 1 358 ? 11.906 -13.172 -33 1 90 358 HIS B N 1
ATOM 6532 C CA . HIS B 1 358 ? 12.234 -11.75 -33 1 90 358 HIS B CA 1
ATOM 6533 C C . HIS B 1 358 ? 12.5 -11.258 -31.562 1 90 358 HIS B C 1
ATOM 6535 O O . HIS B 1 358 ? 12.781 -10.07 -31.359 1 90 358 HIS B O 1
ATOM 6541 N N . ALA B 1 359 ? 12.414 -12.211 -30.672 1 92.62 359 ALA B N 1
ATOM 6542 C CA . ALA B 1 359 ? 12.656 -11.82 -29.281 1 92.62 359 ALA B CA 1
ATOM 6543 C C . ALA B 1 359 ? 14.031 -11.172 -29.125 1 92.62 359 ALA B C 1
ATOM 6545 O O . ALA B 1 359 ? 15.023 -11.672 -29.641 1 92.62 359 ALA B O 1
ATOM 6546 N N . SER B 1 360 ? 14.047 -9.984 -28.469 1 91.12 360 SER B N 1
ATOM 6547 C CA . SER B 1 360 ? 15.289 -9.258 -28.203 1 91.12 360 SER B CA 1
ATOM 6548 C C . SER B 1 360 ? 15.703 -9.391 -26.734 1 91.12 360 SER B C 1
ATOM 6550 O O . SER B 1 360 ? 15.359 -8.547 -25.906 1 91.12 360 SER B O 1
ATOM 6552 N N . LEU B 1 361 ? 16.531 -10.375 -26.469 1 91 361 LEU B N 1
ATOM 6553 C CA . LEU B 1 361 ? 16.969 -10.688 -25.109 1 91 361 LEU B CA 1
ATOM 6554 C C . LEU B 1 361 ? 18.484 -10.695 -25.031 1 91 361 LEU B C 1
ATOM 6556 O O . LEU B 1 361 ? 19.078 -11.672 -24.562 1 91 361 LEU B O 1
ATOM 6560 N N . ALA B 1 362 ? 19.047 -9.625 -25.312 1 84.38 362 ALA B N 1
ATOM 6561 C CA . ALA B 1 362 ? 20.5 -9.508 -25.453 1 84.38 362 ALA B CA 1
ATOM 6562 C C . ALA B 1 362 ? 21.203 -9.727 -24.125 1 84.38 362 ALA B C 1
ATOM 6564 O O . ALA B 1 362 ? 22.359 -10.156 -24.078 1 84.38 362 ALA B O 1
ATOM 6565 N N . GLY B 1 363 ? 20.516 -9.422 -23.094 1 82 363 GLY B N 1
ATOM 6566 C CA . GLY B 1 363 ? 21.125 -9.609 -21.781 1 82 363 GLY B CA 1
ATOM 6567 C C . GLY B 1 363 ? 21.297 -11.07 -21.406 1 82 363 GLY B C 1
ATOM 6568 O O . GLY B 1 363 ? 22.109 -11.414 -20.562 1 82 363 GLY B O 1
ATOM 6569 N N . LEU B 1 364 ? 20.516 -11.867 -21.984 1 84.62 364 LEU B N 1
ATOM 6570 C CA . LEU B 1 364 ? 20.625 -13.305 -21.734 1 84.62 364 LEU B CA 1
ATOM 6571 C C . LEU B 1 364 ? 21.75 -13.914 -22.562 1 84.62 364 LEU B C 1
ATOM 6573 O O . LEU B 1 364 ? 22.609 -14.602 -22.016 1 84.62 364 LEU B O 1
ATOM 6577 N N . ALA B 1 365 ? 21.75 -13.695 -23.812 1 78.56 365 ALA B N 1
ATOM 6578 C CA . ALA B 1 365 ? 22.812 -14.188 -24.688 1 78.56 365 ALA B CA 1
ATOM 6579 C C . ALA B 1 365 ? 22.969 -13.297 -25.922 1 78.56 365 ALA B C 1
ATOM 6581 O O . ALA B 1 365 ? 21.984 -12.719 -26.391 1 78.56 365 ALA B O 1
ATOM 6582 N N . ARG B 1 366 ? 24.281 -13.148 -26.172 1 70.69 366 ARG B N 1
ATOM 6583 C CA . ARG B 1 366 ? 24.609 -12.336 -27.344 1 70.69 366 ARG B CA 1
ATOM 6584 C C . ARG B 1 366 ? 25.391 -13.141 -28.359 1 70.69 366 ARG B C 1
ATOM 6586 O O . ARG B 1 366 ? 25.922 -14.203 -28.047 1 70.69 366 ARG B O 1
ATOM 6593 N N . GLY B 1 367 ? 25.391 -12.758 -29.5 1 66.12 367 GLY B N 1
ATOM 6594 C CA . GLY B 1 367 ? 26.234 -13.281 -30.547 1 66.12 367 GLY B CA 1
ATOM 6595 C C . GLY B 1 367 ? 25.469 -13.945 -31.672 1 66.12 367 GLY B C 1
ATOM 6596 O O . GLY B 1 367 ? 24.281 -14.266 -31.516 1 66.12 367 GLY B O 1
ATOM 6597 N N . ALA B 1 368 ? 26.078 -14.047 -32.812 1 59.66 368 ALA B N 1
ATOM 6598 C CA . ALA B 1 368 ? 25.5 -14.516 -34.062 1 59.66 368 A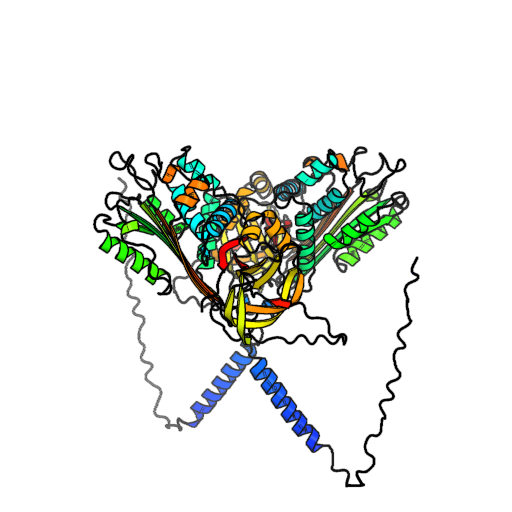LA B CA 1
ATOM 6599 C C . ALA B 1 368 ? 24.953 -15.938 -33.906 1 59.66 368 ALA B C 1
ATOM 6601 O O . ALA B 1 368 ? 23.969 -16.297 -34.562 1 59.66 368 ALA B O 1
ATOM 6602 N N . GLY B 1 369 ? 25.438 -16.688 -33.031 1 65.81 369 GLY B N 1
ATOM 6603 C CA . GLY B 1 369 ? 25.031 -18.078 -32.906 1 65.81 369 GLY B CA 1
ATOM 6604 C C . GLY B 1 369 ? 23.703 -18.25 -32.188 1 65.81 369 GLY B C 1
ATOM 6605 O O . GLY B 1 369 ? 23.062 -19.297 -32.281 1 65.81 369 GLY B O 1
ATOM 6606 N N . VAL B 1 370 ? 23.219 -17.188 -31.531 1 73.44 370 VAL B N 1
ATOM 6607 C CA . VAL B 1 370 ? 22 -17.344 -30.75 1 73.44 370 VAL B CA 1
ATOM 6608 C C . VAL B 1 370 ? 20.906 -16.453 -31.344 1 73.44 370 VAL B C 1
ATOM 6610 O O . VAL B 1 370 ? 19.719 -16.672 -31.094 1 73.44 370 VAL B O 1
ATOM 6613 N N . ALA B 1 371 ? 21.453 -15.625 -32.188 1 66.88 371 ALA B N 1
ATOM 6614 C CA . ALA B 1 371 ? 20.484 -14.703 -32.812 1 66.88 371 ALA B CA 1
ATOM 6615 C C . ALA B 1 371 ? 19.391 -15.453 -33.562 1 66.88 371 ALA B C 1
ATOM 6617 O O . ALA B 1 371 ? 19.688 -16.375 -34.312 1 66.88 371 ALA B O 1
ATOM 6618 N N . GLY B 1 372 ? 18.203 -15.102 -33.281 1 74.62 372 GLY B N 1
ATOM 6619 C CA . GLY B 1 372 ? 17.062 -15.719 -33.969 1 74.62 372 GLY B CA 1
ATOM 6620 C C . GLY B 1 372 ? 16.641 -17.031 -33.344 1 74.62 372 GLY B C 1
ATOM 6621 O O . GLY B 1 372 ? 15.688 -17.672 -33.812 1 74.62 372 GLY B O 1
ATOM 6622 N N . ARG B 1 373 ? 17.391 -17.422 -32.375 1 82.06 373 ARG B N 1
ATOM 6623 C CA . ARG B 1 373 ? 17.047 -18.703 -31.766 1 82.06 373 ARG B CA 1
ATOM 6624 C C . ARG B 1 373 ? 16.625 -18.516 -30.312 1 82.06 373 ARG B C 1
ATOM 6626 O O . ARG B 1 373 ? 15.93 -19.375 -29.75 1 82.06 373 ARG B O 1
ATOM 6633 N N . LEU B 1 374 ? 17.031 -17.438 -29.797 1 88.38 374 LEU B N 1
ATOM 6634 C CA . LEU B 1 374 ? 16.75 -17.188 -28.391 1 88.38 374 LEU B CA 1
ATOM 6635 C C . LEU B 1 374 ? 15.32 -16.719 -28.203 1 88.38 374 LEU B C 1
ATOM 6637 O O . LEU B 1 374 ? 14.977 -15.578 -28.547 1 88.38 374 LEU B O 1
ATOM 6641 N N . LYS B 1 375 ? 14.492 -17.641 -27.703 1 91.06 375 LYS B N 1
ATOM 6642 C CA . LYS B 1 375 ? 13.102 -17.312 -27.422 1 91.06 375 LYS B CA 1
ATOM 6643 C C . LYS B 1 375 ? 12.562 -18.141 -26.266 1 91.06 375 LYS B C 1
ATOM 6645 O O . LYS B 1 375 ? 13.039 -19.25 -26.016 1 91.06 375 LYS B O 1
ATOM 6650 N N . VAL B 1 376 ? 11.617 -17.672 -25.594 1 93.56 376 VAL B N 1
ATOM 6651 C CA . VAL B 1 376 ? 10.93 -18.422 -24.531 1 93.56 376 VAL B CA 1
ATOM 6652 C C . VAL B 1 376 ? 10.039 -19.484 -25.156 1 93.56 376 VAL B C 1
ATOM 6654 O O . VAL B 1 376 ? 9.258 -19.203 -26.078 1 93.56 376 VAL B O 1
ATOM 6657 N N . THR B 1 377 ? 10.227 -20.656 -24.734 1 94.44 377 THR B N 1
ATOM 6658 C CA . THR B 1 377 ? 9.406 -21.734 -25.266 1 94.44 377 THR B CA 1
ATOM 6659 C C . THR B 1 377 ? 8.133 -21.906 -24.453 1 94.44 377 THR B C 1
ATOM 6661 O O . THR B 1 377 ? 7.043 -22.031 -25 1 94.44 377 THR B O 1
ATOM 6664 N N . ASN B 1 378 ? 8.312 -21.984 -23.141 1 93.81 378 ASN B N 1
ATOM 6665 C CA . ASN B 1 378 ? 7.172 -22.141 -22.234 1 93.81 378 ASN B CA 1
ATOM 6666 C C . ASN B 1 378 ? 7.371 -21.359 -20.938 1 93.81 378 ASN B C 1
ATOM 6668 O O . ASN B 1 378 ? 8.5 -21.094 -20.547 1 93.81 378 ASN B O 1
ATOM 6672 N N . VAL B 1 379 ? 6.293 -20.906 -20.391 1 95 379 VAL B N 1
ATOM 6673 C CA . VAL B 1 379 ? 6.207 -20.359 -19.047 1 95 379 VAL B CA 1
ATOM 6674 C C . VAL B 1 379 ? 5.336 -21.266 -18.172 1 95 379 VAL B C 1
ATOM 6676 O O . VAL B 1 379 ? 4.125 -21.359 -18.391 1 95 379 VAL B O 1
ATOM 6679 N N . LEU B 1 380 ? 5.977 -21.906 -17.219 1 94.88 380 LEU B N 1
ATOM 6680 C CA . LEU B 1 380 ? 5.289 -22.938 -16.453 1 94.88 380 LEU B CA 1
ATOM 6681 C C . LEU B 1 380 ? 5.219 -22.562 -14.977 1 94.88 380 LEU B C 1
ATOM 6683 O O . LEU B 1 380 ? 6.23 -22.172 -14.375 1 94.88 380 LEU B O 1
ATOM 6687 N N . GLN B 1 381 ? 4.047 -22.609 -14.43 1 94.69 381 GLN B N 1
ATOM 6688 C CA . GLN B 1 381 ? 3.84 -22.359 -13.008 1 94.69 381 GLN B CA 1
ATOM 6689 C C . GLN B 1 381 ? 3.08 -23.5 -12.344 1 94.69 381 GLN B C 1
ATOM 6691 O O . GLN B 1 381 ? 2.131 -24.031 -12.922 1 94.69 381 GLN B O 1
ATOM 6696 N N . LYS B 1 382 ? 3.531 -23.891 -11.227 1 94.56 382 LYS B N 1
ATOM 6697 C CA . LYS B 1 382 ? 2.803 -24.797 -10.352 1 94.56 382 LYS B CA 1
ATOM 6698 C C . LYS B 1 382 ? 2.547 -24.172 -8.984 1 94.56 382 LYS B C 1
ATOM 6700 O O . LYS B 1 382 ? 3.465 -23.625 -8.359 1 94.56 382 LYS B O 1
ATOM 6705 N N . ALA B 1 383 ? 1.315 -24.156 -8.648 1 92.88 383 ALA B N 1
ATOM 6706 C CA . ALA B 1 383 ? 0.906 -23.578 -7.371 1 92.88 383 ALA B CA 1
ATOM 6707 C C . ALA B 1 383 ? 0.057 -24.562 -6.574 1 92.88 383 ALA B C 1
ATOM 6709 O O . ALA B 1 383 ? -0.617 -25.422 -7.148 1 92.88 383 ALA B O 1
ATOM 6710 N N . GLY B 1 384 ? 0.156 -24.5 -5.297 1 89.75 384 GLY B N 1
ATOM 6711 C CA . GLY B 1 384 ? -0.621 -25.344 -4.398 1 89.75 384 GLY B CA 1
ATOM 6712 C C . GLY B 1 384 ? -0.988 -24.656 -3.1 1 89.75 384 GLY B C 1
ATOM 6713 O O . GLY B 1 384 ? -0.328 -23.688 -2.693 1 89.75 384 GLY B O 1
ATOM 6714 N N . ILE B 1 385 ? -2.096 -25.094 -2.553 1 84.81 385 ILE B N 1
ATOM 6715 C CA . ILE B 1 385 ? -2.561 -24.531 -1.294 1 84.81 385 ILE B CA 1
ATOM 6716 C C . ILE B 1 385 ? -3.242 -25.609 -0.456 1 84.81 385 ILE B C 1
ATOM 6718 O O . ILE B 1 385 ? -3.771 -26.578 -0.997 1 84.81 385 ILE B O 1
ATOM 6722 N N . ASP B 1 386 ? -3.162 -25.438 0.827 1 84.81 386 ASP B N 1
ATOM 6723 C CA . ASP B 1 386 ? -3.852 -26.297 1.789 1 84.81 386 ASP B CA 1
ATOM 6724 C C . ASP B 1 386 ? -4.688 -25.453 2.76 1 84.81 386 ASP B C 1
ATOM 6726 O O . ASP B 1 386 ? -4.148 -24.672 3.535 1 84.81 386 ASP B O 1
ATOM 6730 N N . PHE B 1 387 ? -5.984 -25.609 2.703 1 83.81 387 PHE B N 1
ATOM 6731 C CA . PHE B 1 387 ? -6.93 -24.859 3.525 1 83.81 387 PHE B CA 1
ATOM 6732 C C . PHE B 1 387 ? -7.57 -25.766 4.57 1 83.81 387 PHE B C 1
ATOM 6734 O O . PHE B 1 387 ? -8.359 -26.656 4.23 1 83.81 387 PHE B O 1
ATOM 6741 N N . ASN B 1 388 ? -7.203 -25.547 5.871 1 82.19 388 ASN B N 1
ATOM 6742 C CA . ASN B 1 388 ? -7.723 -26.359 6.977 1 82.19 388 ASN B CA 1
ATOM 6743 C C . ASN B 1 388 ? -8.008 -25.5 8.203 1 82.19 388 ASN B C 1
ATOM 6745 O O . ASN B 1 388 ? -7.992 -24.266 8.125 1 82.19 388 ASN B O 1
ATOM 6749 N N . GLU B 1 389 ? -8.383 -26.047 9.312 1 79.19 389 GLU B N 1
ATOM 6750 C CA . GLU B 1 389 ? -8.859 -25.328 10.492 1 79.19 389 GLU B CA 1
ATOM 6751 C C . GLU B 1 389 ? -7.789 -24.391 11.047 1 79.19 389 GLU B C 1
ATOM 6753 O O . GLU B 1 389 ? -8.102 -23.297 11.523 1 79.19 389 GLU B O 1
ATOM 6758 N N . LYS B 1 390 ? -6.699 -24.734 11.086 1 70.31 390 LYS B N 1
ATOM 6759 C CA . LYS B 1 390 ? -5.602 -23.969 11.68 1 70.31 390 LYS B CA 1
ATOM 6760 C C . LYS B 1 390 ? -5.109 -22.875 10.742 1 70.31 390 LYS B C 1
ATOM 6762 O O . LYS B 1 390 ? -4.625 -21.844 11.188 1 70.31 390 LYS B O 1
ATOM 6767 N N . GLY B 1 391 ? -5.332 -22.953 9.836 1 64.38 391 GLY B N 1
ATOM 6768 C CA . GLY B 1 391 ? -4.816 -22.141 8.742 1 64.38 391 GLY B CA 1
ATOM 6769 C C . GLY B 1 391 ? -4.512 -22.953 7.5 1 64.38 391 GLY B C 1
ATOM 6770 O O . GLY B 1 391 ? -5.281 -23.828 7.125 1 64.38 391 GLY B O 1
ATOM 6771 N N . THR B 1 392 ? -3.625 -22.484 7.012 1 42.88 392 THR B N 1
ATOM 6772 C CA . THR B 1 392 ? -3.02 -23.422 6.078 1 42.88 392 THR B CA 1
ATOM 6773 C C . THR B 1 392 ? -1.946 -24.266 6.773 1 42.88 392 THR B C 1
ATOM 6775 O O . THR B 1 392 ? -1.204 -25 6.117 1 42.88 392 THR B O 1
ATOM 6778 N N . GLU B 1 393 ? -1.924 -24.562 8.305 1 33.69 393 GLU B N 1
ATOM 6779 C CA . GLU B 1 393 ? -1.423 -25.422 9.383 1 33.69 393 GLU B CA 1
ATOM 6780 C C . GLU B 1 393 ? -1.48 -24.703 10.727 1 33.69 393 GLU B C 1
ATOM 6782 O O . GLU B 1 393 ? -0.996 -23.578 10.859 1 33.69 393 GLU B O 1
ATOM 6787 N N . ALA B 1 394 ? -2.326 -25 11.766 1 30.94 394 ALA B N 1
ATOM 6788 C CA . ALA B 1 394 ? -3.092 -24.359 12.828 1 30.94 394 ALA B CA 1
ATOM 6789 C C . ALA B 1 394 ? -2.287 -24.297 14.125 1 30.94 394 ALA B C 1
ATOM 6791 O O . ALA B 1 394 ? -1.639 -25.281 14.508 1 30.94 394 ALA B O 1
ATOM 6792 N N . TYR B 1 395 ? -1.568 -23.203 14.539 1 26.94 395 TYR B N 1
ATOM 6793 C CA . TYR B 1 395 ? -1.318 -23.156 15.977 1 26.94 395 TYR B CA 1
ATOM 6794 C C . TYR B 1 395 ? -2.531 -22.609 16.719 1 26.94 395 TYR B C 1
ATOM 6796 O O . TYR B 1 395 ? -3.312 -21.844 16.172 1 26.94 395 TYR B O 1
ATOM 6804 N N . ALA B 1 396 ? -3.016 -23.094 17.875 1 26.58 396 ALA B N 1
ATOM 6805 C CA . ALA B 1 396 ? -4.191 -22.969 18.719 1 26.58 396 ALA B CA 1
ATOM 6806 C C . ALA B 1 396 ? -4.316 -21.547 19.281 1 26.58 396 ALA B C 1
ATOM 6808 O O . ALA B 1 396 ? -3.389 -21.031 19.906 1 26.58 396 ALA B O 1
ATOM 6809 N N . SER B 1 397 ? -4.926 -20.625 18.578 1 28.03 397 SER B N 1
ATOM 6810 C CA . SER B 1 397 ? -5.066 -19.281 19.125 1 28.03 397 SER B CA 1
ATOM 6811 C C . SER B 1 397 ? -6.25 -19.188 20.078 1 28.03 397 SER B C 1
ATOM 6813 O O . SER B 1 397 ? -7.23 -19.922 19.938 1 28.03 397 SER B O 1
ATOM 6815 N N . THR B 1 398 ? -6.141 -18.516 21.203 1 25.94 398 THR B N 1
ATOM 6816 C CA . THR B 1 398 ? -7.086 -18.234 22.281 1 25.94 398 THR B CA 1
ATOM 6817 C C . THR B 1 398 ? -8.172 -17.281 21.812 1 25.94 398 THR B C 1
ATOM 6819 O O . THR B 1 398 ? -7.875 -16.25 21.203 1 25.94 398 THR B O 1
ATOM 6822 N N . VAL B 1 399 ? -9.352 -17.75 21.625 1 27.5 399 VAL B N 1
ATOM 6823 C CA . VAL B 1 399 ? -10.594 -17.094 21.25 1 27.5 399 VAL B CA 1
ATOM 6824 C C . VAL B 1 399 ? -11.031 -16.125 22.344 1 27.5 399 VAL B C 1
ATOM 6826 O O . VAL B 1 399 ? -11.109 -16.516 23.516 1 27.5 399 VAL B O 1
ATOM 6829 N N . PHE B 1 400 ? -10.781 -14.852 22.188 1 25.94 400 PHE B N 1
ATOM 6830 C CA . PHE B 1 400 ? -11.352 -13.867 23.109 1 25.94 400 PHE B CA 1
ATOM 6831 C C . PHE B 1 400 ? -12.859 -13.766 22.922 1 25.94 400 PHE B C 1
ATOM 6833 O O . PHE B 1 400 ? -13.352 -13.68 21.797 1 25.94 400 PHE B O 1
ATOM 6840 N N . GLU B 1 401 ? -13.594 -14.328 23.828 1 26 401 GLU B N 1
ATOM 6841 C CA . GLU B 1 401 ? -15.039 -14.195 23.922 1 26 401 GLU B CA 1
ATOM 6842 C C . GLU B 1 401 ? -15.445 -12.773 24.266 1 26 401 GLU B C 1
ATOM 6844 O O . GLU B 1 401 ? -15.062 -12.258 25.328 1 26 401 GLU B O 1
ATOM 6849 N N . ILE B 1 402 ? -15.531 -11.883 23.344 1 27.7 402 ILE B N 1
ATOM 6850 C CA . ILE B 1 402 ? -16.125 -10.602 23.688 1 27.7 402 ILE B CA 1
ATOM 6851 C C . ILE B 1 402 ? -17.609 -10.789 24 1 27.7 402 ILE B C 1
ATOM 6853 O O . ILE B 1 402 ? -18.359 -11.289 23.156 1 27.7 402 ILE B O 1
ATOM 6857 N N . GLY B 1 403 ? -17.969 -10.852 25.219 1 27.58 403 GLY B N 1
ATOM 6858 C CA . GLY B 1 403 ? -19.312 -10.938 25.781 1 27.58 403 GLY B CA 1
ATOM 6859 C C . GLY B 1 403 ? -20.203 -9.789 25.375 1 27.58 403 GLY B C 1
ATOM 6860 O O . GLY B 1 403 ? -19.906 -8.625 25.641 1 27.58 403 GLY B O 1
ATOM 6861 N N . ASN B 1 404 ? -20.75 -9.797 24.219 1 30.09 404 ASN B N 1
ATOM 6862 C CA . ASN B 1 404 ? -21.797 -8.805 23.969 1 30.09 404 ASN B CA 1
ATOM 6863 C C . ASN B 1 404 ? -22.969 -8.969 24.922 1 30.09 404 ASN B C 1
ATOM 6865 O O . ASN B 1 404 ? -23.562 -10.047 25 1 30.09 404 ASN B O 1
ATOM 6869 N N . LYS B 1 405 ? -23.188 -8.156 25.891 1 30.36 405 LYS B N 1
ATOM 6870 C CA . LYS B 1 405 ? -24.25 -8.008 26.875 1 30.36 405 LYS B CA 1
ATOM 6871 C C . LYS B 1 405 ? -25.594 -7.793 26.188 1 30.36 405 LYS B C 1
ATOM 6873 O O . LYS B 1 405 ? -26.625 -7.676 26.859 1 30.36 405 LYS B O 1
ATOM 6878 N N . PHE B 1 406 ? -25.75 -6.98 25.047 1 32.06 406 PHE B N 1
ATOM 6879 C CA . PHE B 1 406 ? -27.125 -6.574 24.812 1 32.06 406 PHE B CA 1
ATOM 6880 C C . PHE B 1 406 ? -27.984 -7.77 24.391 1 32.06 406 PHE B C 1
ATOM 6882 O O . PHE B 1 406 ? -27.484 -8.695 23.75 1 32.06 406 PHE B O 1
ATOM 6889 N N . GLY B 1 407 ? -29.078 -8.078 25 1 34.62 407 GLY B N 1
ATOM 6890 C CA . GLY B 1 407 ? -30.125 -9.086 25.047 1 34.62 407 GLY B CA 1
ATOM 6891 C C . GLY B 1 407 ? -30.656 -9.461 23.672 1 34.62 407 GLY B C 1
ATOM 6892 O O . GLY B 1 407 ? -31.484 -10.367 23.547 1 34.62 407 GLY B O 1
ATOM 6893 N N . GLY B 1 408 ? -31 -8.445 22.734 1 37.78 408 GLY B N 1
ATOM 6894 C CA . GLY B 1 408 ? -31.703 -8.992 21.594 1 37.78 408 GLY B CA 1
ATOM 6895 C C . GLY B 1 408 ? -30.875 -9.977 20.797 1 37.78 408 GLY B C 1
ATOM 6896 O O . GLY B 1 408 ? -29.656 -9.969 20.875 1 37.78 408 GLY B O 1
ATOM 6897 N N . ASN B 1 409 ? -31.203 -11.18 20.578 1 39.47 409 ASN B N 1
ATOM 6898 C CA . ASN B 1 409 ? -30.5 -12.227 19.844 1 39.47 409 ASN B CA 1
ATOM 6899 C C . ASN B 1 409 ? -29.906 -11.688 18.531 1 39.47 409 ASN B C 1
ATOM 6901 O O . ASN B 1 409 ? -30.609 -11.539 17.547 1 39.47 409 ASN B O 1
ATOM 6905 N N . PRO B 1 410 ? -29.062 -10.773 18.422 1 47.88 410 PRO B N 1
ATOM 6906 C CA . PRO B 1 410 ? -28.672 -10.227 17.125 1 47.88 410 PRO B CA 1
ATOM 6907 C C . PRO B 1 410 ? -28.438 -11.305 16.078 1 47.88 410 PRO B C 1
ATOM 6909 O O . PRO B 1 410 ? -27.844 -12.344 16.375 1 47.88 410 PRO B O 1
ATOM 6912 N N . LEU B 1 411 ? -29.438 -11.547 15.125 1 59.03 411 LEU B N 1
ATOM 6913 C CA . LEU B 1 411 ? -29.25 -12.445 13.992 1 59.03 411 LEU B CA 1
ATOM 6914 C C . LEU B 1 411 ? -27.812 -12.406 13.508 1 59.03 411 LEU B C 1
ATOM 6916 O O . LEU B 1 411 ? -27.297 -11.344 13.164 1 59.03 411 LEU B O 1
ATOM 6920 N N . ILE B 1 412 ? -27.016 -13.266 13.945 1 78.56 412 ILE B N 1
ATOM 6921 C CA . ILE B 1 412 ? -25.656 -13.406 13.461 1 78.56 412 ILE B CA 1
ATOM 6922 C C . ILE B 1 412 ? -25.656 -13.664 11.961 1 78.56 412 ILE B C 1
ATOM 6924 O O . ILE B 1 412 ? -26.344 -14.57 11.477 1 78.56 412 ILE B O 1
ATOM 6928 N N . GLU B 1 413 ? -25.109 -12.781 11.188 1 88.19 413 GLU B N 1
ATOM 6929 C CA . GLU B 1 413 ? -24.938 -12.945 9.75 1 88.19 413 GLU B CA 1
ATOM 6930 C C . GLU B 1 413 ? -24.109 -14.18 9.43 1 88.19 413 GLU B C 1
ATOM 6932 O O . GLU B 1 413 ? -23.25 -14.586 10.227 1 88.19 413 GLU B O 1
ATOM 6937 N N . GLU B 1 414 ? -24.531 -14.859 8.375 1 92.38 414 GLU B N 1
ATOM 6938 C CA . GLU B 1 414 ? -23.812 -16.078 8.016 1 92.38 414 GLU B CA 1
ATOM 6939 C C . GLU B 1 414 ? -23.094 -15.93 6.68 1 92.38 414 GLU B C 1
ATOM 6941 O O . GLU B 1 414 ? -23.609 -15.289 5.758 1 92.38 414 GLU B O 1
ATOM 6946 N N . PHE B 1 415 ? -21.969 -16.422 6.625 1 95.69 415 PHE B N 1
ATOM 6947 C CA . PHE B 1 415 ? -21.188 -16.609 5.406 1 95.69 415 PHE B CA 1
ATOM 6948 C C . PHE B 1 415 ? -20.922 -18.094 5.152 1 95.69 415 PHE B C 1
ATOM 6950 O O . PHE B 1 415 ? -19.953 -18.641 5.676 1 95.69 415 PHE B O 1
ATOM 6957 N N . ASN B 1 416 ? -21.719 -18.672 4.402 1 94.75 416 ASN B N 1
ATOM 6958 C CA . ASN B 1 416 ? -21.672 -20.109 4.137 1 94.75 416 ASN B CA 1
ATOM 6959 C C . ASN B 1 416 ? -21.219 -20.391 2.705 1 94.75 416 ASN B C 1
ATOM 6961 O O . ASN B 1 416 ? -21.969 -20.156 1.755 1 94.75 416 ASN B O 1
ATOM 6965 N N . VAL B 1 417 ? -20.078 -20.984 2.562 1 95.69 417 VAL B N 1
ATOM 6966 C CA . VAL B 1 417 ? -19.516 -21.266 1.243 1 95.69 417 VAL B CA 1
ATOM 6967 C C . VAL B 1 417 ? -19.875 -22.703 0.827 1 95.69 417 VAL B C 1
ATOM 6969 O O . VAL B 1 417 ? -19.031 -23.594 0.9 1 95.69 417 VAL B O 1
ATOM 6972 N N . ASN B 1 418 ? -21.047 -22.859 0.321 1 94.38 418 ASN B N 1
ATOM 6973 C CA . ASN B 1 418 ? -21.531 -24.172 -0.086 1 94.38 418 ASN B CA 1
ATOM 6974 C C . ASN B 1 418 ? -21.719 -24.266 -1.598 1 94.38 418 ASN B C 1
ATOM 6976 O O . ASN B 1 418 ? -22.531 -25.047 -2.082 1 94.38 418 ASN B O 1
ATOM 6980 N N . ARG B 1 419 ? -21.125 -23.422 -2.281 1 94.75 419 ARG B N 1
ATOM 6981 C CA . ARG B 1 419 ? -21.125 -23.375 -3.738 1 94.75 419 ARG B CA 1
ATOM 6982 C C . ARG B 1 419 ? -19.812 -22.828 -4.273 1 94.75 419 ARG B C 1
ATOM 6984 O O . ARG B 1 419 ? -18.969 -22.344 -3.506 1 94.75 419 ARG B O 1
ATOM 6991 N N . PRO B 1 420 ? -19.625 -22.922 -5.617 1 95.81 420 PRO B N 1
ATOM 6992 C CA . PRO B 1 420 ? -18.359 -22.469 -6.191 1 95.81 420 PRO B CA 1
ATOM 6993 C C . PRO B 1 420 ? -18.047 -21.016 -5.855 1 95.81 420 PRO B C 1
ATOM 6995 O O . PRO B 1 420 ? -18.953 -20.172 -5.824 1 95.81 420 PRO B O 1
ATOM 6998 N N . PHE B 1 421 ? -16.734 -20.75 -5.66 1 96.5 421 PHE B N 1
ATOM 6999 C CA . PHE B 1 421 ? -16.344 -19.422 -5.215 1 96.5 421 PHE B CA 1
ATOM 7000 C C . PHE B 1 421 ? -14.961 -19.062 -5.742 1 96.5 421 PHE B C 1
ATOM 7002 O O . PHE B 1 421 ? -14.234 -19.922 -6.242 1 96.5 421 PHE B O 1
ATOM 7009 N N . VAL B 1 422 ? -14.703 -17.797 -5.668 1 97.25 422 VAL B N 1
ATOM 7010 C CA . VAL B 1 422 ? -13.398 -17.25 -6.035 1 97.25 422 VAL B CA 1
ATOM 7011 C C . VAL B 1 422 ? -12.648 -16.812 -4.777 1 97.25 422 VAL B C 1
ATOM 7013 O O . VAL B 1 422 ? -13.266 -16.359 -3.811 1 97.25 422 VAL B O 1
ATOM 7016 N N . PHE B 1 423 ? -11.352 -16.969 -4.797 1 96.56 423 PHE B N 1
ATOM 7017 C CA . PHE B 1 423 ? -10.555 -16.484 -3.67 1 96.56 423 PHE B CA 1
ATOM 7018 C C . PHE B 1 423 ? -9.258 -15.852 -4.156 1 96.56 423 PHE B C 1
ATOM 7020 O O . PHE B 1 423 ? -8.82 -16.094 -5.281 1 96.56 423 PHE B O 1
ATOM 7027 N N . PHE B 1 424 ? -8.688 -14.984 -3.332 1 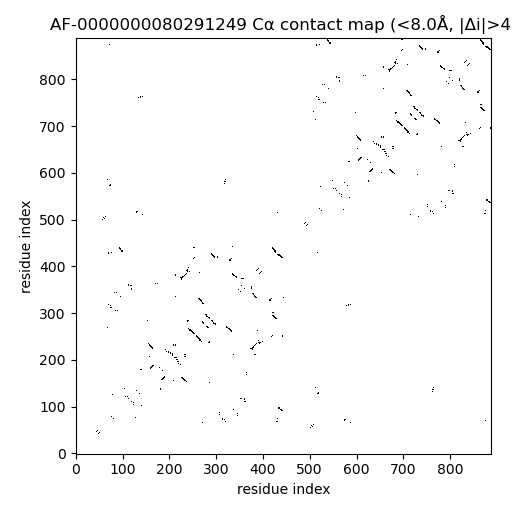96.75 424 PHE B N 1
ATOM 7028 C CA . PHE B 1 424 ? -7.332 -14.508 -3.561 1 96.75 424 PHE B CA 1
ATOM 7029 C C . PHE B 1 424 ? -6.641 -14.18 -2.242 1 96.75 424 PHE B C 1
ATOM 7031 O O . PHE B 1 424 ? -7.301 -13.836 -1.258 1 96.75 424 PHE B O 1
ATOM 7038 N N . ILE B 1 425 ? -5.387 -14.414 -2.189 1 95.5 425 ILE B N 1
ATOM 7039 C CA . ILE B 1 425 ? -4.539 -14.062 -1.054 1 95.5 425 ILE B CA 1
ATOM 7040 C C . ILE B 1 425 ? -3.699 -12.836 -1.395 1 95.5 425 ILE B C 1
ATOM 7042 O O . ILE B 1 425 ? -2.947 -12.844 -2.373 1 95.5 425 ILE B O 1
ATOM 7046 N N . GLU B 1 426 ? -3.834 -11.859 -0.562 1 95.75 426 GLU B N 1
ATOM 7047 C CA . GLU B 1 426 ? -3.164 -10.578 -0.791 1 95.75 426 GLU B CA 1
ATOM 7048 C C . GLU B 1 426 ? -2.094 -10.32 0.266 1 95.75 426 GLU B C 1
ATOM 7050 O O . GLU B 1 426 ? -2.301 -10.602 1.448 1 95.75 426 GLU B O 1
ATOM 7055 N N . GLU B 1 427 ? -0.926 -9.984 -0.168 1 93.62 427 GLU B N 1
ATOM 7056 C CA . GLU B 1 427 ? 0.004 -9.297 0.725 1 93.62 427 GLU B CA 1
ATOM 7057 C C . GLU B 1 427 ? -0.404 -7.844 0.934 1 93.62 427 GLU B C 1
ATOM 7059 O O . GLU B 1 427 ? -0.304 -7.027 0.014 1 93.62 427 GLU B O 1
ATOM 7064 N N . GLU B 1 428 ? -0.809 -7.508 2.066 1 89.62 428 GLU B N 1
ATOM 7065 C CA . GLU B 1 428 ? -1.655 -6.336 2.256 1 89.62 428 GLU B CA 1
ATOM 7066 C C . GLU B 1 428 ? -0.83 -5.051 2.238 1 89.62 428 GLU B C 1
ATOM 7068 O O . GLU B 1 428 ? -1.358 -3.971 1.97 1 89.62 428 GLU B O 1
ATOM 7073 N N . GLN B 1 429 ? 0.447 -5.086 2.498 1 87.44 429 GLN B N 1
ATOM 7074 C CA . GLN B 1 429 ? 1.267 -3.879 2.502 1 87.44 429 GLN B CA 1
ATOM 7075 C C . GLN B 1 429 ? 1.478 -3.352 1.086 1 87.44 429 GLN B C 1
ATOM 7077 O O . GLN B 1 429 ? 1.497 -2.139 0.865 1 87.44 429 GLN B O 1
ATOM 7082 N N . THR B 1 430 ? 1.622 -4.305 0.191 1 90.75 430 THR B N 1
ATOM 7083 C CA . THR B 1 430 ? 1.919 -3.881 -1.174 1 90.75 430 THR B CA 1
ATOM 7084 C C . THR B 1 430 ? 0.687 -4.023 -2.062 1 90.75 430 THR B C 1
ATOM 7086 O O . THR B 1 430 ? 0.683 -3.559 -3.205 1 90.75 430 THR B O 1
ATOM 7089 N N . GLY B 1 431 ? -0.332 -4.703 -1.572 1 91.75 431 GLY B N 1
ATOM 7090 C CA . GLY B 1 431 ? -1.512 -4.941 -2.389 1 91.75 431 GLY B CA 1
ATOM 7091 C C . GLY B 1 431 ? -1.307 -6.023 -3.434 1 91.75 431 GLY B C 1
ATOM 7092 O O . GLY B 1 431 ? -2.168 -6.238 -4.285 1 91.75 431 GLY B O 1
ATOM 7093 N N . SER B 1 432 ? -0.251 -6.742 -3.361 1 92.88 432 SER B N 1
ATOM 7094 C CA . SER B 1 432 ? 0.056 -7.777 -4.344 1 92.88 432 SER B CA 1
ATOM 7095 C C . SER B 1 432 ? -0.809 -9.016 -4.137 1 92.88 432 SER B C 1
ATOM 7097 O O . SER B 1 432 ? -0.94 -9.5 -3.012 1 92.88 432 SER B O 1
ATOM 7099 N N . ILE B 1 433 ? -1.38 -9.5 -5.238 1 95.31 433 ILE B N 1
ATOM 7100 C CA . ILE B 1 433 ? -2.08 -10.781 -5.203 1 95.31 433 ILE B CA 1
ATOM 7101 C C . ILE B 1 433 ? -1.076 -11.922 -5.324 1 95.31 433 ILE B C 1
ATOM 7103 O O . ILE B 1 433 ? -0.572 -12.203 -6.414 1 95.31 433 ILE B O 1
ATOM 7107 N N . ILE B 1 434 ? -0.897 -12.562 -4.234 1 94.56 434 ILE B N 1
ATOM 7108 C CA . ILE B 1 434 ? 0.098 -13.633 -4.191 1 94.56 434 ILE B CA 1
ATOM 7109 C C . ILE B 1 434 ? -0.479 -14.898 -4.816 1 94.56 434 ILE B C 1
ATOM 7111 O O . ILE B 1 434 ? 0.201 -15.586 -5.582 1 94.56 434 ILE B O 1
ATOM 7115 N N . PHE B 1 435 ? -1.774 -15.172 -4.484 1 94.19 435 PHE B N 1
ATOM 7116 C CA . PHE B 1 435 ? -2.541 -16.281 -5.055 1 94.19 435 PHE B CA 1
ATOM 7117 C C . PHE B 1 435 ? -3.953 -15.828 -5.406 1 94.19 435 PHE B C 1
ATOM 7119 O O . PHE B 1 435 ? -4.508 -14.938 -4.758 1 94.19 435 PHE B O 1
ATOM 7126 N N . ALA B 1 436 ? -4.398 -16.5 -6.379 1 95.88 436 ALA B N 1
ATOM 7127 C CA . ALA B 1 436 ? -5.82 -16.391 -6.684 1 95.88 436 ALA B CA 1
ATOM 7128 C C . ALA B 1 436 ? -6.344 -17.641 -7.371 1 95.88 436 ALA B C 1
ATOM 7130 O O . ALA B 1 436 ? -5.578 -18.375 -7.988 1 95.88 436 ALA B O 1
ATOM 7131 N N . GLY B 1 437 ? -7.602 -17.875 -7.191 1 96 437 GLY B N 1
ATOM 7132 C CA . GLY B 1 437 ? -8.172 -19.062 -7.801 1 96 437 GLY B CA 1
ATOM 7133 C C . GLY B 1 437 ? -9.672 -19.156 -7.641 1 96 437 GLY B C 1
ATOM 7134 O O . GLY B 1 437 ? -10.32 -18.203 -7.219 1 96 437 GLY B O 1
ATOM 7135 N N . LYS B 1 438 ? -10.156 -20.234 -8.148 1 96.88 438 LYS B N 1
ATOM 7136 C CA . LYS B 1 438 ? -11.547 -20.641 -7.973 1 96.88 438 LYS B CA 1
ATOM 7137 C C . LYS B 1 438 ? -11.656 -22.094 -7.535 1 96.88 438 LYS B C 1
ATOM 7139 O O . LYS B 1 438 ? -10.805 -22.922 -7.887 1 96.88 438 LYS B O 1
ATOM 7144 N N . VAL B 1 439 ? -12.617 -22.312 -6.762 1 95.5 439 VAL B N 1
ATOM 7145 C CA . VAL B 1 439 ? -12.914 -23.672 -6.32 1 95.5 439 VAL B CA 1
ATOM 7146 C C . VAL B 1 439 ? -14.305 -24.078 -6.809 1 95.5 439 VAL B C 1
ATOM 7148 O O . VAL B 1 439 ? -15.305 -23.469 -6.438 1 95.5 439 VAL B O 1
ATOM 7151 N N . LEU B 1 440 ? -14.312 -25.062 -7.648 1 95.12 440 LEU B N 1
ATOM 7152 C CA . LEU B 1 440 ? -15.57 -25.578 -8.18 1 95.12 440 LEU B CA 1
ATOM 7153 C C . LEU B 1 440 ? -16.047 -26.781 -7.371 1 95.12 440 LEU B C 1
ATOM 7155 O O . LEU B 1 440 ? -17.25 -27.016 -7.238 1 95.12 440 LEU B O 1
ATOM 7159 N N . GLU B 1 441 ? -15.094 -27.516 -6.953 1 92.88 441 GLU B N 1
ATOM 7160 C CA . GLU B 1 441 ? -15.328 -28.688 -6.129 1 92.88 441 GLU B CA 1
ATOM 7161 C C . GLU B 1 441 ? -14.211 -28.891 -5.109 1 92.88 441 GLU B C 1
ATOM 7163 O O . GLU B 1 441 ? -13.102 -29.297 -5.465 1 92.88 441 GLU B O 1
ATOM 7168 N N . PRO B 1 442 ? -14.594 -28.703 -3.82 1 92.62 442 PRO B N 1
ATOM 7169 C CA . PRO B 1 442 ? -13.555 -28.891 -2.811 1 92.62 442 PRO B CA 1
ATOM 7170 C C . PRO B 1 442 ? -13.047 -30.328 -2.758 1 92.62 442 PRO B C 1
ATOM 7172 O O . PRO B 1 442 ? -13.844 -31.266 -2.801 1 92.62 442 PRO B O 1
ATOM 7175 N N . VAL B 1 443 ? -11.75 -30.422 -2.777 1 83.06 443 VAL B N 1
ATOM 7176 C CA . VAL B 1 443 ? -11.102 -31.734 -2.688 1 83.06 443 VAL B CA 1
ATOM 7177 C C . VAL B 1 443 ? -10.266 -31.812 -1.412 1 83.06 443 VAL B C 1
ATOM 7179 O O . VAL B 1 443 ? -9.492 -30.891 -1.11 1 83.06 443 VAL B O 1
ATOM 7182 N N . PHE B 1 444 ? -10.609 -32.75 -0.55 1 81.19 444 PHE B N 1
ATOM 7183 C CA . PHE B 1 444 ? -9.812 -32.938 0.657 1 81.19 444 PHE B CA 1
ATOM 7184 C C . PHE B 1 444 ? -9.438 -34.406 0.85 1 81.19 444 PHE B C 1
ATOM 7186 O O . PHE B 1 444 ? -10.266 -35.281 0.651 1 81.19 444 PHE B O 1
#

Sequence (888 aa):
MIRKKYEPFVCGTVLVSFMALSLIGATVRPDA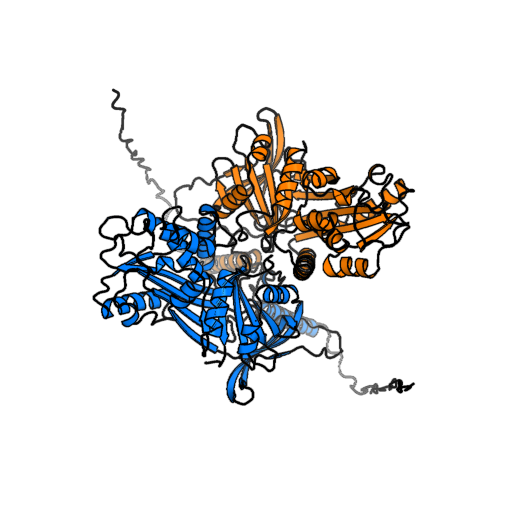KSLDEKNLLKRMEIFDSINKQFLSPGISTYDDFDDYVPFSSDAHDRFSWGLLKLVLKEEKTNVIISPFSIKLLLAVLAEATSNNTQTQRELLSTLEDIKSADNLRGFYRKLLASLKKENPYYSLNLETRIFASEFIEPEQRYAAMLFSYYDTGIERLNFTDEQGSADFINNWCANATNGHLKSLVSKDNIKNSVLLLTNAIYFHGTWRRQFNETYEGLFFKTPNAETRVQYMTITDYFYYYDHMNAKILRLPYRGKKFSMFILLPKNDGGIEQFLDTLKNDQVKTLQFMMEETKLKVTLPKFHFEFDKNLKEPLIDLGIRDIFTDHASLAGLARGAGVAGRLKVTNVLQKAGIDFNEKGTEAYASTVFEIGNKFGGNPLIEEFNVNRPFVFFIEEEQTGSIIFAGKVLEPVFMIRKKYEPFVCGTVLVSFMALSLIGATVRPDAKSLDEKNLLKRMEIFDSINKQFLSPGISTYDDFDDYVPFSSDAHDRFSWGLLKLVLKEEKTNVIISPFSIKLLLAVLAEATSNNTQTQRELLSTLEDIKSADNLRGFYRKLLASLKKENPYYSLNLETRIFASEFIEPEQRYAAMLFSYYDTGIERLNFTDEQGSADFINNWCANATNGHLKSLVSKDNIKNSVLLLTNAIYFHGTWRRQFNETYEGLFFKTPNAETRVQYMTITDYFYYYDHMNAKILRLPYRGKKFSMFILLPKNDGGIEQFLDTLKNDQVKTLQFMMEETKLKVTLPKFHFEFDKNLKEPLIDLGIRDIFTDHASLAGLARGAGVAGRLKVTNVLQKAGIDFNEKGTEAYASTVFEIGNKFGGNPLIEEFNVNRPFVFFIEEEQTGSIIFAGKVLEPVF

Foldseek 3Di:
DDPPDPPDPDDDDPPPDPPPPPDDDDDDPPDPPPVVVVVVVVVVVVVVVCCCVVPPPPPPCVLPDDDDDFDPDLFAQPLLLLLFLVVQLVDPAWDKDFSPLVLLLLLLLLVQFDPPDPLNVLSLVSPDPDRDNVVLLVVQQVVVCVQCDDDPFKHKLKAKEKEFEPVFDFDPVSQVSCCRRHVYHYYYDHLVPLVVVQQVVQVVLCVSAVNPGGGFDDSVLSPPFGMEIEMEMEIFGFWPAFFDDKDWDWFPLAPVDIDIFIKTKDWDKWFWDDDPFWIKTWTDTPPLFKIKIKTGGDDNVAVNVVSVPDDRSVVVVRVNPTDTAGEIEMDTWAKDKDKDWCQVSSVVVPNPCLAFLNGGRVNTGDDPVCRSPRHGPTYMYMYIFGQDRGTSDRDDDDDPPPPPPDPDPPPHHYHHNRAKIKMFMARRVVRGTRMIIIHSDGDD/DDPDDPDPPDPDDPPPDPPDDPDDDDDDPPDPPPVVVVVVVVVVVVVVVCCCVVPPPPPPCVLVDDDDDFDPDLFFQPLLLLLFLVVQLVDPAWDKDFSPLVLLLLLLLLVQFDPPDPLNVLSLVSPDPDRDNVVLLVVQQVVVCVQCDDDPFKHKLKAKEKEFEPVFDFDPVSQVSCCRRHVYHYYYDHLVPLVVVQQVVQVVLCVSAVNPGGGFDDSVLSPPFGMEIEMEMEIFGFWPAFFDDKDWDWFPLAPVDIDIFIKTKDWDKWFWDDDPFWIKTWTDTPPLFKIKIKTGGDDNVAVNVVSVPDDRSVVVVRVNPTDTAGEIEMDTWAKDKDKDWCQVSSVVVPNPCLAFLNGGRVNTGDDPVCRSPRHGPTYMYMYIAGQDRGTSPNDDDDDPPPDDPDPDPPPHHYHHNRAKIKMFMARRVVRGTRMIIIHSDGDD

Radius of gyration: 32.73 Å; Cα contacts (8 Å, |Δi|>4): 1734; chains: 2; bounding box: 116×77×97 Å

Solvent-accessible surface area (backbone atoms only — not comparable to full-atom values): 47859 Å² total; per-residue (Å²): 129,88,75,79,79,79,77,78,85,79,82,79,72,85,75,81,80,79,83,76,88,74,72,88,76,87,74,79,83,69,80,70,66,65,57,50,50,47,54,45,44,49,46,44,45,44,48,47,44,46,48,48,64,76,37,49,48,56,74,18,66,76,78,66,69,82,72,82,57,70,42,69,45,44,44,64,62,62,52,48,49,52,52,47,53,52,52,63,68,70,47,92,57,60,41,43,44,36,47,47,58,52,48,50,52,44,53,58,52,43,72,15,30,40,86,94,35,71,35,30,53,40,42,51,68,61,41,76,59,44,70,47,69,68,46,38,40,25,45,44,32,39,46,51,52,51,54,59,44,89,49,95,40,38,50,52,29,74,41,43,41,38,40,29,25,61,88,58,62,64,36,67,69,46,51,50,47,33,40,73,28,60,62,26,51,74,45,69,38,60,38,86,43,25,62,63,43,24,50,52,54,15,50,50,39,14,61,55,36,75,60,75,42,59,79,69,55,48,48,76,69,29,54,91,41,40,24,38,42,38,37,38,36,37,51,32,30,12,31,54,74,48,38,79,42,73,47,79,44,72,32,30,60,40,100,87,38,74,45,81,41,49,30,31,30,42,74,48,75,34,42,34,33,84,53,92,58,31,34,40,40,51,48,47,26,38,85,82,44,41,31,36,36,40,40,41,58,60,52,89,67,44,57,65,49,43,62,72,67,61,49,61,46,53,55,38,40,49,57,41,60,36,40,82,38,60,30,37,37,34,40,61,34,28,47,55,68,27,71,47,72,44,46,63,62,39,38,75,72,58,46,47,41,46,60,31,57,74,24,45,42,51,37,40,44,73,56,82,88,43,60,62,60,52,25,44,60,44,35,35,38,29,26,37,46,45,46,54,48,21,14,29,64,50,69,91,64,86,79,78,80,78,79,76,75,76,78,71,78,71,82,65,46,73,47,73,55,40,48,37,33,37,39,35,30,29,36,45,51,59,50,44,46,53,34,35,36,37,42,50,65,77,40,117,134,86,77,76,79,79,74,78,82,76,84,77,74,84,76,79,79,80,73,81,88,82,73,86,77,86,76,81,83,70,78,70,65,64,61,50,51,51,54,46,46,50,47,44,47,46,48,46,45,47,48,49,64,74,38,49,47,52,75,21,69,75,78,65,68,81,73,83,58,68,44,69,44,42,45,64,62,63,52,47,49,52,53,47,54,50,52,62,67,69,48,92,58,59,41,43,44,38,49,48,58,52,50,51,53,43,52,59,51,42,70,16,31,40,86,94,36,71,36,30,54,40,42,52,67,62,41,76,60,44,69,48,68,68,46,38,40,24,45,44,31,39,45,50,51,50,55,58,42,88,48,94,41,38,49,51,28,74,42,42,38,36,42,30,25,60,89,57,63,65,36,66,68,46,52,50,47,33,39,71,28,59,61,25,51,74,45,68,36,60,39,86,43,23,62,62,43,25,51,52,55,15,49,49,39,14,62,54,36,75,60,75,43,57,77,70,55,47,48,75,69,29,54,89,41,39,24,38,42,38,37,38,38,35,50,31,33,11,30,54,73,49,37,78,43,73,47,78,44,72,31,31,60,41,101,88,39,73,44,79,41,50,28,31,30,42,74,47,76,32,42,33,32,83,53,94,58,31,34,40,40,52,48,47,27,38,82,82,44,41,31,36,36,38,39,39,59,60,52,89,66,42,58,66,49,44,60,72,67,62,47,61,44,53,54,39,39,50,57,40,60,36,40,81,36,59,31,39,38,34,40,61,35,28,46,54,68,26,70,47,73,44,47,63,63,38,38,76,73,58,47,48,42,47,63,32,56,75,23,45,43,50,39,40,44,72,53,83,88,41,61,62,58,51,26,43,60,44,34,35,40,30,24,38,45,40,46,52,47,21,14,37,63,49,68,91,62,86,79,78,79,77,78,75,77,76,77,71,78,70,82,66,46,74,45,71,56,44,47,38,34,36,37,35,30,28,36,46,50,59,52,43,46,53,33,36,35,35,42,50,65,77,39,117

pLDDT: mean 79.34, std 25.05, range [17.25, 97.94]

Organism: Glossina morsitans morsitans (NCBI:txid37546)

InterPro domains:
  IPR000215 Serpin family [PTHR11461] (74-442)
  IPR023795 Serpin, conserved site [PS00284] (415-425)
  IPR023796 Serpin domain [PF00079] (76-442)
  IPR023796 Serpin domain [SM00093] (81-442)
  IPR036186 Serpin superfamily [SSF56574] (65-442)
  IPR042178 Serpin superfamily, domain 1 [G3DSA:3.30.497.10] (79-404)
  IPR042185 Serpin superfamily, domain 2 [G3DSA:2.30.39.10] (240-438)

Secondary structure (DSSP, 8-state):
-------------------------------SHHHHHHHHHHHHHHHHHHHHHTS-TT--GGGG-------S-SSS-HHHHHHHHHHHHH-SS-EEE-HHHHHHHHHHHHTTPPTT-HHHHHHHTT--S---HHHHHHHHHHHHHHHHS--SSEEEEEEEEEEEETT----HHHHHHHHHHH-EEEEEE-TTSHHHHHHHHHHHHHHHTTTS------HHHHTT-SEEEEEEEEEEEBBSS---EEEEEEEEEETTEEEEEEEEEEEEEEEEEE-SSEEEEEEEBTTSSEEEEEEEE-STTHHHHHHHH--HHHHHHHHHH-EEEEEEEEEE-EEEEEEEE-HHHHHHTT--GGGSTT---TTT--STTTTTT--EEEEEEEEEEEE-SSBSS--------------S----EEEE--S-EEEEEEETTTTEEEEEEEESS---/-------------------------------THHHHHHHHHHHHHHHHHHHHHTS-TTS-GGGG-------S-SSS-HHHHHHHHHHHHH-SS-EEE-HHHHHHHHHHHHTTPPTT-HHHHHHHTT--S---HHHHHHHHHHHHHHHHS--SSEEEEEEEEEEEETT----HHHHHHHHHHH-EEEEEE-TTSHHHHHHHHHHHHHHHTTTS------HHHHTT-SEEEEEEEEEEEBBSS---EEEEEEEEEETTEEEEEEEEEEEEEEEEEE-SSEEEEEEEBTTSSEEEEEEEE-STTHHHHHHHH--HHHHHHHHHH-EEEEEEEEEE-EEEEEEEE-HHHHHHTT--GGGSTT---TTT--STTTTTT--EEEEEEEEEEEE-SSBSS--------------S----EEEE--S-EEEEEEETTTTEEEEEEEESS---

Nearest PDB structures (foldseek):
  4rsq-assembly3_C  TM=9.294E-01  e=3.158E-39  Anopheles gambiae
  6ee5-assembly1_A  TM=8.993E-01  e=9.146E-33  synthetic construct
  5cdx-assembly1_A  TM=8.891E-01  e=4.873E-33  synthetic construct
  2vdx-assembly1_A  TM=8.516E-01  e=7.397E-30  Homo sapiens
  5nct-assembly1_A  TM=8.709E-01  e=8.345E-22  Tannerella forsythia